Protein 2ZBT (pdb70)

Foldseek 3Di:
DDDDDDDADFQEDQCPQQFLFEEEEDQALVLLLLLVVLPGQEYEYDVDQLLVCVVVVHAFAWHDLVRQVRNVVNDDHAYEYEGEFPPVVSVVVCVVSPHQEYENDPSGPHPDPPHGDQQVPGPHAYEYEDQAQQRLQVVRRSPHQHYEHNEAAPPLARVSLLNSLLRRLVLLQVLLVDDPVCQVVVCVVSVHDRVQSVVSNVPSDHSHAYEYEYNQFQLLSQLVSVVSPHRGYYDYPQCVVFPDSSLRSSLNRQCSNPSVDPVSNVVSRPPSGDTD/DDDDDADFQEDQCPQQFLFEEEEDQALVVLLLLVVLPGQEYEYDVDQLLVQVVVVHAFAWDDLVRQVRNVVSDDHAYEYEGEFPPVVSVVVCVVSPHQEYENDPSGPHPDPPHGDQQVPGPHAYEY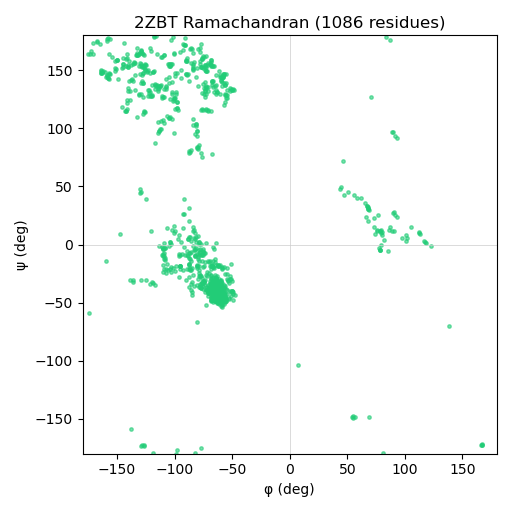EDQAQQRVQVVRRSPHQHYEHNEAADDLARVSLLNSLLRRLVLLQVLLVDDPVCQVVVCVVSVHDRVQSVVSNVVSDHSHAYEGEYNNWALLSQLVSVVSPHRGYYDYPQLVVWDDSSLRSSLNSQCSNPSPDPVSNVVSRPPSGDID/DADFQEDQCPQQFLFEEEEDQALVLLLLLVVLPGQEYEYDVDQLLVQVVVVHAFAWHDLVRQVRNVVNDDHAYEYEGEFPPVVSVVVCVVSPHQEYENDPSGPHPDPPHGDQQVPGPHAYEYEDQAQQRVQVVRRSPHQEYEHNAAADPLARVSLLNSLLRRLVLLQVLLVDDPVCQVVVCVVSVHDSVQSVVSNVVSDHSHAYEGEYNNWQLLSQLVSVVSPHRGYYDYPQLVVLPDNSLRSSLNRQSSNPSPDPVSNVVSRPPSHGTD/DDDDDADFQEDQCPQQFLFEEEEDQALVVLLLLVVLPGQEYEYDVDQLLVQVVVVHAFAWHDLVRQVRNVVNDDHAYEYEGEFPPVVSVVVCVVSPHQEYENDPSGPHPDPPHGDQQVPGPRAYEYEDQAQQRVQVVRSSPHQHYEHNEAAPPLARVSLLNSLLRRLVLLQVLLVDDPVCQVVVCVVSVHDSVQSVVSNVVSDHSHAYEGEYNNWALLSQLVSVVSPHRGYYDYPQLVVQPPSSLRSSLNRQCSNPSPDPVSNVVSRPPSGGID

Secondary structure (DSSP, 8-state):
-EEEEEEEEE--SSSGGGTTEEEEEESSHHHHHHHHHHT-SEEEE-SS-HHHHHHTT----PPPHHHHHHHHTT-SS-EEEEEETT-HHHHHHHHHTT-SEEEEETTS--S-SS----GGG-SS-EEEEESSHHHHHHHHHTT-SEEEE---SSS--THHHHHHHHHHHHHHHHHHHS-GGGHHHHHHHHT--HHHHHHHHHHSS-SS-EEB-SS--SHHHHHHHHHTT-SEEEE-GGGGGSS-HHHHHHHHHHHHHTTT-HHHHHHHHTT-----/-EEEEEEEEESSSGGGTTEEEEEESSHHHHHHHHHHT-SEEEE-SS-HHHHHHTT----PPPHHHHHHHHHH-SS-EEEEEETT-HHHHHHHHHTT-SEEEEETTSPPS-SS----GGG-SS-EEEEESSHHHHHHHHHTT-SEEEE---SSS--THHHHHHHHHHHHHHHHHHHS-GGGHHHHHHHHT--HHHHHHHHHHSS-SSEEEB-SS--SHHHHHHHHHTT-SEEEE-GGGGGSS-HHHHHHHHHHHHHTTT-HHHHHHHHTT-----/-EE---SSSGGGTTEEEEEESSHHHHHHHHHHT-SEEEE-SS-HHHHHHTT----PPPHHHHHHHHTT-SS-EEEEEETT-HHHHHHHHHTT-SEEEEETTSPPS-SS----GGG-SS-EEEEESSHHHHHHHHHTT-SEEEE---SSS--THHHHHHHHHHHHHHHHHHHS-GGGHHHHHHHTT--HHHHHHHHHHSS-SSEEEB-SS--SHHHHHHHHHTT-SEEEE-GGGGTSS-HHHHHHHHHHHHHTTT-HHHHHHHHTT-----/--EE------SSSGGGTT-EEEEESSHHHHHHHHHHT-SEEEE-SS-HHHHHHTT----PPPHHHHHHHHHH-SS-EEEEEETT-HHHHHHHHHTT-SEEEEETTS--S-SS----GGG-SS-EEEEESSHHHHHHHHHTT-SEEEE---SSS--THHHHHHHHHHHHHHHHHHHS-GGGHHHHHHHTT--HHHHHHHHHHSS-SSEEEB-SS--SHHHHHHHHHTT-S-EEE-GGGGTSSSHHHHHHHHHHHHHTTT-HHHHHHHHTT-----

Nearest PDB structures (foldseek):
  2zbt-assembly1_A  TM=1.003E+00  e=5.186E-58  Thermus thermophilus HB8
  7nhe-assembly1_A-3  TM=9.878E-01  e=3.859E-44  Arabidopsis thaliana
  4jdy-assembly1_A  TM=9.911E-01  e=5.963E-43  Mycobacterium tuberculosis
  5lnt-assembly1_A  TM=9.843E-01  e=2.874E-43  Arabidopsis thaliana
  2nv2-assembly1_M  TM=9.689E-01  e=1.328E-41  Bacillus subtilis

Sequence (1094 aa):
GGMEKGTFQIKTGFAEMFKGGVIMDVTTPEQAVIAEEAGAVAVMALERVPADIRAQGGVARMSDPKIIKEIMAAVSIPVMAKVRIGHFVEAMILEAIGVDFIDESEVLTPADEEHHIDKWKFKVPFVCGARNLGEALRRIAEGAAMIRTKGEAGTGNVVEAVRHARTMWKEIRYVQSLREDELMAYAKEIGAPFELVKWVHDHGRLPVVNFAAGGIATPADAALMMHLGMDGVFVGSGIFKSGDPRKRARAIVRAVAHYNDPEVLAEVSEDLGEPMMEKGTFQIKTGFAEMFKGGVIMDVTTPEQAVIAEEAGAVAVMALERVPADIRAQGGVARMSDPKIIKEIMAAVSIPVMAKVRIGHFVEAM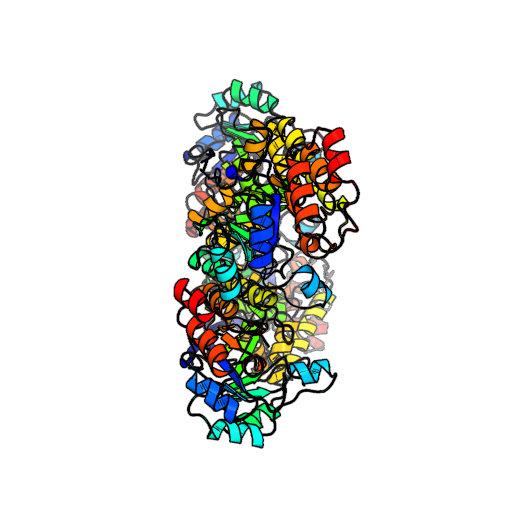ILEAIGVDFIDESEVLTPADEEHHIDKWKFKVPFVCGARNLGEALRRIAEGAAMIRTKGEAGTGNVVEAVRHARTMWKEIRYVQSLREDELMAYAKEIGAPFELVKWVHDHGRLPVVNFAAGGIATPADAALMMHLGMDGVFVGSGIFKSGDPRKRARAIVRAVAHYNDPEVLAEVSEDLGEPMTFQIKTGFAEMFKGGVIMDVTTPEQAVIAEEAGAVAVMALERVPADIRAQGGVARMSDPKIIKEIMAAVSIPVMAKVRIGHFVEAMILEAIGVDFIDESEVLTPADEEHHIDKWKFKVPFVCGARNLGEALRRIAEGAAMIRTKGEAGTGNVVEAVRHARTMWKEIRYVQSLREDELMAYAKEIGAPFELVKWVHDHGRLPVVNFAAGGIATPADAALMMHLGMDGVFVGSGIFKSGDPRKRARAIVRAVAHYNDPEVLAEVSEDLGEPMMEKGTFQIKTGFAEMFKGGVIMDVTTPEQAVIAEEAGAVAVMALERVPADIRAQGGVARMSDPKIIKEIMAAVSIPVMAKVRIGHFVEAMILEAIGVDFIDESEVLTPADEEHHIDKWKFKVPFVCGARNLGEALRRIAEGAAMIRTKGEAGTGNVVEAVRHARTMWKEIRYVQSLREDELMAYAKEIGAPFELVKWVHDHGRLPVVNFAAGGIATPADAALMMHLGMDGVFVGSGIFKSGDPRKRARAIVRAVAHYNDPEVLAEVSEDLGEPM

Organism: Thermus thermophilus (strain ATCC 27634 / DSM 579 / HB8) (NCBI:txid300852)

Structure (mmCIF, N/CA/C/O backbone):
data_2ZBT
#
_entry.id   2ZBT
#
_cell.length_a   180.970
_cell.length_b   180.970
_cell.length_c   100.750
_cell.angle_alpha   90.00
_cell.angle_beta   90.00
_cell.angle_gamma   120.00
#
_symmetry.space_group_name_H-M   'H 3'
#
loop_
_entity.id
_entity.type
_entity.pdbx_description
1 polymer 'Pyridoxal biosynthesis lyase pdxS'
2 non-polymer (4S)-2-METHYL-2,4-PENTANEDIOL
3 water water
#
loop_
_atom_site.group_PDB
_atom_site.id
_atom_site.type_symbol
_atom_site.label_atom_id
_atom_site.label_alt_id
_atom_site.label_comp_id
_atom_site.label_asym_id
_atom_site.label_entity_id
_atom_site.label_seq_id
_atom_site.pdbx_PDB_ins_code
_atom_site.Cartn_x
_atom_site.Cartn_y
_atom_site.Cartn_z
_atom_site.occupancy
_atom_site.B_iso_or_equiv
_atom_site.auth_seq_id
_atom_site.auth_comp_id
_atom_site.auth_asym_id
_atom_site.auth_atom_id
_atom_site.pdbx_PDB_model_num
ATOM 1 N N . GLY A 1 3 ? 54.001 -10.764 86.249 1.00 41.26 3 GLY A N 1
ATOM 2 C CA . GLY A 1 3 ? 53.135 -9.950 85.350 1.00 40.96 3 GLY A CA 1
ATOM 3 C C . GLY A 1 3 ? 53.946 -9.184 84.325 1.00 41.42 3 GLY A C 1
ATOM 4 O O . GLY A 1 3 ? 54.859 -8.437 84.679 1.00 41.21 3 GLY A O 1
ATOM 5 N N . GLY A 1 4 ? 53.611 -9.366 83.052 1.00 40.93 4 GLY A N 1
ATOM 6 C CA . GLY A 1 4 ? 54.335 -8.682 81.997 1.00 41.92 4 GLY A CA 1
ATOM 7 C C . GLY A 1 4 ? 53.450 -8.132 80.896 1.00 41.96 4 GLY A C 1
ATOM 8 O O . GLY A 1 4 ? 52.251 -7.924 81.086 1.00 41.29 4 GLY A O 1
ATOM 9 N N . MET A 1 5 ? 54.049 -7.901 79.732 1.00 42.23 5 MET A N 1
ATOM 10 C CA . MET A 1 5 ? 53.321 -7.361 78.592 1.00 42.30 5 MET A CA 1
ATOM 11 C C . MET A 1 5 ? 53.616 -8.156 77.326 1.00 42.31 5 MET A C 1
ATOM 12 O O . MET A 1 5 ? 54.727 -8.098 76.799 1.00 42.98 5 MET A O 1
ATOM 17 N N . GLU A 1 6 ? 52.629 -8.904 76.841 1.00 41.27 6 GLU A N 1
ATOM 18 C CA . GLU A 1 6 ? 52.816 -9.669 75.616 1.00 40.52 6 GLU A CA 1
ATOM 19 C C . GLU A 1 6 ? 52.797 -8.690 74.449 1.00 39.48 6 GLU A C 1
ATOM 20 O O . GLU A 1 6 ? 51.929 -7.820 74.375 1.00 39.26 6 GLU A O 1
ATOM 26 N N . LYS A 1 7 ? 53.760 -8.829 73.545 1.00 38.35 7 LYS A N 1
ATOM 27 C CA . LYS A 1 7 ? 53.859 -7.939 72.397 1.00 37.20 7 LYS A CA 1
ATOM 28 C C . LYS A 1 7 ? 52.969 -8.374 71.237 1.00 35.21 7 LYS A C 1
ATOM 29 O O . LYS A 1 7 ? 53.243 -9.367 70.564 1.00 35.26 7 LYS A O 1
ATOM 35 N N . GLY A 1 8 ? 51.896 -7.623 71.016 1.00 32.32 8 GLY A N 1
ATOM 36 C CA . GLY A 1 8 ? 50.988 -7.933 69.929 1.00 29.28 8 GLY A CA 1
ATOM 37 C C . GLY A 1 8 ? 51.375 -7.121 68.710 1.00 28.05 8 GLY A C 1
ATOM 38 O O . GLY A 1 8 ? 51.911 -6.021 68.840 1.00 26.37 8 GLY A O 1
ATOM 39 N N . THR A 1 9 ? 51.114 -7.654 67.523 1.00 27.11 9 THR A N 1
ATOM 40 C CA . THR A 1 9 ? 51.460 -6.942 66.302 1.00 27.19 9 THR A CA 1
ATOM 41 C C . THR A 1 9 ? 50.364 -7.035 65.252 1.00 25.71 9 THR A C 1
ATOM 42 O O . THR A 1 9 ? 49.566 -7.972 65.245 1.00 26.74 9 THR A O 1
ATOM 46 N N . PHE A 1 10 ? 50.329 -6.041 64.373 1.00 24.52 10 PHE A N 1
ATOM 47 C CA . PHE A 1 10 ? 49.368 -6.005 63.279 1.00 24.12 10 PHE A CA 1
ATOM 48 C C . PHE A 1 10 ? 49.984 -5.155 62.180 1.00 22.96 10 PHE A C 1
ATOM 49 O O . PHE A 1 10 ? 50.926 -4.402 62.426 1.00 23.88 10 PHE A O 1
ATOM 57 N N . GLN A 1 11 ? 49.470 -5.285 60.966 1.00 21.49 11 GLN A N 1
ATOM 58 C CA . GLN A 1 11 ? 50.013 -4.527 59.853 1.00 21.56 11 GLN A CA 1
ATOM 59 C C . GLN A 1 11 ? 48.976 -3.631 59.204 1.00 19.64 11 GLN A C 1
ATOM 60 O O . GLN A 1 11 ? 47.777 -3.758 59.452 1.00 19.02 11 GLN A O 1
ATOM 66 N N . ILE A 1 12 ? 49.471 -2.723 58.371 1.00 19.99 12 ILE A N 1
ATOM 67 C CA . ILE A 1 12 ? 48.646 -1.807 57.598 1.00 18.73 12 ILE A CA 1
ATOM 68 C C . ILE A 1 12 ? 49.322 -1.792 56.231 1.00 18.82 12 ILE A C 1
ATOM 69 O O . ILE A 1 12 ? 50.519 -1.520 56.140 1.00 18.92 12 ILE A O 1
ATOM 74 N N . LYS A 1 13 ? 48.574 -2.100 55.177 1.00 17.98 13 LYS A N 1
ATOM 75 C CA . LYS A 1 13 ? 49.151 -2.122 53.835 1.00 18.98 13 LYS A CA 1
ATOM 76 C C . LYS A 1 13 ? 49.347 -0.728 53.258 1.00 20.33 13 LYS A C 1
ATOM 77 O O . LYS A 1 13 ? 48.571 -0.267 52.421 1.00 21.96 13 LYS A O 1
ATOM 83 N N . THR A 1 14 ? 50.409 -0.072 53.705 1.00 20.99 14 THR A N 1
ATOM 84 C CA . THR A 1 14 ? 50.739 1.275 53.264 1.00 21.13 14 THR A CA 1
ATOM 85 C C . THR A 1 14 ? 51.747 1.273 52.114 1.00 22.53 14 THR A C 1
ATOM 86 O O . THR A 1 14 ? 52.376 0.253 51.825 1.00 23.58 14 THR A O 1
ATOM 90 N N . GLY A 1 15 ? 51.878 2.425 51.462 1.00 23.91 15 GLY A N 1
ATOM 91 C CA . GLY A 1 15 ? 52.830 2.582 50.377 1.00 25.00 15 GLY A CA 1
ATOM 92 C C . GLY A 1 15 ? 52.462 2.096 48.989 1.00 24.84 15 GLY A C 1
ATOM 93 O O . GLY A 1 15 ? 53.288 2.170 48.078 1.00 26.57 15 GLY A O 1
ATOM 94 N N . PHE A 1 16 ? 51.237 1.616 48.803 1.00 21.85 16 PHE A N 1
ATOM 95 C CA . PHE A 1 16 ? 50.828 1.112 47.498 1.00 20.25 16 PHE A CA 1
ATOM 96 C C . PHE A 1 16 ? 50.075 2.104 46.621 1.00 19.19 16 PHE A C 1
ATOM 97 O O . PHE A 1 16 ? 50.125 2.014 45.394 1.00 19.66 16 PHE A O 1
ATOM 105 N N . ALA A 1 17 ? 49.380 3.051 47.240 1.00 19.44 17 ALA A N 1
ATOM 106 C CA . ALA A 1 17 ? 48.583 4.003 46.475 1.00 18.58 17 ALA A CA 1
ATOM 107 C C . ALA A 1 17 ? 49.096 5.434 46.443 1.00 18.63 17 ALA A C 1
ATOM 108 O O . ALA A 1 17 ? 48.514 6.278 45.763 1.00 18.09 17 ALA A O 1
ATOM 110 N N . GLU A 1 18 ? 50.173 5.710 47.168 1.00 20.31 18 GLU A N 1
ATOM 111 C CA . GLU A 1 18 ? 50.731 7.057 47.204 1.00 21.87 18 GLU A CA 1
ATOM 112 C C . GLU A 1 18 ? 51.012 7.630 45.818 1.00 21.10 18 GLU A C 1
ATOM 113 O O . GLU A 1 18 ? 50.889 8.836 45.604 1.00 21.44 18 GLU A O 1
ATOM 119 N N . MET A 1 19 ? 51.381 6.769 44.876 1.00 20.98 19 MET A N 1
ATOM 120 C CA . MET A 1 19 ? 51.691 7.218 43.522 1.00 20.70 19 MET A CA 1
ATOM 121 C C . MET A 1 19 ? 50.486 7.804 42.796 1.00 20.09 19 MET A C 1
ATOM 122 O O . MET A 1 19 ? 50.629 8.436 41.749 1.00 20.66 19 MET A O 1
ATOM 127 N N . PHE A 1 20 ? 49.296 7.603 43.352 1.00 16.91 20 PHE A N 1
ATOM 128 C CA . PHE A 1 20 ? 48.085 8.109 42.729 1.00 16.40 20 PHE A CA 1
ATOM 129 C C . PHE A 1 20 ? 47.623 9.450 43.277 1.00 14.46 20 PHE A C 1
ATOM 130 O O . PHE A 1 20 ? 46.731 10.069 42.703 1.00 14.92 20 PHE A O 1
ATOM 138 N N . LYS A 1 21 ? 48.231 9.900 44.373 1.00 16.75 21 LYS A N 1
ATOM 139 C CA . LYS A 1 21 ? 47.839 11.169 44.988 1.00 17.40 21 LYS A CA 1
ATOM 140 C C . LYS A 1 21 ? 47.796 12.331 44.003 1.00 17.71 21 LYS A C 1
ATOM 141 O O . LYS A 1 21 ? 48.711 12.511 43.194 1.00 19.01 21 LYS A O 1
ATOM 147 N N . GLY A 1 22 ? 46.719 13.110 44.080 1.00 17.07 22 GLY A N 1
ATOM 148 C CA . GLY A 1 22 ? 46.545 14.253 43.200 1.00 16.21 22 GLY A CA 1
ATOM 149 C C . GLY A 1 22 ? 46.142 13.884 41.787 1.00 16.57 22 GLY A C 1
ATOM 150 O O . GL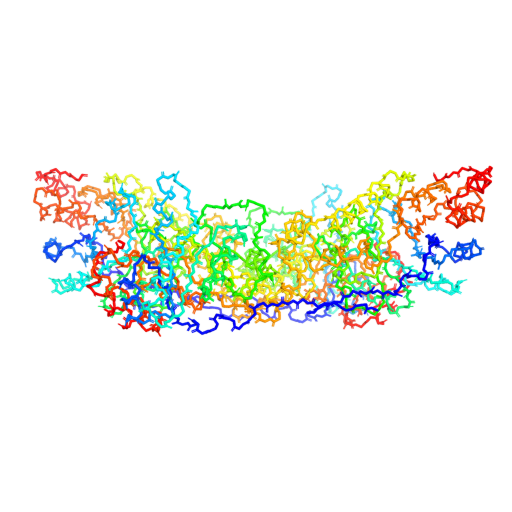Y A 1 22 ? 46.162 14.730 40.885 1.00 16.34 22 GLY A O 1
ATOM 151 N N . GLY A 1 23 ? 45.757 12.628 41.587 1.00 14.65 23 GLY A N 1
ATOM 152 C CA . GLY A 1 23 ? 45.377 12.186 40.260 1.00 15.04 23 GLY A CA 1
ATOM 153 C C . GLY A 1 23 ? 43.959 11.690 40.065 1.00 14.96 23 GLY A C 1
ATOM 154 O O . GLY A 1 23 ? 43.146 11.656 40.996 1.00 14.44 23 GLY A O 1
ATOM 155 N N . VAL A 1 24 ? 43.680 11.296 38.825 1.00 14.10 24 VAL A N 1
ATOM 156 C CA . VAL A 1 24 ? 42.380 10.788 38.415 1.00 13.63 24 VAL A CA 1
ATOM 157 C C . VAL A 1 24 ? 42.501 9.381 37.833 1.00 15.18 24 VAL A C 1
ATOM 158 O O . VAL A 1 24 ? 43.364 9.116 36.998 1.00 15.58 24 VAL A O 1
ATOM 162 N N . ILE A 1 25 ? 41.635 8.480 38.281 1.00 14.00 25 ILE A N 1
ATOM 163 C CA . ILE A 1 25 ? 41.625 7.119 37.768 1.00 14.57 25 ILE A CA 1
ATOM 164 C C . ILE A 1 25 ? 40.332 6.986 36.971 1.00 14.62 25 ILE A C 1
ATOM 165 O O . ILE A 1 25 ? 39.246 7.275 37.478 1.00 15.09 25 ILE A O 1
ATOM 170 N N . MET A 1 26 ? 40.448 6.560 35.717 1.00 15.14 26 MET A N 1
ATOM 171 C CA . MET A 1 26 ? 39.286 6.468 34.841 1.00 16.42 26 MET A CA 1
ATOM 172 C C . MET A 1 26 ? 38.830 5.078 34.415 1.00 16.15 26 MET A C 1
ATOM 173 O O . MET A 1 26 ? 39.639 4.232 34.049 1.00 17.02 26 MET A O 1
ATOM 178 N N . ASP A 1 27 ? 37.517 4.867 34.449 1.00 17.45 27 ASP A N 1
ATOM 179 C CA . ASP A 1 27 ? 36.917 3.607 34.016 1.00 17.19 27 ASP A CA 1
ATOM 180 C C . ASP A 1 27 ? 37.051 3.551 32.493 1.00 18.47 27 ASP A C 1
ATOM 181 O O . ASP A 1 27 ? 36.727 4.520 31.811 1.00 18.86 27 ASP A O 1
ATOM 186 N N . VAL A 1 28 ? 37.523 2.428 31.960 1.00 19.24 28 VAL A N 1
ATOM 187 C CA . VAL A 1 28 ? 37.655 2.280 30.512 1.00 19.84 28 VAL A CA 1
ATOM 188 C C . VAL A 1 28 ? 37.155 0.901 30.100 1.00 21.40 28 VAL A C 1
ATOM 189 O O . VAL A 1 28 ? 37.385 -0.084 30.803 1.00 21.05 28 VAL A O 1
ATOM 193 N N . THR A 1 29 ? 36.467 0.835 28.964 1.00 22.35 29 THR A N 1
ATOM 194 C CA . THR A 1 29 ? 35.923 -0.428 28.473 1.00 24.00 29 THR A CA 1
ATOM 195 C C . THR A 1 29 ? 36.637 -0.956 27.233 1.00 23.88 29 THR A C 1
ATOM 196 O O . THR A 1 29 ? 36.381 -2.076 26.795 1.00 25.32 29 THR A O 1
ATOM 200 N N . THR A 1 30 ? 37.533 -0.153 26.672 1.00 24.47 30 THR A N 1
ATOM 201 C CA . THR A 1 30 ? 38.267 -0.557 25.478 1.00 25.56 30 THR A CA 1
ATOM 202 C C . THR A 1 30 ? 39.684 -0.006 25.517 1.00 26.34 30 THR A C 1
ATOM 203 O O . THR A 1 30 ? 39.973 0.941 26.251 1.00 24.66 30 THR A O 1
ATOM 207 N N . PRO A 1 31 ? 40.592 -0.596 24.727 1.00 26.00 31 PRO A N 1
ATOM 208 C CA . PRO A 1 31 ? 41.979 -0.126 24.697 1.00 26.36 31 PRO A CA 1
ATOM 209 C C . PRO A 1 31 ? 42.037 1.326 24.228 1.00 26.42 31 PRO A C 1
ATOM 210 O O . PRO A 1 31 ? 42.858 2.110 24.703 1.00 26.96 31 PRO A O 1
ATOM 214 N N . GLU A 1 32 ? 41.154 1.672 23.295 1.00 26.77 32 GLU A N 1
ATOM 215 C CA . GLU A 1 32 ? 41.090 3.025 22.751 1.00 27.06 32 GLU A CA 1
ATOM 216 C C . GLU A 1 32 ? 40.793 4.047 23.846 1.00 26.28 32 GLU A C 1
ATOM 217 O O . GLU A 1 32 ? 41.393 5.121 23.881 1.00 25.96 32 GLU A O 1
ATOM 223 N N . GLN A 1 33 ? 39.866 3.713 24.740 1.00 25.02 33 GLN A N 1
ATOM 224 C CA . GLN A 1 33 ? 39.528 4.620 25.832 1.00 23.74 33 GLN A CA 1
ATOM 225 C C . GLN A 1 33 ? 40.703 4.683 26.801 1.00 22.59 33 GLN A C 1
ATOM 226 O O . GLN A 1 33 ? 41.010 5.740 27.353 1.00 21.47 33 GLN A O 1
ATOM 232 N N . ALA A 1 34 ? 41.360 3.545 27.006 1.00 20.95 34 ALA A N 1
ATOM 233 C CA . ALA A 1 34 ? 42.504 3.483 27.905 1.00 20.31 34 ALA A CA 1
ATOM 234 C C . ALA A 1 34 ? 43.584 4.441 27.418 1.00 20.12 34 ALA A C 1
ATOM 235 O O . ALA A 1 34 ? 44.188 5.164 28.207 1.00 19.30 34 ALA A O 1
ATOM 237 N N . VAL A 1 35 ? 43.818 4.444 26.109 1.00 21.03 35 VAL A N 1
ATOM 238 C CA . VAL A 1 35 ? 44.819 5.324 25.522 1.00 22.51 35 VAL A CA 1
ATOM 239 C C . VAL A 1 35 ? 44.425 6.783 25.733 1.00 21.92 35 VAL A C 1
ATOM 240 O O . VAL A 1 35 ? 45.266 7.607 26.084 1.00 23.14 35 VAL A O 1
ATOM 244 N N . ILE A 1 36 ? 43.149 7.093 25.521 1.00 22.18 36 ILE A N 1
ATOM 245 C CA . ILE A 1 36 ? 42.656 8.454 25.703 1.00 22.25 36 ILE A CA 1
ATOM 246 C C . ILE A 1 36 ? 42.850 8.890 27.151 1.00 22.01 36 ILE A C 1
ATOM 247 O O . ILE A 1 36 ? 43.289 10.008 27.421 1.00 20.85 36 ILE A O 1
ATOM 252 N N . ALA A 1 37 ? 42.526 7.999 28.082 1.00 20.83 37 ALA A N 1
ATOM 253 C CA . ALA A 1 37 ? 42.678 8.303 29.500 1.00 20.14 37 ALA A CA 1
ATOM 254 C C . ALA A 1 37 ? 44.135 8.605 29.838 1.00 19.18 37 ALA A C 1
ATOM 255 O O . ALA A 1 37 ? 44.430 9.568 30.537 1.00 18.78 37 ALA A O 1
ATOM 257 N N . GLU A 1 38 ? 45.048 7.779 29.335 1.00 19.67 38 GLU A N 1
ATOM 258 C CA . GLU A 1 38 ? 46.468 7.966 29.602 1.00 20.63 38 GLU A CA 1
ATOM 259 C C . GLU A 1 38 ? 47.006 9.266 29.002 1.00 21.25 38 GLU A C 1
ATOM 260 O O . GLU A 1 38 ? 47.806 9.965 29.628 1.00 21.48 38 GLU A O 1
ATOM 266 N N . GLU A 1 39 ? 46.562 9.589 27.792 1.00 22.62 39 GLU A N 1
ATOM 267 C CA . GLU A 1 39 ? 47.019 10.803 27.126 1.00 23.34 39 GLU A CA 1
ATOM 268 C C . GLU A 1 39 ? 46.454 12.047 27.803 1.00 22.29 39 GLU A C 1
ATOM 269 O O . GLU A 1 39 ? 47.043 13.126 27.726 1.00 23.71 39 GLU A O 1
ATOM 275 N N . ALA A 1 40 ? 45.318 11.885 28.476 1.00 22.12 40 ALA A N 1
ATOM 276 C CA . ALA A 1 40 ? 44.674 12.991 29.177 1.00 20.36 40 ALA A CA 1
ATOM 277 C C . ALA A 1 40 ? 45.362 13.277 30.509 1.00 21.22 40 ALA A C 1
ATOM 278 O O . ALA A 1 40 ? 45.191 14.350 31.085 1.00 20.66 40 ALA A O 1
ATOM 280 N N . GLY A 1 41 ? 46.133 12.314 31.005 1.00 19.35 41 GLY A N 1
ATOM 281 C CA . GLY A 1 41 ? 46.831 12.519 32.260 1.00 18.78 41 GLY A CA 1
ATOM 282 C C . GLY A 1 41 ? 46.351 11.663 33.418 1.00 17.73 41 GLY A C 1
ATOM 283 O O . GLY A 1 41 ? 46.755 11.890 34.558 1.00 18.14 41 GLY A O 1
ATOM 284 N N . ALA A 1 42 ? 45.493 10.685 33.138 1.00 17.94 42 ALA A N 1
ATOM 285 C CA . ALA A 1 42 ? 44.998 9.802 34.191 1.00 16.71 42 ALA A CA 1
ATOM 286 C C . ALA A 1 42 ? 46.195 9.089 34.821 1.00 17.37 42 ALA A C 1
ATOM 287 O O . ALA A 1 42 ? 47.162 8.766 34.128 1.00 18.20 42 ALA A O 1
ATOM 289 N N . VAL A 1 43 ? 46.142 8.851 36.129 1.00 15.69 43 VAL A N 1
ATOM 290 C CA . VAL A 1 43 ? 47.247 8.174 36.798 1.00 15.13 43 VAL A CA 1
ATOM 291 C C . VAL A 1 43 ? 47.096 6.658 36.781 1.00 15.19 43 VAL A C 1
ATOM 292 O O . VAL A 1 43 ? 48.024 5.929 37.134 1.00 15.10 43 VAL A O 1
ATOM 296 N N . ALA A 1 44 ? 45.921 6.197 36.368 1.00 15.01 44 ALA A N 1
ATOM 297 C CA . ALA A 1 44 ? 45.621 4.770 36.255 1.00 15.24 44 ALA A CA 1
ATOM 298 C C . ALA A 1 44 ? 44.266 4.621 35.582 1.00 15.42 44 ALA A C 1
ATOM 299 O O . ALA A 1 44 ? 43.526 5.594 35.442 1.00 15.99 44 ALA A O 1
ATOM 301 N N . VAL A 1 45 ? 43.954 3.408 35.138 1.00 15.44 45 VAL A N 1
ATOM 302 C CA . VAL A 1 45 ? 42.667 3.142 34.519 1.00 15.75 45 VAL A CA 1
ATOM 303 C C . VAL A 1 45 ? 42.032 1.940 35.200 1.00 15.78 45 VAL A C 1
ATOM 304 O O . VAL A 1 45 ? 42.732 1.087 35.759 1.00 16.63 45 VAL A O 1
ATOM 308 N N . MET A 1 46 ? 40.707 1.903 35.170 1.00 15.51 46 MET A N 1
ATOM 309 C CA . MET A 1 46 ? 39.930 0.817 35.753 1.00 16.94 46 MET A CA 1
ATOM 310 C C . MET A 1 46 ? 39.294 0.075 34.577 1.00 17.37 46 MET A C 1
ATOM 311 O O . MET A 1 46 ? 38.364 0.575 33.944 1.00 16.79 46 MET A O 1
ATOM 316 N N . ALA A 1 47 ? 39.814 -1.113 34.281 1.00 17.67 47 ALA A N 1
ATOM 317 C CA . ALA A 1 47 ? 39.323 -1.923 33.170 1.00 19.33 47 ALA A CA 1
ATOM 318 C C . ALA A 1 47 ? 37.968 -2.569 33.438 1.00 21.15 47 ALA A C 1
ATOM 319 O O . ALA A 1 47 ? 37.786 -3.257 34.442 1.00 21.03 47 ALA A O 1
ATOM 321 N N . LEU A 1 48 ? 37.030 -2.353 32.520 1.00 22.19 48 LEU A N 1
ATOM 322 C CA . LEU A 1 48 ? 35.680 -2.901 32.625 1.00 25.21 48 LEU A CA 1
ATOM 323 C C . LEU A 1 48 ? 35.238 -3.493 31.294 1.00 27.40 48 LEU A C 1
ATOM 324 O O . LEU A 1 48 ? 35.393 -2.866 30.248 1.00 27.36 48 LEU A O 1
ATOM 329 N N . GLU A 1 49 ? 34.679 -4.697 31.333 1.00 28.41 49 GLU A N 1
ATOM 330 C CA . GLU A 1 49 ? 34.199 -5.340 30.118 1.00 31.21 49 GLU A CA 1
ATOM 331 C C . GLU A 1 49 ? 32.862 -4.710 29.744 1.00 32.32 49 GLU A C 1
ATOM 332 O O . GLU A 1 49 ? 32.533 -4.563 28.567 1.00 32.23 49 GLU A O 1
ATOM 338 N N . ARG A 1 50 ? 32.104 -4.331 30.766 1.00 33.29 50 ARG A N 1
ATOM 339 C CA . ARG A 1 50 ? 30.799 -3.707 30.590 1.00 34.91 50 ARG A CA 1
ATOM 340 C C . ARG A 1 50 ? 30.571 -2.807 31.801 1.00 34.29 50 ARG A C 1
ATOM 341 O O . ARG A 1 50 ? 31.105 -3.071 32.877 1.00 33.02 50 ARG A O 1
ATOM 349 N N . VAL A 1 51 ? 29.788 -1.747 31.629 1.00 34.06 51 VAL A N 1
ATOM 350 C CA . VAL A 1 51 ? 29.517 -0.821 32.726 1.00 34.21 51 VAL A CA 1
ATOM 351 C C . VAL A 1 51 ? 28.604 -1.455 33.773 1.00 34.82 51 VAL A C 1
ATOM 352 O O . VAL A 1 51 ? 27.449 -1.775 33.490 1.00 33.49 51 VAL A O 1
ATOM 356 N N . PRO A 1 52 ? 29.113 -1.638 35.003 1.00 35.11 52 PRO A N 1
ATOM 357 C CA . PRO A 1 52 ? 28.353 -2.237 36.106 1.00 35.64 52 PRO A CA 1
ATOM 358 C C . PRO A 1 52 ? 27.004 -1.566 36.358 1.00 36.47 52 PRO A C 1
ATOM 359 O O . PRO A 1 52 ? 25.987 -2.240 36.520 1.00 36.16 52 PRO A O 1
ATOM 363 N N . ALA A 1 53 ? 27.005 -0.236 36.395 1.00 37.41 53 ALA A N 1
ATOM 364 C CA . ALA A 1 53 ? 25.783 0.526 36.631 1.00 38.76 53 ALA A CA 1
ATOM 365 C C . ALA A 1 53 ? 24.692 0.143 35.636 1.00 39.83 53 ALA A C 1
ATOM 366 O O . ALA A 1 53 ? 23.527 -0.006 36.006 1.00 40.12 53 ALA A O 1
ATOM 368 N N . ASP A 1 54 ? 25.074 -0.012 34.372 1.00 40.69 54 ASP A N 1
ATOM 369 C CA . ASP A 1 54 ? 24.125 -0.375 33.329 1.00 42.03 54 ASP A CA 1
ATOM 370 C C . ASP A 1 54 ? 23.584 -1.778 33.565 1.00 42.44 54 ASP A C 1
ATOM 371 O O . ASP A 1 54 ? 22.377 -2.011 33.483 1.00 42.76 54 ASP A O 1
ATOM 376 N N . ILE A 1 55 ? 24.483 -2.711 33.863 1.00 42.50 55 ILE A N 1
ATOM 377 C CA . ILE A 1 55 ? 24.094 -4.092 34.113 1.00 43.34 55 ILE A CA 1
ATOM 378 C C . ILE A 1 55 ? 23.113 -4.177 35.279 1.00 44.25 55 ILE A C 1
ATOM 379 O O . ILE A 1 55 ? 22.098 -4.868 35.195 1.00 43.91 55 ILE A O 1
ATOM 384 N N . ARG A 1 56 ? 23.421 -3.468 36.362 1.00 45.81 56 ARG A N 1
ATOM 385 C CA . ARG A 1 56 ? 22.570 -3.467 37.547 1.00 47.94 56 ARG A CA 1
ATOM 386 C C . ARG A 1 56 ? 21.198 -2.883 37.234 1.00 48.25 56 ARG A C 1
ATOM 387 O O . ARG A 1 56 ? 20.173 -3.421 37.656 1.00 48.65 56 ARG A O 1
ATOM 395 N N . ALA A 1 57 ? 21.184 -1.779 36.494 1.00 48.31 57 ALA A N 1
ATOM 396 C CA . ALA A 1 57 ? 19.936 -1.127 36.121 1.00 48.14 57 ALA A CA 1
ATOM 397 C C . ALA A 1 57 ? 19.091 -2.080 35.283 1.00 47.77 57 ALA A C 1
ATOM 398 O O . ALA A 1 57 ? 17.862 -2.069 35.362 1.00 48.22 57 ALA A O 1
ATOM 400 N N . GLN A 1 58 ? 19.762 -2.904 34.483 1.00 46.70 58 GLN A N 1
ATOM 401 C CA . GLN A 1 58 ? 19.082 -3.871 33.631 1.00 45.71 58 GLN A CA 1
ATOM 402 C C . GLN A 1 58 ? 18.696 -5.117 34.423 1.00 44.42 58 GLN A C 1
ATOM 403 O O . GLN A 1 58 ? 18.145 -6.069 33.871 1.00 45.27 58 GLN A O 1
ATOM 409 N N . GLY A 1 59 ? 18.993 -5.102 35.720 1.00 41.93 59 GLY A N 1
ATOM 410 C CA . GLY A 1 59 ? 18.657 -6.225 36.579 1.00 39.28 59 GLY A CA 1
ATOM 411 C C . GLY A 1 59 ? 19.507 -7.468 36.392 1.00 36.47 59 GLY A C 1
ATOM 412 O O . GLY A 1 59 ? 19.079 -8.572 36.734 1.00 37.01 59 GLY A O 1
ATOM 413 N N . GLY A 1 60 ? 20.709 -7.298 35.852 1.00 33.77 60 GLY A N 1
ATOM 414 C CA . GLY A 1 60 ? 21.583 -8.437 35.645 1.00 30.46 60 GLY A CA 1
ATOM 415 C C . GLY A 1 60 ? 22.622 -8.573 36.744 1.00 26.98 60 GLY A C 1
ATOM 416 O O . GLY A 1 60 ? 22.650 -7.774 37.683 1.00 28.32 60 GLY A O 1
ATOM 417 N N . VAL A 1 61 ? 23.468 -9.593 36.633 1.00 23.92 61 VAL A N 1
ATOM 418 C CA . VAL A 1 61 ? 24.526 -9.829 37.609 1.00 19.71 61 VAL A CA 1
ATOM 419 C C . VAL A 1 61 ? 25.836 -9.305 37.029 1.00 18.93 61 VAL A C 1
ATOM 420 O O . VAL A 1 61 ? 26.220 -9.671 35.915 1.00 17.65 61 VAL A O 1
ATOM 424 N N . ALA A 1 62 ? 26.507 -8.437 37.782 1.00 16.49 62 ALA A N 1
ATOM 425 C CA . ALA A 1 62 ? 27.775 -7.852 37.353 1.00 15.97 62 ALA A CA 1
ATOM 426 C C . ALA A 1 62 ? 28.910 -8.585 38.056 1.00 15.29 62 ALA A C 1
ATOM 427 O O . ALA A 1 62 ? 28.954 -8.644 39.284 1.00 15.78 62 ALA A O 1
ATOM 429 N N . ARG A 1 63 ? 29.831 -9.134 37.271 1.00 16.03 63 ARG A N 1
ATOM 430 C CA . ARG A 1 63 ? 30.942 -9.901 37.819 1.00 14.05 63 ARG A CA 1
ATOM 431 C C . ARG A 1 63 ? 32.285 -9.391 37.319 1.00 15.54 63 ARG A C 1
ATOM 432 O O . ARG A 1 63 ? 32.371 -8.362 36.648 1.00 15.80 63 ARG A O 1
ATOM 440 N N . MET A 1 64 ? 33.333 -10.129 37.664 1.00 14.33 64 MET A N 1
ATOM 441 C CA . MET A 1 64 ? 34.687 -9.824 37.221 1.00 14.08 64 MET A CA 1
ATOM 442 C C . MET A 1 64 ? 34.655 -9.826 35.694 1.00 15.08 64 MET A C 1
ATOM 443 O O . MET A 1 64 ? 33.944 -10.627 35.090 1.00 16.40 64 MET A O 1
ATOM 448 N N . SER A 1 65 ? 35.423 -8.937 35.073 1.00 15.37 65 SER A N 1
ATOM 449 C CA . SER A 1 65 ? 35.464 -8.870 33.616 1.00 18.26 65 SER A CA 1
ATOM 450 C C . SER A 1 65 ? 36.294 -10.008 33.036 1.00 17.96 65 SER A C 1
ATOM 451 O O . SER A 1 65 ? 37.126 -10.604 33.722 1.00 17.41 65 SER A O 1
ATOM 454 N N . ASP A 1 66 ? 36.064 -10.307 31.763 1.00 18.65 66 ASP A N 1
ATOM 455 C CA . ASP A 1 66 ? 36.805 -11.367 31.095 1.00 20.00 66 ASP A CA 1
ATOM 456 C C . ASP A 1 66 ? 38.280 -10.977 31.033 1.00 20.22 66 ASP A C 1
ATOM 457 O O . ASP A 1 66 ? 38.621 -9.866 30.618 1.00 19.76 66 ASP A O 1
ATOM 462 N N . PRO A 1 67 ? 39.177 -11.881 31.459 1.00 20.26 67 PRO A N 1
ATOM 463 C CA . PRO A 1 67 ? 40.616 -11.604 31.437 1.00 19.96 67 PRO A CA 1
ATOM 464 C C . PRO A 1 67 ? 41.108 -11.128 30.071 1.00 20.66 67 PRO A C 1
ATOM 465 O O . PRO A 1 67 ? 42.096 -10.403 29.979 1.00 20.93 67 PRO A O 1
ATOM 469 N N . LYS A 1 68 ? 40.414 -11.536 29.014 1.00 21.23 68 LYS A N 1
ATOM 470 C CA . LYS A 1 68 ? 40.796 -11.146 27.661 1.00 23.10 68 LYS A CA 1
ATOM 471 C C . LYS A 1 68 ? 40.771 -9.633 27.487 1.00 23.19 68 LYS A C 1
ATOM 472 O O . LYS A 1 68 ? 41.739 -9.040 27.007 1.00 23.13 68 LYS A O 1
ATOM 478 N N . ILE A 1 69 ? 39.666 -9.010 27.886 1.00 23.51 69 ILE A N 1
ATOM 479 C CA . ILE A 1 69 ? 39.530 -7.565 27.751 1.00 23.74 69 ILE A CA 1
ATOM 480 C C . ILE A 1 69 ? 40.468 -6.819 28.697 1.00 22.62 69 ILE A C 1
ATOM 481 O O . ILE A 1 69 ? 40.976 -5.749 28.363 1.00 21.38 69 ILE A O 1
ATOM 486 N N . ILE A 1 70 ? 40.703 -7.385 29.877 1.00 20.93 70 ILE A N 1
ATOM 487 C CA . ILE A 1 70 ? 41.599 -6.752 30.838 1.00 19.44 70 ILE A CA 1
ATOM 488 C C . ILE A 1 70 ? 43.027 -6.766 30.294 1.00 19.90 70 ILE A C 1
ATOM 489 O O . ILE A 1 70 ? 43.758 -5.781 30.418 1.00 20.53 70 ILE A O 1
ATOM 494 N N . LYS A 1 71 ? 43.423 -7.883 29.690 1.00 19.64 71 LYS A N 1
ATOM 495 C CA . LYS A 1 71 ? 44.765 -7.995 29.130 1.00 20.40 71 LYS A CA 1
ATOM 496 C C . LYS A 1 71 ? 44.942 -7.044 27.951 1.00 20.22 71 LYS A C 1
ATOM 497 O O . LYS A 1 71 ? 46.020 -6.484 27.754 1.00 20.19 71 LYS A O 1
ATOM 503 N N . GLU A 1 72 ? 43.879 -6.864 27.173 1.00 21.09 72 GLU A N 1
ATOM 504 C CA . GLU A 1 72 ? 43.924 -5.972 26.017 1.00 23.79 72 GLU A CA 1
ATOM 505 C C . GLU A 1 72 ? 44.169 -4.539 26.472 1.00 23.71 72 GLU A C 1
ATOM 506 O O . GLU A 1 72 ? 44.888 -3.779 25.821 1.00 23.91 72 GLU A O 1
ATOM 512 N N . ILE A 1 73 ? 43.566 -4.174 27.596 1.00 21.94 73 ILE A N 1
ATOM 513 C CA . ILE A 1 73 ? 43.736 -2.834 28.141 1.00 21.75 73 ILE A CA 1
ATOM 514 C C . ILE A 1 73 ? 45.134 -2.687 28.738 1.00 21.37 73 ILE A C 1
ATOM 515 O O . ILE A 1 73 ? 45.772 -1.647 28.595 1.00 21.63 73 ILE A O 1
ATOM 520 N N . MET A 1 74 ? 45.617 -3.738 29.393 1.00 21.19 74 MET A N 1
ATOM 521 C CA . MET A 1 74 ? 46.948 -3.713 29.990 1.00 21.20 74 MET A CA 1
ATOM 522 C C . MET A 1 74 ? 48.035 -3.504 28.934 1.00 22.85 74 MET A C 1
ATOM 523 O O . MET A 1 74 ? 49.040 -2.842 29.184 1.00 23.52 74 MET A O 1
ATOM 528 N N . ALA A 1 75 ? 47.823 -4.070 27.752 1.00 23.52 75 ALA A N 1
ATOM 529 C CA . ALA A 1 75 ? 48.798 -3.961 26.671 1.00 25.19 75 ALA A CA 1
ATOM 530 C C . ALA A 1 75 ? 48.735 -2.638 25.912 1.00 26.54 75 ALA A C 1
ATOM 531 O O . ALA A 1 75 ? 49.606 -2.351 25.089 1.00 27.67 75 ALA A O 1
ATOM 533 N N . ALA A 1 76 ? 47.717 -1.830 26.194 1.00 25.11 76 ALA A N 1
ATOM 534 C CA . ALA A 1 76 ? 47.546 -0.553 25.505 1.00 25.01 76 ALA A CA 1
ATOM 535 C C . ALA A 1 76 ? 48.120 0.664 26.229 1.00 25.11 76 ALA A C 1
ATOM 536 O O . ALA A 1 76 ? 48.377 1.693 25.599 1.00 24.59 76 ALA A O 1
ATOM 538 N N . VAL A 1 77 ? 48.326 0.555 27.539 1.00 23.75 77 VAL A N 1
ATOM 539 C CA . VAL A 1 77 ? 48.852 1.676 28.314 1.00 23.05 77 VAL A CA 1
ATOM 540 C C . VAL A 1 77 ? 50.050 1.328 29.189 1.00 23.35 77 VAL A C 1
ATOM 541 O O . VAL A 1 77 ? 50.355 0.156 29.413 1.00 23.61 77 VAL A O 1
ATOM 545 N N . SER A 1 78 ? 50.726 2.360 29.688 1.00 23.47 78 SER A N 1
ATOM 546 C CA . SER A 1 78 ? 51.890 2.176 30.545 1.00 24.69 78 SER A CA 1
ATOM 547 C C . SER A 1 78 ? 51.542 2.419 32.010 1.00 24.41 78 SER A C 1
ATOM 548 O O . SER A 1 78 ? 52.218 1.920 32.910 1.00 25.80 78 SER A O 1
ATOM 551 N N . ILE A 1 79 ? 50.483 3.184 32.246 1.00 22.17 79 ILE A N 1
ATOM 552 C CA . ILE A 1 79 ? 50.055 3.479 33.609 1.00 19.22 79 ILE A CA 1
ATOM 553 C C . ILE A 1 79 ? 49.413 2.242 34.234 1.00 18.40 79 ILE A C 1
ATOM 554 O O . ILE A 1 79 ? 49.029 1.308 33.527 1.00 17.59 79 ILE A O 1
ATOM 559 N N . PRO A 1 80 ? 49.300 2.216 35.572 1.00 17.16 80 PRO A N 1
ATOM 560 C CA . PRO A 1 80 ? 48.700 1.071 36.265 1.00 16.62 80 PRO A CA 1
ATOM 561 C C . PRO A 1 80 ? 47.282 0.751 35.819 1.00 16.62 80 PRO A C 1
ATOM 562 O O . PRO A 1 80 ? 46.510 1.641 35.466 1.00 16.11 80 PRO A O 1
ATOM 566 N N . VAL A 1 81 ? 46.948 -0.535 35.839 1.00 15.11 81 VAL A N 1
ATOM 567 C CA . VAL A 1 81 ? 45.624 -0.983 35.454 1.00 16.17 81 VAL A CA 1
ATOM 568 C C . VAL A 1 81 ? 44.952 -1.689 36.623 1.00 15.64 81 VAL A C 1
ATOM 569 O O . VAL A 1 81 ? 45.534 -2.581 37.246 1.00 16.62 81 VAL A O 1
ATOM 573 N N . MET A 1 82 ? 43.733 -1.261 36.928 1.00 15.14 82 MET A N 1
ATOM 574 C CA . MET A 1 82 ? 42.956 -1.855 38.005 1.00 15.39 82 MET A CA 1
ATOM 575 C C . MET A 1 82 ? 41.768 -2.592 37.402 1.00 13.80 82 MET A C 1
ATOM 576 O O . MET A 1 82 ? 41.383 -2.346 36.256 1.00 14.00 82 MET A O 1
ATOM 581 N N . ALA A 1 83 ? 41.188 -3.499 38.179 1.00 14.00 83 ALA A N 1
ATOM 582 C CA . ALA A 1 83 ? 40.020 -4.244 37.737 1.00 13.77 83 ALA A CA 1
ATOM 583 C C . ALA A 1 83 ? 39.196 -4.569 38.974 1.00 12.75 83 ALA A C 1
ATOM 584 O O . ALA A 1 83 ? 39.717 -4.579 40.093 1.00 14.03 83 ALA A O 1
ATOM 586 N N . LYS A 1 84 ? 37.915 -4.838 38.770 1.00 12.67 84 LYS A N 1
ATOM 587 C CA . LYS A 1 84 ? 37.015 -5.111 39.885 1.00 12.77 84 LYS A CA 1
ATOM 588 C C . LYS A 1 84 ? 36.621 -6.564 40.108 1.00 13.55 84 LYS A C 1
ATOM 589 O O . LYS A 1 84 ? 36.621 -7.379 39.189 1.00 14.24 84 LYS A O 1
ATOM 595 N N . VAL A 1 85 ? 36.288 -6.870 41.358 1.00 12.76 85 VAL A N 1
ATOM 596 C CA . VAL A 1 85 ? 35.802 -8.194 41.733 1.00 11.92 85 VAL A CA 1
ATOM 597 C C . VAL A 1 85 ? 34.597 -7.952 42.630 1.00 11.83 85 VAL A C 1
ATOM 598 O O . VAL A 1 85 ? 34.464 -6.890 43.236 1.00 11.51 85 VAL A O 1
ATOM 602 N N . ARG A 1 86 ? 33.714 -8.935 42.705 1.00 11.22 86 ARG A N 1
ATOM 603 C CA . ARG A 1 86 ? 32.532 -8.831 43.550 1.00 11.01 86 ARG A CA 1
ATOM 604 C C . ARG A 1 86 ? 32.952 -8.950 45.012 1.00 11.99 86 ARG A C 1
ATOM 605 O O . ARG A 1 86 ? 33.926 -9.630 45.326 1.00 11.77 86 ARG A O 1
ATOM 613 N N . ILE A 1 87 ? 32.220 -8.288 45.905 1.00 11.91 87 ILE A N 1
ATOM 614 C CA . ILE A 1 87 ? 32.536 -8.357 47.329 1.00 12.38 87 ILE A CA 1
ATOM 615 C C . ILE A 1 87 ? 32.589 -9.815 47.787 1.00 12.27 87 ILE A C 1
ATOM 616 O O . ILE A 1 87 ? 31.672 -10.592 47.523 1.00 11.23 87 ILE A O 1
ATOM 621 N N . GLY A 1 88 ? 33.679 -10.175 48.457 1.00 11.82 88 GLY A N 1
ATOM 622 C CA . GLY A 1 88 ? 33.847 -11.527 48.957 1.00 12.06 88 GLY A CA 1
ATOM 623 C C . GLY A 1 88 ? 34.273 -12.586 47.953 1.00 12.97 88 GLY A C 1
ATOM 624 O O . GLY A 1 88 ? 34.520 -13.731 48.335 1.00 13.24 88 GLY A O 1
ATOM 625 N N . HIS A 1 89 ? 34.377 -12.233 46.677 1.00 11.89 89 HIS A N 1
ATOM 626 C CA . HIS A 1 89 ? 34.763 -13.240 45.693 1.00 11.04 89 HIS A CA 1
ATOM 627 C C . HIS A 1 89 ? 36.282 -13.343 45.575 1.00 11.60 89 HIS A C 1
ATOM 628 O O . HIS A 1 89 ? 36.890 -12.825 44.631 1.00 12.31 89 HIS A O 1
ATOM 635 N N . PHE A 1 90 ? 36.895 -14.036 46.529 1.00 11.95 90 PHE A N 1
ATOM 636 C CA . PHE A 1 90 ? 38.341 -14.157 46.530 1.00 11.45 90 PHE A CA 1
ATOM 637 C C . PHE A 1 90 ? 38.925 -14.948 45.367 1.00 11.87 90 PHE A C 1
ATOM 638 O O . PHE A 1 90 ? 40.106 -14.804 45.058 1.00 11.84 90 PHE A O 1
ATOM 646 N N . VAL A 1 91 ? 38.116 -15.763 44.699 1.00 11.91 91 VAL A N 1
ATOM 647 C CA . VAL A 1 91 ? 38.646 -16.495 43.553 1.00 12.44 91 VAL A CA 1
ATOM 648 C C . VAL A 1 91 ? 38.751 -15.550 42.356 1.00 12.46 91 VAL A C 1
ATOM 649 O O . VAL A 1 91 ? 39.700 -15.643 41.573 1.00 12.98 91 VAL A O 1
ATOM 653 N N . GLU A 1 92 ? 37.789 -14.640 42.203 1.00 11.85 92 GLU A N 1
ATOM 654 C CA . GLU A 1 92 ? 37.891 -13.673 41.114 1.00 12.82 92 GLU A CA 1
ATOM 655 C C . GLU A 1 92 ? 39.177 -12.887 41.374 1.00 13.50 92 GLU A C 1
ATOM 656 O O . GLU A 1 92 ? 39.925 -12.575 40.446 1.00 12.87 92 GLU A O 1
ATOM 662 N N . ALA A 1 93 ? 39.444 -12.588 42.645 1.00 13.21 93 ALA A N 1
ATOM 663 C CA . ALA A 1 93 ? 40.649 -11.848 43.006 1.00 12.86 93 ALA A CA 1
ATOM 664 C C . ALA A 1 93 ? 41.906 -12.654 42.665 1.00 14.06 93 ALA A C 1
ATOM 665 O O . ALA A 1 93 ? 42.901 -12.094 42.203 1.00 15.52 93 ALA A O 1
ATOM 667 N N . MET A 1 94 ? 41.863 -13.966 42.897 1.00 13.19 94 MET A N 1
ATOM 668 C CA . MET A 1 94 ? 43.002 -14.828 42.585 1.00 13.39 94 MET A CA 1
ATOM 669 C C . MET A 1 94 ? 43.313 -14.742 41.092 1.00 13.76 94 MET A C 1
ATOM 670 O O . MET A 1 94 ? 44.476 -14.724 40.690 1.00 14.78 94 MET A O 1
ATOM 675 N N . ILE A 1 95 ? 42.263 -14.690 40.281 1.00 14.15 95 ILE A N 1
ATOM 676 C CA . ILE A 1 95 ? 42.410 -14.618 38.830 1.00 15.02 95 ILE A CA 1
ATOM 677 C C . ILE A 1 95 ? 43.003 -13.283 38.389 1.00 15.60 95 ILE A C 1
ATOM 678 O O . ILE A 1 95 ? 43.947 -13.247 37.594 1.00 15.20 95 ILE A O 1
ATOM 683 N N . LEU A 1 96 ? 42.460 -12.184 38.903 1.00 15.06 96 LEU A N 1
ATOM 684 C CA . LEU A 1 96 ? 42.980 -10.873 38.533 1.00 15.01 96 LEU A CA 1
ATOM 685 C C . LEU A 1 96 ? 44.441 -10.742 38.938 1.00 15.36 96 LEU A C 1
ATOM 686 O O . LEU A 1 96 ? 45.247 -10.155 38.213 1.00 14.38 96 LEU A O 1
ATOM 691 N N . GLU A 1 97 ? 44.789 -11.295 40.094 1.00 14.94 97 GLU A N 1
ATOM 692 C CA . GLU A 1 97 ? 46.163 -11.225 40.561 1.00 15.82 97 GLU A CA 1
ATOM 693 C C . GLU A 1 97 ? 47.065 -12.012 39.618 1.00 16.16 97 GLU A C 1
ATOM 694 O O . GLU A 1 97 ? 48.154 -11.559 39.260 1.00 16.55 97 GLU A O 1
ATOM 700 N N . ALA A 1 98 ? 46.591 -13.183 39.205 1.00 16.13 98 ALA A N 1
ATOM 701 C CA . ALA A 1 98 ? 47.349 -14.051 38.312 1.00 17.17 98 ALA A CA 1
ATOM 702 C C . ALA A 1 98 ? 47.653 -13.421 36.956 1.00 17.58 98 ALA A C 1
ATOM 703 O O . ALA A 1 98 ? 48.754 -13.597 36.421 1.00 18.82 98 ALA A O 1
ATOM 705 N N . ILE A 1 99 ? 46.691 -12.693 36.395 1.00 16.57 99 ILE A N 1
ATOM 706 C CA . ILE A 1 99 ? 46.896 -12.066 35.092 1.00 17.38 99 ILE A CA 1
ATOM 707 C C . ILE A 1 99 ? 47.717 -10.783 35.176 1.00 18.02 99 ILE A C 1
ATOM 708 O O . ILE A 1 99 ? 48.044 -10.179 34.152 1.00 18.39 99 ILE A O 1
ATOM 713 N N . GLY A 1 100 ? 48.036 -10.359 36.394 1.00 16.03 100 GLY A N 1
ATOM 714 C CA . GLY A 1 100 ? 48.871 -9.182 36.553 1.00 16.98 100 GLY A CA 1
ATOM 715 C C . GLY A 1 100 ? 48.274 -7.801 36.723 1.00 17.80 100 GLY A C 1
ATOM 716 O O . GLY A 1 100 ? 48.946 -6.816 36.415 1.00 18.18 100 GLY A O 1
ATOM 717 N N . VAL A 1 101 ? 47.038 -7.692 37.200 1.00 17.81 101 VAL A N 1
ATOM 718 C CA . VAL A 1 101 ? 46.480 -6.360 37.398 1.00 16.84 101 VAL A CA 1
ATOM 719 C C . VAL A 1 101 ? 47.291 -5.690 38.509 1.00 16.83 101 VAL A C 1
ATOM 720 O O . VAL A 1 101 ? 47.867 -6.361 39.367 1.00 17.33 101 VAL A O 1
ATOM 724 N N . ASP A 1 102 ? 47.339 -4.364 38.490 1.00 15.55 102 ASP A N 1
ATOM 725 C CA . ASP A 1 102 ? 48.114 -3.624 39.474 1.00 16.36 102 ASP A CA 1
ATOM 726 C C . ASP A 1 102 ? 47.374 -3.350 40.774 1.00 14.72 102 ASP A C 1
ATOM 727 O O . ASP A 1 102 ? 47.998 -3.128 41.812 1.00 15.04 102 ASP A O 1
ATOM 732 N N . PHE A 1 103 ? 46.049 -3.383 40.713 1.00 15.09 103 PHE A N 1
ATOM 733 C CA . PHE A 1 103 ? 45.218 -3.090 41.877 1.00 14.71 103 PHE A CA 1
ATOM 734 C C . PHE A 1 103 ? 43.855 -3.731 41.671 1.00 14.33 103 PHE A C 1
ATOM 735 O O . PHE A 1 103 ? 43.340 -3.757 40.553 1.00 14.41 103 PHE A O 1
ATOM 743 N N . ILE A 1 104 ? 43.265 -4.236 42.749 1.00 14.20 104 ILE A N 1
ATOM 744 C CA . ILE A 1 104 ? 41.946 -4.846 42.662 1.00 14.50 104 ILE A CA 1
ATOM 745 C C . ILE A 1 104 ? 40.963 -4.002 43.454 1.00 13.43 104 ILE A C 1
ATOM 746 O O . ILE A 1 104 ? 41.249 -3.610 44.586 1.00 14.42 104 ILE A O 1
ATOM 751 N N . ASP A 1 105 ? 39.819 -3.710 42.849 1.00 12.36 105 ASP A N 1
ATOM 752 C CA . ASP A 1 105 ? 38.780 -2.946 43.519 1.00 13.79 105 ASP A CA 1
ATOM 753 C C . ASP A 1 105 ? 37.683 -3.922 43.929 1.00 14.34 105 ASP A C 1
ATOM 754 O O . ASP A 1 105 ? 37.002 -4.482 43.071 1.00 13.05 105 ASP A O 1
ATOM 759 N N . GLU A 1 106 ? 37.556 -4.170 45.235 1.00 13.34 106 GLU A N 1
ATOM 760 C CA . GLU A 1 106 ? 36.500 -5.049 45.739 1.00 13.11 106 GLU A CA 1
ATOM 761 C C . GLU A 1 106 ? 35.339 -4.067 45.730 1.00 13.76 106 GLU A C 1
ATOM 762 O O . GLU A 1 106 ? 35.171 -3.258 46.647 1.00 15.10 106 GLU A O 1
ATOM 768 N N . SER A 1 107 ? 34.549 -4.147 44.666 1.00 13.92 107 SER A N 1
ATOM 769 C CA . SER A 1 107 ? 33.481 -3.196 44.414 1.00 14.08 107 SER A CA 1
ATOM 770 C C . SER A 1 107 ? 32.032 -3.536 44.692 1.00 14.41 107 SER A C 1
ATOM 771 O O . SER A 1 107 ? 31.514 -4.547 44.225 1.00 14.03 107 SER A O 1
ATOM 774 N N . GLU A 1 108 ? 31.371 -2.640 45.418 1.00 16.08 108 GLU A N 1
ATOM 775 C CA . GLU A 1 108 ? 29.966 -2.812 45.739 1.00 16.47 108 GLU A CA 1
ATOM 776 C C . GLU A 1 108 ? 29.110 -2.497 44.512 1.00 17.75 108 GLU A C 1
ATOM 777 O O . GLU A 1 108 ? 27.893 -2.677 44.539 1.00 18.81 108 GLU A O 1
ATOM 783 N N . VAL A 1 109 ? 29.753 -2.027 43.443 1.00 18.67 109 VAL A N 1
ATOM 784 C CA . VAL A 1 109 ? 29.056 -1.709 42.197 1.00 19.63 109 VAL A CA 1
ATOM 785 C C . VAL A 1 109 ? 28.770 -3.011 41.451 1.00 19.30 109 VAL A C 1
ATOM 786 O O . VAL A 1 109 ? 27.838 -3.090 40.646 1.00 19.69 109 VAL A O 1
ATOM 790 N N . LEU A 1 110 ? 29.590 -4.027 41.701 1.00 16.73 110 LEU A N 1
ATOM 791 C CA . LEU A 1 110 ? 29.364 -5.329 41.088 1.00 15.33 110 LEU A CA 1
ATOM 792 C C . LEU A 1 110 ? 28.392 -6.021 42.035 1.00 15.39 110 LEU A C 1
ATOM 793 O O . LEU A 1 110 ? 28.154 -5.536 43.140 1.00 14.38 110 LEU A O 1
ATOM 798 N N . THR A 1 111 ? 27.822 -7.142 41.614 1.00 14.11 111 THR A N 1
ATOM 799 C CA . THR A 1 111 ? 26.864 -7.855 42.451 1.00 14.43 111 THR A CA 1
ATOM 800 C C . THR A 1 111 ? 27.585 -8.605 43.568 1.00 14.05 111 THR A C 1
ATOM 801 O O . THR A 1 111 ? 28.355 -9.516 43.302 1.00 13.13 111 THR A O 1
ATOM 805 N N . PRO A 1 112 ? 27.342 -8.235 44.836 1.00 13.04 112 PRO A N 1
ATOM 806 C CA . PRO A 1 112 ? 28.025 -8.937 45.929 1.00 14.19 112 PRO A CA 1
ATOM 807 C C . PRO A 1 112 ? 27.934 -10.460 45.837 1.00 13.38 112 PRO A C 1
ATOM 808 O O . PRO A 1 112 ? 26.859 -11.010 45.600 1.00 14.55 112 PRO A O 1
ATOM 812 N N . ALA A 1 113 ? 29.067 -11.132 46.030 1.00 11.88 113 ALA A N 1
ATOM 813 C CA . ALA A 1 113 ? 29.110 -12.593 45.992 1.00 13.03 113 ALA A CA 1
ATOM 814 C C . ALA A 1 113 ? 28.995 -13.159 47.404 1.00 13.25 113 ALA A C 1
ATOM 815 O O . ALA A 1 113 ? 28.686 -14.334 47.592 1.00 13.23 113 ALA A O 1
ATOM 817 N N . ASP A 1 114 ? 29.254 -12.315 48.397 1.00 12.15 114 ASP A N 1
ATOM 818 C CA . ASP A 1 114 ? 29.171 -12.726 49.795 1.00 12.91 114 ASP A CA 1
ATOM 819 C C . ASP A 1 114 ? 28.601 -11.520 50.533 1.00 13.85 114 ASP A C 1
ATOM 820 O O . ASP A 1 114 ? 29.236 -10.468 50.586 1.00 16.03 114 ASP A O 1
ATOM 825 N N . GLU A 1 115 ? 27.403 -11.660 51.091 1.00 15.69 115 GLU A N 1
ATOM 826 C CA . GLU A 1 115 ? 26.787 -10.538 51.790 1.00 17.35 115 GLU A CA 1
ATOM 827 C C . GLU A 1 115 ? 27.159 -10.468 53.265 1.00 17.11 115 GLU A C 1
ATOM 828 O O . GLU A 1 115 ? 26.672 -9.604 53.999 1.00 17.97 115 GLU A O 1
ATOM 834 N N . GLU A 1 116 ? 28.046 -11.362 53.689 1.00 14.88 116 GLU A N 1
ATOM 835 C CA . GLU A 1 116 ? 28.484 -11.391 55.080 1.00 16.22 116 GLU A CA 1
ATOM 836 C C . GLU A 1 116 ? 29.976 -11.098 55.253 1.00 16.12 116 GLU A C 1
ATOM 837 O O . GLU A 1 116 ? 30.380 -10.464 56.231 1.00 18.25 116 GLU A O 1
ATOM 843 N N . HIS A 1 117 ? 30.794 -11.542 54.305 1.00 14.70 117 HIS A N 1
ATOM 844 C CA . HIS A 1 117 ? 32.233 -11.348 54.426 1.00 13.35 117 HIS A CA 1
ATOM 845 C C . HIS A 1 117 ? 32.921 -10.726 53.228 1.00 13.00 117 HIS A C 1
ATOM 846 O O . HIS A 1 117 ? 32.603 -11.036 52.088 1.00 14.92 117 HIS A O 1
ATOM 853 N N . HIS A 1 118 ? 33.878 -9.850 53.508 1.00 13.20 118 HIS A N 1
ATOM 854 C CA . HIS A 1 118 ? 34.672 -9.240 52.457 1.00 12.75 118 HIS A CA 1
ATOM 855 C C . HIS A 1 118 ? 35.890 -10.143 52.283 1.00 12.77 118 HIS A C 1
ATOM 856 O O . HIS A 1 118 ? 36.118 -11.057 53.081 1.00 14.08 118 HIS A O 1
ATOM 863 N N . ILE A 1 119 ? 36.678 -9.884 51.248 1.00 11.31 119 ILE A N 1
ATOM 864 C CA . ILE A 1 119 ? 37.857 -10.691 50.968 1.00 11.91 119 ILE A CA 1
ATOM 865 C C . ILE A 1 119 ? 38.956 -10.543 52.019 1.00 11.31 119 ILE A C 1
ATOM 866 O O . ILE A 1 119 ? 39.191 -9.452 52.543 1.00 12.10 119 ILE A O 1
ATOM 871 N N . ASP A 1 120 ? 39.605 -11.659 52.346 1.00 12.39 120 ASP A N 1
ATOM 872 C CA . ASP A 1 120 ? 40.715 -11.661 53.298 1.00 12.42 120 ASP A CA 1
ATOM 873 C C . ASP A 1 120 ? 41.894 -11.169 52.454 1.00 13.70 120 ASP A C 1
ATOM 874 O O . ASP A 1 120 ? 42.673 -11.956 51.922 1.00 14.44 120 ASP A O 1
ATOM 879 N N . LYS A 1 121 ? 42.008 -9.851 52.331 1.00 13.48 121 LYS A N 1
ATOM 880 C CA . LYS A 1 121 ? 43.028 -9.238 51.496 1.00 13.77 121 LYS A CA 1
ATOM 881 C C . LYS A 1 121 ? 44.488 -9.485 51.868 1.00 14.38 121 LYS A C 1
ATOM 882 O O . LYS A 1 121 ? 45.380 -9.314 51.034 1.00 14.02 121 LYS A O 1
ATOM 888 N N . TRP A 1 122 ? 44.734 -9.906 53.104 1.00 14.12 122 TRP A N 1
ATOM 889 C CA . TRP A 1 122 ? 46.095 -10.206 53.544 1.00 15.45 122 TRP A CA 1
ATOM 890 C C . TRP A 1 122 ? 46.658 -11.413 52.795 1.00 16.64 122 TRP A C 1
ATOM 891 O O . TRP A 1 122 ? 47.874 -11.598 52.737 1.00 18.37 122 TRP A O 1
ATOM 902 N N . LYS A 1 123 ? 45.775 -12.229 52.227 1.00 16.58 123 LYS A N 1
ATOM 903 C CA . LYS A 1 123 ? 46.193 -13.429 51.499 1.00 16.88 123 LYS A CA 1
ATOM 904 C C . LYS A 1 123 ? 46.648 -13.141 50.070 1.00 17.64 123 LYS A C 1
ATOM 905 O O . LYS A 1 123 ? 46.925 -14.065 49.303 1.00 19.14 123 LYS A O 1
ATOM 911 N N . PHE A 1 124 ? 46.730 -11.863 49.718 1.00 14.04 124 PHE A N 1
ATOM 912 C CA . PHE A 1 124 ? 47.129 -11.457 48.376 1.00 14.38 124 PHE A CA 1
ATOM 913 C C . PHE A 1 124 ? 48.329 -10.526 48.382 1.00 15.90 124 PHE A C 1
ATOM 914 O O . PHE A 1 124 ? 48.533 -9.756 49.327 1.00 17.82 124 PHE A O 1
ATOM 922 N N . LYS A 1 125 ? 49.123 -10.606 47.320 1.00 15.94 125 LYS A N 1
ATOM 923 C CA . LYS A 1 125 ? 50.280 -9.738 47.171 1.00 17.63 125 LYS A CA 1
ATOM 924 C C . LYS A 1 125 ? 49.765 -8.445 46.550 1.00 16.78 125 LYS A C 1
ATOM 925 O O . LYS A 1 125 ? 50.138 -7.350 46.971 1.00 16.85 125 LYS A O 1
ATOM 931 N N . VAL A 1 126 ? 48.897 -8.585 45.550 1.00 15.34 126 VAL A N 1
ATOM 932 C CA . VAL A 1 126 ? 48.324 -7.430 44.863 1.00 15.62 126 VAL A CA 1
ATOM 933 C C . VAL A 1 126 ? 47.478 -6.616 45.839 1.00 15.02 126 VAL A C 1
ATOM 934 O O . VAL A 1 126 ? 46.738 -7.179 46.651 1.00 15.35 126 VAL A O 1
ATOM 938 N N . PRO A 1 127 ? 47.594 -5.277 45.786 1.00 13.46 127 PRO A N 1
ATOM 939 C CA . PRO A 1 127 ? 46.833 -4.387 46.670 1.00 14.34 127 PRO A CA 1
ATOM 940 C C . PRO A 1 127 ? 45.377 -4.208 46.244 1.00 12.73 127 PRO A C 1
ATOM 941 O O . PRO A 1 127 ? 45.039 -4.322 45.061 1.00 13.17 127 PRO A O 1
ATOM 945 N N . PHE A 1 128 ? 44.526 -3.926 47.228 1.00 12.55 128 PHE A N 1
ATOM 946 C CA . PHE A 1 12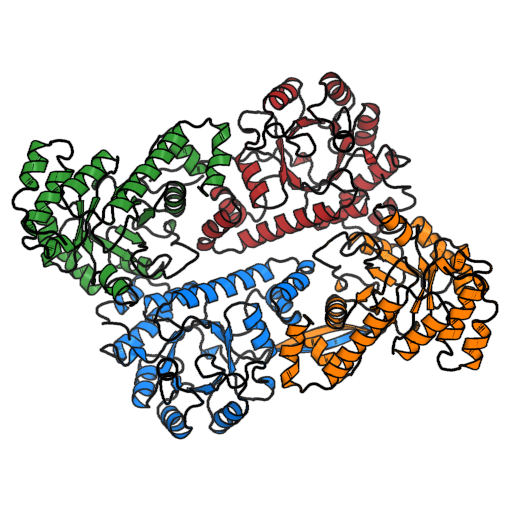8 ? 43.093 -3.731 47.020 1.00 10.93 128 PHE A CA 1
ATOM 947 C C . PHE A 1 128 ? 42.627 -2.338 47.418 1.00 11.22 128 PHE A C 1
ATOM 948 O O . PHE A 1 128 ? 43.181 -1.727 48.331 1.00 11.91 128 PHE A O 1
ATOM 956 N N . VAL A 1 129 ? 41.609 -1.845 46.720 1.00 11.63 129 VAL A N 1
ATOM 957 C CA . VAL A 1 129 ? 40.980 -0.589 47.094 1.00 12.21 129 VAL A CA 1
ATOM 958 C C . VAL A 1 129 ? 39.557 -1.028 47.459 1.00 12.26 129 VAL A C 1
ATOM 959 O O . VAL A 1 129 ? 38.961 -1.874 46.777 1.00 12.60 129 VAL A O 1
ATOM 963 N N . CYS A 1 130 ? 39.034 -0.496 48.559 1.00 12.87 130 CYS A N 1
ATOM 964 C CA . CYS A 1 130 ? 37.688 -0.832 49.022 1.00 14.57 130 CYS A CA 1
ATOM 965 C C . CYS A 1 130 ? 36.905 0.445 49.277 1.00 13.58 130 CYS A C 1
ATOM 966 O O . CYS A 1 130 ? 37.489 1.498 49.542 1.00 14.20 130 CYS A O 1
ATOM 969 N N . GLY A 1 131 ? 35.581 0.342 49.208 1.00 14.44 131 GLY A N 1
ATOM 970 C CA . GLY A 1 131 ? 34.734 1.498 49.437 1.00 13.62 131 GLY A CA 1
ATOM 971 C C . GLY A 1 131 ? 34.331 1.666 50.891 1.00 14.22 131 GLY A C 1
ATOM 972 O O . GLY A 1 131 ? 34.356 0.710 51.668 1.00 13.77 131 GLY A O 1
ATOM 973 N N . ALA A 1 132 ? 33.963 2.892 51.253 1.00 12.31 132 ALA A N 1
ATOM 974 C CA . ALA A 1 132 ? 33.541 3.216 52.616 1.00 14.47 132 ALA A CA 1
ATOM 975 C C . ALA A 1 132 ? 32.667 4.468 52.631 1.00 14.40 132 ALA A C 1
ATOM 976 O O . ALA A 1 132 ? 32.863 5.376 51.825 1.00 14.23 132 ALA A O 1
ATOM 978 N N . ARG A 1 133 ? 31.705 4.511 53.554 1.00 13.13 133 ARG A N 1
ATOM 979 C CA . ARG A 1 133 ? 30.812 5.659 53.683 1.00 14.45 133 ARG A CA 1
ATOM 980 C C . ARG A 1 133 ? 31.140 6.439 54.948 1.00 13.67 133 ARG A C 1
ATOM 981 O O . ARG A 1 133 ? 30.686 7.565 55.131 1.00 14.08 133 ARG A O 1
ATOM 989 N N . ASN A 1 134 ? 31.930 5.831 55.827 1.00 12.91 134 ASN A N 1
ATOM 990 C CA . ASN A 1 134 ? 32.307 6.480 57.071 1.00 12.70 134 ASN A CA 1
ATOM 991 C C . ASN A 1 134 ? 33.604 5.883 57.597 1.00 12.18 134 ASN A C 1
ATOM 992 O O . ASN A 1 134 ? 34.149 4.944 57.003 1.00 12.10 134 ASN A O 1
ATOM 997 N N . LEU A 1 135 ? 34.101 6.425 58.704 1.00 11.41 135 LEU A N 1
ATOM 998 C CA . LEU A 1 135 ? 35.356 5.947 59.269 1.00 11.05 135 LEU A CA 1
ATOM 999 C C . LEU A 1 135 ? 35.328 4.498 59.734 1.00 12.65 135 LEU A C 1
ATOM 1000 O O . LEU A 1 135 ? 36.285 3.763 59.512 1.00 11.08 135 LEU A O 1
ATOM 1005 N N . GLY A 1 136 ? 34.245 4.085 60.385 1.00 12.27 136 GLY A N 1
ATOM 1006 C CA . GLY A 1 136 ? 34.168 2.709 60.849 1.00 13.48 136 GLY A CA 1
ATOM 1007 C C . GLY A 1 136 ? 34.347 1.719 59.713 1.00 13.55 136 GLY A C 1
ATOM 1008 O O . GLY A 1 136 ? 35.127 0.764 59.821 1.00 13.05 136 GLY A O 1
ATOM 1009 N N . GLU A 1 137 ? 33.625 1.947 58.622 1.00 13.34 137 GLU A N 1
ATOM 1010 C CA . GLU A 1 137 ? 33.698 1.073 57.461 1.00 13.17 137 GLU A CA 1
ATOM 1011 C C . GLU A 1 137 ? 35.102 1.093 56.870 1.00 12.81 137 GLU A C 1
ATOM 1012 O O . GLU A 1 137 ? 35.646 0.048 56.510 1.00 11.91 137 GLU A O 1
ATOM 1018 N N . ALA A 1 138 ? 35.686 2.285 56.777 1.00 11.20 138 ALA A N 1
ATOM 1019 C CA . ALA A 1 138 ? 37.031 2.420 56.232 1.00 10.44 138 ALA A CA 1
ATOM 1020 C C . ALA A 1 138 ? 38.045 1.629 57.055 1.00 10.91 138 ALA A C 1
ATOM 1021 O O . ALA A 1 138 ? 38.886 0.921 56.498 1.00 10.73 138 ALA A O 1
ATOM 1023 N N . LEU A 1 139 ? 37.964 1.737 58.379 1.00 10.07 139 LEU A N 1
ATOM 1024 C CA . LEU A 1 139 ? 38.907 1.021 59.231 1.00 10.79 139 LEU A CA 1
ATOM 1025 C C . LEU A 1 139 ? 38.702 -0.488 59.202 1.00 11.23 139 LEU A C 1
ATOM 1026 O O . LEU A 1 139 ? 39.669 -1.239 59.314 1.00 12.11 139 LEU A O 1
ATOM 1031 N N . ARG A 1 140 ? 37.459 -0.944 59.057 1.00 10.56 140 ARG A N 1
ATOM 1032 C CA . ARG A 1 140 ? 37.235 -2.389 58.978 1.00 11.00 140 ARG A CA 1
ATOM 1033 C C . ARG A 1 140 ? 37.888 -2.916 57.698 1.00 11.19 140 ARG A C 1
ATOM 1034 O O . ARG A 1 140 ? 38.543 -3.958 57.714 1.00 10.73 140 ARG A O 1
ATOM 1042 N N . ARG A 1 141 ? 37.729 -2.189 56.594 1.00 11.52 141 ARG A N 1
ATOM 1043 C CA . ARG A 1 141 ? 38.331 -2.624 55.336 1.00 11.92 141 ARG A CA 1
ATOM 1044 C C . ARG A 1 141 ? 39.856 -2.620 55.436 1.00 11.56 141 ARG A C 1
ATOM 1045 O O . ARG A 1 141 ? 40.526 -3.511 54.910 1.00 11.93 141 ARG A O 1
ATOM 1053 N N . ILE A 1 142 ? 40.408 -1.620 56.119 1.00 11.14 142 ILE A N 1
ATOM 1054 C CA . ILE A 1 142 ? 41.855 -1.526 56.273 1.00 11.78 142 ILE A CA 1
ATOM 1055 C C . ILE A 1 142 ? 42.371 -2.659 57.158 1.00 11.93 142 ILE A C 1
ATOM 1056 O O . ILE A 1 142 ? 43.433 -3.225 56.896 1.00 13.13 142 ILE A O 1
ATOM 1061 N N . ALA A 1 143 ? 41.610 -2.998 58.194 1.00 12.49 143 ALA A N 1
ATOM 1062 C CA . ALA A 1 143 ? 41.998 -4.078 59.092 1.00 11.94 143 ALA A CA 1
ATOM 1063 C C . ALA A 1 143 ? 42.011 -5.403 58.334 1.00 12.93 143 ALA A C 1
ATOM 1064 O O . ALA A 1 143 ? 42.738 -6.324 58.707 1.00 12.76 143 ALA A O 1
ATOM 1066 N N . GLU A 1 144 ? 41.206 -5.493 57.276 1.00 11.32 144 GLU A N 1
ATOM 1067 C CA . GLU A 1 144 ? 41.138 -6.707 56.454 1.00 11.38 144 GLU A CA 1
ATOM 1068 C C . GLU A 1 144 ? 42.273 -6.742 55.445 1.00 13.01 144 GLU A C 1
ATOM 1069 O O . GLU A 1 144 ? 42.470 -7.751 54.763 1.00 15.40 144 GLU A O 1
ATOM 1075 N N . GLY A 1 145 ? 42.989 -5.629 55.325 1.00 12.83 145 GLY A N 1
ATOM 1076 C CA . GLY A 1 145 ? 44.114 -5.574 54.407 1.00 12.37 145 GLY A CA 1
ATOM 1077 C C . GLY A 1 145 ? 44.047 -4.588 53.257 1.00 13.54 145 GLY A C 1
ATOM 1078 O O . GLY A 1 145 ? 44.963 -4.547 52.437 1.00 13.40 145 GLY A O 1
ATOM 1079 N N . ALA A 1 146 ? 42.981 -3.797 53.177 1.00 12.41 146 ALA A N 1
ATOM 1080 C CA . ALA A 1 146 ? 42.853 -2.815 52.098 1.00 12.53 146 ALA A CA 1
ATOM 1081 C C . ALA A 1 146 ? 44.049 -1.861 52.054 1.00 12.00 146 ALA A C 1
ATOM 1082 O O . ALA A 1 146 ? 44.518 -1.375 53.092 1.00 12.22 146 ALA A O 1
ATOM 1084 N N . ALA A 1 147 ? 44.529 -1.587 50.843 1.00 12.18 147 ALA A N 1
ATOM 1085 C CA . ALA A 1 147 ? 45.672 -0.699 50.644 1.00 12.76 147 ALA A CA 1
ATOM 1086 C C . ALA A 1 147 ? 45.251 0.682 50.157 1.00 13.54 147 ALA A C 1
ATOM 1087 O O . ALA A 1 147 ? 46.092 1.562 49.948 1.00 13.62 147 ALA A O 1
ATOM 1089 N N . MET A 1 148 ? 43.948 0.874 49.994 1.00 11.48 148 MET A N 1
ATOM 1090 C CA . MET A 1 148 ? 43.415 2.141 49.513 1.00 12.50 148 MET A CA 1
ATOM 1091 C C . MET A 1 148 ? 41.924 2.166 49.818 1.00 13.23 148 MET A C 1
ATOM 1092 O O . MET A 1 148 ? 41.282 1.121 49.862 1.00 12.04 148 MET A O 1
ATOM 1097 N N . ILE A 1 149 ? 41.380 3.355 50.048 1.00 13.01 149 ILE A N 1
ATOM 1098 C CA . ILE A 1 149 ? 39.959 3.493 50.336 1.00 12.58 149 ILE A CA 1
ATOM 1099 C C . ILE A 1 149 ? 39.379 4.527 49.384 1.00 13.40 149 ILE A C 1
ATOM 1100 O O . ILE A 1 149 ? 40.091 5.395 48.884 1.00 14.02 149 ILE A O 1
ATOM 1105 N N . ARG A 1 150 ? 38.091 4.407 49.103 1.00 14.03 150 ARG A N 1
ATOM 1106 C CA . ARG A 1 150 ? 37.414 5.382 48.266 1.00 13.46 150 ARG A CA 1
ATOM 1107 C C . ARG A 1 150 ? 36.013 5.520 48.824 1.00 13.80 150 ARG A C 1
ATOM 1108 O O . ARG A 1 150 ? 35.494 4.590 49.445 1.00 14.46 150 ARG A O 1
ATOM 1116 N N . THR A 1 151 ? 35.405 6.681 48.624 1.00 13.91 151 THR A N 1
ATOM 1117 C CA . THR A 1 151 ? 34.039 6.869 49.085 1.00 14.30 151 THR A CA 1
ATOM 1118 C C . THR A 1 151 ? 33.191 5.963 48.209 1.00 16.22 151 THR A C 1
ATOM 1119 O O . THR A 1 151 ? 33.609 5.574 47.114 1.00 16.29 151 THR A O 1
ATOM 1123 N N . LYS A 1 152 ? 32.007 5.608 48.678 1.00 15.89 152 LYS A N 1
ATOM 1124 C CA . LYS A 1 152 ? 31.134 4.784 47.861 1.00 17.11 152 LYS A CA 1
ATOM 1125 C C . LYS A 1 152 ? 30.360 5.712 46.937 1.00 19.28 152 LYS A C 1
ATOM 1126 O O . LYS A 1 152 ? 30.053 5.358 45.795 1.00 20.22 152 LYS A O 1
ATOM 1132 N N . GLY A 1 153 ? 30.074 6.913 47.433 1.00 18.09 153 GLY A N 1
ATOM 1133 C CA . GLY A 1 153 ? 29.320 7.877 46.655 1.00 19.10 153 GLY A CA 1
ATOM 1134 C C . GLY A 1 153 ? 28.014 7.253 46.201 1.00 20.02 153 GLY A C 1
ATOM 1135 O O . GLY A 1 153 ? 27.447 6.402 46.895 1.00 19.18 153 GLY A O 1
ATOM 1136 N N . GLU A 1 154 ? 27.530 7.684 45.043 1.00 20.46 154 GLU A N 1
ATOM 1137 C CA . GLU A 1 154 ? 26.300 7.150 44.470 1.00 23.42 154 GLU A CA 1
ATOM 1138 C C . GLU A 1 154 ? 26.624 6.759 43.031 1.00 24.80 154 GLU A C 1
ATOM 1139 O O . GLU A 1 154 ? 27.188 7.553 42.281 1.00 25.32 154 GLU A O 1
ATOM 1145 N N . ALA A 1 155 ? 26.272 5.537 42.647 1.00 26.39 155 ALA A N 1
ATOM 1146 C CA . ALA A 1 155 ? 26.563 5.063 41.300 1.00 28.00 155 ALA A CA 1
ATOM 1147 C C . ALA A 1 155 ? 25.390 5.168 40.329 1.00 28.15 155 ALA A C 1
ATOM 1148 O O . ALA A 1 155 ? 24.227 5.059 40.721 1.00 29.71 155 ALA A O 1
ATOM 1150 N N . GLY A 1 156 ? 25.718 5.397 39.061 1.00 29.06 156 GLY A N 1
ATOM 1151 C CA . GLY A 1 156 ? 24.714 5.490 38.014 1.00 28.55 156 GLY A CA 1
ATOM 1152 C C . GLY A 1 156 ? 23.743 6.655 38.049 1.00 28.01 156 GLY A C 1
ATOM 1153 O O . GLY A 1 156 ? 22.652 6.564 37.482 1.00 29.51 156 GLY A O 1
ATOM 1154 N N . THR A 1 157 ? 24.119 7.754 38.694 1.00 24.71 157 THR A N 1
ATOM 1155 C CA . THR A 1 157 ? 23.225 8.904 38.761 1.00 24.07 157 THR A CA 1
ATOM 1156 C C . THR A 1 157 ? 23.900 10.203 38.344 1.00 21.64 157 THR A C 1
ATOM 1157 O O . THR A 1 157 ? 23.251 11.100 37.807 1.00 21.80 157 THR A O 1
ATOM 1161 N N . GLY A 1 158 ? 25.203 10.295 38.585 1.00 20.02 158 GLY A N 1
ATOM 1162 C CA . GLY A 1 158 ? 25.924 11.509 38.252 1.00 18.50 158 GLY A CA 1
ATOM 1163 C C . GLY A 1 158 ? 25.680 12.578 39.304 1.00 17.73 158 GLY A C 1
ATOM 1164 O O . GLY A 1 158 ? 25.996 13.751 39.099 1.00 15.81 158 GLY A O 1
ATOM 1165 N N . ASN A 1 159 ? 25.093 12.175 40.430 1.00 16.74 159 ASN A N 1
ATOM 1166 C CA . ASN A 1 159 ? 24.812 13.095 41.527 1.00 15.75 159 ASN A CA 1
ATOM 1167 C C . ASN A 1 159 ? 25.930 12.962 42.559 1.00 15.29 159 ASN A C 1
ATOM 1168 O O . ASN A 1 159 ? 26.112 11.901 43.152 1.00 15.56 159 ASN A O 1
ATOM 1173 N N . VAL A 1 160 ? 26.662 14.053 42.773 1.00 13.78 160 VAL A N 1
ATOM 1174 C CA . VAL A 1 160 ? 27.798 14.084 43.691 1.00 14.22 160 VAL A CA 1
ATOM 1175 C C . VAL A 1 160 ? 27.447 14.146 45.177 1.00 13.67 160 VAL A C 1
ATOM 1176 O O . VAL A 1 160 ? 28.320 13.980 46.026 1.00 13.22 160 VAL A O 1
ATOM 1180 N N . VAL A 1 161 ? 26.171 14.358 45.487 1.00 13.85 161 VAL A N 1
ATOM 1181 C CA . VAL A 1 161 ? 25.734 14.506 46.872 1.00 13.01 161 VAL A CA 1
ATOM 1182 C C . VAL A 1 161 ? 26.211 13.453 47.873 1.00 12.33 161 VAL A C 1
ATOM 1183 O O . VAL A 1 161 ? 26.600 13.801 48.991 1.00 11.72 161 VAL A O 1
ATOM 1187 N N . GLU A 1 162 ? 26.187 12.178 47.495 1.00 13.26 162 GLU A N 1
ATOM 1188 C CA . GLU A 1 162 ? 26.621 11.140 48.426 1.00 13.43 162 GLU A CA 1
ATOM 1189 C C . GLU A 1 162 ? 28.132 11.110 48.625 1.00 13.13 162 GLU A C 1
ATOM 1190 O O . GLU A 1 162 ? 28.606 10.844 49.729 1.00 14.74 162 GLU A O 1
ATOM 1196 N N . ALA A 1 163 ? 28.889 11.397 47.568 1.00 12.89 163 ALA A N 1
ATOM 1197 C CA . ALA A 1 163 ? 30.344 11.421 47.670 1.00 12.53 163 ALA A CA 1
ATOM 1198 C C . ALA A 1 163 ? 30.727 12.527 48.645 1.00 12.38 163 ALA A C 1
ATOM 1199 O O . ALA A 1 163 ? 31.645 12.376 49.450 1.00 12.39 163 ALA A O 1
ATOM 1201 N N . VAL A 1 164 ? 30.014 13.645 48.557 1.00 11.64 164 VAL A N 1
ATOM 1202 C CA . VAL A 1 164 ? 30.253 14.775 49.443 1.00 10.93 164 VAL A CA 1
ATOM 1203 C C . VAL A 1 164 ? 29.980 14.345 50.884 1.00 12.49 164 VAL A C 1
ATOM 1204 O O . VAL A 1 164 ? 30.778 14.610 51.780 1.00 12.81 164 VAL A O 1
ATOM 1208 N N . ARG A 1 165 ? 28.852 13.674 51.105 1.00 12.88 165 ARG A N 1
ATOM 1209 C CA . ARG A 1 165 ? 28.515 13.221 52.452 1.00 13.29 165 ARG A CA 1
ATOM 1210 C C . ARG A 1 165 ? 29.569 12.270 53.021 1.00 13.54 165 ARG A C 1
ATOM 1211 O O . ARG A 1 165 ? 29.986 12.411 54.172 1.00 14.11 165 ARG A O 1
ATOM 1219 N N . HIS A 1 166 ? 29.999 11.305 52.217 1.00 14.03 166 HIS A N 1
ATOM 1220 C CA . HIS A 1 166 ? 30.995 10.334 52.663 1.00 14.45 166 HIS A CA 1
ATOM 1221 C C . HIS A 1 166 ? 32.347 10.973 52.939 1.00 13.51 166 HIS A C 1
ATOM 1222 O O . HIS A 1 166 ? 33.011 10.643 53.924 1.00 13.10 166 HIS A O 1
ATOM 1229 N N . ALA A 1 167 ? 32.760 11.881 52.060 1.00 12.88 167 ALA A N 1
ATOM 1230 C CA . ALA A 1 167 ? 34.032 12.561 52.226 1.00 12.22 167 ALA A CA 1
ATOM 1231 C C . ALA A 1 167 ? 33.993 13.408 53.496 1.00 11.65 167 ALA A C 1
ATOM 1232 O O . ALA A 1 167 ? 34.904 13.350 54.318 1.00 12.34 167 ALA A O 1
ATOM 1234 N N . ARG A 1 168 ? 32.930 14.189 53.660 1.00 11.97 168 ARG A N 1
ATOM 1235 C CA . ARG A 1 168 ? 32.815 15.034 54.844 1.00 11.41 168 ARG A CA 1
ATOM 1236 C C . ARG A 1 168 ? 32.687 14.207 56.116 1.00 11.90 168 ARG A C 1
ATOM 1237 O O . ARG A 1 168 ? 33.248 14.562 57.154 1.00 13.37 168 ARG A O 1
ATOM 1245 N N . THR A 1 169 ? 31.946 13.109 56.037 1.00 12.54 169 THR A N 1
ATOM 1246 C CA . THR A 1 169 ? 31.747 12.265 57.209 1.00 13.14 169 THR A CA 1
ATOM 1247 C C . THR A 1 169 ? 33.037 11.586 57.639 1.00 13.33 169 THR A C 1
ATOM 1248 O O . THR A 1 169 ? 33.385 11.595 58.819 1.00 13.45 169 THR A O 1
ATOM 1252 N N . MET A 1 170 ? 33.755 10.994 56.694 1.00 13.24 170 MET A N 1
ATOM 1253 C CA . MET A 1 170 ? 35.003 10.345 57.065 1.00 13.52 170 MET A CA 1
ATOM 1254 C C . MET A 1 170 ? 35.941 11.349 57.723 1.00 12.94 170 MET A C 1
ATOM 1255 O O . MET A 1 170 ? 36.540 11.053 58.754 1.00 11.47 170 MET A O 1
ATOM 1260 N N . TRP A 1 171 ? 36.051 12.550 57.157 1.00 12.06 171 TRP A N 1
ATOM 1261 C CA . TRP A 1 171 ? 36.939 13.543 57.744 1.00 11.66 171 TRP A CA 1
ATOM 1262 C C . TRP A 1 171 ? 36.473 14.103 59.087 1.00 11.48 171 TRP A C 1
ATOM 1263 O O . TRP A 1 171 ? 37.297 14.368 59.965 1.00 11.88 171 TRP A O 1
ATOM 1274 N N . LYS A 1 172 ? 35.166 14.280 59.259 1.00 10.41 172 LYS A N 1
ATOM 1275 C CA . LYS A 1 172 ? 34.656 14.778 60.532 1.00 10.81 172 LYS A CA 1
ATOM 1276 C C . LYS A 1 172 ? 35.015 13.773 61.615 1.00 11.32 172 LYS A C 1
ATOM 1277 O O . LYS A 1 172 ? 35.432 14.145 62.713 1.00 10.87 172 LYS A O 1
ATOM 1283 N N . GLU A 1 173 ? 34.849 12.493 61.294 1.00 10.78 173 GLU A N 1
ATOM 1284 C CA . GLU A 1 173 ? 35.138 11.424 62.246 1.00 10.32 173 GLU A CA 1
ATOM 1285 C C . GLU A 1 173 ? 36.634 11.297 62.529 1.00 11.07 173 GLU A C 1
ATOM 1286 O O . GLU A 1 173 ? 37.037 11.094 63.674 1.00 11.85 173 GLU A O 1
ATOM 1292 N N . ILE A 1 174 ? 37.460 11.436 61.496 1.00 10.92 174 ILE A N 1
ATOM 1293 C CA . ILE A 1 174 ? 38.904 11.369 61.686 1.00 11.05 174 ILE A CA 1
ATOM 1294 C C . ILE A 1 174 ? 39.360 12.507 62.597 1.00 11.03 174 ILE A C 1
ATOM 1295 O O . ILE A 1 174 ? 40.096 12.288 63.558 1.00 12.41 174 ILE A O 1
ATOM 1300 N N . ARG A 1 175 ? 38.920 13.727 62.297 1.00 11.24 175 ARG A N 1
ATOM 1301 C CA . ARG A 1 175 ? 39.316 14.866 63.113 1.00 12.26 175 ARG A CA 1
ATOM 1302 C C . ARG A 1 175 ? 38.752 14.750 64.531 1.00 11.42 175 ARG A C 1
ATOM 1303 O O . ARG A 1 175 ? 39.394 15.179 65.494 1.00 12.97 175 ARG A O 1
ATOM 1311 N N . TYR A 1 176 ? 37.567 14.160 64.667 1.00 12.11 176 TYR A N 1
ATOM 1312 C CA . TYR A 1 176 ? 36.971 13.981 65.991 1.00 10.95 176 TYR A CA 1
ATOM 1313 C C . TYR A 1 176 ? 37.807 12.989 66.797 1.00 10.91 176 TYR A C 1
ATOM 1314 O O . TYR A 1 176 ? 38.109 13.229 67.964 1.00 12.59 176 TYR A O 1
ATOM 1323 N N . VAL A 1 177 ? 38.169 11.871 66.176 1.00 11.05 177 VAL A N 1
ATOM 1324 C CA . VAL A 1 177 ? 38.985 10.863 66.841 1.00 11.35 177 VAL A CA 1
ATOM 1325 C C . VAL A 1 177 ? 40.283 11.490 67.352 1.00 11.43 177 VAL A C 1
ATOM 1326 O O . VAL A 1 177 ? 40.707 11.238 68.479 1.00 12.72 177 VAL A O 1
ATOM 1330 N N . GLN A 1 178 ? 40.907 12.317 66.522 1.00 11.62 178 GLN A N 1
ATOM 1331 C CA . GLN A 1 178 ? 42.140 12.986 66.915 1.00 13.04 178 GLN A CA 1
ATOM 1332 C C . GLN A 1 178 ? 41.897 13.937 68.096 1.00 12.91 178 GLN A C 1
ATOM 1333 O O . GLN A 1 178 ? 42.779 14.134 68.934 1.00 13.96 178 GLN A O 1
ATOM 1339 N N . SER A 1 179 ? 40.695 14.506 68.169 1.00 13.30 179 SER A N 1
ATOM 1340 C CA . SER A 1 179 ? 40.354 15.447 69.236 1.00 13.00 179 SER A CA 1
ATOM 1341 C C . SER A 1 179 ? 39.976 14.788 70.559 1.00 13.58 179 SER A C 1
ATOM 1342 O O . SER A 1 179 ? 40.035 15.424 71.608 1.00 13.25 179 SER A O 1
ATOM 1345 N N . LEU A 1 180 ? 39.588 13.519 70.511 1.00 13.26 180 LEU A N 1
ATOM 1346 C CA . LEU A 1 180 ? 39.182 12.808 71.719 1.00 11.66 180 LEU A CA 1
ATOM 1347 C C . LEU A 1 180 ? 40.302 12.542 72.717 1.00 12.42 180 LEU A C 1
ATOM 1348 O O . LEU A 1 180 ? 41.475 12.474 72.355 1.00 13.44 180 LEU A O 1
ATOM 1353 N N . ARG A 1 181 ? 39.924 12.404 73.984 1.00 12.86 181 ARG A N 1
ATOM 1354 C CA . ARG A 1 181 ? 40.878 12.064 75.031 1.00 12.44 181 ARG A CA 1
ATOM 1355 C C . ARG A 1 181 ? 41.210 10.595 74.787 1.00 13.59 181 ARG A C 1
ATOM 1356 O O . ARG A 1 181 ? 40.388 9.852 74.242 1.00 12.88 181 ARG A O 1
ATOM 1364 N N . GLU A 1 182 ? 42.398 10.165 75.191 1.00 12.21 182 GLU A N 1
ATOM 1365 C CA . GLU A 1 182 ? 42.756 8.769 74.996 1.00 13.81 182 GLU A CA 1
ATOM 1366 C C . GLU A 1 182 ? 41.779 7.845 75.725 1.00 12.95 182 GLU A C 1
ATOM 1367 O O . GLU A 1 182 ? 41.516 6.734 75.258 1.00 14.16 182 GLU A O 1
ATOM 1373 N N . ASP A 1 183 ? 41.223 8.292 76.853 1.00 12.48 183 ASP A N 1
ATOM 1374 C CA . ASP A 1 183 ? 40.296 7.426 77.580 1.00 13.52 183 ASP A CA 1
ATOM 1375 C C . ASP A 1 183 ? 38.885 7.368 77.005 1.00 13.35 183 ASP A C 1
ATOM 1376 O O . ASP A 1 183 ? 38.033 6.649 77.521 1.00 14.07 183 ASP A O 1
ATOM 1381 N N . GLU A 1 184 ? 38.646 8.091 75.913 1.00 12.07 184 GLU A N 1
ATOM 1382 C CA . GLU A 1 184 ? 37.327 8.099 75.289 1.00 12.84 184 GLU A CA 1
ATOM 1383 C C . GLU A 1 184 ? 37.302 7.348 73.956 1.00 12.09 184 GLU A C 1
ATOM 1384 O O . GLU A 1 184 ? 36.243 7.198 73.340 1.00 13.70 184 GLU A O 1
ATOM 1390 N N . LEU A 1 185 ? 38.462 6.852 73.532 1.00 13.24 185 LEU A N 1
ATOM 1391 C CA . LEU A 1 185 ? 38.569 6.147 72.255 1.00 11.90 185 LEU A CA 1
ATOM 1392 C C . LEU A 1 185 ? 37.840 4.806 72.155 1.00 12.54 185 LEU A C 1
ATOM 1393 O O . LEU A 1 185 ? 37.229 4.515 71.127 1.00 13.95 185 LEU A O 1
ATOM 1398 N N . MET A 1 186 ? 37.895 3.982 73.199 1.00 12.63 186 MET A N 1
ATOM 1399 C CA . MET A 1 186 ? 37.212 2.689 73.136 1.00 13.20 186 MET A CA 1
ATOM 1400 C C . MET A 1 186 ? 35.704 2.828 72.948 1.00 13.83 186 MET A C 1
ATOM 1401 O O . MET A 1 186 ? 35.105 2.128 72.128 1.00 13.05 186 MET A O 1
ATOM 1406 N N . ALA A 1 187 ? 35.085 3.730 73.703 1.00 12.16 187 ALA A N 1
ATOM 1407 C CA . ALA A 1 187 ? 33.648 3.929 73.590 1.00 14.21 187 ALA A CA 1
ATOM 1408 C C . ALA A 1 187 ? 33.274 4.351 72.174 1.00 14.43 187 ALA A C 1
ATOM 1409 O O . ALA A 1 187 ? 32.265 3.902 71.630 1.00 14.05 187 ALA A O 1
ATOM 1411 N N . TYR A 1 188 ? 34.084 5.219 71.580 1.00 13.87 188 TYR A N 1
ATOM 1412 C CA . TYR A 1 188 ? 33.803 5.681 70.229 1.00 13.26 188 TYR A CA 1
ATOM 1413 C C . TYR A 1 188 ? 34.031 4.568 69.212 1.00 14.82 188 TYR A C 1
ATOM 1414 O O . TYR A 1 188 ? 33.239 4.397 68.284 1.00 13.87 188 TYR A O 1
ATOM 1423 N N . ALA A 1 189 ? 35.112 3.813 69.383 1.00 13.67 189 ALA A N 1
ATOM 1424 C CA . ALA A 1 189 ? 35.410 2.711 68.472 1.00 14.09 189 ALA A CA 1
ATOM 1425 C C . ALA A 1 189 ? 34.229 1.745 68.466 1.00 14.05 189 ALA A C 1
ATOM 1426 O O . ALA A 1 189 ? 33.810 1.259 67.415 1.00 13.44 189 ALA A O 1
ATOM 1428 N N . LYS A 1 190 ? 33.685 1.471 69.647 1.00 13.86 190 LYS A N 1
ATOM 1429 C CA . LYS A 1 190 ? 32.550 0.560 69.746 1.00 14.42 190 LYS A CA 1
ATOM 1430 C C . LYS A 1 190 ? 31.342 1.164 69.041 1.00 14.17 190 LYS A C 1
ATOM 1431 O O . LYS A 1 190 ? 30.623 0.482 68.309 1.00 14.67 190 LYS A O 1
ATOM 1437 N N . GLU A 1 191 ? 31.134 2.455 69.265 1.00 14.34 191 GLU A N 1
ATOM 1438 C CA . GLU A 1 191 ? 30.021 3.179 68.670 1.00 15.90 191 GLU A CA 1
ATOM 1439 C C . GLU A 1 191 ? 29.994 3.071 67.150 1.00 15.33 191 GLU A C 1
ATOM 1440 O O . GLU A 1 191 ? 28.943 2.812 66.559 1.00 17.32 191 GLU A O 1
ATOM 1446 N N . ILE A 1 192 ? 31.144 3.269 66.514 1.00 15.43 192 ILE A N 1
ATOM 1447 C CA . ILE A 1 192 ? 31.200 3.210 65.056 1.00 15.09 192 ILE A CA 1
ATOM 1448 C C . ILE A 1 192 ? 31.603 1.855 64.477 1.00 15.28 192 ILE A C 1
ATOM 1449 O O . ILE A 1 192 ? 31.724 1.709 63.257 1.00 16.63 192 ILE A O 1
ATOM 1454 N N . GLY A 1 193 ? 31.807 0.868 65.346 1.00 14.89 193 GLY A N 1
ATOM 1455 C CA . GLY A 1 193 ? 32.183 -0.459 64.892 1.00 14.92 193 GLY A CA 1
ATOM 1456 C C . GLY A 1 193 ? 33.546 -0.492 64.229 1.00 15.35 193 GLY A C 1
ATOM 1457 O O . GLY A 1 193 ? 33.771 -1.242 63.280 1.00 15.73 193 GLY A O 1
ATOM 1458 N N . ALA A 1 194 ? 34.468 0.313 64.742 1.00 14.01 194 ALA A N 1
ATOM 1459 C CA . ALA A 1 194 ? 35.809 0.383 64.180 1.00 14.89 194 ALA A CA 1
ATOM 1460 C C . ALA A 1 194 ? 36.850 -0.384 64.988 1.00 15.77 194 ALA A C 1
ATOM 1461 O O . ALA A 1 194 ? 36.827 -0.370 66.218 1.00 16.43 194 ALA A O 1
ATOM 1463 N N . PRO A 1 195 ? 37.775 -1.073 64.301 1.00 14.13 195 PRO A N 1
ATOM 1464 C CA . PRO A 1 195 ? 38.821 -1.825 65.001 1.00 13.81 195 PRO A CA 1
ATOM 1465 C C . PRO A 1 195 ? 39.541 -0.843 65.926 1.00 14.67 195 PRO A C 1
ATOM 1466 O O . PRO A 1 195 ? 40.011 0.208 65.488 1.00 16.09 195 PRO A O 1
ATOM 1470 N N . PHE A 1 196 ? 39.612 -1.190 67.208 1.00 13.67 196 PHE A N 1
ATOM 1471 C CA . PHE A 1 196 ? 40.219 -0.331 68.219 1.00 12.65 196 PHE A CA 1
ATOM 1472 C C . PHE A 1 196 ? 41.664 0.115 67.988 1.00 12.60 196 PHE A C 1
ATOM 1473 O O . PHE A 1 196 ? 41.982 1.300 68.149 1.00 12.85 196 PHE A O 1
ATOM 1481 N N . GLU A 1 197 ? 42.548 -0.807 67.622 1.00 12.82 197 GLU A N 1
ATOM 1482 C CA . GLU A 1 197 ? 43.939 -0.426 67.409 1.00 12.37 197 GLU A CA 1
ATOM 1483 C C . GLU A 1 197 ? 44.099 0.584 66.272 1.00 13.27 197 GLU A C 1
ATOM 1484 O O . GLU A 1 197 ? 44.974 1.452 66.329 1.00 13.72 197 GLU A O 1
ATOM 1490 N N . LEU A 1 198 ? 43.260 0.488 65.244 1.00 13.52 198 LEU A N 1
ATOM 1491 C CA . LEU A 1 198 ? 43.334 1.441 64.148 1.00 12.88 198 LEU A CA 1
ATOM 1492 C C . LEU A 1 198 ? 42.749 2.785 64.583 1.00 12.72 198 LEU A C 1
ATOM 1493 O O . LEU A 1 198 ? 43.189 3.830 64.119 1.00 12.83 198 LEU A O 1
ATOM 1498 N N . VAL A 1 199 ? 41.756 2.759 65.471 1.00 11.53 199 VAL A N 1
ATOM 1499 C CA . VAL A 1 199 ? 41.179 4.004 65.968 1.00 11.87 199 VAL A CA 1
ATOM 1500 C C . VAL A 1 199 ? 42.277 4.740 66.729 1.00 11.99 199 VAL A C 1
ATOM 1501 O O . VAL A 1 199 ? 42.418 5.952 66.606 1.00 13.38 199 VAL A O 1
ATOM 1505 N N . LYS A 1 200 ? 43.064 4.000 67.507 1.00 12.50 200 LYS A N 1
ATOM 1506 C CA . LYS A 1 200 ? 44.153 4.613 68.252 1.00 12.79 200 LYS A CA 1
ATOM 1507 C C . LYS A 1 200 ? 45.198 5.155 67.277 1.00 12.24 200 LYS A C 1
ATOM 1508 O O . LYS A 1 200 ? 45.796 6.201 67.523 1.00 13.80 200 LYS A O 1
ATOM 1514 N N . TRP A 1 201 ? 45.406 4.455 66.163 1.00 13.21 201 TRP A N 1
ATOM 1515 C CA . TRP A 1 201 ? 46.372 4.905 65.161 1.00 12.42 201 TRP A CA 1
ATOM 1516 C C . TRP A 1 201 ? 45.894 6.234 64.574 1.00 14.21 201 TRP A C 1
ATOM 1517 O O . TRP A 1 201 ? 46.669 7.179 64.424 1.00 13.83 201 TRP A O 1
ATOM 1528 N N . VAL A 1 202 ? 44.609 6.299 64.239 1.00 13.04 202 VAL A N 1
ATOM 1529 C CA . VAL A 1 202 ? 44.037 7.512 63.669 1.00 13.19 202 VAL A CA 1
ATOM 1530 C C . VAL A 1 202 ? 44.114 8.661 64.674 1.00 13.93 202 VAL A C 1
ATOM 1531 O O . VAL A 1 202 ? 44.354 9.807 64.299 1.00 14.99 202 VAL A O 1
ATOM 1535 N N . HIS A 1 203 ? 43.914 8.353 65.950 1.00 13.77 203 HIS A N 1
ATOM 1536 C CA . HIS A 1 203 ? 43.992 9.376 66.987 1.00 14.33 203 HIS A CA 1
ATOM 1537 C C . HIS A 1 203 ? 45.378 10.015 67.017 1.00 15.53 203 HIS A C 1
ATOM 1538 O O . HIS A 1 203 ? 45.508 11.232 67.177 1.00 15.17 203 HIS A O 1
ATOM 1545 N N . ASP A 1 204 ? 46.412 9.190 66.874 1.00 16.04 204 ASP A N 1
ATOM 1546 C CA . ASP A 1 204 ? 47.786 9.681 66.915 1.00 17.30 204 ASP A CA 1
ATOM 1547 C C . ASP A 1 204 ? 48.245 10.399 65.652 1.00 18.05 204 ASP A C 1
ATOM 1548 O O . ASP A 1 204 ? 49.104 11.282 65.718 1.00 19.20 204 ASP A O 1
ATOM 1553 N N . HIS A 1 205 ? 47.680 10.034 64.506 1.00 16.27 205 HIS A N 1
ATOM 1554 C CA . HIS A 1 205 ? 48.097 10.632 63.240 1.00 16.67 205 HIS A CA 1
ATOM 1555 C C . HIS A 1 205 ? 47.162 11.654 62.591 1.00 17.30 205 HIS A C 1
ATOM 1556 O O . HIS A 1 205 ? 47.602 12.459 61.766 1.00 18.34 205 HIS A O 1
ATOM 1563 N N . GLY A 1 206 ? 45.879 11.617 62.937 1.00 15.93 206 GLY A N 1
ATOM 1564 C CA . GLY A 1 206 ? 44.937 12.567 62.367 1.00 16.39 206 GLY A CA 1
ATOM 1565 C C . GLY A 1 206 ? 44.646 12.418 60.885 1.00 16.61 206 GLY A C 1
ATOM 1566 O O . GLY A 1 206 ? 44.359 13.401 60.195 1.00 17.06 206 GLY A O 1
ATOM 1567 N N . ARG A 1 207 ? 44.713 11.188 60.388 1.00 16.98 207 ARG A N 1
ATOM 1568 C CA . ARG A 1 207 ? 44.446 10.908 58.984 1.00 15.52 207 ARG A CA 1
ATOM 1569 C C . ARG A 1 207 ? 44.232 9.412 58.832 1.00 15.62 207 ARG A C 1
ATOM 1570 O O . ARG A 1 207 ? 44.422 8.652 59.775 1.00 16.10 207 ARG A O 1
ATOM 1578 N N . LEU A 1 208 ? 43.824 8.995 57.643 1.00 15.88 208 LEU A N 1
ATOM 1579 C CA . LEU A 1 208 ? 43.618 7.581 57.373 1.00 17.68 208 LEU A CA 1
ATOM 1580 C C . LEU A 1 208 ? 45.012 7.023 57.058 1.00 18.86 208 LEU A C 1
ATOM 1581 O O . LEU A 1 208 ? 45.836 7.713 56.458 1.00 18.58 208 LEU A O 1
ATOM 1586 N N . PRO A 1 209 ? 45.301 5.772 57.463 1.00 20.02 209 PRO A N 1
ATOM 1587 C CA . PRO A 1 209 ? 46.617 5.180 57.197 1.00 20.98 209 PRO A CA 1
ATOM 1588 C C . PRO A 1 209 ? 46.928 4.914 55.724 1.00 18.97 209 PRO A C 1
ATOM 1589 O O . PRO A 1 209 ? 48.082 4.667 55.364 1.00 21.21 209 PRO A O 1
ATOM 1593 N N . VAL A 1 210 ? 45.902 4.963 54.877 1.00 17.50 210 VAL A N 1
ATOM 1594 C CA . VAL A 1 210 ? 46.085 4.750 53.443 1.00 15.29 210 VAL A CA 1
ATOM 1595 C C . VAL A 1 210 ? 45.410 5.852 52.631 1.00 14.67 210 VAL A C 1
ATOM 1596 O O . VAL A 1 210 ? 44.572 6.603 53.143 1.00 15.51 210 VAL A O 1
ATOM 1600 N N . VAL A 1 211 ? 45.783 5.935 51.360 1.00 13.50 211 VAL A N 1
ATOM 1601 C CA . VAL A 1 211 ? 45.216 6.915 50.438 1.00 13.69 211 VAL A CA 1
ATOM 1602 C C . VAL A 1 211 ? 43.692 6.767 50.365 1.00 14.87 211 VAL A C 1
ATOM 1603 O O . VAL A 1 211 ? 43.162 5.654 50.328 1.00 14.59 211 VAL A O 1
ATOM 1607 N N . ASN A 1 212 ? 42.999 7.902 50.334 1.00 13.87 212 ASN A N 1
ATOM 1608 C CA . ASN A 1 212 ? 41.539 7.927 50.307 1.00 12.53 212 ASN A CA 1
ATOM 1609 C C . ASN A 1 212 ? 41.053 8.748 49.112 1.00 13.30 212 ASN A C 1
ATOM 1610 O O . ASN A 1 212 ? 41.259 9.962 49.059 1.00 14.27 212 ASN A O 1
ATOM 1615 N N . PHE A 1 213 ? 40.407 8.076 48.160 1.00 12.16 213 PHE A N 1
ATOM 1616 C CA . PHE A 1 213 ? 39.896 8.716 46.946 1.00 12.39 213 PHE A CA 1
ATOM 1617 C C . PHE A 1 213 ? 38.390 8.924 46.968 1.00 14.06 213 PHE A C 1
ATOM 1618 O O . PHE A 1 213 ? 37.657 8.206 47.647 1.00 14.59 213 PHE A O 1
ATOM 1626 N N . ALA A 1 214 ? 37.933 9.909 46.202 1.00 15.01 214 ALA A N 1
ATOM 1627 C CA . ALA A 1 214 ? 36.511 10.177 46.074 1.00 15.81 214 ALA A CA 1
ATOM 1628 C C . ALA A 1 214 ? 36.042 9.338 44.884 1.00 14.62 214 ALA A C 1
ATOM 1629 O O . ALA A 1 214 ? 36.799 9.116 43.935 1.00 15.43 214 ALA A O 1
ATOM 1631 N N . ALA A 1 215 ? 34.809 8.855 44.942 1.00 14.15 215 ALA A N 1
ATOM 1632 C CA . ALA A 1 215 ? 34.266 8.046 43.859 1.00 14.84 215 ALA A CA 1
ATOM 1633 C C . ALA A 1 215 ? 32.750 7.971 43.924 1.00 16.48 215 ALA A C 1
ATOM 1634 O O . ALA A 1 215 ? 32.161 8.035 45.004 1.00 17.50 215 ALA A O 1
ATOM 1636 N N . GLY A 1 216 ? 32.123 7.846 42.758 1.00 16.37 216 GLY A N 1
ATOM 1637 C CA . GLY A 1 216 ? 30.678 7.735 42.701 1.00 17.82 216 GLY A CA 1
ATOM 1638 C C . GLY A 1 216 ? 29.931 9.046 42.589 1.00 18.60 216 GLY A C 1
ATOM 1639 O O . GLY A 1 216 ? 29.691 9.715 43.590 1.00 21.43 216 GLY A O 1
ATOM 1640 N N . GLY A 1 217 ? 29.569 9.416 41.365 1.00 18.15 217 GLY A N 1
ATOM 1641 C CA . GLY A 1 217 ? 28.821 10.642 41.157 1.00 17.29 217 GLY A CA 1
ATOM 1642 C C . GLY A 1 217 ? 29.623 11.866 40.756 1.00 17.47 217 GLY A C 1
ATOM 1643 O O . GLY A 1 217 ? 29.069 12.960 40.672 1.00 17.98 217 GLY A O 1
ATOM 1644 N N . ILE A 1 218 ? 30.920 11.695 40.518 1.00 17.52 218 ILE A N 1
ATOM 1645 C CA . ILE A 1 218 ? 31.774 12.809 40.115 1.00 18.97 218 ILE A CA 1
ATOM 1646 C C . ILE A 1 218 ? 31.536 12.977 38.620 1.00 18.27 218 ILE A C 1
ATOM 1647 O O . ILE A 1 218 ? 32.066 12.219 37.808 1.00 20.31 218 ILE A O 1
ATOM 1652 N N . ALA A 1 219 ? 30.737 13.973 38.254 1.00 16.85 219 ALA A N 1
ATOM 1653 C CA . ALA A 1 219 ? 30.392 14.172 36.853 1.00 16.14 219 ALA A CA 1
ATOM 1654 C C . ALA A 1 219 ? 31.024 15.362 36.147 1.00 17.15 219 ALA A C 1
ATOM 1655 O O . ALA A 1 219 ? 31.158 15.358 34.920 1.00 19.95 219 ALA A O 1
ATOM 1657 N N . THR A 1 220 ? 31.408 16.382 36.901 1.00 15.42 220 THR A N 1
ATOM 1658 C CA . THR A 1 220 ? 31.982 17.570 36.284 1.00 15.63 220 THR A CA 1
ATOM 1659 C C . THR A 1 220 ? 33.313 17.979 36.881 1.00 15.88 220 THR A C 1
ATOM 1660 O O . THR A 1 220 ? 33.694 17.525 37.960 1.00 14.61 220 THR A O 1
ATOM 1664 N N . PRO A 1 221 ? 34.061 18.834 36.168 1.00 15.46 221 PRO A N 1
ATOM 1665 C CA . PRO A 1 221 ? 35.344 19.265 36.718 1.00 15.02 221 PRO A CA 1
ATOM 1666 C C . PRO A 1 221 ? 35.105 19.913 38.087 1.00 14.15 221 PRO A C 1
ATOM 1667 O O . PRO A 1 221 ? 35.896 19.741 39.009 1.00 14.14 221 PRO A O 1
ATOM 1671 N N . ALA A 1 222 ? 34.001 20.648 38.219 1.00 14.42 222 ALA A N 1
ATOM 1672 C CA . ALA A 1 222 ? 33.676 21.289 39.490 1.00 13.59 222 ALA A CA 1
ATOM 1673 C C . ALA A 1 222 ? 33.529 20.242 40.597 1.00 12.06 222 ALA A C 1
ATOM 1674 O O . ALA A 1 222 ? 33.979 20.462 41.725 1.00 12.60 222 ALA A O 1
ATOM 1676 N N . ASP A 1 223 ? 32.903 19.109 40.272 1.00 12.49 223 ASP A N 1
ATOM 1677 C CA . ASP A 1 223 ? 32.714 18.033 41.250 1.00 12.43 223 ASP A CA 1
ATOM 1678 C C . ASP A 1 223 ? 34.053 17.466 41.700 1.00 11.95 223 ASP A C 1
ATOM 1679 O O . ASP A 1 223 ? 34.275 17.221 42.886 1.00 12.30 223 ASP A O 1
ATOM 1684 N N . ALA A 1 224 ? 34.937 17.224 40.737 1.00 12.86 224 ALA A N 1
ATOM 1685 C CA . ALA A 1 224 ? 36.244 16.655 41.038 1.00 12.37 224 ALA A CA 1
ATOM 1686 C C . ALA A 1 224 ? 37.046 17.568 41.956 1.00 11.75 224 ALA A C 1
ATOM 1687 O O . ALA A 1 224 ? 37.637 17.120 42.944 1.00 11.64 224 ALA A O 1
ATOM 1689 N N . ALA A 1 225 ? 37.068 18.856 41.631 1.00 10.55 225 ALA A N 1
ATOM 1690 C CA . ALA A 1 225 ? 37.796 19.819 42.441 1.00 11.40 225 ALA A CA 1
ATOM 1691 C C . ALA A 1 225 ? 37.173 19.933 43.833 1.00 11.77 225 ALA A C 1
ATOM 1692 O O . ALA A 1 225 ? 37.878 20.121 44.824 1.00 13.03 225 ALA A O 1
ATOM 1694 N N . LEU A 1 226 ? 35.850 19.817 43.901 1.00 12.28 226 LEU A N 1
ATOM 1695 C CA . LEU A 1 226 ? 35.148 19.894 45.175 1.00 11.58 226 LEU A CA 1
ATOM 1696 C C . LEU A 1 226 ? 35.655 18.802 46.110 1.00 11.69 226 LEU A C 1
ATOM 1697 O O . LEU A 1 226 ? 35.928 19.055 47.282 1.00 11.77 226 LEU A O 1
ATOM 1702 N N . MET A 1 227 ? 35.795 17.588 45.587 1.00 11.55 227 MET A N 1
ATOM 1703 C CA . MET A 1 227 ? 36.263 16.477 46.410 1.00 12.46 227 MET A CA 1
ATOM 1704 C C . MET A 1 227 ? 37.675 16.732 46.944 1.00 12.85 227 MET A C 1
ATOM 1705 O O . MET A 1 227 ? 38.004 16.340 48.063 1.00 12.26 227 MET A O 1
ATOM 1710 N N . MET A 1 228 ? 38.515 17.399 46.154 1.00 10.62 228 MET A N 1
ATOM 1711 C CA . MET A 1 228 ? 39.863 17.694 46.617 1.00 11.88 228 MET A CA 1
ATOM 1712 C C . MET A 1 228 ? 39.812 18.720 47.752 1.00 11.18 228 MET A C 1
ATOM 1713 O O . MET A 1 228 ? 40.575 18.636 48.717 1.00 12.29 228 MET A O 1
ATOM 1718 N N . HIS A 1 229 ? 38.913 19.693 47.636 1.00 13.08 229 HIS A N 1
ATOM 1719 C CA . HIS A 1 229 ? 38.766 20.700 48.678 1.00 10.93 229 HIS A CA 1
ATOM 1720 C C . HIS A 1 229 ? 38.273 20.037 49.958 1.00 11.79 229 HIS A C 1
ATOM 1721 O O . HIS A 1 229 ? 38.573 20.500 51.054 1.00 13.59 229 HIS A O 1
ATOM 1728 N N . LEU A 1 230 ? 37.524 18.949 49.811 1.00 11.30 230 LEU A N 1
ATOM 1729 C CA . LEU A 1 230 ? 37.000 18.234 50.969 1.00 12.72 230 LEU A CA 1
ATOM 1730 C C . LEU A 1 230 ? 38.016 17.279 51.591 1.00 14.42 230 LEU A C 1
ATOM 1731 O O . LEU A 1 230 ? 37.666 16.472 52.447 1.00 16.02 230 LEU A O 1
ATOM 1736 N N . GLY A 1 231 ? 39.268 17.359 51.146 1.00 14.98 231 GLY A N 1
ATOM 1737 C CA . GLY A 1 231 ? 40.319 16.532 51.723 1.00 14.78 231 GLY A CA 1
ATOM 1738 C C . GLY A 1 231 ? 40.617 15.169 51.130 1.00 15.22 231 GLY A C 1
ATOM 1739 O O . GLY A 1 231 ? 41.347 14.378 51.736 1.00 16.35 231 GLY A O 1
ATOM 1740 N N . MET A 1 232 ? 40.065 14.874 49.961 1.00 13.07 232 MET A N 1
ATOM 1741 C CA . MET A 1 232 ? 40.319 13.583 49.339 1.00 13.37 232 MET A CA 1
ATOM 1742 C C . MET A 1 232 ? 41.647 13.633 48.587 1.00 13.51 232 MET A C 1
ATOM 1743 O O . MET A 1 232 ? 42.119 14.710 48.227 1.00 13.96 232 MET A O 1
ATOM 1748 N N . ASP A 1 233 ? 42.256 12.470 48.363 1.00 13.10 233 ASP A N 1
ATOM 1749 C CA . ASP A 1 233 ? 43.561 12.408 47.702 1.00 14.26 233 ASP A CA 1
ATOM 1750 C C . ASP A 1 233 ? 43.524 12.311 46.184 1.00 14.17 233 ASP A C 1
ATOM 1751 O O . ASP A 1 233 ? 44.567 12.353 45.530 1.00 15.93 233 ASP A O 1
ATOM 1756 N N . GLY A 1 234 ? 42.328 12.179 45.631 1.00 13.11 234 GLY A N 1
ATOM 1757 C CA . GLY A 1 234 ? 42.178 12.067 44.193 1.00 13.71 234 GLY A CA 1
ATOM 1758 C C . GLY A 1 234 ? 40.771 11.598 43.905 1.00 13.99 234 GLY A C 1
ATOM 1759 O O . GLY A 1 234 ? 39.947 11.510 44.818 1.00 14.49 234 GLY A O 1
ATOM 1760 N N . VAL A 1 235 ? 40.477 11.290 42.648 1.00 12.83 235 VAL A N 1
ATOM 1761 C CA . VAL A 1 235 ? 39.137 10.841 42.310 1.00 13.50 235 VAL A CA 1
ATOM 1762 C C . VAL A 1 235 ? 39.105 9.725 41.281 1.00 13.87 235 VAL A C 1
ATOM 1763 O O . VAL A 1 235 ? 40.034 9.564 40.485 1.00 15.51 235 VAL A O 1
ATOM 1767 N N . PHE A 1 236 ? 38.030 8.947 41.336 1.00 13.31 236 PHE A N 1
ATOM 1768 C CA . PHE A 1 236 ? 37.760 7.872 40.383 1.00 14.39 236 PHE A CA 1
ATOM 1769 C C . PHE A 1 236 ? 36.590 8.437 39.576 1.00 16.73 236 PHE A C 1
ATOM 1770 O O . PHE A 1 236 ? 35.642 8.966 40.166 1.00 17.45 236 PHE A O 1
ATOM 1778 N N . VAL A 1 237 ? 36.644 8.344 38.250 1.00 15.66 237 VAL A N 1
ATOM 1779 C CA . VAL A 1 237 ? 35.547 8.828 37.406 1.00 18.62 237 VAL A CA 1
ATOM 1780 C C . VAL A 1 237 ? 35.096 7.742 36.434 1.00 19.75 237 VAL A C 1
ATOM 1781 O O . VAL A 1 237 ? 35.902 6.932 35.981 1.00 19.96 237 VAL A O 1
ATOM 1785 N N . GLY A 1 238 ? 33.803 7.742 36.120 1.00 22.67 238 GLY A N 1
ATOM 1786 C CA . GLY A 1 238 ? 33.236 6.747 35.226 1.00 26.44 238 GLY A CA 1
ATOM 1787 C C . GLY A 1 238 ? 33.498 6.930 33.743 1.00 28.80 238 GLY A C 1
ATOM 1788 O O . GLY A 1 238 ? 34.040 7.945 33.304 1.00 28.00 238 GLY A O 1
ATOM 1789 N N . SER A 1 239 ? 33.095 5.930 32.966 1.00 31.78 239 SER A N 1
ATOM 1790 C CA . SER A 1 239 ? 33.286 5.939 31.520 1.00 34.43 239 SER A CA 1
ATOM 1791 C C . SER A 1 239 ? 32.367 6.919 30.795 1.00 35.95 239 SER A C 1
ATOM 1792 O O . SER A 1 239 ? 32.397 7.010 29.566 1.00 36.86 239 SER A O 1
ATOM 1795 N N . GLY A 1 240 ? 31.554 7.648 31.555 1.00 37.16 240 GLY A N 1
ATOM 1796 C CA . GLY A 1 240 ? 30.652 8.614 30.951 1.00 38.81 240 GLY A CA 1
ATOM 1797 C C . GLY A 1 240 ? 31.414 9.659 30.157 1.00 39.99 240 GLY A C 1
ATOM 1798 O O . GLY A 1 240 ? 30.856 10.330 29.287 1.00 40.14 240 GLY A O 1
ATOM 1799 N N . ILE A 1 241 ? 32.699 9.795 30.462 1.00 40.53 241 ILE A N 1
ATOM 1800 C CA . ILE A 1 241 ? 33.563 10.751 29.782 1.00 41.53 241 ILE A CA 1
ATOM 1801 C C . ILE A 1 241 ? 33.656 10.427 28.295 1.00 42.22 241 ILE A C 1
ATOM 1802 O O . ILE A 1 241 ? 33.837 11.318 27.463 1.00 42.54 241 ILE A O 1
ATOM 1807 N N . PHE A 1 242 ? 33.524 9.146 27.971 1.00 43.08 242 PHE A N 1
ATOM 1808 C CA . PHE A 1 242 ? 33.624 8.678 26.593 1.00 43.79 242 PHE A CA 1
ATOM 1809 C C . PHE A 1 242 ? 32.286 8.596 25.862 1.00 45.46 242 PHE A C 1
ATOM 1810 O O . PHE A 1 242 ? 32.135 7.815 24.920 1.00 45.43 242 PHE A O 1
ATOM 1818 N N . LYS A 1 243 ? 31.322 9.403 26.291 1.00 46.77 243 LYS A N 1
ATOM 1819 C CA . LYS A 1 243 ? 30.004 9.408 25.667 1.00 48.41 243 LYS A CA 1
ATOM 1820 C C . LYS A 1 243 ? 29.376 10.799 25.711 1.00 49.11 243 LYS A C 1
ATOM 1821 O O . LYS A 1 243 ? 28.203 10.972 25.379 1.00 49.84 243 LYS A O 1
ATOM 1827 N N . SER A 1 244 ? 30.169 11.786 26.116 1.00 49.43 244 SER A N 1
ATOM 1828 C CA . SER A 1 244 ? 29.697 13.163 26.213 1.00 49.46 244 SER A CA 1
ATOM 1829 C C . SER A 1 244 ? 29.699 13.838 24.846 1.00 49.28 244 SER A C 1
ATOM 1830 O O . SER A 1 244 ? 28.645 14.168 24.303 1.00 49.81 244 SER A O 1
ATOM 1833 N N . GLY A 1 245 ? 30.895 14.037 24.300 1.00 48.73 245 GLY A N 1
ATOM 1834 C CA . GLY A 1 245 ? 31.039 14.671 23.002 1.00 47.49 245 GLY A CA 1
ATOM 1835 C C . GLY A 1 245 ? 32.490 14.641 22.559 1.00 46.75 245 GLY A C 1
ATOM 1836 O O . GLY A 1 245 ? 32.819 14.089 21.508 1.00 47.20 245 GLY A O 1
ATOM 1837 N N . ASP A 1 246 ? 33.358 15.242 23.367 1.00 45.62 246 ASP A N 1
ATOM 1838 C CA . ASP A 1 246 ? 34.790 15.277 23.085 1.00 43.69 246 ASP A CA 1
ATOM 1839 C C . ASP A 1 246 ? 35.471 14.524 24.225 1.00 42.41 246 ASP A C 1
ATOM 1840 O O . ASP A 1 246 ? 35.886 15.122 25.218 1.00 41.78 246 ASP A O 1
ATOM 1845 N N . PRO A 1 247 ? 35.598 13.194 24.090 1.00 40.98 247 PRO A N 1
ATOM 1846 C CA . PRO A 1 247 ? 36.226 12.363 25.121 1.00 39.03 247 PRO A CA 1
ATOM 1847 C C . PRO A 1 247 ? 37.558 12.892 25.635 1.00 37.03 247 PRO A C 1
ATOM 1848 O O . PRO A 1 247 ? 37.812 12.889 26.841 1.00 36.98 247 PRO A O 1
ATOM 1852 N N . ARG A 1 248 ? 38.407 13.350 24.723 1.00 34.47 248 ARG A N 1
ATOM 1853 C CA . ARG A 1 248 ? 39.708 13.870 25.109 1.00 32.77 248 ARG A CA 1
ATOM 1854 C C . ARG A 1 248 ? 39.591 15.134 25.951 1.00 30.18 248 ARG A C 1
ATOM 1855 O O . ARG A 1 248 ? 40.258 15.265 26.975 1.00 28.99 248 ARG A O 1
ATOM 1863 N N . LYS A 1 249 ? 38.733 16.055 25.522 1.00 28.57 249 LYS A N 1
ATOM 1864 C CA . LYS A 1 249 ? 38.534 17.315 26.236 1.00 26.40 249 LYS A CA 1
ATOM 1865 C C . LYS A 1 249 ? 37.963 17.109 27.640 1.00 25.28 249 LYS A C 1
ATOM 1866 O O . LYS A 1 249 ? 38.440 17.706 28.606 1.00 22.31 249 LYS A O 1
ATOM 1872 N N . ARG A 1 250 ? 36.939 16.266 27.737 1.00 25.09 250 ARG A N 1
ATOM 1873 C CA . ARG A 1 250 ? 36.279 15.977 29.007 1.00 25.43 250 ARG A CA 1
ATOM 1874 C C . ARG A 1 250 ? 37.246 15.337 30.001 1.00 23.50 250 ARG A C 1
ATOM 1875 O O . ARG A 1 250 ? 37.325 15.743 31.163 1.00 21.83 250 ARG A O 1
ATOM 1883 N N . ALA A 1 251 ? 37.972 14.325 29.539 1.00 21.50 251 ALA A N 1
ATOM 1884 C CA . ALA A 1 251 ? 38.934 13.633 30.386 1.00 20.18 251 ALA A CA 1
ATOM 1885 C C . ALA A 1 251 ? 40.010 14.602 30.865 1.00 18.90 251 ALA A C 1
ATOM 1886 O O . ALA A 1 251 ? 40.362 14.630 32.046 1.00 16.71 251 ALA A O 1
ATOM 1888 N N . ARG A 1 252 ? 40.532 15.401 29.940 1.00 17.70 252 ARG A N 1
ATOM 1889 C CA . ARG A 1 252 ? 41.572 16.358 30.284 1.00 16.46 252 ARG A CA 1
ATOM 1890 C C . ARG A 1 252 ? 41.072 17.392 31.292 1.00 15.63 252 ARG A C 1
ATOM 1891 O O . ARG A 1 252 ? 41.817 17.821 32.172 1.00 15.86 252 ARG A O 1
ATOM 1899 N N . ALA A 1 253 ? 39.807 17.782 31.162 1.00 17.02 253 ALA A N 1
ATOM 1900 C CA . ALA A 1 253 ? 39.215 18.772 32.057 1.00 16.15 253 ALA A CA 1
ATOM 1901 C C . ALA A 1 253 ? 39.208 18.295 33.508 1.00 15.51 253 ALA A C 1
ATOM 1902 O O . ALA A 1 253 ? 39.501 19.063 34.424 1.00 15.11 253 ALA A O 1
ATOM 1904 N N . ILE A 1 254 ? 38.860 17.030 33.713 1.00 16.72 254 ILE A N 1
ATOM 1905 C CA . ILE A 1 254 ? 38.824 16.466 35.058 1.00 16.38 254 ILE A CA 1
ATOM 1906 C C . ILE A 1 254 ? 40.237 16.380 35.625 1.00 15.91 254 ILE A C 1
ATOM 1907 O O . ILE A 1 254 ? 40.479 16.728 36.780 1.00 14.95 254 ILE A O 1
ATOM 1912 N N . VAL A 1 255 ? 41.176 15.916 34.807 1.00 14.60 255 VAL A N 1
ATOM 1913 C CA . VAL A 1 255 ? 42.558 15.806 35.246 1.00 14.71 255 VAL A CA 1
ATOM 1914 C C . VAL A 1 255 ? 43.091 17.164 35.694 1.00 13.03 255 VAL A C 1
ATOM 1915 O O . VAL A 1 255 ? 43.693 17.281 36.760 1.00 14.75 255 VAL A O 1
ATOM 1919 N N . ARG A 1 256 ? 42.861 18.194 34.887 1.00 14.62 256 ARG A N 1
ATOM 1920 C CA . ARG A 1 256 ? 43.345 19.522 35.236 1.00 13.95 256 ARG A CA 1
ATOM 1921 C C . ARG A 1 256 ? 42.617 20.107 36.443 1.00 13.56 256 ARG A C 1
ATOM 1922 O O . ARG A 1 256 ? 43.219 20.814 37.248 1.00 15.73 256 ARG A O 1
ATOM 1930 N N . ALA A 1 257 ? 41.329 19.805 36.576 1.00 15.03 257 ALA A N 1
ATOM 1931 C CA . ALA A 1 257 ? 40.557 20.312 37.706 1.00 14.13 257 ALA A CA 1
ATOM 1932 C C . ALA A 1 257 ? 41.103 19.758 39.018 1.00 14.07 257 ALA A C 1
ATOM 1933 O O . ALA A 1 257 ? 41.152 20.458 40.030 1.00 13.87 257 ALA A O 1
ATOM 1935 N N . VAL A 1 258 ? 41.513 18.496 39.004 1.00 13.77 258 VAL A N 1
ATOM 1936 C CA . VAL A 1 258 ? 42.058 17.881 40.205 1.00 14.59 258 VAL A CA 1
ATOM 1937 C C . VAL A 1 258 ? 43.465 18.406 40.496 1.00 13.24 258 VAL A C 1
ATOM 1938 O O . VAL A 1 258 ? 43.812 18.675 41.642 1.00 13.98 258 VAL A O 1
ATOM 1942 N N . ALA A 1 259 ? 44.264 18.569 39.447 1.00 14.66 259 ALA A N 1
ATOM 1943 C CA . ALA A 1 259 ? 45.625 19.053 39.601 1.00 14.79 259 ALA A CA 1
ATOM 1944 C C . ALA A 1 259 ? 45.685 20.512 40.038 1.00 15.45 259 ALA A C 1
ATOM 1945 O O . ALA A 1 259 ? 46.656 20.938 40.666 1.00 17.34 259 ALA A O 1
ATOM 1947 N N . HIS A 1 260 ? 44.645 21.272 39.709 1.00 14.37 260 HIS A N 1
ATOM 1948 C CA . HIS A 1 260 ? 44.596 22.694 40.045 1.00 15.29 260 HIS A CA 1
ATOM 1949 C C . HIS A 1 260 ? 43.284 23.046 40.726 1.00 14.26 260 HIS A C 1
ATOM 1950 O O . HIS A 1 260 ? 42.684 24.075 40.428 1.00 14.83 260 HIS A O 1
ATOM 1957 N N . TYR A 1 261 ? 42.858 22.207 41.662 1.00 14.74 261 TYR A N 1
ATOM 1958 C CA . TYR A 1 261 ? 41.586 22.415 42.337 1.00 15.34 261 TYR A CA 1
ATOM 1959 C C . TYR A 1 261 ? 41.412 23.732 43.085 1.00 15.57 261 TYR A C 1
ATOM 1960 O O . TYR A 1 261 ? 40.279 24.153 43.333 1.00 15.55 261 TYR A O 1
ATOM 1969 N N . ASN A 1 262 ? 42.511 24.395 43.435 1.00 16.17 262 ASN A N 1
ATOM 1970 C CA . ASN A 1 262 ? 42.392 25.656 44.154 1.00 18.07 262 ASN A CA 1
ATOM 1971 C C . ASN A 1 262 ? 42.565 26.876 43.254 1.00 18.09 262 ASN A C 1
ATOM 1972 O O . ASN A 1 262 ? 42.774 27.984 43.745 1.00 19.38 262 ASN A O 1
ATOM 1977 N N . ASP A 1 263 ? 42.473 26.671 41.940 1.00 17.34 263 ASP A N 1
ATOM 1978 C CA . ASP A 1 263 ? 42.611 27.773 40.986 1.00 17.38 263 ASP A CA 1
ATOM 1979 C C . ASP A 1 263 ? 41.294 27.997 40.246 1.00 16.82 263 ASP A C 1
ATOM 1980 O O . ASP A 1 263 ? 41.003 27.325 39.253 1.00 15.76 263 ASP A O 1
ATOM 1985 N N . PRO A 1 264 ? 40.480 28.954 40.719 1.00 17.00 264 PRO A N 1
ATOM 1986 C CA . PRO A 1 264 ? 39.186 29.270 40.108 1.00 17.58 264 PRO A CA 1
ATOM 1987 C C . PRO A 1 264 ? 39.253 29.497 38.600 1.00 16.66 264 PRO A C 1
ATOM 1988 O O . PRO A 1 264 ? 38.371 29.059 37.859 1.00 14.70 264 PRO A O 1
ATOM 1992 N N . GLU A 1 265 ? 40.302 30.181 38.153 1.00 17.14 265 GLU A N 1
ATOM 1993 C CA . GLU A 1 265 ? 40.473 30.473 36.733 1.00 18.09 265 GLU A CA 1
ATOM 1994 C C . GLU A 1 265 ? 40.679 29.220 35.895 1.00 16.47 265 GLU A C 1
ATOM 1995 O O . GLU A 1 265 ? 40.120 29.102 34.809 1.00 16.74 265 GLU A O 1
ATOM 2001 N N . VAL A 1 266 ? 41.487 28.286 36.385 1.00 15.65 266 VAL A N 1
ATOM 2002 C CA . VAL A 1 266 ? 41.700 27.055 35.644 1.00 16.46 266 VAL A CA 1
ATOM 2003 C C . VAL A 1 266 ? 40.387 26.280 35.616 1.00 15.02 266 VAL A C 1
ATOM 2004 O O . VAL A 1 266 ? 39.989 25.751 34.586 1.00 14.23 266 VAL A O 1
ATOM 2008 N N . LEU A 1 267 ? 39.703 26.229 36.754 1.00 15.13 267 LEU A N 1
ATOM 2009 C CA . LEU A 1 267 ? 38.438 25.508 36.827 1.00 14.72 267 LEU A CA 1
ATOM 2010 C C . LEU A 1 267 ? 37.402 26.091 35.861 1.00 14.41 267 LEU A C 1
ATOM 2011 O O . LEU A 1 267 ? 36.674 25.356 35.197 1.00 14.46 267 LEU A O 1
ATOM 2016 N N . ALA A 1 268 ? 37.343 27.415 35.774 1.00 15.62 268 ALA A N 1
ATOM 2017 C CA . ALA A 1 268 ? 36.396 28.057 34.870 1.00 15.95 268 ALA A CA 1
ATOM 2018 C C . ALA A 1 268 ? 36.770 27.733 33.425 1.00 17.22 268 ALA A C 1
ATOM 2019 O O . ALA A 1 268 ? 35.909 27.426 32.600 1.00 17.34 268 ALA A O 1
ATOM 2021 N N . GLU A 1 269 ? 38.065 27.800 33.132 1.00 16.96 269 GLU A N 1
ATOM 2022 C CA . GLU A 1 269 ? 38.579 27.522 31.795 1.00 18.20 269 GLU A CA 1
ATOM 2023 C C . GLU A 1 269 ? 38.212 26.129 31.290 1.00 17.85 269 GLU A C 1
ATOM 2024 O O . GLU A 1 269 ? 37.676 25.978 30.189 1.00 18.18 269 GLU A O 1
ATOM 2030 N N . VAL A 1 270 ? 38.489 25.109 32.098 1.00 16.31 270 VAL A N 1
ATOM 2031 C CA . VAL A 1 270 ? 38.209 23.738 31.693 1.00 17.06 270 VAL A CA 1
ATOM 2032 C C . VAL A 1 270 ? 36.733 23.363 31.702 1.00 17.93 270 VAL A C 1
ATOM 2033 O O . VAL A 1 270 ? 36.345 22.356 31.117 1.00 19.22 270 VAL A O 1
ATOM 2037 N N . SER A 1 271 ? 35.907 24.178 32.352 1.00 18.69 271 SER A N 1
ATOM 2038 C CA . SER A 1 271 ? 34.474 23.912 32.413 1.00 19.31 271 SER A CA 1
ATOM 2039 C C . SER A 1 271 ? 33.725 24.506 31.222 1.00 20.83 271 SER A C 1
ATOM 2040 O O . SER A 1 271 ? 32.591 24.124 30.942 1.00 22.33 271 SER A O 1
ATOM 2043 N N . GLU A 1 272 ? 34.361 25.435 30.518 1.00 23.08 272 GLU A N 1
ATOM 2044 C CA . GLU A 1 272 ? 33.711 26.092 29.389 1.00 25.37 272 GLU A CA 1
ATOM 2045 C C . GLU A 1 272 ? 33.546 25.237 28.137 1.00 27.50 272 GLU A C 1
ATOM 2046 O O . GLU A 1 272 ? 34.464 24.524 27.726 1.00 26.70 272 GLU A O 1
ATOM 2052 N N . ASP A 1 273 ? 32.358 25.324 27.540 1.00 29.31 273 ASP A N 1
ATOM 2053 C CA . ASP A 1 273 ? 32.030 24.589 26.322 1.00 31.87 273 ASP A CA 1
ATOM 2054 C C . ASP A 1 273 ? 32.510 23.146 26.423 1.00 32.84 273 ASP A C 1
ATOM 2055 O O . ASP A 1 273 ? 33.161 22.622 25.518 1.00 32.75 273 ASP A O 1
ATOM 2060 N N . LEU A 1 274 ? 32.167 22.505 27.534 1.00 34.18 274 LEU A N 1
ATOM 2061 C CA . LEU A 1 274 ? 32.581 21.134 27.789 1.00 36.13 274 LEU A CA 1
ATOM 2062 C C . LEU A 1 274 ? 31.551 20.103 27.334 1.00 38.62 274 LEU A C 1
ATOM 2063 O O . LEU A 1 274 ? 31.821 18.902 27.342 1.00 39.31 274 LEU A O 1
ATOM 2068 N N . GLY A 1 275 ? 30.376 20.574 26.932 1.00 42.18 275 GLY A N 1
ATOM 2069 C CA . GLY A 1 275 ? 29.335 19.665 26.484 1.00 45.80 275 GLY A CA 1
ATOM 2070 C C . GLY A 1 275 ? 28.570 19.052 27.641 1.00 48.21 275 GLY A C 1
ATOM 2071 O O . GLY A 1 275 ? 28.851 19.344 28.803 1.00 48.57 275 GLY A O 1
ATOM 2072 N N . GLU A 1 276 ? 27.602 18.196 27.326 1.00 50.83 276 GLU A N 1
ATOM 2073 C CA . GLU A 1 276 ? 26.793 17.546 28.352 1.00 53.04 276 GLU A CA 1
ATOM 2074 C C . GLU A 1 276 ? 27.518 16.363 28.990 1.00 53.84 276 GLU A C 1
ATOM 2075 O O . GLU A 1 276 ? 28.147 15.561 28.299 1.00 53.79 276 GLU A O 1
ATOM 2081 N N . PRO A 1 277 ? 27.439 16.243 30.326 1.00 54.45 277 PRO A N 1
ATOM 2082 C CA . PRO A 1 277 ? 28.085 15.157 31.070 1.00 55.38 277 PRO A CA 1
ATOM 2083 C C . PRO A 1 277 ? 27.377 13.813 30.917 1.00 56.45 277 PRO A C 1
ATOM 2084 O O . PRO A 1 277 ? 26.152 13.732 31.006 1.00 57.10 277 PRO A O 1
ATOM 2088 N N . MET A 1 278 ? 28.162 12.764 30.690 1.00 57.80 278 MET A N 1
ATOM 2089 C CA . MET A 1 278 ? 27.639 11.411 30.521 1.00 58.96 278 MET A CA 1
ATOM 2090 C C . MET A 1 278 ? 26.691 11.301 29.331 1.00 59.66 278 MET A C 1
ATOM 2091 O O . MET A 1 278 ? 27.049 10.585 28.374 1.00 59.29 278 MET A O 1
ATOM 2096 N N . MET B 1 5 ? 55.024 -1.585 53.997 1.00 48.17 5 MET B N 1
ATOM 2097 C CA . MET B 1 5 ? 53.922 -1.773 54.983 1.00 47.78 5 MET B CA 1
ATOM 2098 C C . MET B 1 5 ? 54.342 -1.367 56.391 1.00 47.08 5 MET B C 1
ATOM 2099 O O . MET B 1 5 ? 55.468 -1.627 56.814 1.00 47.66 5 MET B O 1
ATOM 2104 N N . GLU B 1 6 ? 53.425 -0.731 57.113 1.00 45.81 6 GLU B N 1
ATOM 2105 C CA . GLU B 1 6 ? 53.693 -0.278 58.472 1.00 44.85 6 GLU B CA 1
ATOM 2106 C C . GLU B 1 6 ? 53.386 -1.355 59.508 1.00 43.84 6 GLU B C 1
ATOM 2107 O O . GLU B 1 6 ? 52.402 -2.087 59.389 1.00 43.12 6 GLU B O 1
ATOM 2113 N N . LYS B 1 7 ? 54.239 -1.444 60.525 1.00 42.50 7 LYS B N 1
ATOM 2114 C CA . LYS B 1 7 ? 54.073 -2.428 61.587 1.00 41.23 7 LYS B CA 1
ATOM 2115 C C . LYS B 1 7 ? 53.490 -1.819 62.855 1.00 39.20 7 LYS B C 1
ATOM 2116 O O . LYS B 1 7 ? 54.163 -1.072 63.566 1.00 39.76 7 LYS B O 1
ATOM 2122 N N . GLY B 1 8 ? 52.234 -2.147 63.133 1.00 36.07 8 GLY B N 1
ATOM 2123 C CA . GLY B 1 8 ? 51.583 -1.632 64.321 1.00 32.91 8 GLY B CA 1
ATOM 2124 C C . GLY B 1 8 ? 51.810 -2.556 65.499 1.00 30.69 8 GLY B C 1
ATOM 2125 O O . GLY B 1 8 ? 52.153 -3.727 65.324 1.00 29.71 8 GLY B O 1
ATOM 2126 N N . THR B 1 9 ? 51.629 -2.034 66.706 1.00 29.31 9 THR B N 1
ATOM 2127 C CA . THR B 1 9 ? 51.817 -2.837 67.904 1.00 27.92 9 THR B CA 1
ATOM 2128 C C . THR B 1 9 ? 50.753 -2.547 68.952 1.00 25.33 9 THR B C 1
ATOM 2129 O O . THR B 1 9 ? 50.121 -1.490 68.947 1.00 25.23 9 THR B O 1
ATOM 2133 N N . PHE B 1 10 ? 50.560 -3.507 69.844 1.00 23.99 10 PHE B N 1
ATOM 2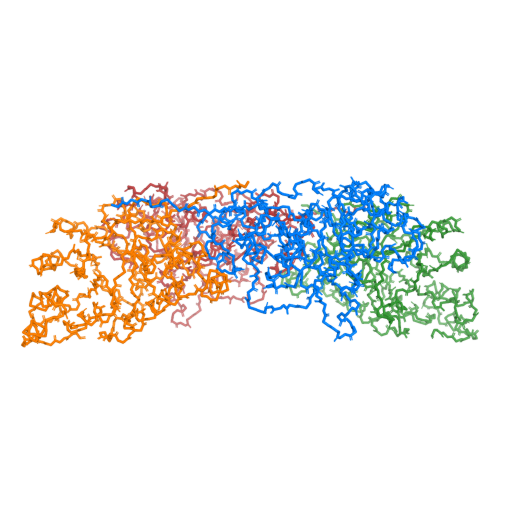134 C CA . PHE B 1 10 ? 49.609 -3.372 70.937 1.00 22.79 10 PHE B CA 1
ATOM 2135 C C . PHE B 1 10 ? 50.059 -4.339 72.015 1.00 21.98 10 PHE B C 1
ATOM 2136 O O . PHE B 1 10 ? 50.874 -5.224 71.759 1.00 22.97 10 PHE B O 1
ATOM 2144 N N . GLN B 1 11 ? 49.544 -4.163 73.223 1.00 19.90 11 GLN B N 1
ATOM 2145 C CA . GLN B 1 11 ? 49.921 -5.026 74.330 1.00 20.14 11 GLN B CA 1
ATOM 2146 C C . GLN B 1 11 ? 48.730 -5.742 74.944 1.00 18.84 11 GLN B C 1
ATOM 2147 O O . GLN B 1 11 ? 47.574 -5.436 74.647 1.00 17.84 11 GLN B O 1
ATOM 2153 N N . ILE B 1 12 ? 49.046 -6.707 75.803 1.00 17.51 12 ILE B N 1
ATOM 2154 C CA . ILE B 1 12 ? 48.063 -7.467 76.563 1.00 17.38 12 ILE B CA 1
ATOM 2155 C C . ILE B 1 12 ? 48.733 -7.634 77.927 1.00 18.47 12 ILE B C 1
ATOM 2156 O O . ILE B 1 12 ? 49.856 -8.134 78.004 1.00 18.76 12 ILE B O 1
ATOM 2161 N N . LYS B 1 13 ? 48.066 -7.209 78.996 1.00 18.25 13 LYS B N 1
ATOM 2162 C CA . LYS B 1 13 ? 48.652 -7.331 80.328 1.00 19.92 13 LYS B CA 1
ATOM 2163 C C . LYS B 1 13 ? 48.523 -8.752 80.853 1.00 20.68 13 LYS B C 1
ATOM 2164 O O . LYS B 1 13 ? 47.588 -9.077 81.580 1.00 22.03 13 LYS B O 1
ATOM 2170 N N . THR B 1 14 ? 49.488 -9.588 80.490 1.00 21.12 14 THR B N 1
ATOM 2171 C CA . THR B 1 14 ? 49.493 -10.989 80.885 1.00 20.84 14 THR B CA 1
ATOM 2172 C C . THR B 1 14 ? 50.420 -11.288 82.060 1.00 21.16 14 THR B C 1
ATOM 2173 O O . THR B 1 14 ? 51.282 -10.477 82.411 1.00 22.20 14 THR B O 1
ATOM 2177 N N . GLY B 1 15 ? 50.216 -12.457 82.665 1.00 23.00 15 GLY B N 1
ATOM 2178 C CA . GLY B 1 15 ? 51.043 -12.909 83.773 1.00 23.59 15 GLY B CA 1
ATOM 2179 C C . GLY B 1 15 ? 50.799 -12.368 85.170 1.00 23.77 15 GLY B C 1
ATOM 2180 O O . GLY B 1 15 ? 51.482 -12.773 86.109 1.00 26.26 15 GLY B O 1
ATOM 2181 N N . PHE B 1 16 ? 49.826 -11.478 85.326 1.00 21.59 16 PHE B N 1
ATOM 2182 C CA . PHE B 1 16 ? 49.543 -10.881 86.631 1.00 19.74 16 PHE B CA 1
ATOM 2183 C C . PHE B 1 16 ? 48.637 -11.686 87.560 1.00 18.63 16 PHE B C 1
ATOM 2184 O O . PHE B 1 16 ? 48.725 -11.552 88.783 1.00 18.66 16 PHE B O 1
ATOM 2192 N N . ALA B 1 17 ? 47.773 -12.520 86.991 1.00 18.30 17 ALA B N 1
ATOM 2193 C CA . ALA B 1 17 ? 46.835 -13.292 87.800 1.00 18.14 17 ALA B CA 1
ATOM 2194 C C . ALA B 1 17 ? 47.044 -14.802 87.808 1.00 17.22 17 ALA B C 1
ATOM 2195 O O . ALA B 1 17 ? 46.309 -15.522 88.482 1.00 17.04 17 ALA B O 1
ATOM 2197 N N . GLU B 1 18 ? 48.038 -15.285 87.073 1.00 18.37 18 GLU B N 1
ATOM 2198 C CA . GLU B 1 18 ? 48.294 -16.720 87.024 1.00 19.74 18 GLU B CA 1
ATOM 2199 C C . GLU B 1 18 ? 48.491 -17.334 88.409 1.00 19.32 18 GLU B C 1
ATOM 2200 O O . GLU B 1 18 ? 48.176 -18.505 88.625 1.00 19.15 18 GLU B O 1
ATOM 2206 N N . MET B 1 19 ? 49.004 -16.541 89.343 1.00 19.68 19 MET B N 1
ATOM 2207 C CA . MET B 1 19 ? 49.240 -17.016 90.702 1.00 19.92 19 MET B CA 1
ATOM 2208 C C . MET B 1 19 ? 47.952 -17.383 91.434 1.00 19.56 19 MET B C 1
ATOM 2209 O O . MET B 1 19 ? 47.988 -18.055 92.462 1.00 18.94 19 MET B O 1
ATOM 2214 N N . PHE B 1 20 ? 46.814 -16.944 90.903 1.00 15.68 20 PHE B N 1
ATOM 2215 C CA . PHE B 1 20 ? 45.529 -17.222 91.535 1.00 15.03 20 PHE B CA 1
ATOM 2216 C C . PHE B 1 20 ? 44.807 -18.437 90.965 1.00 14.19 20 PHE B C 1
ATOM 2217 O O . PHE B 1 20 ? 43.785 -18.856 91.507 1.00 15.11 20 PHE B O 1
ATOM 2225 N N . LYS B 1 21 ? 45.327 -18.996 89.879 1.00 14.25 21 LYS B N 1
ATOM 2226 C CA . LYS B 1 21 ? 44.690 -20.146 89.250 1.00 16.14 21 LYS B CA 1
ATOM 2227 C C . LYS B 1 21 ? 44.458 -21.292 90.221 1.00 15.63 21 LYS B C 1
ATOM 2228 O O . LYS B 1 21 ? 45.349 -21.662 90.989 1.00 16.04 21 LYS B O 1
ATOM 2234 N N . GLY B 1 22 ? 43.247 -21.843 90.184 1.00 14.44 22 GLY B N 1
ATOM 2235 C CA . GLY B 1 22 ? 42.891 -22.941 91.065 1.00 14.47 22 GLY B CA 1
ATOM 2236 C C . GLY B 1 22 ? 42.547 -22.473 92.467 1.00 15.29 22 GLY B C 1
ATOM 2237 O O . GLY B 1 22 ? 42.387 -23.286 93.380 1.00 15.42 22 GLY B O 1
ATOM 2238 N N . GLY B 1 23 ? 42.413 -21.162 92.637 1.00 15.08 23 GLY B N 1
ATOM 2239 C CA . GLY B 1 23 ? 42.115 -20.616 93.949 1.00 14.52 23 GLY B CA 1
ATOM 2240 C C . GLY B 1 23 ? 40.812 -19.859 94.120 1.00 15.40 23 GLY B C 1
ATOM 2241 O O . GLY B 1 23 ? 40.031 -19.685 93.178 1.00 14.21 23 GLY B O 1
ATOM 2242 N N . VAL B 1 24 ? 40.599 -19.396 95.349 1.00 12.79 24 VAL B N 1
ATOM 2243 C CA . VAL B 1 24 ? 39.404 -18.658 95.735 1.00 13.68 24 VAL B CA 1
ATOM 2244 C C . VAL B 1 24 ? 39.787 -17.301 96.311 1.00 13.47 24 VAL B C 1
ATOM 2245 O O . VAL B 1 24 ? 40.689 -17.206 97.136 1.00 14.31 24 VAL B O 1
ATOM 2249 N N . ILE B 1 25 ? 39.113 -16.249 95.859 1.00 13.39 25 ILE B N 1
ATOM 2250 C CA . ILE B 1 25 ? 39.367 -14.907 96.372 1.00 13.23 25 ILE B CA 1
ATOM 2251 C C . ILE B 1 25 ? 38.115 -14.546 97.160 1.00 14.32 25 ILE B C 1
ATOM 2252 O O . ILE B 1 25 ? 37.000 -14.651 96.653 1.00 16.64 25 ILE B O 1
ATOM 2257 N N . MET B 1 26 ? 38.305 -14.128 98.408 1.00 13.81 26 MET B N 1
ATOM 2258 C CA . MET B 1 26 ? 37.188 -13.826 99.295 1.00 13.95 26 MET B CA 1
ATOM 2259 C C . MET B 1 26 ? 37.001 -12.369 99.704 1.00 14.59 26 MET B C 1
ATOM 2260 O O . MET B 1 26 ? 37.961 -11.684 100.040 1.00 15.17 26 MET B O 1
ATOM 2265 N N . ASP B 1 27 ? 35.750 -11.912 99.680 1.00 16.48 27 ASP B N 1
ATOM 2266 C CA . ASP B 1 27 ? 35.415 -10.553 100.101 1.00 17.33 27 ASP B CA 1
ATOM 2267 C C . ASP B 1 27 ? 35.543 -10.518 101.622 1.00 17.07 27 ASP B C 1
ATOM 2268 O O . ASP B 1 27 ? 35.064 -11.425 102.304 1.00 18.68 27 ASP B O 1
ATOM 2273 N N . VAL B 1 28 ? 36.172 -9.473 102.152 1.00 17.03 28 VAL B N 1
ATOM 2274 C CA . VAL B 1 28 ? 36.328 -9.330 103.599 1.00 17.75 28 VAL B CA 1
ATOM 2275 C C . VAL B 1 28 ? 36.124 -7.871 104.003 1.00 18.97 28 VAL B C 1
ATOM 2276 O O . VAL B 1 28 ? 36.559 -6.958 103.299 1.00 19.30 28 VAL B O 1
ATOM 2280 N N . THR B 1 29 ? 35.462 -7.655 105.136 1.00 19.86 29 THR B N 1
ATOM 2281 C CA . THR B 1 29 ? 35.199 -6.298 105.608 1.00 20.49 29 THR B CA 1
ATOM 2282 C C . THR B 1 29 ? 35.997 -5.928 106.853 1.00 21.06 29 THR B C 1
ATOM 2283 O O . THR B 1 29 ? 35.990 -4.776 107.280 1.00 20.71 29 THR B O 1
ATOM 2287 N N . THR B 1 30 ? 36.681 -6.902 107.440 1.00 21.17 30 THR B N 1
ATOM 2288 C CA . THR B 1 30 ? 37.472 -6.635 108.633 1.00 22.02 30 THR B CA 1
ATOM 2289 C C . THR B 1 30 ? 38.768 -7.429 108.594 1.00 22.30 30 THR B C 1
ATOM 2290 O O . THR B 1 30 ? 38.881 -8.411 107.862 1.00 19.45 30 THR B O 1
ATOM 2294 N N . PRO B 1 31 ? 39.771 -7.002 109.372 1.00 22.82 31 PRO B N 1
ATOM 2295 C CA . PRO B 1 31 ? 41.045 -7.725 109.391 1.00 23.27 31 PRO B CA 1
ATOM 2296 C C . PRO B 1 31 ? 40.816 -9.143 109.912 1.00 22.75 31 PRO B C 1
ATOM 2297 O O . PRO B 1 31 ? 41.508 -10.077 109.515 1.00 22.81 31 PRO B O 1
ATOM 2301 N N . GLU B 1 32 ? 39.834 -9.292 110.800 1.00 23.35 32 GLU B N 1
ATOM 2302 C CA . GLU B 1 32 ? 39.509 -10.593 111.373 1.00 23.24 32 GLU B CA 1
ATOM 2303 C C . GLU B 1 32 ? 39.037 -11.563 110.296 1.00 22.55 32 GLU B C 1
ATOM 2304 O O . GLU B 1 32 ? 39.415 -12.735 110.298 1.00 22.67 32 GLU B O 1
ATOM 2310 N N . GLN B 1 33 ? 38.209 -11.077 109.378 1.00 21.92 33 GLN B N 1
ATOM 2311 C CA . GLN B 1 33 ? 37.714 -11.929 108.306 1.00 20.72 33 GLN B CA 1
ATOM 2312 C C . GLN B 1 33 ? 38.860 -12.240 107.354 1.00 20.43 33 GLN B C 1
ATOM 2313 O O . GLN B 1 33 ? 38.961 -13.352 106.835 1.00 19.98 33 GLN B O 1
ATOM 2319 N N . ALA B 1 34 ? 39.721 -11.252 107.127 1.00 18.83 34 ALA B N 1
ATOM 2320 C CA . ALA B 1 34 ? 40.865 -11.434 106.244 1.00 17.39 34 ALA B CA 1
ATOM 2321 C C . ALA B 1 34 ? 41.743 -12.568 106.775 1.00 18.15 34 ALA B C 1
ATOM 2322 O O . ALA B 1 34 ? 42.226 -13.402 106.010 1.00 16.19 34 ALA B O 1
ATOM 2324 N N . VAL B 1 35 ? 41.947 -12.593 108.089 1.00 18.91 35 VAL B N 1
ATOM 2325 C CA . VAL B 1 35 ? 42.758 -13.634 108.712 1.00 20.24 35 VAL B CA 1
ATOM 2326 C C . VAL B 1 35 ? 42.117 -15.006 108.509 1.00 20.91 35 VAL B C 1
ATOM 2327 O O . VAL B 1 35 ? 42.807 -15.983 108.210 1.00 21.93 35 VAL B O 1
ATOM 2331 N N . ILE B 1 36 ? 40.798 -15.072 108.666 1.00 21.47 36 ILE B N 1
ATOM 2332 C CA . ILE B 1 36 ? 40.069 -16.323 108.489 1.00 20.34 36 ILE B CA 1
ATOM 2333 C C . ILE B 1 36 ? 40.168 -16.809 107.042 1.00 19.68 36 ILE B C 1
ATOM 2334 O O . ILE B 1 36 ? 40.340 -18.003 106.787 1.00 18.84 36 ILE B O 1
ATOM 2339 N N . ALA B 1 37 ? 40.057 -15.878 106.097 1.00 17.95 37 ALA B N 1
ATOM 2340 C CA . ALA B 1 37 ? 40.142 -16.218 104.679 1.00 15.97 37 ALA B CA 1
ATOM 2341 C C . ALA B 1 37 ? 41.510 -16.804 104.351 1.00 15.52 37 ALA B C 1
ATOM 2342 O O . ALA B 1 37 ? 41.618 -17.814 103.662 1.00 14.71 37 ALA B O 1
ATOM 2344 N N . GLU B 1 38 ? 42.558 -16.161 104.847 1.00 16.53 38 GLU B N 1
ATOM 2345 C CA . GLU B 1 38 ? 43.913 -16.627 104.591 1.00 16.33 38 GLU B CA 1
ATOM 2346 C C . GLU B 1 38 ? 44.150 -18.002 105.216 1.00 17.41 38 GLU B C 1
ATOM 2347 O O . GLU B 1 38 ? 44.770 -18.867 104.603 1.00 17.05 38 GLU B O 1
ATOM 2353 N N . GLU B 1 39 ? 43.647 -18.204 106.431 1.00 18.65 39 GLU B N 1
ATOM 2354 C CA . GLU B 1 39 ? 43.827 -19.483 107.106 1.00 19.73 39 GLU B CA 1
ATOM 2355 C C . GLU B 1 39 ? 43.041 -20.581 106.397 1.00 19.03 39 GLU B C 1
ATOM 2356 O O . GLU B 1 39 ? 43.440 -21.746 106.410 1.00 19.51 39 GLU B O 1
ATOM 2362 N N . ALA B 1 40 ? 41.933 -20.199 105.767 1.00 17.94 40 ALA B N 1
ATOM 2363 C CA . ALA B 1 40 ? 41.095 -21.149 105.048 1.00 17.03 40 ALA B CA 1
ATOM 2364 C C . ALA B 1 40 ? 41.711 -21.532 103.704 1.00 17.12 40 ALA B C 1
ATOM 2365 O O . ALA B 1 40 ? 41.284 -22.497 103.072 1.00 17.24 40 ALA B O 1
ATOM 2367 N N . GLY B 1 41 ? 42.708 -20.770 103.266 1.00 15.21 41 GLY B N 1
ATOM 2368 C CA . GLY B 1 41 ? 43.365 -21.076 102.007 1.00 14.44 41 GLY B CA 1
ATOM 2369 C C . GLY B 1 41 ? 43.038 -20.177 100.827 1.00 14.60 41 GLY B C 1
ATOM 2370 O O . GLY B 1 41 ? 43.319 -20.535 99.684 1.00 14.77 41 GLY B O 1
ATOM 2371 N N . ALA B 1 42 ? 42.444 -19.020 101.085 1.00 14.08 42 ALA B N 1
ATOM 2372 C CA . ALA B 1 42 ? 42.131 -18.100 99.990 1.00 13.69 42 ALA B CA 1
ATOM 2373 C C . ALA B 1 42 ? 43.449 -17.646 99.365 1.00 14.01 42 ALA B C 1
ATOM 2374 O O . ALA B 1 42 ? 44.456 -17.500 100.067 1.00 14.95 42 ALA B O 1
ATOM 2376 N N . VAL B 1 43 ? 43.456 -17.426 98.052 1.00 13.69 43 VAL B N 1
ATOM 2377 C CA . VAL B 1 43 ? 44.676 -16.981 97.387 1.00 14.09 43 VAL B CA 1
ATOM 2378 C C . VAL B 1 43 ? 44.821 -15.462 97.419 1.00 14.19 43 VAL B C 1
ATOM 2379 O O . VAL B 1 43 ? 45.889 -14.924 97.120 1.00 14.50 43 VAL B O 1
ATOM 2383 N N . ALA B 1 44 ? 43.740 -14.784 97.787 1.00 11.85 44 ALA B N 1
ATOM 2384 C CA . ALA B 1 44 ? 43.729 -13.328 97.900 1.00 12.14 44 ALA B CA 1
ATOM 2385 C C . ALA B 1 44 ? 42.425 -12.912 98.556 1.00 12.64 44 ALA B C 1
ATOM 2386 O O . ALA B 1 44 ? 41.491 -13.707 98.653 1.00 13.91 44 ALA B O 1
ATOM 2388 N N . VAL B 1 45 ? 42.371 -11.676 99.034 1.00 13.10 45 VAL B N 1
ATOM 2389 C CA . VAL B 1 45 ? 41.150 -11.170 99.642 1.00 13.86 45 VAL B CA 1
ATOM 2390 C C . VAL B 1 45 ? 40.761 -9.868 98.957 1.00 13.83 45 VAL B C 1
ATOM 2391 O O . VAL B 1 45 ? 41.619 -9.147 98.448 1.00 15.92 45 VAL B O 1
ATOM 2395 N N . MET B 1 46 ? 39.462 -9.596 98.945 1.00 15.23 46 MET B N 1
ATOM 2396 C CA . MET B 1 46 ? 38.903 -8.386 98.350 1.00 16.66 46 MET B CA 1
ATOM 2397 C C . MET B 1 46 ? 38.425 -7.525 99.514 1.00 15.31 46 MET B C 1
ATOM 2398 O O . MET B 1 46 ? 37.399 -7.815 100.127 1.00 16.77 46 MET B O 1
ATOM 2403 N N . ALA B 1 47 ? 39.179 -6.476 99.823 1.00 16.52 47 ALA B N 1
ATOM 2404 C CA . ALA B 1 47 ? 38.850 -5.588 100.936 1.00 17.63 47 ALA B CA 1
ATOM 2405 C C . ALA B 1 47 ? 37.654 -4.686 100.644 1.00 20.03 47 ALA B C 1
ATOM 2406 O O . ALA B 1 47 ? 37.611 -4.017 99.610 1.00 21.54 47 ALA B O 1
ATOM 2408 N N . LEU B 1 48 ? 36.696 -4.674 101.570 1.00 20.85 48 LEU B N 1
ATOM 2409 C CA . LEU B 1 48 ? 35.477 -3.871 101.450 1.00 24.15 48 LEU B CA 1
ATOM 2410 C C . LEU B 1 48 ? 35.123 -3.223 102.786 1.00 25.57 48 LEU B C 1
ATOM 2411 O O . LEU B 1 48 ? 35.104 -3.890 103.818 1.00 25.83 48 LEU B O 1
ATOM 2416 N N . GLU B 1 49 ? 34.838 -1.925 102.769 1.00 26.59 49 GLU B N 1
ATOM 2417 C CA . GLU B 1 49 ? 34.468 -1.217 103.993 1.00 29.37 49 GLU B CA 1
ATOM 2418 C C . GLU B 1 49 ? 33.029 -1.586 104.336 1.00 30.13 49 GLU B C 1
ATOM 2419 O O . GLU B 1 49 ? 32.650 -1.670 105.506 1.00 28.95 49 GLU B O 1
ATOM 2425 N N . ARG B 1 50 ? 32.241 -1.818 103.293 1.00 31.19 50 ARG B N 1
ATOM 2426 C CA . ARG B 1 50 ? 30.840 -2.198 103.422 1.00 32.45 50 ARG B CA 1
ATOM 2427 C C . ARG B 1 50 ? 30.467 -3.055 102.220 1.00 32.06 50 ARG B C 1
ATOM 2428 O O . ARG B 1 50 ? 31.048 -2.907 101.145 1.00 30.71 50 ARG B O 1
ATOM 2436 N N . VAL B 1 51 ? 29.508 -3.955 102.401 1.00 31.76 51 VAL B N 1
ATOM 2437 C CA . VAL B 1 51 ? 29.082 -4.824 101.311 1.00 32.05 51 VAL B CA 1
ATOM 2438 C C . VAL B 1 51 ? 28.277 -4.029 100.286 1.00 32.60 51 VAL B C 1
ATOM 2439 O O . VAL B 1 51 ? 27.198 -3.520 100.590 1.00 31.48 51 VAL B O 1
ATOM 2443 N N . PRO B 1 52 ? 28.800 -3.911 99.054 1.00 33.00 52 PRO B N 1
ATOM 2444 C CA . PRO B 1 52 ? 28.127 -3.171 97.982 1.00 33.70 52 PRO B CA 1
ATOM 2445 C C . PRO B 1 52 ? 26.675 -3.597 97.781 1.00 34.56 52 PRO B C 1
ATOM 2446 O O . PRO B 1 52 ? 25.789 -2.758 97.625 1.00 34.98 52 PRO B O 1
ATOM 2450 N N . ALA B 1 53 ? 26.441 -4.905 97.784 1.00 36.01 53 ALA B N 1
ATOM 2451 C CA . ALA B 1 53 ? 25.099 -5.445 97.599 1.00 37.20 53 ALA B CA 1
ATOM 2452 C C . ALA B 1 53 ? 24.124 -4.858 98.616 1.00 37.72 53 ALA B C 1
ATOM 2453 O O . ALA B 1 53 ? 22.968 -4.589 98.292 1.00 38.27 53 ALA B O 1
ATOM 2455 N N . ASP B 1 54 ? 24.597 -4.661 99.844 1.00 38.19 54 ASP B N 1
ATOM 2456 C CA . ASP B 1 54 ? 23.766 -4.104 100.907 1.00 38.97 54 ASP B CA 1
ATOM 2457 C C . ASP B 1 54 ? 23.461 -2.630 100.656 1.00 39.42 54 ASP B C 1
ATOM 2458 O O . ASP B 1 54 ? 22.351 -2.161 100.912 1.00 38.84 54 ASP B O 1
ATOM 2463 N N . ILE B 1 55 ? 24.455 -1.905 100.153 1.00 39.49 55 ILE B N 1
ATOM 2464 C CA . ILE B 1 55 ? 24.302 -0.482 99.873 1.00 40.62 55 ILE B CA 1
ATOM 2465 C C . ILE B 1 55 ? 23.307 -0.212 98.748 1.00 42.21 55 ILE B C 1
ATOM 2466 O O . ILE B 1 55 ? 22.431 0.643 98.881 1.00 42.43 55 ILE B O 1
ATOM 2471 N N . ARG B 1 56 ? 23.438 -0.939 97.642 1.00 44.34 56 ARG B N 1
ATOM 2472 C CA . ARG B 1 56 ? 22.540 -0.741 96.510 1.00 46.75 56 ARG B CA 1
ATOM 2473 C C . ARG B 1 56 ? 21.126 -1.204 96.845 1.00 46.96 56 ARG B C 1
ATOM 2474 O O . ARG B 1 56 ? 20.151 -0.689 96.299 1.00 47.17 56 ARG B O 1
ATOM 2482 N N . ALA B 1 57 ? 21.022 -2.179 97.742 1.00 47.06 57 ALA B N 1
ATOM 2483 C CA . ALA B 1 57 ? 19.724 -2.695 98.156 1.00 46.95 57 ALA B CA 1
ATOM 2484 C C . ALA B 1 57 ? 19.005 -1.606 98.944 1.00 46.59 57 ALA B C 1
ATOM 2485 O O . ALA B 1 57 ? 17.775 -1.553 98.978 1.00 46.98 57 ALA B O 1
ATOM 2487 N N . GLN B 1 58 ? 19.791 -0.738 99.573 1.00 45.50 58 GLN B N 1
ATOM 2488 C CA . GLN B 1 58 ? 19.256 0.363 100.365 1.00 44.77 58 GLN B CA 1
ATOM 2489 C C . GLN B 1 58 ? 19.118 1.619 99.507 1.00 43.09 58 GLN B C 1
ATOM 2490 O O . GLN B 1 58 ? 18.653 2.657 99.979 1.00 43.46 58 GLN B O 1
ATOM 2496 N N . GLY B 1 59 ? 19.528 1.516 98.247 1.00 40.80 59 GLY B N 1
ATOM 2497 C CA . GLY B 1 59 ? 19.434 2.646 97.339 1.00 37.83 59 GLY B CA 1
ATOM 2498 C C . GLY B 1 59 ? 20.496 3.706 97.565 1.00 35.38 59 GLY B C 1
ATOM 2499 O O . GLY B 1 59 ? 20.296 4.875 97.228 1.00 35.55 59 GLY B O 1
ATOM 2500 N N . GLY B 1 60 ? 21.628 3.304 98.132 1.00 32.13 60 GLY B N 1
ATOM 2501 C CA . GLY B 1 60 ? 22.698 4.251 98.382 1.00 28.91 60 GLY B CA 1
ATOM 2502 C C . GLY B 1 60 ? 23.768 4.206 97.307 1.00 25.97 60 GLY B C 1
ATOM 2503 O O . GLY B 1 60 ? 23.639 3.479 96.321 1.00 26.57 60 GLY B O 1
ATOM 2504 N N . VAL B 1 61 ? 24.824 4.990 97.495 1.00 23.15 61 VAL B N 1
ATOM 2505 C CA . VAL B 1 61 ? 25.930 5.030 96.543 1.00 19.56 61 VAL B CA 1
ATOM 2506 C C . VAL B 1 61 ? 27.116 4.256 97.113 1.00 19.20 61 VAL B C 1
ATOM 2507 O O . VAL B 1 61 ? 27.571 4.535 98.225 1.00 19.96 61 VAL B O 1
ATOM 2511 N N . ALA B 1 62 ? 27.605 3.279 96.352 1.00 17.42 62 ALA B N 1
ATOM 2512 C CA . ALA B 1 62 ? 28.740 2.461 96.778 1.00 16.47 62 ALA B CA 1
ATOM 2513 C C . ALA B 1 62 ? 29.992 2.970 96.077 1.00 16.51 62 ALA B C 1
ATOM 2514 O O . ALA B 1 62 ? 30.036 3.046 94.849 1.00 16.84 62 ALA B O 1
ATOM 2516 N N . ARG B 1 63 ? 31.012 3.311 96.858 1.00 15.71 63 ARG B N 1
ATOM 2517 C CA . ARG B 1 63 ? 32.244 3.853 96.296 1.00 14.58 63 ARG B CA 1
ATOM 2518 C C . ARG B 1 63 ? 33.477 3.108 96.780 1.00 15.43 63 ARG B C 1
ATOM 2519 O O . ARG B 1 63 ? 33.382 2.080 97.451 1.00 15.23 63 ARG B O 1
ATOM 2527 N N . MET B 1 64 ? 34.638 3.647 96.426 1.00 14.74 64 MET B N 1
ATOM 2528 C CA . MET B 1 64 ? 35.912 3.091 96.863 1.00 14.08 64 MET B CA 1
ATOM 2529 C C . MET B 1 64 ? 35.885 3.106 98.391 1.00 14.73 64 MET B C 1
ATOM 2530 O O . MET B 1 64 ? 35.332 4.025 98.993 1.00 16.57 64 MET B O 1
ATOM 2535 N N . SER B 1 65 ? 36.473 2.091 99.017 1.00 14.22 65 SER B N 1
ATOM 2536 C CA . SER B 1 65 ? 36.499 2.028 100.477 1.00 16.87 65 SER B CA 1
ATOM 2537 C C . SER B 1 65 ? 37.557 2.960 101.048 1.00 16.84 65 SER B C 1
ATOM 2538 O O . SER B 1 65 ? 38.537 3.290 100.380 1.00 16.50 65 SER B O 1
ATOM 2541 N N . ASP B 1 66 ? 37.351 3.382 102.291 1.00 17.64 66 ASP B N 1
ATOM 2542 C CA . ASP B 1 66 ? 38.293 4.275 102.951 1.00 18.72 66 ASP B CA 1
ATOM 2543 C C . ASP B 1 66 ? 39.655 3.589 103.051 1.00 18.99 66 ASP B C 1
ATOM 2544 O O . ASP B 1 66 ? 39.752 2.443 103.492 1.00 18.14 66 ASP B O 1
ATOM 2549 N N . PRO B 1 67 ? 40.725 4.279 102.629 1.00 19.01 67 PRO B N 1
ATOM 2550 C CA . PRO B 1 67 ? 42.078 3.717 102.682 1.00 19.66 67 PRO B CA 1
ATOM 2551 C C . PRO B 1 67 ? 42.429 3.142 104.053 1.00 20.39 67 PRO B C 1
ATOM 2552 O O . PRO B 1 67 ? 43.196 2.185 104.155 1.00 20.50 67 PRO B O 1
ATOM 2556 N N . LYS B 1 68 ? 41.863 3.727 105.103 1.00 21.50 68 LYS B N 1
ATOM 2557 C CA . LYS B 1 68 ? 42.137 3.266 106.460 1.00 23.27 68 LYS B CA 1
ATOM 2558 C C . LYS B 1 68 ? 41.817 1.786 106.647 1.00 23.40 68 LYS B C 1
ATOM 2559 O O . LYS B 1 68 ? 42.645 1.028 107.160 1.00 23.52 68 LYS B O 1
ATOM 2565 N N . ILE B 1 69 ? 40.623 1.374 106.228 1.00 23.06 69 ILE B N 1
ATOM 2566 C CA . ILE B 1 69 ? 40.215 -0.019 106.374 1.00 23.43 69 ILE B CA 1
ATOM 2567 C C . ILE B 1 69 ? 40.973 -0.950 105.434 1.00 22.16 69 ILE B C 1
ATOM 2568 O O . ILE B 1 69 ? 41.272 -2.091 105.794 1.00 20.56 69 ILE B O 1
ATOM 2573 N N . ILE B 1 70 ? 41.289 -0.470 104.234 1.00 19.17 70 ILE B N 1
ATOM 2574 C CA . ILE B 1 70 ? 42.033 -1.285 103.281 1.00 19.35 70 ILE B CA 1
ATOM 2575 C C . ILE B 1 70 ? 43.420 -1.561 103.854 1.00 19.15 70 ILE B C 1
ATOM 2576 O O . ILE B 1 70 ? 43.894 -2.696 103.836 1.00 20.49 70 ILE B O 1
ATOM 2581 N N . LYS B 1 71 ? 44.065 -0.520 104.373 1.00 19.35 71 LYS B N 1
ATOM 2582 C CA . LYS B 1 71 ? 45.391 -0.669 104.959 1.00 20.33 71 LYS B CA 1
ATOM 2583 C C . LYS B 1 71 ? 45.385 -1.631 106.144 1.00 19.78 71 LYS B C 1
ATOM 2584 O O . LYS B 1 71 ? 46.324 -2.404 106.324 1.00 20.21 71 LYS B O 1
ATOM 2590 N N . GLU B 1 72 ? 44.329 -1.581 106.951 1.00 20.37 72 GLU B N 1
ATOM 2591 C CA . GLU B 1 72 ? 44.224 -2.462 108.110 1.00 21.30 72 GLU B CA 1
ATOM 2592 C C . GLU B 1 72 ? 44.175 -3.918 107.663 1.00 21.39 72 GLU B C 1
ATOM 2593 O O . GLU B 1 72 ? 44.747 -4.797 108.308 1.00 21.65 72 GLU B O 1
ATOM 2599 N N . ILE B 1 73 ? 43.488 -4.168 106.554 1.00 19.75 73 ILE B N 1
ATOM 2600 C CA . ILE B 1 73 ? 43.387 -5.517 106.012 1.00 20.74 73 ILE B CA 1
ATOM 2601 C C . ILE B 1 73 ? 44.728 -5.932 105.412 1.00 20.08 73 ILE B C 1
ATOM 2602 O O . ILE B 1 73 ? 45.152 -7.076 105.558 1.00 20.74 73 ILE B O 1
ATOM 2607 N N . MET B 1 74 ? 45.403 -5.000 104.747 1.00 19.61 74 MET B N 1
ATOM 2608 C CA . MET B 1 74 ? 46.704 -5.284 104.156 1.00 20.46 74 MET B CA 1
ATOM 2609 C C . MET B 1 74 ? 47.713 -5.673 105.233 1.00 21.70 74 MET B C 1
ATOM 2610 O O . MET B 1 74 ? 48.581 -6.514 105.012 1.00 21.12 74 MET B O 1
ATOM 2615 N N . ALA B 1 75 ? 47.591 -5.060 106.404 1.00 21.14 75 ALA B N 1
ATOM 2616 C CA . ALA B 1 75 ? 48.512 -5.344 107.499 1.00 22.00 75 ALA B CA 1
ATOM 2617 C C . ALA B 1 75 ? 48.186 -6.641 108.236 1.00 22.77 75 ALA B C 1
ATOM 2618 O O . ALA B 1 75 ? 49.019 -7.159 108.984 1.00 23.48 75 ALA B O 1
ATOM 2620 N N . ALA B 1 76 ? 46.991 -7.177 108.012 1.00 22.17 76 ALA B N 1
ATOM 2621 C CA . ALA B 1 76 ? 46.563 -8.396 108.693 1.00 22.28 76 ALA B CA 1
ATOM 2622 C C . ALA B 1 76 ? 46.907 -9.714 108.004 1.00 22.64 76 ALA B C 1
ATOM 2623 O O . ALA B 1 76 ? 46.937 -10.762 108.656 1.00 23.43 76 ALA B O 1
ATOM 2625 N N . VAL B 1 77 ? 47.168 -9.677 106.701 1.00 21.43 77 VAL B N 1
ATOM 2626 C CA . VAL B 1 77 ? 47.489 -10.903 105.976 1.00 19.98 77 VAL B CA 1
ATOM 2627 C C . VAL B 1 77 ? 48.717 -10.762 105.087 1.00 20.45 77 VAL B C 1
ATOM 2628 O O . VAL B 1 77 ? 49.215 -9.658 104.864 1.00 21.39 77 VAL B O 1
ATOM 2632 N N . SER B 1 78 ? 49.202 -11.892 104.582 1.00 19.84 78 SER B N 1
ATOM 2633 C CA . SER B 1 78 ? 50.369 -11.895 103.712 1.00 20.95 78 SER B CA 1
ATOM 2634 C C . SER B 1 78 ? 49.986 -12.153 102.258 1.00 21.80 78 SER B C 1
ATOM 2635 O O . SER B 1 78 ? 50.769 -11.884 101.345 1.00 24.38 78 SER B O 1
ATOM 2638 N N . ILE B 1 79 ? 48.781 -12.671 102.041 1.00 19.35 79 ILE B N 1
ATOM 2639 C CA . ILE B 1 79 ? 48.321 -12.937 100.684 1.00 17.23 79 ILE B CA 1
ATOM 2640 C C . ILE B 1 79 ? 47.934 -11.613 100.027 1.00 17.31 79 ILE B C 1
ATOM 2641 O O . ILE B 1 79 ? 47.736 -10.606 100.714 1.00 18.38 79 ILE B O 1
ATOM 2646 N N . PRO B 1 80 ? 47.841 -11.592 98.687 1.00 16.96 80 PRO B N 1
ATOM 2647 C CA . PRO B 1 80 ? 47.476 -10.369 97.964 1.00 16.17 80 PRO B CA 1
ATOM 2648 C C . PRO B 1 80 ? 46.139 -9.777 98.397 1.00 15.09 80 PRO B C 1
ATOM 2649 O O . PRO B 1 80 ? 45.206 -10.497 98.766 1.00 15.64 80 PRO B O 1
ATOM 2653 N N . VAL B 1 81 ? 46.057 -8.452 98.349 1.00 15.43 81 VAL B N 1
ATOM 2654 C CA . VAL B 1 81 ? 44.844 -7.748 98.726 1.00 15.99 81 VAL B CA 1
ATOM 2655 C C . VAL B 1 81 ? 44.333 -6.920 97.555 1.00 15.77 81 VAL B C 1
ATOM 2656 O O . VAL B 1 81 ? 45.076 -6.145 96.952 1.00 15.97 81 VAL B O 1
ATOM 2660 N N . MET B 1 82 ? 43.061 -7.109 97.231 1.00 15.27 82 MET B N 1
ATOM 2661 C CA . MET B 1 82 ? 42.432 -6.369 96.150 1.00 15.83 82 MET B CA 1
ATOM 2662 C C . MET B 1 82 ? 41.409 -5.417 96.755 1.00 14.16 82 MET B C 1
ATOM 2663 O O . MET B 1 82 ? 40.987 -5.589 97.897 1.00 14.74 82 MET B O 1
ATOM 2668 N N . ALA B 1 83 ? 41.013 -4.410 95.982 1.00 13.26 83 ALA B N 1
ATOM 2669 C CA . ALA B 1 83 ? 40.009 -3.448 96.419 1.00 13.82 83 ALA B CA 1
ATOM 2670 C C . ALA B 1 83 ? 39.284 -2.967 95.169 1.00 13.10 83 ALA B C 1
ATOM 2671 O O . ALA B 1 83 ? 39.816 -3.064 94.058 1.00 13.21 83 ALA B O 1
ATOM 2673 N N . LYS B 1 84 ? 38.082 -2.438 95.358 1.00 14.11 84 LYS B N 1
ATOM 2674 C CA . LYS B 1 84 ? 37.257 -1.986 94.245 1.00 14.19 84 LYS B CA 1
ATOM 2675 C C . LYS B 1 84 ? 37.187 -0.486 93.988 1.00 13.93 84 LYS B C 1
ATOM 2676 O O . LYS B 1 84 ? 37.388 0.336 94.885 1.00 13.93 84 LYS B O 1
ATOM 2682 N N . VAL B 1 85 ? 36.887 -0.146 92.738 1.00 13.17 85 VAL B N 1
ATOM 2683 C CA . VAL B 1 85 ? 36.693 1.242 92.339 1.00 12.53 85 VAL B CA 1
ATOM 2684 C C . VAL B 1 85 ? 35.455 1.249 91.456 1.00 12.43 85 VAL B C 1
ATOM 2685 O O . VAL B 1 85 ? 35.102 0.231 90.853 1.00 12.41 85 VAL B O 1
ATOM 2689 N N . ARG B 1 86 ? 34.792 2.393 91.386 1.00 12.45 86 ARG B N 1
ATOM 2690 C CA . ARG B 1 86 ? 33.604 2.522 90.557 1.00 11.40 86 ARG B CA 1
ATOM 2691 C C . ARG B 1 86 ? 34.026 2.544 89.094 1.00 12.54 86 ARG B C 1
ATOM 2692 O O . ARG B 1 86 ? 35.118 3.000 88.765 1.00 12.01 86 ARG B O 1
ATOM 2700 N N . ILE B 1 87 ? 33.167 2.037 88.215 1.00 12.25 87 ILE B N 1
ATOM 2701 C CA . ILE B 1 87 ? 33.493 2.030 86.796 1.00 12.34 87 ILE B CA 1
ATOM 2702 C C . ILE B 1 87 ? 33.823 3.442 86.337 1.00 12.24 87 ILE B C 1
ATOM 2703 O O . ILE B 1 87 ? 33.071 4.383 86.598 1.00 12.06 87 ILE B O 1
ATOM 2708 N N . GLY B 1 88 ? 34.967 3.575 85.674 1.00 11.50 88 GLY B N 1
ATOM 2709 C CA . GLY B 1 88 ? 35.408 4.857 85.159 1.00 12.41 88 GLY B CA 1
ATOM 2710 C C . GLY B 1 88 ? 36.031 5.815 86.156 1.00 11.72 88 GLY B C 1
ATOM 2711 O O . GLY B 1 88 ? 36.517 6.873 85.762 1.00 12.12 88 GLY B O 1
ATOM 2712 N N . HIS B 1 89 ? 36.044 5.469 87.439 1.00 12.45 89 HIS B N 1
ATOM 2713 C CA . HIS B 1 89 ? 36.621 6.393 88.410 1.00 10.86 89 HIS B CA 1
ATOM 2714 C C . HIS B 1 89 ? 38.123 6.185 88.516 1.00 11.51 89 HIS B C 1
ATOM 2715 O O . HIS B 1 89 ? 38.619 5.523 89.438 1.00 12.20 89 HIS B O 1
ATOM 2722 N N . PHE B 1 90 ? 38.856 6.768 87.573 1.00 11.14 90 PHE B N 1
ATOM 2723 C CA . PHE B 1 90 ? 40.293 6.592 87.552 1.00 11.80 90 PHE B CA 1
ATOM 2724 C C . PHE B 1 90 ? 41.041 7.244 88.708 1.00 12.07 90 PHE B C 1
ATOM 2725 O O . PHE B 1 90 ? 42.177 6.865 88.996 1.00 13.14 90 PHE B O 1
ATOM 2733 N N . VAL B 1 91 ? 40.412 8.201 89.386 1.00 12.77 91 VAL B N 1
ATOM 2734 C CA . VAL B 1 91 ? 41.074 8.829 90.527 1.00 13.31 91 VAL B CA 1
ATOM 2735 C C . VAL B 1 91 ? 40.995 7.882 91.726 1.00 13.65 91 VAL B C 1
ATOM 2736 O O . VAL B 1 91 ? 41.943 7.783 92.506 1.00 13.64 91 VAL B O 1
ATOM 2740 N N . GLU B 1 92 ? 39.872 7.180 91.881 1.00 12.70 92 GLU B N 1
ATOM 2741 C CA . GLU B 1 92 ? 39.771 6.210 92.972 1.00 13.00 92 GLU B CA 1
ATOM 2742 C C . GLU B 1 92 ? 40.875 5.179 92.738 1.00 14.04 92 GLU B C 1
ATOM 2743 O O . GLU B 1 92 ? 41.502 4.703 93.684 1.00 13.45 92 GLU B O 1
ATOM 2749 N N . ALA B 1 93 ? 41.119 4.842 91.471 1.00 12.68 93 ALA B N 1
ATOM 2750 C CA . ALA B 1 93 ? 42.163 3.874 91.138 1.00 13.72 93 ALA B CA 1
ATOM 2751 C C . ALA B 1 93 ? 43.547 4.437 91.462 1.00 14.71 93 ALA B C 1
ATOM 2752 O O . ALA B 1 93 ? 44.429 3.706 91.906 1.00 15.18 93 ALA B O 1
ATOM 2754 N N . MET B 1 94 ? 43.738 5.735 91.235 1.00 14.84 94 MET B N 1
ATOM 2755 C CA . MET B 1 94 ? 45.018 6.372 91.533 1.00 14.01 94 MET B CA 1
ATOM 2756 C C . MET B 1 94 ? 45.311 6.225 93.022 1.00 15.59 94 MET B C 1
ATOM 2757 O O . MET B 1 94 ? 46.448 5.968 93.424 1.00 16.18 94 MET B O 1
ATOM 2762 N N . ILE B 1 95 ? 44.270 6.387 93.831 1.00 15.23 95 ILE B N 1
ATOM 2763 C CA . ILE B 1 95 ? 44.401 6.283 95.277 1.00 14.58 95 ILE B CA 1
ATOM 2764 C C . ILE B 1 95 ? 44.722 4.855 95.711 1.00 15.81 95 ILE B C 1
ATOM 2765 O O . ILE B 1 95 ? 45.637 4.638 96.505 1.00 16.52 95 ILE B O 1
ATOM 2770 N N . LEU B 1 96 ? 43.988 3.877 95.188 1.00 14.71 96 LEU B N 1
ATOM 2771 C CA . LEU B 1 96 ? 44.249 2.490 95.561 1.00 13.93 96 LEU B CA 1
ATOM 2772 C C . LEU B 1 96 ? 45.662 2.081 95.169 1.00 14.37 96 LEU B C 1
ATOM 2773 O O . LEU B 1 96 ? 46.337 1.359 95.906 1.00 15.23 96 LEU B O 1
ATOM 2778 N N . GLU B 1 97 ? 46.111 2.543 94.007 1.00 15.08 97 GLU B N 1
ATOM 2779 C CA . GLU B 1 97 ? 47.450 2.212 93.542 1.00 14.40 97 GLU B CA 1
ATOM 2780 C C . GLU B 1 97 ? 48.480 2.829 94.480 1.00 15.87 97 GLU B C 1
ATOM 2781 O O . GLU B 1 97 ? 49.474 2.193 94.833 1.00 15.84 97 GLU B O 1
ATOM 2787 N N . ALA B 1 98 ? 48.222 4.064 94.892 1.00 16.17 98 ALA B N 1
ATOM 2788 C CA . ALA B 1 98 ? 49.129 4.779 95.779 1.00 17.47 98 ALA B CA 1
ATOM 2789 C C . ALA B 1 98 ? 49.317 4.104 97.132 1.00 19.30 98 ALA B C 1
ATOM 2790 O O . ALA B 1 98 ? 50.432 4.089 97.665 1.00 20.67 98 ALA B O 1
ATOM 2792 N N . ILE B 1 99 ? 48.243 3.553 97.696 1.00 18.21 99 ILE B N 1
ATOM 2793 C CA . ILE B 1 99 ? 48.344 2.899 98.998 1.00 19.11 99 ILE B CA 1
ATOM 2794 C C . ILE B 1 99 ? 48.887 1.472 98.920 1.00 19.13 99 ILE B C 1
ATOM 2795 O O . ILE B 1 99 ? 49.061 0.812 99.945 1.00 20.74 99 ILE B O 1
ATOM 2800 N N . GLY B 1 100 ? 49.138 0.993 97.705 1.00 18.94 100 GLY B N 1
ATOM 2801 C CA . GLY B 1 100 ? 49.717 -0.330 97.541 1.00 18.95 100 GLY B CA 1
ATOM 2802 C C . GLY B 1 100 ? 48.857 -1.572 97.408 1.00 18.85 100 GLY B C 1
ATOM 2803 O O . GLY B 1 100 ? 49.308 -2.658 97.774 1.00 18.76 100 GLY B O 1
ATOM 2804 N N . VAL B 1 101 ? 47.633 -1.455 96.908 1.00 17.65 101 VAL B N 1
ATOM 2805 C CA . VAL B 1 101 ? 46.834 -2.663 96.752 1.00 17.34 101 VAL B CA 1
ATOM 2806 C C . VAL B 1 101 ? 47.504 -3.482 95.650 1.00 17.11 101 VAL B C 1
ATOM 2807 O O . VAL B 1 101 ? 48.230 -2.939 94.813 1.00 18.07 101 VAL B O 1
ATOM 2811 N N . ASP B 1 102 ? 47.267 -4.789 95.651 1.00 15.73 102 ASP B N 1
ATOM 2812 C CA . ASP B 1 102 ? 47.882 -5.668 94.662 1.00 16.19 102 ASP B CA 1
ATOM 2813 C C . ASP B 1 102 ? 47.087 -5.802 93.364 1.00 15.75 102 ASP B C 1
ATOM 2814 O O . ASP B 1 102 ? 47.642 -6.163 92.325 1.00 16.57 102 ASP B O 1
ATOM 2819 N N . PHE B 1 103 ? 45.796 -5.496 93.426 1.00 15.01 103 PHE B N 1
ATOM 2820 C CA . PHE B 1 103 ? 44.927 -5.619 92.259 1.00 14.38 103 PHE B CA 1
ATOM 2821 C C . PHE B 1 103 ? 43.718 -4.717 92.462 1.00 13.16 103 PHE B C 1
ATOM 2822 O O . PHE B 1 103 ? 43.228 -4.580 93.580 1.00 14.33 103 PHE B O 1
ATOM 2830 N N . ILE B 1 104 ? 43.236 -4.104 91.388 1.00 14.44 104 ILE B N 1
ATOM 2831 C CA . ILE B 1 104 ? 42.058 -3.255 91.488 1.00 14.36 104 ILE B CA 1
ATOM 2832 C C . ILE B 1 104 ? 40.929 -3.892 90.697 1.00 13.59 104 ILE B C 1
ATOM 2833 O O . ILE B 1 104 ? 41.131 -4.349 89.574 1.00 14.11 104 ILE B O 1
ATOM 2838 N N . ASP B 1 105 ? 39.748 -3.943 91.297 1.00 13.41 105 ASP B N 1
ATOM 2839 C CA . ASP B 1 105 ? 38.587 -4.493 90.622 1.00 15.28 105 ASP B CA 1
ATOM 2840 C C . ASP B 1 105 ? 37.697 -3.323 90.205 1.00 15.49 105 ASP B C 1
ATOM 2841 O O . ASP B 1 105 ? 37.118 -2.653 91.057 1.00 14.67 105 ASP B O 1
ATOM 2846 N N . GLU B 1 106 ? 37.640 -3.048 88.900 1.00 13.83 106 GLU B N 1
ATOM 2847 C CA . GLU B 1 106 ? 36.777 -1.986 88.376 1.00 13.29 106 GLU B CA 1
ATOM 2848 C C . GLU B 1 106 ? 35.438 -2.710 88.356 1.00 14.33 106 GLU B C 1
ATOM 2849 O O . GLU B 1 106 ? 35.093 -3.407 87.398 1.00 14.49 106 GLU B O 1
ATOM 2855 N N . SER B 1 107 ? 34.698 -2.535 89.445 1.00 16.04 107 SER B N 1
ATOM 2856 C CA . SER B 1 107 ? 33.449 -3.250 89.683 1.00 15.88 107 SER B CA 1
ATOM 2857 C C . SER B 1 107 ? 32.095 -2.621 89.408 1.00 15.56 107 SER B C 1
ATOM 2858 O O . SER B 1 107 ? 31.805 -1.516 89.855 1.00 15.76 107 SER B O 1
ATOM 2861 N N . GLU B 1 108 ? 31.251 -3.376 88.708 1.00 16.63 108 GLU B N 1
ATOM 2862 C CA . GLU B 1 108 ? 29.906 -2.927 88.391 1.00 17.31 108 GLU B CA 1
ATOM 2863 C C . GLU B 1 108 ? 28.999 -3.074 89.613 1.00 17.95 108 GLU B C 1
ATOM 2864 O O . GLU B 1 108 ? 27.830 -2.690 89.571 1.00 19.54 108 GLU B O 1
ATOM 2870 N N . VAL B 1 109 ? 29.539 -3.636 90.695 1.00 19.56 109 VAL B N 1
ATOM 2871 C CA . VAL B 1 109 ? 28.782 -3.813 91.933 1.00 20.31 109 VAL B CA 1
ATOM 2872 C C . VAL B 1 109 ? 28.754 -2.472 92.670 1.00 18.97 109 VAL B C 1
ATOM 2873 O O . VAL B 1 109 ? 27.838 -2.190 93.446 1.00 18.72 109 VAL B O 1
ATOM 2877 N N . LEU B 1 110 ? 29.771 -1.649 92.433 1.00 16.12 110 LEU B N 1
ATOM 2878 C CA . LEU B 1 110 ? 29.807 -0.322 93.034 1.00 15.22 110 LEU B CA 1
ATOM 2879 C C . LEU B 1 110 ? 28.986 0.543 92.076 1.00 15.06 110 LEU B C 1
ATOM 2880 O O . LEU B 1 110 ? 28.670 0.112 90.968 1.00 14.78 110 LEU B O 1
ATOM 2885 N N . THR B 1 111 ? 28.639 1.753 92.491 1.00 14.21 111 THR B N 1
ATOM 2886 C CA . THR B 1 111 ? 27.839 2.640 91.649 1.00 14.94 111 THR B CA 1
ATOM 2887 C C . THR B 1 111 ? 28.700 3.244 90.541 1.00 13.50 111 THR B C 1
ATOM 2888 O O . THR B 1 111 ? 29.633 3.985 90.820 1.00 13.22 111 THR B O 1
ATOM 2892 N N . PRO B 1 112 ? 28.395 2.937 89.267 1.00 13.08 112 PRO B N 1
ATOM 2893 C CA . PRO B 1 112 ? 29.193 3.485 88.163 1.00 13.99 112 PRO B CA 1
ATOM 2894 C C . PRO B 1 112 ? 29.402 4.995 88.244 1.00 13.82 112 PRO B C 1
ATOM 2895 O O . PRO B 1 112 ? 28.457 5.750 88.465 1.00 15.39 112 PRO B O 1
ATOM 2899 N N . ALA B 1 113 ? 30.646 5.427 88.053 1.00 13.37 113 ALA B N 1
ATOM 2900 C CA . ALA B 1 113 ? 30.976 6.846 88.095 1.00 13.29 113 ALA B CA 1
ATOM 2901 C C . ALA B 1 113 ? 30.980 7.427 86.686 1.00 13.56 113 ALA B C 1
ATOM 2902 O O . ALA B 1 113 ? 30.912 8.641 86.500 1.00 12.82 113 ALA B O 1
ATOM 2904 N N . ASP B 1 114 ? 31.068 6.548 85.696 1.00 13.17 114 ASP B N 1
ATOM 2905 C CA . ASP B 1 114 ? 31.074 6.959 84.295 1.00 13.53 114 ASP B CA 1
ATOM 2906 C C . ASP B 1 114 ? 30.276 5.898 83.558 1.00 13.96 114 ASP B C 1
ATOM 2907 O O . ASP B 1 114 ? 30.684 4.740 83.508 1.00 16.79 114 ASP B O 1
ATOM 2912 N N . GLU B 1 115 ? 29.135 6.284 83.001 1.00 14.63 115 GLU B N 1
ATOM 2913 C CA . GLU B 1 115 ? 28.302 5.327 82.290 1.00 16.60 115 GLU B CA 1
ATOM 2914 C C . GLU B 1 115 ? 28.659 5.170 80.818 1.00 16.66 115 GLU B C 1
ATOM 2915 O O . GLU B 1 115 ? 27.982 4.451 80.084 1.00 17.97 115 GLU B O 1
ATOM 2921 N N . GLU B 1 116 ? 29.742 5.813 80.396 1.00 15.34 116 GLU B N 1
ATOM 2922 C CA . GLU B 1 116 ? 30.172 5.729 79.003 1.00 15.63 116 GLU B CA 1
ATOM 2923 C C . GLU B 1 116 ? 31.583 5.168 78.835 1.00 15.66 116 GLU B C 1
ATOM 2924 O O . GLU B 1 116 ? 31.867 4.466 77.863 1.00 17.68 116 GLU B O 1
ATOM 2930 N N . HIS B 1 117 ? 32.462 5.463 79.788 1.00 13.64 117 HIS B N 1
ATOM 2931 C CA . HIS B 1 117 ? 33.848 5.031 79.681 1.00 12.56 117 HIS B CA 1
ATOM 2932 C C . HIS B 1 117 ? 34.382 4.276 80.885 1.00 12.21 117 HIS B C 1
ATOM 2933 O O . HIS B 1 117 ? 34.112 4.647 82.025 1.00 14.74 117 HIS B O 1
ATOM 2940 N N . HIS B 1 118 ? 35.146 3.219 80.619 1.00 13.02 118 HIS B N 1
ATOM 2941 C CA . HIS B 1 118 ? 35.789 2.458 81.678 1.00 12.25 118 HIS B CA 1
ATOM 2942 C C . HIS B 1 118 ? 37.162 3.110 81.852 1.00 12.62 118 HIS B C 1
ATOM 2943 O O . HIS B 1 118 ? 37.560 3.961 81.052 1.00 13.12 118 HIS B O 1
ATOM 2950 N N . ILE B 1 119 ? 37.888 2.706 82.887 1.00 12.37 119 ILE B N 1
ATOM 2951 C CA . ILE B 1 119 ? 39.204 3.268 83.164 1.00 11.75 119 ILE B CA 1
ATOM 2952 C C . ILE B 1 119 ? 40.255 2.916 82.110 1.00 11.44 119 ILE B C 1
ATOM 2953 O O . ILE B 1 119 ? 40.277 1.800 81.578 1.00 11.69 119 ILE B O 1
ATOM 2958 N N . ASP B 1 120 ? 41.107 3.889 81.798 1.00 12.58 120 ASP B N 1
ATOM 2959 C CA . ASP B 1 120 ? 42.204 3.699 80.852 1.00 12.41 120 ASP B CA 1
ATOM 2960 C C . ASP B 1 120 ? 43.271 2.985 81.688 1.00 13.69 120 ASP B C 1
ATOM 2961 O O . ASP B 1 120 ? 44.197 3.603 82.213 1.00 13.95 120 ASP B O 1
ATOM 2966 N N . LYS B 1 121 ? 43.123 1.671 81.807 1.00 13.25 121 LYS B N 1
ATOM 2967 C CA . LYS B 1 121 ? 44.007 0.858 82.628 1.00 12.91 121 LYS B CA 1
ATOM 2968 C C . LYS B 1 121 ? 45.486 0.823 82.241 1.00 13.10 121 LYS B C 1
ATOM 2969 O O . LYS B 1 121 ? 46.334 0.453 83.060 1.00 14.48 121 LYS B O 1
ATOM 2975 N N . TRP B 1 122 ? 45.806 1.227 81.015 1.00 12.59 122 TRP B N 1
ATOM 2976 C CA . TRP B 1 122 ? 47.197 1.254 80.569 1.00 13.97 122 TRP B CA 1
ATOM 2977 C C . TRP B 1 122 ? 47.988 2.328 81.308 1.00 14.95 122 TRP B C 1
ATOM 2978 O O . TRP B 1 122 ? 49.218 2.293 81.326 1.00 16.53 122 TRP B O 1
ATOM 2989 N N . LYS B 1 123 ? 47.276 3.277 81.908 1.00 15.74 123 LYS B N 1
ATOM 2990 C CA . LYS B 1 123 ? 47.899 4.383 82.632 1.00 14.82 123 LYS B CA 1
ATOM 2991 C C . LYS B 1 123 ? 48.282 4.029 84.064 1.00 15.92 123 LYS B C 1
ATOM 2992 O O . LYS B 1 123 ? 48.730 4.893 84.822 1.00 17.00 123 LYS B O 1
ATOM 2998 N N . PHE B 1 124 ? 48.119 2.759 84.423 1.00 14.28 124 PHE B N 1
ATOM 2999 C CA . PHE B 1 124 ? 48.420 2.278 85.767 1.00 15.00 124 PHE B CA 1
ATOM 3000 C C . PHE B 1 124 ? 49.405 1.124 85.762 1.00 16.38 124 PHE B C 1
ATOM 3001 O O . PHE B 1 124 ? 49.437 0.323 84.826 1.00 17.37 124 PHE B O 1
ATOM 3009 N N . LYS B 1 125 ? 50.206 1.042 86.820 1.00 16.90 125 LYS B N 1
ATOM 3010 C CA . LYS B 1 125 ? 51.166 -0.041 86.968 1.00 18.20 125 LYS B CA 1
ATOM 3011 C C . LYS B 1 125 ? 50.424 -1.214 87.605 1.00 17.25 125 LYS B C 1
ATOM 3012 O O . LYS B 1 125 ? 50.618 -2.371 87.226 1.00 17.75 125 LYS B O 1
ATOM 3018 N N . VAL B 1 126 ? 49.567 -0.903 88.571 1.00 17.03 126 VAL B N 1
ATOM 3019 C CA . VAL B 1 126 ? 48.786 -1.919 89.268 1.00 15.73 126 VAL B CA 1
ATOM 3020 C C . VAL B 1 126 ? 47.809 -2.588 88.297 1.00 14.68 126 VAL B C 1
ATOM 3021 O O . VAL B 1 126 ? 47.175 -1.919 87.482 1.00 14.90 126 VAL B O 1
ATOM 3025 N N . PRO B 1 127 ? 47.688 -3.922 88.367 1.00 14.02 127 PRO B N 1
ATOM 3026 C CA . PRO B 1 127 ? 46.777 -4.655 87.480 1.00 13.37 127 PRO B CA 1
ATOM 3027 C C . PRO B 1 127 ? 45.311 -4.545 87.891 1.00 12.81 127 PRO B C 1
ATOM 3028 O O . PRO B 1 127 ? 44.992 -4.364 89.067 1.00 13.49 127 PRO B O 1
ATOM 3032 N N . PHE B 1 128 ? 44.428 -4.665 86.903 1.00 12.29 128 PHE B N 1
ATOM 3033 C CA . PHE B 1 128 ? 42.986 -4.579 87.114 1.00 11.95 128 PHE B CA 1
ATOM 3034 C C . PHE B 1 128 ? 42.257 -5.854 86.718 1.00 12.04 128 PHE B C 1
ATOM 3035 O O . PHE B 1 128 ? 42.668 -6.555 85.794 1.00 12.54 128 PHE B O 1
ATOM 3043 N N . VAL B 1 129 ? 41.167 -6.141 87.421 1.00 12.10 129 VAL B N 1
ATOM 3044 C CA . VAL B 1 129 ? 40.314 -7.260 87.057 1.00 13.67 129 VAL B CA 1
ATOM 3045 C C . VAL B 1 129 ? 39.010 -6.563 86.659 1.00 13.33 129 VAL B C 1
ATOM 3046 O O . VAL B 1 129 ? 38.589 -5.604 87.310 1.00 13.83 129 VAL B O 1
ATOM 3050 N N . CYS B 1 130 ? 38.398 -7.014 85.569 1.00 13.48 130 CYS B N 1
ATOM 3051 C CA . CYS B 1 130 ? 37.155 -6.424 85.079 1.00 14.65 130 CYS B CA 1
ATOM 3052 C C . CYS B 1 130 ? 36.115 -7.503 84.835 1.00 13.33 130 CYS B C 1
ATOM 3053 O O . CYS B 1 130 ? 36.457 -8.654 84.564 1.00 14.60 130 CYS B O 1
ATOM 3056 N N . GLY B 1 131 ? 34.845 -7.120 84.919 1.00 14.38 131 GLY B N 1
ATOM 3057 C CA . GLY B 1 131 ? 33.772 -8.070 84.699 1.00 14.03 131 GLY B CA 1
ATOM 3058 C C . GLY B 1 131 ? 33.349 -8.175 83.245 1.00 14.23 131 GLY B C 1
ATOM 3059 O O . GLY B 1 131 ? 33.573 -7.260 82.448 1.00 14.34 131 GLY B O 1
ATOM 3060 N N . ALA B 1 132 ? 32.735 -9.303 82.903 1.00 13.36 132 ALA B N 1
ATOM 3061 C CA . ALA B 1 132 ? 32.260 -9.545 81.543 1.00 13.92 132 ALA B CA 1
ATOM 3062 C C . ALA B 1 132 ? 31.173 -10.613 81.523 1.00 14.39 132 ALA B C 1
ATOM 3063 O O . ALA B 1 132 ? 31.201 -11.551 82.318 1.00 14.68 132 ALA B O 1
ATOM 3065 N N . ARG B 1 133 ? 30.212 -10.465 80.614 1.00 13.49 133 ARG B N 1
ATOM 3066 C CA . ARG B 1 133 ? 29.129 -11.436 80.484 1.00 15.50 133 ARG B CA 1
ATOM 3067 C C . ARG B 1 133 ? 29.288 -12.242 79.201 1.00 14.31 133 ARG B C 1
ATOM 3068 O O . ARG B 1 133 ? 28.585 -13.227 78.988 1.00 15.50 133 ARG B O 1
ATOM 3076 N N . ASN B 1 134 ? 30.207 -11.814 78.341 1.00 13.92 134 ASN B N 1
ATOM 3077 C CA . ASN B 1 134 ? 30.448 -12.498 77.072 1.00 12.91 134 ASN B CA 1
ATOM 3078 C C . ASN B 1 134 ? 31.835 -12.155 76.540 1.00 12.69 134 ASN B C 1
ATOM 3079 O O . ASN B 1 134 ? 32.544 -11.327 77.121 1.00 12.04 134 ASN B O 1
ATOM 3084 N N . LEU B 1 135 ? 32.225 -12.789 75.438 1.00 11.82 135 LEU B N 1
ATOM 3085 C CA . LEU B 1 135 ? 33.549 -12.553 74.872 1.00 11.20 135 LEU B CA 1
ATOM 3086 C C . LEU B 1 135 ? 33.780 -11.120 74.415 1.00 12.98 135 LEU B C 1
ATOM 3087 O O . LEU B 1 135 ? 34.860 -10.573 74.623 1.00 11.45 135 LEU B O 1
ATOM 3092 N N . GLY B 1 136 ? 32.779 -10.512 73.786 1.00 11.70 136 GLY B N 1
ATOM 3093 C CA . GLY B 1 136 ? 32.950 -9.144 73.324 1.00 13.06 136 GLY B CA 1
ATOM 3094 C C . GLY B 1 136 ? 33.329 -8.198 74.447 1.00 11.91 136 GLY B C 1
ATOM 3095 O O . GLY B 1 136 ? 34.254 -7.392 74.319 1.00 13.23 136 GLY B O 1
ATOM 3096 N N . GLU B 1 137 ? 32.601 -8.292 75.552 1.00 12.03 137 GLU B N 1
ATOM 3097 C CA . GLU B 1 137 ? 32.858 -7.452 76.706 1.00 12.02 137 GLU B CA 1
ATOM 3098 C C . GLU B 1 137 ? 34.241 -7.753 77.283 1.00 12.91 137 GLU B C 1
ATOM 3099 O O . GLU B 1 137 ? 34.996 -6.839 77.616 1.00 12.01 137 GLU B O 1
ATOM 3105 N N . ALA B 1 138 ? 34.580 -9.036 77.383 1.00 12.66 138 ALA B N 1
ATOM 3106 C CA . ALA B 1 138 ? 35.881 -9.422 77.921 1.00 10.74 138 ALA B CA 1
ATOM 3107 C C . ALA B 1 138 ? 37.019 -8.841 77.087 1.00 11.89 138 ALA B C 1
ATOM 3108 O O . ALA B 1 138 ? 37.982 -8.301 77.632 1.00 11.01 138 ALA B O 1
ATOM 3110 N N . LEU B 1 139 ? 36.913 -8.946 75.765 1.00 11.11 139 LEU B N 1
ATOM 3111 C CA . LEU B 1 139 ? 37.969 -8.429 74.906 1.00 11.64 139 LEU B CA 1
ATOM 3112 C C . LEU B 1 139 ? 38.057 -6.905 74.936 1.00 12.39 139 LEU B C 1
ATOM 3113 O O . LEU B 1 139 ? 39.148 -6.349 74.818 1.00 13.25 139 LEU B O 1
ATOM 3118 N N . ARG B 1 140 ? 36.926 -6.222 75.091 1.00 11.55 140 ARG B N 1
ATOM 3119 C CA . ARG B 1 140 ? 36.988 -4.764 75.171 1.00 11.08 140 ARG B CA 1
ATOM 3120 C C . ARG B 1 140 ? 37.727 -4.364 76.450 1.00 13.24 140 ARG B C 1
ATOM 3121 O O . ARG B 1 140 ? 38.554 -3.456 76.426 1.00 12.59 140 ARG B O 1
ATOM 3129 N N . ARG B 1 141 ? 37.448 -5.051 77.557 1.00 12.14 141 ARG B N 1
ATOM 3130 C CA . ARG B 1 141 ? 38.119 -4.733 78.819 1.00 11.65 141 ARG B CA 1
ATOM 3131 C C . ARG B 1 141 ? 39.621 -5.017 78.706 1.00 11.81 141 ARG B C 1
ATOM 3132 O O . ARG B 1 141 ? 40.450 -4.243 79.189 1.00 12.46 141 ARG B O 1
ATOM 3140 N N . ILE B 1 142 ? 39.971 -6.124 78.062 1.00 11.95 142 ILE B N 1
ATOM 3141 C CA . ILE B 1 142 ? 41.375 -6.488 77.891 1.00 12.04 142 ILE B CA 1
ATOM 3142 C C . ILE B 1 142 ? 42.088 -5.473 76.993 1.00 12.53 142 ILE B C 1
ATOM 3143 O O . ILE B 1 142 ? 43.237 -5.108 77.247 1.00 13.16 142 ILE B O 1
ATOM 3148 N N . ALA B 1 143 ? 41.405 -5.005 75.953 1.00 12.22 143 ALA B N 1
ATOM 3149 C CA . ALA B 1 143 ? 41.998 -4.020 75.055 1.00 12.33 143 ALA B CA 1
ATOM 3150 C C . ALA B 1 143 ? 42.285 -2.721 75.819 1.00 13.00 143 ALA B C 1
ATOM 3151 O O . ALA B 1 143 ? 43.181 -1.964 75.445 1.00 13.74 143 ALA B O 1
ATOM 3153 N N . GLU B 1 144 ? 41.522 -2.470 76.883 1.00 12.35 144 GLU B N 1
ATOM 3154 C CA . GLU B 1 144 ? 41.702 -1.263 77.694 1.00 13.23 144 GLU B CA 1
ATOM 3155 C C . GLU B 1 144 ? 42.827 -1.442 78.701 1.00 13.49 144 GLU B C 1
ATOM 3156 O O . GLU B 1 144 ? 43.225 -0.483 79.367 1.00 14.12 144 GLU B O 1
ATOM 3162 N N . GLY B 1 145 ? 43.315 -2.673 78.829 1.00 14.19 145 GLY B N 1
ATOM 3163 C CA . GLY B 1 145 ? 44.399 -2.946 79.758 1.00 13.53 145 GLY B CA 1
ATOM 3164 C C . GLY B 1 145 ? 44.108 -3.913 80.894 1.00 13.94 145 GLY B C 1
ATOM 3165 O O . GLY B 1 145 ? 44.986 -4.154 81.727 1.00 14.04 145 GLY B O 1
ATOM 3166 N N . ALA B 1 146 ? 42.900 -4.471 80.952 1.00 12.84 146 ALA B N 1
ATOM 3167 C CA . ALA B 1 146 ? 42.563 -5.410 82.023 1.00 12.37 146 ALA B CA 1
ATOM 3168 C C . ALA B 1 146 ? 43.560 -6.571 82.072 1.00 11.83 146 ALA B C 1
ATOM 3169 O O . ALA B 1 146 ? 43.959 -7.111 81.036 1.00 13.24 146 ALA B O 1
ATOM 3171 N N . ALA B 1 147 ? 43.942 -6.960 83.285 1.00 11.17 147 ALA B N 1
ATOM 3172 C CA . ALA B 1 147 ? 44.904 -8.044 83.490 1.00 11.98 147 ALA B CA 1
ATOM 3173 C C . ALA B 1 147 ? 44.237 -9.329 83.968 1.00 12.66 147 ALA B C 1
ATOM 3174 O O . ALA B 1 147 ? 44.898 -10.349 84.167 1.00 13.27 147 ALA B O 1
ATOM 3176 N N . MET B 1 148 ? 42.924 -9.274 84.149 1.00 11.45 148 MET B N 1
ATOM 3177 C CA . MET B 1 148 ? 42.165 -10.422 84.622 1.00 13.39 148 MET B CA 1
ATOM 3178 C C . MET B 1 148 ? 40.699 -10.145 84.321 1.00 12.64 148 MET B C 1
ATOM 3179 O O . MET B 1 148 ? 40.279 -8.993 84.291 1.00 11.90 148 MET B O 1
ATOM 3184 N N . ILE B 1 149 ? 39.929 -11.199 84.080 1.00 12.40 149 ILE B N 1
ATOM 3185 C CA . ILE B 1 149 ? 38.507 -11.054 83.796 1.00 13.32 149 ILE B CA 1
ATOM 3186 C C . ILE B 1 149 ? 37.743 -11.942 84.767 1.00 13.53 149 ILE B C 1
ATOM 3187 O O . ILE B 1 149 ? 38.287 -12.911 85.298 1.00 13.86 149 ILE B O 1
ATOM 3192 N N . ARG B 1 150 ? 36.493 -11.585 85.026 1.00 14.86 150 ARG B N 1
ATOM 3193 C CA . ARG B 1 150 ? 35.636 -12.390 85.882 1.00 15.41 150 ARG B CA 1
ATOM 3194 C C . ARG B 1 150 ? 34.232 -12.263 85.328 1.00 14.44 150 ARG B C 1
ATOM 3195 O O . ARG B 1 150 ? 33.902 -11.254 84.701 1.00 14.95 150 ARG B O 1
ATOM 3203 N N . THR B 1 151 ? 33.412 -13.287 85.532 1.00 15.76 151 THR B N 1
ATOM 3204 C CA . THR B 1 151 ? 32.033 -13.211 85.066 1.00 16.94 151 THR B CA 1
ATOM 3205 C C . THR B 1 151 ? 31.367 -12.163 85.940 1.00 18.77 151 THR B C 1
ATOM 3206 O O . THR B 1 151 ? 31.850 -11.863 87.034 1.00 20.12 151 THR B O 1
ATOM 3210 N N . LYS B 1 152 ? 30.266 -11.597 85.469 1.00 18.29 152 LYS B N 1
ATOM 3211 C CA . LYS B 1 152 ? 29.558 -10.617 86.277 1.00 18.18 152 LYS B CA 1
ATOM 3212 C C . LYS B 1 152 ? 28.613 -11.378 87.189 1.00 19.73 152 LYS B C 1
ATOM 3213 O O . LYS B 1 152 ? 28.380 -10.981 88.333 1.00 20.19 152 LYS B O 1
ATOM 3219 N N . GLY B 1 153 ? 28.092 -12.489 86.676 1.00 19.01 153 GLY B N 1
ATOM 3220 C CA . GLY B 1 153 ? 27.163 -13.298 87.442 1.00 20.24 153 GLY B CA 1
ATOM 3221 C C . GLY B 1 153 ? 26.009 -12.442 87.924 1.00 21.30 153 GLY B C 1
ATOM 3222 O O . GLY B 1 153 ? 25.615 -11.483 87.256 1.00 21.69 153 GLY B O 1
ATOM 3223 N N . GLU B 1 154 ? 25.460 -12.790 89.080 1.00 21.58 154 GLU B N 1
ATOM 3224 C CA . GLU B 1 154 ? 24.359 -12.039 89.664 1.00 23.51 154 GLU B CA 1
ATOM 3225 C C . GLU B 1 154 ? 24.747 -11.698 91.099 1.00 25.52 154 GLU B C 1
ATOM 3226 O O . GLU B 1 154 ? 25.111 -12.579 91.877 1.00 25.28 154 GLU B O 1
ATOM 3232 N N . ALA B 1 155 ? 24.673 -10.418 91.448 1.00 27.60 155 ALA B N 1
ATOM 3233 C CA . ALA B 1 155 ? 25.043 -9.976 92.787 1.00 29.66 155 ALA B CA 1
ATOM 3234 C C . ALA B 1 155 ? 23.874 -9.882 93.763 1.00 30.13 155 ALA B C 1
ATOM 3235 O O . ALA B 1 155 ? 22.761 -9.515 93.387 1.00 32.67 155 ALA B O 1
ATOM 3237 N N . GLY B 1 156 ? 24.145 -10.228 95.019 1.00 30.74 156 GLY B N 1
ATOM 3238 C CA . GLY B 1 156 ? 23.139 -10.155 96.065 1.00 30.56 156 GLY B CA 1
ATOM 3239 C C . GLY B 1 156 ? 21.953 -11.099 95.994 1.00 30.04 156 GLY B C 1
ATOM 3240 O O . GLY B 1 156 ? 20.852 -10.734 96.410 1.00 32.12 156 GLY B O 1
ATOM 3241 N N . THR B 1 157 ? 22.157 -12.308 95.482 1.00 27.34 157 THR B N 1
ATOM 3242 C CA . THR B 1 157 ? 21.062 -13.267 95.391 1.00 24.62 157 THR B CA 1
ATOM 3243 C C . THR B 1 157 ? 21.469 -14.671 95.820 1.00 22.04 157 THR B C 1
ATOM 3244 O O . THR B 1 157 ? 20.655 -15.420 96.356 1.00 21.71 157 THR B O 1
ATOM 3248 N N . GLY B 1 158 ? 22.728 -15.023 95.581 1.00 19.87 158 GLY B N 1
ATOM 3249 C CA . GLY B 1 158 ? 23.197 -16.351 95.927 1.00 18.32 158 GLY B CA 1
ATOM 3250 C C . GLY B 1 158 ? 22.762 -17.353 94.870 1.00 17.08 158 GLY B C 1
ATOM 3251 O O . GLY B 1 158 ? 22.845 -18.563 95.074 1.00 14.95 158 GLY B O 1
ATOM 3252 N N . ASN B 1 159 ? 22.289 -16.840 93.737 1.00 17.38 159 ASN B N 1
ATOM 3253 C CA . ASN B 1 159 ? 21.841 -17.683 92.634 1.00 15.71 159 ASN B CA 1
ATOM 3254 C C . ASN B 1 159 ? 22.956 -17.756 91.591 1.00 16.16 159 ASN B C 1
ATOM 3255 O O . ASN B 1 159 ? 23.321 -16.751 90.983 1.00 15.69 159 ASN B O 1
ATOM 3260 N N . VAL B 1 160 ? 23.479 -18.957 91.384 1.00 14.89 160 VAL B N 1
ATOM 3261 C CA . VAL B 1 160 ? 24.587 -19.184 90.458 1.00 14.41 160 VAL B CA 1
ATOM 3262 C C . VAL B 1 160 ? 24.225 -19.181 88.972 1.00 13.84 160 VAL B C 1
ATOM 3263 O O . VAL B 1 160 ? 25.109 -19.172 88.115 1.00 12.89 160 VAL B O 1
ATOM 3267 N N . VAL B 1 161 ? 22.932 -19.165 88.667 1.00 14.34 161 VAL B N 1
ATOM 3268 C CA . VAL B 1 161 ? 22.474 -19.230 87.284 1.00 13.52 161 VAL B CA 1
ATOM 3269 C C . VAL B 1 161 ? 23.116 -18.273 86.275 1.00 13.92 161 VAL B C 1
ATOM 3270 O O . VAL B 1 161 ? 23.398 -18.674 85.142 1.00 12.87 161 VAL B O 1
ATOM 3274 N N . GLU B 1 162 ? 23.355 -17.023 86.660 1.00 13.24 162 GLU B N 1
ATOM 3275 C CA . GLU B 1 162 ? 23.955 -16.083 85.716 1.00 13.27 162 GLU B CA 1
ATOM 3276 C C . GLU B 1 162 ? 25.446 -16.319 85.526 1.00 13.90 162 GLU B C 1
ATOM 3277 O O . GLU B 1 162 ? 25.965 -16.123 84.429 1.00 14.39 162 GLU B O 1
ATOM 3283 N N . ALA B 1 163 ? 26.131 -16.747 86.586 1.00 12.96 163 ALA B N 1
ATOM 3284 C CA . ALA B 1 163 ? 27.560 -17.031 86.494 1.00 14.38 163 ALA B CA 1
ATOM 3285 C C . ALA B 1 163 ? 27.744 -18.181 85.508 1.00 12.25 163 ALA B C 1
ATOM 3286 O O . ALA B 1 163 ? 28.680 -18.186 84.708 1.00 13.25 163 ALA B O 1
ATOM 3288 N N . VAL B 1 164 ? 26.840 -19.153 85.578 1.00 12.02 164 VAL B N 1
ATOM 3289 C CA . VAL B 1 164 ? 26.868 -20.303 84.682 1.00 11.32 164 VAL B CA 1
ATOM 3290 C C . VAL B 1 164 ? 26.659 -19.831 83.240 1.00 11.57 164 VAL B C 1
ATOM 3291 O O . VAL B 1 164 ? 27.379 -20.249 82.331 1.00 12.98 164 VAL B O 1
ATOM 3295 N N . ARG B 1 165 ? 25.687 -18.946 83.038 1.00 12.37 165 ARG B N 1
ATOM 3296 C CA . ARG B 1 165 ? 25.414 -18.428 81.700 1.00 13.82 165 ARG B CA 1
ATOM 3297 C C . ARG B 1 165 ? 26.629 -17.703 81.128 1.00 14.77 165 ARG B C 1
ATOM 3298 O O . ARG B 1 165 ? 27.027 -17.943 79.985 1.00 15.56 165 ARG B O 1
ATOM 3306 N N . HIS B 1 166 ? 27.219 -16.816 81.924 1.00 14.23 166 HIS B N 1
ATOM 3307 C CA . HIS B 1 166 ? 28.381 -16.054 81.479 1.00 14.07 166 HIS B CA 1
ATOM 3308 C C . HIS B 1 166 ? 29.577 -16.952 81.199 1.00 13.88 166 HIS B C 1
ATOM 3309 O O . HIS B 1 166 ? 30.277 -16.777 80.198 1.00 13.42 166 HIS B O 1
ATOM 3316 N N . ALA B 1 167 ? 29.813 -17.916 82.083 1.00 12.53 167 ALA B N 1
ATOM 3317 C CA . ALA B 1 167 ? 30.931 -18.826 81.902 1.00 12.32 167 ALA B CA 1
ATOM 3318 C C . ALA B 1 167 ? 30.750 -19.631 80.616 1.00 11.08 167 ALA B C 1
ATOM 3319 O O . ALA B 1 167 ? 31.655 -19.691 79.780 1.00 12.67 167 ALA B O 1
ATOM 3321 N N . ARG B 1 168 ? 29.577 -20.238 80.452 1.00 11.72 168 ARG B N 1
ATOM 3322 C CA . ARG B 1 168 ? 29.309 -21.036 79.259 1.00 11.94 168 ARG B CA 1
ATOM 3323 C C . ARG B 1 168 ? 29.334 -20.199 77.984 1.00 12.40 168 ARG B C 1
ATOM 3324 O O . ARG B 1 168 ? 29.850 -20.639 76.952 1.00 12.18 168 ARG B O 1
ATOM 3332 N N . THR B 1 169 ? 28.780 -18.993 78.059 1.00 13.96 169 THR B N 1
ATOM 3333 C CA . THR B 1 169 ? 28.732 -18.110 76.897 1.00 13.26 169 THR B CA 1
ATOM 3334 C C . THR B 1 169 ? 30.129 -17.685 76.468 1.00 13.92 169 THR B C 1
ATOM 3335 O O . THR B 1 169 ? 30.477 -17.769 75.288 1.00 13.42 169 THR B O 1
ATOM 3339 N N . MET B 1 170 ? 30.939 -17.228 77.417 1.00 13.49 170 MET B N 1
ATOM 3340 C CA . MET B 1 170 ? 32.292 -16.820 77.061 1.00 14.00 170 MET B CA 1
ATOM 3341 C C . MET B 1 170 ? 33.041 -17.974 76.406 1.00 13.12 170 MET B C 1
ATOM 3342 O O . MET B 1 170 ? 33.698 -17.789 75.384 1.00 12.51 170 MET B O 1
ATOM 3347 N N . TRP B 1 171 ? 32.935 -19.173 76.972 1.00 12.24 171 TRP B N 1
ATOM 3348 C CA . TRP B 1 171 ? 33.639 -20.301 76.381 1.00 12.12 171 TRP B CA 1
ATOM 3349 C C . TRP B 1 171 ? 33.070 -20.761 75.038 1.00 11.09 171 TRP B C 1
ATOM 3350 O O . TRP B 1 171 ? 33.828 -21.141 74.151 1.00 10.71 171 TRP B O 1
ATOM 3361 N N . LYS B 1 172 ? 31.749 -20.724 74.878 1.00 11.17 172 LYS B N 1
ATOM 3362 C CA . LYS B 1 172 ? 31.143 -21.110 73.605 1.00 11.29 172 LYS B CA 1
ATOM 3363 C C . LYS B 1 172 ? 31.671 -20.186 72.512 1.00 11.57 172 LYS B C 1
ATOM 3364 O O . LYS B 1 172 ? 31.996 -20.632 71.408 1.00 11.74 172 LYS B O 1
ATOM 3370 N N . GLU B 1 173 ? 31.763 -18.897 72.829 1.00 11.46 173 GLU B N 1
ATOM 3371 C CA . GLU B 1 173 ? 32.239 -17.913 71.866 1.00 11.06 173 GLU B CA 1
ATOM 3372 C C . GLU B 1 173 ? 33.732 -18.060 71.593 1.00 10.82 173 GLU B C 1
ATOM 3373 O O . GLU B 1 173 ? 34.170 -17.924 70.454 1.00 11.99 173 GLU B O 1
ATOM 3379 N N . ILE B 1 174 ? 34.513 -18.346 72.632 1.00 10.85 174 ILE B N 1
ATOM 3380 C CA . ILE B 1 174 ? 35.949 -18.552 72.455 1.00 10.95 174 ILE B CA 1
ATOM 3381 C C . ILE B 1 174 ? 36.190 -19.744 71.527 1.00 11.46 174 ILE B C 1
ATOM 3382 O O . ILE B 1 174 ? 36.964 -19.657 70.572 1.00 10.85 174 ILE B O 1
ATOM 3387 N N . ARG B 1 175 ? 35.528 -20.865 71.812 1.00 12.10 175 ARG B N 1
ATOM 3388 C CA . ARG B 1 175 ? 35.703 -22.055 70.989 1.00 12.71 175 ARG B CA 1
ATOM 3389 C C . ARG B 1 175 ? 35.157 -21.822 69.577 1.00 12.21 175 ARG B C 1
ATOM 3390 O O . ARG B 1 175 ? 35.696 -22.349 68.598 1.00 11.84 175 ARG B O 1
ATOM 3398 N N . TYR B 1 176 ? 34.104 -21.018 69.464 1.00 12.38 176 TYR B N 1
ATOM 3399 C CA . TYR B 1 176 ? 33.547 -20.718 68.147 1.00 10.99 176 TYR B CA 1
ATOM 3400 C C . TYR B 1 176 ? 34.570 -19.911 67.342 1.00 11.16 176 TYR B C 1
ATOM 3401 O O . TYR B 1 176 ? 34.846 -20.219 66.178 1.00 10.99 176 TYR B O 1
ATOM 3410 N N . VAL B 1 177 ? 35.140 -18.881 67.966 1.00 12.00 177 VAL B N 1
ATOM 3411 C CA . VAL B 1 177 ? 36.133 -18.048 67.289 1.00 11.82 177 VAL B CA 1
ATOM 3412 C C . VAL B 1 177 ? 37.304 -18.895 66.795 1.00 11.08 177 VAL B C 1
ATOM 3413 O O . VAL B 1 177 ? 37.800 -18.710 65.682 1.00 12.07 177 VAL B O 1
ATOM 3417 N N . GLN B 1 178 ? 37.743 -19.836 67.622 1.00 11.03 178 GLN B N 1
ATOM 3418 C CA . GLN B 1 178 ? 38.835 -20.724 67.246 1.00 12.51 178 GLN B CA 1
ATOM 3419 C C . GLN B 1 178 ? 38.421 -21.591 66.045 1.00 12.75 178 GLN B C 1
ATOM 3420 O O . GLN B 1 178 ? 39.244 -21.914 65.188 1.00 13.44 178 GLN B O 1
ATOM 3426 N N . SER B 1 179 ? 37.138 -21.944 65.975 1.00 12.81 179 SER B N 1
ATOM 3427 C CA . SER B 1 179 ? 36.637 -22.788 64.889 1.00 12.03 179 SER B CA 1
ATOM 3428 C C . SER B 1 179 ? 36.360 -22.054 63.575 1.00 12.72 179 SER B C 1
ATOM 3429 O O . SER B 1 179 ? 36.259 -22.681 62.524 1.00 12.65 179 SER B O 1
ATOM 3432 N N . LEU B 1 180 ? 36.225 -20.734 63.627 1.00 12.31 180 LEU B N 1
ATOM 3433 C CA . LEU B 1 180 ? 35.932 -19.971 62.416 1.00 11.59 180 LEU B CA 1
ATOM 3434 C C . LEU B 1 180 ? 37.080 -19.924 61.416 1.00 12.39 180 LEU B C 1
ATOM 3435 O O . LEU B 1 180 ? 38.240 -20.089 61.780 1.00 13.92 180 LEU B O 1
ATOM 3440 N N . ARG B 1 181 ? 36.744 -19.705 60.146 1.00 12.73 181 ARG B N 1
ATOM 3441 C CA . ARG B 1 181 ? 37.767 -19.565 59.114 1.00 12.36 181 ARG B CA 1
ATOM 3442 C C . ARG B 1 181 ? 38.360 -18.186 59.362 1.00 13.12 181 ARG B C 1
ATOM 3443 O O . ARG B 1 181 ? 37.683 -17.308 59.905 1.00 13.65 181 ARG B O 1
ATOM 3451 N N . GLU B 1 182 ? 39.609 -17.985 58.959 1.00 12.78 182 GLU B N 1
ATOM 3452 C CA . GLU B 1 182 ? 40.234 -16.683 59.147 1.00 13.65 182 GLU B CA 1
ATOM 3453 C C . GLU B 1 182 ? 39.451 -15.594 58.425 1.00 13.21 182 GLU B C 1
ATOM 3454 O O . GLU B 1 182 ? 39.375 -14.464 58.907 1.00 13.94 182 GLU B O 1
ATOM 3460 N N . ASP B 1 183 ? 38.858 -15.922 57.280 1.00 12.22 183 ASP B N 1
ATOM 3461 C CA . ASP B 1 183 ? 38.111 -14.906 56.547 1.00 12.38 183 ASP B CA 1
ATOM 3462 C C . ASP B 1 183 ? 36.729 -14.593 57.122 1.00 12.09 183 ASP B C 1
ATOM 3463 O O . ASP B 1 183 ? 36.014 -13.739 56.598 1.00 12.50 183 ASP B O 1
ATOM 3468 N N . GLU B 1 184 ? 36.369 -15.256 58.218 1.00 11.54 184 GLU B N 1
ATOM 3469 C CA . GLU B 1 184 ? 35.070 -15.025 58.846 1.00 11.49 184 GLU B CA 1
ATOM 3470 C C . GLU B 1 184 ? 35.187 -14.277 60.173 1.00 11.59 184 GLU B C 1
ATOM 3471 O O . GLU B 1 184 ? 34.176 -13.926 60.785 1.00 12.40 184 GLU B O 1
ATOM 3477 N N . LEU B 1 185 ? 36.418 -14.008 60.594 1.00 12.14 185 LEU B N 1
ATOM 3478 C CA . LEU B 1 185 ? 36.663 -13.334 61.868 1.00 11.81 185 LEU B CA 1
ATOM 3479 C C . LEU B 1 185 ? 36.205 -11.879 61.967 1.00 12.19 185 LEU B C 1
ATOM 3480 O O . LEU B 1 185 ? 35.647 -11.481 62.991 1.00 11.61 185 LEU B O 1
ATOM 3485 N N . MET B 1 186 ? 36.422 -11.086 60.920 1.00 12.77 186 MET B N 1
ATOM 3486 C CA . MET B 1 186 ? 36.008 -9.684 60.973 1.00 13.93 186 MET B CA 1
ATOM 3487 C C . MET B 1 186 ? 34.504 -9.531 61.157 1.00 14.25 186 MET B C 1
ATOM 3488 O O . MET B 1 186 ? 34.052 -8.721 61.969 1.00 13.53 186 MET B O 1
ATOM 3493 N N . ALA B 1 187 ? 33.722 -10.304 60.407 1.00 13.58 187 ALA B N 1
ATOM 3494 C CA . ALA B 1 187 ? 32.275 -10.219 60.524 1.00 14.80 187 ALA B CA 1
ATOM 3495 C C . ALA B 1 187 ? 31.835 -10.565 61.941 1.00 14.29 187 ALA B C 1
ATOM 3496 O O . ALA B 1 187 ? 30.943 -9.924 62.492 1.00 14.96 187 ALA B O 1
ATOM 3498 N N . TYR B 1 188 ? 32.466 -11.575 62.537 1.00 13.71 188 TYR B N 1
ATOM 3499 C CA . TYR B 1 188 ? 32.094 -11.965 63.893 1.00 12.91 188 TYR B CA 1
ATOM 3500 C C . TYR B 1 188 ? 32.534 -10.913 64.904 1.00 13.76 188 TYR B C 1
ATOM 3501 O O . TYR B 1 188 ? 31.798 -10.594 65.837 1.00 13.28 188 TYR B O 1
ATOM 3510 N N . ALA B 1 189 ? 33.735 -10.378 64.721 1.00 13.28 189 ALA B N 1
ATOM 3511 C CA . ALA B 1 189 ? 34.239 -9.352 65.628 1.00 13.16 189 ALA B CA 1
ATOM 3512 C C . ALA B 1 189 ? 33.249 -8.192 65.652 1.00 13.48 189 ALA B C 1
ATOM 3513 O O . ALA B 1 189 ? 32.902 -7.678 66.716 1.00 13.04 189 ALA B O 1
ATOM 3515 N N . LYS B 1 190 ? 32.782 -7.789 64.474 1.00 11.98 190 LYS B N 1
ATOM 3516 C CA . LYS B 1 190 ? 31.830 -6.685 64.388 1.00 12.38 190 LYS B CA 1
ATOM 3517 C C . LYS B 1 190 ? 30.521 -7.046 65.085 1.00 13.62 190 LYS B C 1
ATOM 3518 O O . LYS B 1 190 ? 29.934 -6.232 65.800 1.00 13.52 190 LYS B O 1
ATOM 3524 N N . GLU B 1 191 ? 30.078 -8.282 64.880 1.00 13.66 191 GLU B N 1
ATOM 3525 C CA . GLU B 1 191 ? 28.841 -8.774 65.472 1.00 15.65 191 GLU B CA 1
ATOM 3526 C C . GLU B 1 191 ? 28.819 -8.661 66.998 1.00 15.52 191 GLU B C 1
ATOM 3527 O O . GLU B 1 191 ? 27.826 -8.215 67.580 1.00 16.40 191 GLU B O 1
ATOM 3533 N N . ILE B 1 192 ? 29.908 -9.061 67.646 1.00 15.68 192 ILE B N 1
ATOM 3534 C CA . ILE B 1 192 ? 29.960 -9.012 69.102 1.00 14.68 192 ILE B CA 1
ATOM 3535 C C . ILE B 1 192 ? 30.648 -7.772 69.667 1.00 15.03 192 ILE B C 1
ATOM 3536 O O .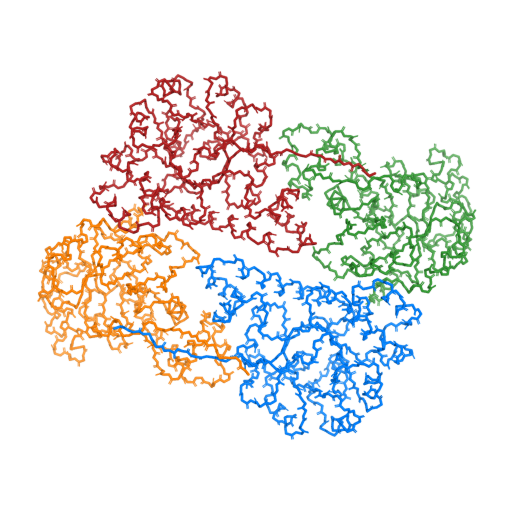 ILE B 1 192 ? 30.824 -7.653 70.881 1.00 16.51 192 ILE B O 1
ATOM 3541 N N . GLY B 1 193 ? 31.026 -6.849 68.786 1.00 13.83 193 GLY B N 1
ATOM 3542 C CA . GLY B 1 193 ? 31.678 -5.627 69.226 1.00 15.26 193 GLY B CA 1
ATOM 3543 C C . GLY B 1 193 ? 33.003 -5.879 69.917 1.00 15.95 193 GLY B C 1
ATOM 3544 O O . GLY B 1 193 ? 33.337 -5.222 70.901 1.00 16.70 193 GLY B O 1
ATOM 3545 N N . ALA B 1 194 ? 33.769 -6.826 69.390 1.00 15.10 194 ALA B N 1
ATOM 3546 C CA . ALA B 1 194 ? 35.058 -7.165 69.975 1.00 16.34 194 ALA B CA 1
ATOM 3547 C C . ALA B 1 194 ? 36.238 -6.632 69.175 1.00 16.00 194 ALA B C 1
ATOM 3548 O O . ALA B 1 194 ? 36.229 -6.657 67.945 1.00 16.72 194 ALA B O 1
ATOM 3550 N N . PRO B 1 195 ? 37.269 -6.127 69.867 1.00 13.85 195 PRO B N 1
ATOM 3551 C CA . PRO B 1 195 ? 38.450 -5.608 69.175 1.00 13.88 195 PRO B CA 1
ATOM 3552 C C . PRO B 1 195 ? 38.984 -6.712 68.256 1.00 15.19 195 PRO B C 1
ATOM 3553 O O . PRO B 1 195 ? 39.234 -7.838 68.694 1.00 13.99 195 PRO B O 1
ATOM 3557 N N . PHE B 1 196 ? 39.145 -6.377 66.981 1.00 14.94 196 PHE B N 1
ATOM 3558 C CA . PHE B 1 196 ? 39.597 -7.323 65.967 1.00 13.24 196 PHE B CA 1
ATOM 3559 C C . PHE B 1 196 ? 40.919 -8.049 66.219 1.00 13.21 196 PHE B C 1
ATOM 3560 O O . PHE B 1 196 ? 40.994 -9.273 66.073 1.00 14.06 196 PHE B O 1
ATOM 3568 N N . GLU B 1 197 ? 41.965 -7.319 66.587 1.00 14.01 197 GLU B N 1
ATOM 3569 C CA . GLU B 1 197 ? 43.251 -7.966 66.819 1.00 13.47 197 GLU B CA 1
ATOM 3570 C C . GLU B 1 197 ? 43.179 -9.000 67.940 1.00 14.18 197 GLU B C 1
ATOM 3571 O O . GLU B 1 197 ? 43.861 -10.026 67.884 1.00 13.91 197 GLU B O 1
ATOM 3577 N N . LEU B 1 198 ? 42.352 -8.740 68.950 1.00 12.59 198 LEU B N 1
ATOM 3578 C CA . LEU B 1 198 ? 42.201 -9.684 70.046 1.00 12.35 198 LEU B CA 1
ATOM 3579 C C . LEU B 1 198 ? 41.361 -10.883 69.600 1.00 13.26 198 LEU B C 1
ATOM 3580 O O . LEU B 1 198 ? 41.567 -11.999 70.076 1.00 13.36 198 LEU B O 1
ATOM 3585 N N . VAL B 1 199 ? 40.419 -10.661 68.683 1.00 12.65 199 VAL B N 1
ATOM 3586 C CA . VAL B 1 199 ? 39.610 -11.766 68.172 1.00 13.02 199 VAL B CA 1
ATOM 3587 C C . VAL B 1 199 ? 40.561 -12.705 67.433 1.00 12.64 199 VAL B C 1
ATOM 3588 O O . VAL B 1 199 ? 40.471 -13.928 67.556 1.00 12.38 199 VAL B O 1
ATOM 3592 N N . LYS B 1 200 ? 41.485 -12.128 66.671 1.00 13.01 200 LYS B N 1
ATOM 3593 C CA . LYS B 1 200 ? 42.457 -12.938 65.951 1.00 13.81 200 LYS B CA 1
ATOM 3594 C C . LYS B 1 200 ? 43.324 -13.709 66.941 1.00 14.00 200 LYS B C 1
ATOM 3595 O O . LYS B 1 200 ? 43.652 -14.873 66.708 1.00 13.76 200 LYS B O 1
ATOM 3601 N N . TRP B 1 201 ? 43.696 -13.062 68.045 1.00 12.88 201 TRP B N 1
ATOM 3602 C CA . TRP B 1 201 ? 44.517 -13.722 69.059 1.00 12.27 201 TRP B CA 1
ATOM 3603 C C . TRP B 1 201 ? 43.763 -14.931 69.616 1.00 13.84 201 TRP B C 1
ATOM 3604 O O . TRP B 1 201 ? 44.315 -16.024 69.722 1.00 13.17 201 TRP B O 1
ATOM 3615 N N . VAL B 1 202 ? 42.497 -14.732 69.972 1.00 12.56 202 VAL B N 1
ATOM 3616 C CA . VAL B 1 202 ? 41.689 -15.819 70.519 1.00 13.73 202 VAL B CA 1
ATOM 3617 C C . VAL B 1 202 ? 41.523 -16.946 69.494 1.00 12.98 202 VAL B C 1
ATOM 3618 O O . VAL B 1 202 ? 41.540 -18.123 69.852 1.00 13.65 202 VAL B O 1
ATOM 3622 N N . HIS B 1 203 ? 41.369 -16.589 68.222 1.00 12.82 203 HIS B N 1
ATOM 3623 C CA . HIS B 1 203 ? 41.224 -17.599 67.175 1.00 13.05 203 HIS B CA 1
ATOM 3624 C C . HIS B 1 203 ? 42.456 -18.494 67.137 1.00 13.78 203 HIS B C 1
ATOM 3625 O O . HIS B 1 203 ? 42.355 -19.708 66.970 1.00 13.91 203 HIS B O 1
ATOM 3632 N N . ASP B 1 204 ? 43.624 -17.878 67.278 1.00 15.37 204 ASP B N 1
ATOM 3633 C CA . ASP B 1 204 ? 44.887 -18.603 67.234 1.00 17.71 204 ASP B CA 1
ATOM 3634 C C . ASP B 1 204 ? 45.194 -19.419 68.486 1.00 17.93 204 ASP B C 1
ATOM 3635 O O . ASP B 1 204 ? 45.814 -20.475 68.396 1.00 21.63 204 ASP B O 1
ATOM 3640 N N . HIS B 1 205 ? 44.752 -18.946 69.647 1.00 15.99 205 HIS B N 1
ATOM 3641 C CA . HIS B 1 205 ? 45.054 -19.635 70.900 1.00 15.39 205 HIS B CA 1
ATOM 3642 C C . HIS B 1 205 ? 43.944 -20.456 71.550 1.00 16.06 205 HIS B C 1
ATOM 3643 O O . HIS B 1 205 ? 44.226 -21.330 72.377 1.00 16.90 205 HIS B O 1
ATOM 3650 N N . GLY B 1 206 ? 42.695 -20.171 71.205 1.00 14.67 206 GLY B N 1
ATOM 3651 C CA . GLY B 1 206 ? 41.584 -20.920 71.772 1.00 14.23 206 GLY B CA 1
ATOM 3652 C C . GLY B 1 206 ? 41.342 -20.706 73.254 1.00 15.57 206 GLY B C 1
ATOM 3653 O O . GLY B 1 206 ? 40.888 -21.616 73.952 1.00 15.62 206 GLY B O 1
ATOM 3654 N N . ARG B 1 207 ? 41.648 -19.505 73.735 1.00 14.47 207 ARG B N 1
ATOM 3655 C CA . ARG B 1 207 ? 41.453 -19.150 75.143 1.00 15.02 207 ARG B CA 1
ATOM 3656 C C . ARG B 1 207 ? 41.592 -17.637 75.283 1.00 15.84 207 ARG B C 1
ATOM 3657 O O . ARG B 1 207 ? 41.911 -16.957 74.313 1.00 14.87 207 ARG B O 1
ATOM 3665 N N . LEU B 1 208 ? 41.328 -17.113 76.480 1.00 16.21 208 LEU B N 1
ATOM 3666 C CA . LEU B 1 208 ? 41.498 -15.683 76.733 1.00 17.22 208 LEU B CA 1
ATOM 3667 C C . LEU B 1 208 ? 42.970 -15.496 77.074 1.00 17.30 208 LEU B C 1
ATOM 3668 O O . LEU B 1 208 ? 43.601 -16.407 77.613 1.00 17.53 208 LEU B O 1
ATOM 3673 N N . PRO B 1 209 ? 43.540 -14.317 76.771 1.00 17.54 209 PRO B N 1
ATOM 3674 C CA . PRO B 1 209 ? 44.953 -14.064 77.072 1.00 18.48 209 PRO B CA 1
ATOM 3675 C C . PRO B 1 209 ? 45.235 -13.810 78.552 1.00 17.51 209 PRO B C 1
ATOM 3676 O O . PRO B 1 209 ? 46.394 -13.700 78.958 1.00 19.10 209 PRO B O 1
ATOM 3680 N N . VAL B 1 210 ? 44.177 -13.718 79.355 1.00 17.51 210 VAL B N 1
ATOM 3681 C CA . VAL B 1 210 ? 44.329 -13.494 80.789 1.00 15.14 210 VAL B CA 1
ATOM 3682 C C . VAL B 1 210 ? 43.448 -14.446 81.592 1.00 14.86 210 VAL B C 1
ATOM 3683 O O . VAL B 1 210 ? 42.525 -15.063 81.056 1.00 14.89 210 VAL B O 1
ATOM 3687 N N . VAL B 1 211 ? 43.756 -14.568 82.878 1.00 14.88 211 VAL B N 1
ATOM 3688 C CA . VAL B 1 211 ? 43.003 -15.425 83.785 1.00 14.10 211 VAL B CA 1
ATOM 3689 C C . VAL B 1 211 ? 41.541 -14.987 83.833 1.00 14.59 211 VAL B C 1
ATOM 3690 O O . VAL B 1 211 ? 41.236 -13.793 83.827 1.00 13.07 211 VAL B O 1
ATOM 3694 N N . ASN B 1 212 ? 40.643 -15.968 83.872 1.00 13.82 212 ASN B N 1
ATOM 3695 C CA . ASN B 1 212 ? 39.204 -15.714 83.882 1.00 13.56 212 ASN B CA 1
ATOM 3696 C C . ASN B 1 212 ? 38.562 -16.437 85.067 1.00 13.84 212 ASN B C 1
ATOM 3697 O O . ASN B 1 212 ? 38.547 -17.669 85.112 1.00 14.68 212 ASN B O 1
ATOM 3702 N N . PHE B 1 213 ? 38.040 -15.662 86.015 1.00 12.56 213 PHE B N 1
ATOM 3703 C CA . PHE B 1 213 ? 37.396 -16.193 87.223 1.00 12.42 213 PHE B CA 1
ATOM 3704 C C . PHE B 1 213 ? 35.880 -16.092 87.194 1.00 13.47 213 PHE B C 1
ATOM 3705 O O . PHE B 1 213 ? 35.317 -15.207 86.555 1.00 14.99 213 PHE B O 1
ATOM 3713 N N . ALA B 1 214 ? 35.224 -16.990 87.918 1.00 14.87 214 ALA B N 1
ATOM 3714 C CA . ALA B 1 214 ? 33.773 -16.961 88.024 1.00 15.44 214 ALA B CA 1
ATOM 3715 C C . ALA B 1 214 ? 33.473 -16.051 89.212 1.00 15.99 214 ALA B C 1
ATOM 3716 O O . ALA B 1 214 ? 34.246 -16.001 90.175 1.00 16.87 214 ALA B O 1
ATOM 3718 N N . ALA B 1 215 ? 32.364 -15.327 89.147 1.00 14.37 215 ALA B N 1
ATOM 3719 C CA . ALA B 1 215 ? 31.988 -14.437 90.237 1.00 15.42 215 ALA B CA 1
ATOM 3720 C C . ALA B 1 215 ? 30.507 -14.089 90.199 1.00 16.98 215 ALA B C 1
ATOM 3721 O O . ALA B 1 215 ? 29.907 -14.024 89.128 1.00 18.16 215 ALA B O 1
ATOM 3723 N N . GLY B 1 216 ? 29.930 -13.868 91.378 1.00 16.23 216 GLY B N 1
ATOM 3724 C CA . GLY B 1 216 ? 28.529 -13.504 91.474 1.00 17.17 216 GLY B CA 1
ATOM 3725 C C . GLY B 1 216 ? 27.547 -14.653 91.575 1.00 17.66 216 GLY B C 1
ATOM 3726 O O . GLY B 1 216 ? 27.162 -15.233 90.563 1.00 19.78 216 GLY B O 1
ATOM 3727 N N . GLY B 1 217 ? 27.138 -14.988 92.795 1.00 17.09 217 GLY B N 1
ATOM 3728 C CA . GLY B 1 217 ? 26.174 -16.058 92.976 1.00 17.83 217 GLY B CA 1
ATOM 3729 C C . GLY B 1 217 ? 26.740 -17.399 93.405 1.00 17.95 217 GLY B C 1
ATOM 3730 O O . GLY B 1 217 ? 26.000 -18.375 93.512 1.00 19.36 217 GLY B O 1
ATOM 3731 N N . ILE B 1 218 ? 28.046 -17.456 93.642 1.00 16.41 218 ILE B N 1
ATOM 3732 C CA . ILE B 1 218 ? 28.681 -18.698 94.074 1.00 18.43 218 ILE B CA 1
ATOM 3733 C C . ILE B 1 218 ? 28.428 -18.799 95.574 1.00 17.45 218 ILE B C 1
ATOM 3734 O O . ILE B 1 218 ? 29.075 -18.118 96.366 1.00 21.17 218 ILE B O 1
ATOM 3739 N N . ALA B 1 219 ? 27.486 -19.652 95.962 1.00 16.32 219 ALA B N 1
ATOM 3740 C CA . ALA B 1 219 ? 27.112 -19.784 97.365 1.00 16.60 219 ALA B CA 1
ATOM 3741 C C . ALA B 1 219 ? 27.510 -21.076 98.063 1.00 17.33 219 ALA B C 1
ATOM 3742 O O . ALA B 1 219 ? 27.623 -21.106 99.290 1.00 18.62 219 ALA B O 1
ATOM 3744 N N . THR B 1 220 ? 27.707 -22.142 97.302 1.00 16.22 220 THR B N 1
ATOM 3745 C CA . THR B 1 220 ? 28.061 -23.422 97.901 1.00 15.45 220 THR B CA 1
ATOM 3746 C C . THR B 1 220 ? 29.300 -24.047 97.281 1.00 14.77 220 THR B C 1
ATOM 3747 O O . THR B 1 220 ? 29.755 -23.637 96.214 1.00 13.47 220 THR B O 1
ATOM 3751 N N . PRO B 1 221 ? 29.879 -25.051 97.957 1.00 15.16 221 PRO B N 1
ATOM 3752 C CA . PRO B 1 221 ? 31.065 -25.700 97.399 1.00 15.08 221 PRO B CA 1
ATOM 3753 C C . PRO B 1 221 ? 30.715 -26.292 96.031 1.00 14.83 221 PRO B C 1
ATOM 3754 O O . PRO B 1 221 ? 31.523 -26.267 95.108 1.00 13.36 221 PRO B O 1
ATOM 3758 N N . ALA B 1 222 ? 29.498 -26.816 95.904 1.00 14.36 222 ALA B N 1
ATOM 3759 C CA . ALA B 1 222 ? 29.062 -27.391 94.636 1.00 13.13 222 ALA B CA 1
ATOM 3760 C C . ALA B 1 222 ? 29.093 -26.328 93.533 1.00 13.22 222 ALA B C 1
ATOM 3761 O O . ALA B 1 222 ? 29.524 -26.613 92.411 1.00 12.52 222 ALA B O 1
ATOM 3763 N N . ASP B 1 223 ? 28.643 -25.113 93.855 1.00 12.65 223 ASP B N 1
ATOM 3764 C CA . ASP B 1 223 ? 28.637 -24.016 92.883 1.00 13.11 223 ASP B CA 1
ATOM 3765 C C . ASP B 1 223 ? 30.050 -23.699 92.417 1.00 12.39 223 ASP B C 1
ATOM 3766 O O . ASP B 1 223 ? 30.299 -23.498 91.225 1.00 12.97 223 ASP B O 1
ATOM 3771 N N . ALA B 1 224 ? 30.974 -23.624 93.371 1.00 12.89 224 ALA B N 1
ATOM 3772 C CA . ALA B 1 224 ? 32.364 -23.308 93.053 1.00 12.52 224 ALA B CA 1
ATOM 3773 C C . ALA B 1 224 ? 32.993 -24.356 92.141 1.00 12.95 224 ALA B C 1
ATOM 3774 O O . ALA B 1 224 ? 33.662 -24.020 91.161 1.00 11.34 224 ALA B O 1
ATOM 3776 N N . ALA B 1 225 ? 32.782 -25.629 92.459 1.00 12.40 225 ALA B N 1
ATOM 3777 C CA . ALA B 1 225 ? 33.326 -26.704 91.645 1.00 12.71 225 ALA B CA 1
ATOM 3778 C C . ALA B 1 225 ? 32.673 -26.687 90.264 1.00 12.63 225 ALA B C 1
ATOM 3779 O O . ALA B 1 225 ? 33.327 -26.947 89.257 1.00 13.28 225 ALA B O 1
ATOM 3781 N N . LEU B 1 226 ? 31.381 -26.365 90.222 1.00 13.17 226 LEU B N 1
ATOM 3782 C CA . LEU B 1 226 ? 30.669 -26.303 88.953 1.00 12.14 226 LEU B CA 1
ATOM 3783 C C . LEU B 1 226 ? 31.360 -25.307 88.030 1.00 12.62 226 LEU B C 1
ATOM 3784 O O . LEU B 1 226 ? 31.543 -25.576 86.844 1.00 13.41 226 LEU B O 1
ATOM 3789 N N . MET B 1 227 ? 31.762 -24.160 88.576 1.00 11.47 227 MET B N 1
ATOM 3790 C CA . MET B 1 227 ? 32.418 -23.149 87.755 1.00 12.44 227 MET B CA 1
ATOM 3791 C C . MET B 1 227 ? 33.752 -23.639 87.207 1.00 13.08 227 MET B C 1
ATOM 3792 O O . MET B 1 227 ? 34.138 -23.282 86.098 1.00 13.23 227 MET B O 1
ATOM 3797 N N . MET B 1 228 ? 34.452 -24.473 87.971 1.00 12.65 228 MET B N 1
ATOM 3798 C CA . MET B 1 228 ? 35.727 -25.003 87.504 1.00 13.68 228 MET B CA 1
ATOM 3799 C C . MET B 1 228 ? 35.490 -25.991 86.359 1.00 12.83 228 MET B C 1
ATOM 3800 O O . MET B 1 228 ? 36.256 -26.042 85.396 1.00 12.86 228 MET B O 1
ATOM 3805 N N . HIS B 1 229 ? 34.428 -26.783 86.467 1.00 12.76 229 HIS B N 1
ATOM 3806 C CA . HIS B 1 229 ? 34.096 -27.729 85.411 1.00 12.59 229 HIS B CA 1
ATOM 3807 C C . HIS B 1 229 ? 33.744 -26.971 84.140 1.00 13.37 229 HIS B C 1
ATOM 3808 O O . HIS B 1 229 ? 33.945 -27.475 83.035 1.00 14.81 229 HIS B O 1
ATOM 3815 N N . LEU B 1 230 ? 33.222 -25.759 84.300 1.00 12.99 230 LEU B N 1
ATOM 3816 C CA . LEU B 1 230 ? 32.846 -24.943 83.149 1.00 13.52 230 LEU B CA 1
ATOM 3817 C C . LEU B 1 230 ? 34.013 -24.165 82.540 1.00 15.65 230 LEU B C 1
ATOM 3818 O O . LEU B 1 230 ? 33.810 -23.259 81.731 1.00 16.87 230 LEU B O 1
ATOM 3823 N N . GLY B 1 231 ? 35.232 -24.507 82.947 1.00 15.26 231 GLY B N 1
ATOM 3824 C CA . GLY B 1 231 ? 36.408 -23.867 82.382 1.00 15.55 231 GLY B CA 1
ATOM 3825 C C . GLY B 1 231 ? 36.938 -22.592 83.006 1.00 14.43 231 GLY B C 1
ATOM 3826 O O . GLY B 1 231 ? 37.792 -21.931 82.417 1.00 16.36 231 GLY B O 1
ATOM 3827 N N . MET B 1 232 ? 36.453 -22.232 84.184 1.00 13.32 232 MET B N 1
ATOM 3828 C CA . MET B 1 232 ? 36.939 -21.020 84.829 1.00 13.63 232 MET B CA 1
ATOM 3829 C C . MET B 1 232 ? 38.226 -21.331 85.589 1.00 14.68 232 MET B C 1
ATOM 3830 O O . MET B 1 232 ? 38.469 -22.480 85.966 1.00 15.15 232 MET B O 1
ATOM 3835 N N . ASP B 1 233 ? 39.060 -20.314 85.793 1.00 13.00 233 ASP B N 1
ATOM 3836 C CA . ASP B 1 233 ? 40.345 -20.501 86.466 1.00 14.11 233 ASP B CA 1
ATOM 3837 C C . ASP B 1 233 ? 40.308 -20.411 87.985 1.00 14.69 233 ASP B C 1
ATOM 3838 O O . ASP B 1 233 ? 41.307 -20.681 88.650 1.00 16.10 233 ASP B O 1
ATOM 3843 N N . GLY B 1 234 ? 39.159 -20.036 88.528 1.00 13.72 234 GLY B N 1
ATOM 3844 C CA . GLY B 1 234 ? 39.020 -19.900 89.965 1.00 13.89 234 GLY B CA 1
ATOM 3845 C C . GLY B 1 234 ? 37.733 -19.159 90.246 1.00 14.55 234 GLY B C 1
ATOM 3846 O O . GLY B 1 234 ? 36.949 -18.919 89.327 1.00 14.75 234 GLY B O 1
ATOM 3847 N N . VAL B 1 235 ? 37.500 -18.785 91.498 1.00 14.25 235 VAL B N 1
ATOM 3848 C CA . VAL B 1 235 ? 36.268 -18.081 91.828 1.00 14.04 235 VAL B CA 1
ATOM 3849 C C . VAL B 1 235 ? 36.425 -16.977 92.868 1.00 15.48 235 VAL B C 1
ATOM 3850 O O . VAL B 1 235 ? 37.336 -17.004 93.695 1.00 15.03 235 VAL B O 1
ATOM 3854 N N . PHE B 1 236 ? 35.524 -16.002 92.795 1.00 14.26 236 PHE B N 1
ATOM 3855 C CA . PHE B 1 236 ? 35.457 -14.913 93.759 1.00 13.68 236 PHE B CA 1
ATOM 3856 C C . PHE B 1 236 ? 34.204 -15.254 94.567 1.00 16.16 236 PHE B C 1
ATOM 3857 O O . PHE B 1 236 ? 33.179 -15.626 93.984 1.00 16.85 236 PHE B O 1
ATOM 3865 N N . VAL B 1 237 ? 34.273 -15.148 95.890 1.00 15.38 237 VAL B N 1
ATOM 3866 C CA . VAL B 1 237 ? 33.105 -15.420 96.727 1.00 17.49 237 VAL B CA 1
ATOM 3867 C C . VAL B 1 237 ? 32.852 -14.246 97.668 1.00 19.51 237 VAL B C 1
ATOM 3868 O O . VAL B 1 237 ? 33.790 -13.571 98.095 1.00 19.19 237 VAL B O 1
ATOM 3872 N N . GLY B 1 238 ? 31.579 -14.016 97.981 1.00 22.33 238 GLY B N 1
ATOM 3873 C CA . GLY B 1 238 ? 31.188 -12.910 98.843 1.00 26.32 238 GLY B CA 1
ATOM 3874 C C . GLY B 1 238 ? 31.346 -13.109 100.338 1.00 28.54 238 GLY B C 1
ATOM 3875 O O . GLY B 1 238 ? 31.576 -14.217 100.817 1.00 27.53 238 GLY B O 1
ATOM 3876 N N . SER B 1 239 ? 31.207 -12.014 101.080 1.00 31.72 239 SER B N 1
ATOM 3877 C CA . SER B 1 239 ? 31.350 -12.037 102.532 1.00 34.58 239 SER B CA 1
ATOM 3878 C C . SER B 1 239 ? 30.255 -12.825 103.244 1.00 35.91 239 SER B C 1
ATOM 3879 O O . SER B 1 239 ? 30.276 -12.953 104.470 1.00 37.08 239 SER B O 1
ATOM 3882 N N . GLY B 1 240 ? 29.302 -13.351 102.480 1.00 36.80 240 GLY B N 1
ATOM 3883 C CA . GLY B 1 240 ? 28.229 -14.125 103.078 1.00 37.87 240 GLY B CA 1
ATOM 3884 C C . GLY B 1 240 ? 28.802 -15.254 103.913 1.00 38.88 240 GLY B C 1
ATOM 3885 O O . GLY B 1 240 ? 28.166 -15.742 104.850 1.00 39.08 240 GLY B O 1
ATOM 3886 N N . ILE B 1 241 ? 30.018 -15.665 103.567 1.00 39.43 241 ILE B N 1
ATOM 3887 C CA . ILE B 1 241 ? 30.704 -16.737 104.274 1.00 40.32 241 ILE B CA 1
ATOM 3888 C C . ILE B 1 241 ? 30.819 -16.430 105.764 1.00 41.24 241 ILE B C 1
ATOM 3889 O O . ILE B 1 241 ? 30.620 -17.308 106.603 1.00 41.18 241 ILE B O 1
ATOM 3894 N N . PHE B 1 242 ? 31.138 -15.180 106.088 1.00 42.16 242 PHE B N 1
ATOM 3895 C CA . PHE B 1 242 ? 31.296 -14.772 107.480 1.00 43.57 242 PHE B CA 1
ATOM 3896 C C . PHE B 1 242 ? 29.978 -14.325 108.103 1.00 45.09 242 PHE B C 1
ATOM 3897 O O . PHE B 1 242 ? 29.970 -13.620 109.112 1.00 45.66 242 PHE B O 1
ATOM 3905 N N . LYS B 1 243 ? 28.868 -14.742 107.505 1.00 46.60 243 LYS B N 1
ATOM 3906 C CA . LYS B 1 243 ? 27.551 -14.372 108.006 1.00 47.90 243 LYS B CA 1
ATOM 3907 C C . LYS B 1 243 ? 26.736 -15.606 108.371 1.00 49.02 243 LYS B C 1
ATOM 3908 O O . LYS B 1 243 ? 25.532 -15.519 108.614 1.00 49.80 243 LYS B O 1
ATOM 3910 N N . SER B 1 244 ? 27.401 -16.757 108.410 1.00 49.75 244 SER B N 1
ATOM 3911 C CA . SER B 1 244 ? 26.739 -18.013 108.737 1.00 50.25 244 SER B CA 1
ATOM 3912 C C . SER B 1 244 ? 27.539 -18.843 109.735 1.00 50.10 244 SER B C 1
ATOM 3913 O O . SER B 1 244 ? 28.771 -18.839 109.712 1.00 50.24 244 SER B O 1
ATOM 3916 N N . GLY B 1 245 ? 26.817 -19.553 110.600 1.00 49.81 245 GLY B N 1
ATOM 3917 C CA . GLY B 1 245 ? 27.424 -20.399 111.616 1.00 49.69 245 GLY B CA 1
ATOM 3918 C C . GLY B 1 245 ? 28.931 -20.306 111.750 1.00 49.19 245 GLY B C 1
ATOM 3919 O O . GLY B 1 245 ? 29.457 -19.351 112.325 1.00 49.80 245 GLY B O 1
ATOM 3920 N N . ASP B 1 246 ? 29.627 -21.308 111.221 1.00 48.13 246 ASP B N 1
ATOM 3921 C CA . ASP B 1 246 ? 31.083 -21.350 111.269 1.00 46.80 246 ASP B CA 1
ATOM 3922 C C . ASP B 1 246 ? 31.631 -20.903 109.917 1.00 45.56 246 ASP B C 1
ATOM 3923 O O . ASP B 1 246 ? 31.741 -21.702 108.986 1.00 46.01 246 ASP B O 1
ATOM 3928 N N . PRO B 1 247 ? 31.982 -19.613 109.795 1.00 44.21 247 PRO B N 1
ATOM 3929 C CA . PRO B 1 247 ? 32.517 -19.067 108.544 1.00 41.91 247 PRO B CA 1
ATOM 3930 C C . PRO B 1 247 ? 33.795 -19.775 108.102 1.00 38.86 247 PRO B C 1
ATOM 3931 O O . PRO B 1 247 ? 34.051 -19.933 106.908 1.00 38.65 247 PRO B O 1
ATOM 3935 N N . ARG B 1 248 ? 34.589 -20.204 109.076 1.00 35.78 248 ARG B N 1
ATOM 3936 C CA . ARG B 1 248 ? 35.836 -20.898 108.794 1.00 33.22 248 ARG B CA 1
ATOM 3937 C C . ARG B 1 248 ? 35.587 -22.185 108.016 1.00 30.15 248 ARG B C 1
ATOM 3938 O O . ARG B 1 248 ? 36.342 -22.524 107.106 1.00 27.60 248 ARG B O 1
ATOM 3946 N N . LYS B 1 249 ? 34.521 -22.896 108.372 1.00 27.16 249 LYS B N 1
ATOM 3947 C CA . LYS B 1 249 ? 34.197 -24.157 107.715 1.00 24.04 249 LYS B CA 1
ATOM 3948 C C . LYS B 1 249 ? 33.753 -24.013 106.259 1.00 21.54 249 LYS B C 1
ATOM 3949 O O . LYS B 1 249 ? 34.246 -24.734 105.391 1.00 18.53 249 LYS B O 1
ATOM 3955 N N . ARG B 1 250 ? 32.830 -23.096 105.982 1.00 22.03 250 ARG B N 1
ATOM 3956 C CA . ARG B 1 250 ? 32.365 -22.925 104.608 1.00 21.73 250 ARG B CA 1
ATOM 3957 C C . ARG B 1 250 ? 33.463 -22.348 103.723 1.00 20.60 250 ARG B C 1
ATOM 3958 O O . ARG B 1 250 ? 33.552 -22.685 102.545 1.00 21.78 250 ARG B O 1
ATOM 3966 N N . ALA B 1 251 ? 34.292 -21.477 104.292 1.00 20.71 251 ALA B N 1
ATOM 3967 C CA . ALA B 1 251 ? 35.388 -20.873 103.538 1.00 19.07 251 ALA B CA 1
ATOM 3968 C C . ALA B 1 251 ? 36.356 -21.965 103.094 1.00 18.41 251 ALA B C 1
ATOM 3969 O O . ALA B 1 251 ? 36.749 -22.036 101.925 1.00 16.64 251 ALA B O 1
ATOM 3971 N N . ARG B 1 252 ? 36.739 -22.821 104.035 1.00 17.84 252 ARG B N 1
ATOM 3972 C CA . ARG B 1 252 ? 37.652 -23.913 103.734 1.00 17.53 252 ARG B CA 1
ATOM 3973 C C . ARG B 1 252 ? 36.997 -24.878 102.750 1.00 16.42 252 ARG B C 1
ATOM 3974 O O . ARG B 1 252 ? 37.654 -25.412 101.861 1.00 16.68 252 ARG B O 1
ATOM 3982 N N . ALA B 1 253 ? 35.696 -25.089 102.917 1.00 16.62 253 ALA B N 1
ATOM 3983 C CA . ALA B 1 253 ? 34.949 -25.993 102.049 1.00 15.60 253 ALA B CA 1
ATOM 3984 C C . ALA B 1 253 ? 35.007 -25.559 100.587 1.00 15.67 253 ALA B C 1
ATOM 3985 O O . ALA B 1 253 ? 35.183 -26.386 99.692 1.00 16.17 253 ALA B O 1
ATOM 3987 N N . ILE B 1 254 ? 34.854 -24.263 100.341 1.00 16.42 254 ILE B N 1
ATOM 3988 C CA . ILE B 1 254 ? 34.897 -23.760 98.973 1.00 16.17 254 ILE B CA 1
ATOM 3989 C C . ILE B 1 254 ? 36.309 -23.860 98.398 1.00 16.37 254 ILE B C 1
ATOM 3990 O O . ILE B 1 254 ? 36.489 -24.207 97.230 1.00 14.43 254 ILE B O 1
ATOM 3995 N N . VAL B 1 255 ? 37.314 -23.570 99.221 1.00 15.34 255 VAL B N 1
ATOM 3996 C CA . VAL B 1 255 ? 38.699 -23.661 98.771 1.00 14.96 255 VAL B CA 1
ATOM 3997 C C . VAL B 1 255 ? 39.009 -25.100 98.359 1.00 15.23 255 VAL B C 1
ATOM 3998 O O . VAL B 1 255 ? 39.618 -25.350 97.312 1.00 14.94 255 VAL B O 1
ATOM 4002 N N . ARG B 1 256 ? 38.572 -26.048 99.183 1.00 14.85 256 ARG B N 1
ATOM 4003 C CA . ARG B 1 256 ? 38.809 -27.459 98.920 1.00 15.84 256 ARG B CA 1
ATOM 4004 C C . ARG B 1 256 ? 38.028 -27.944 97.695 1.00 15.27 256 ARG B C 1
ATOM 4005 O O . ARG B 1 256 ? 38.534 -28.746 96.909 1.00 15.56 256 ARG B O 1
ATOM 4013 N N . ALA B 1 257 ? 36.807 -27.444 97.523 1.00 14.29 257 ALA B N 1
ATOM 4014 C CA . ALA B 1 257 ? 35.988 -27.836 96.378 1.00 13.25 257 ALA B CA 1
ATOM 4015 C C . ALA B 1 257 ? 36.614 -27.370 95.067 1.00 14.09 257 ALA B C 1
ATOM 4016 O O . ALA B 1 257 ? 36.560 -28.073 94.063 1.00 14.42 257 ALA B O 1
ATOM 4018 N N . VAL B 1 258 ? 37.208 -26.181 95.076 1.00 13.34 258 VAL B N 1
ATOM 4019 C CA . VAL B 1 258 ? 37.840 -25.649 93.878 1.00 14.53 258 VAL B CA 1
ATOM 4020 C C . VAL B 1 258 ? 39.127 -26.407 93.570 1.00 14.05 258 VAL B C 1
ATOM 4021 O O . VAL B 1 258 ? 39.445 -26.665 92.408 1.00 14.21 258 VAL B O 1
ATOM 4025 N N . ALA B 1 259 ? 39.852 -26.786 94.617 1.00 14.66 259 ALA B N 1
ATOM 4026 C CA . ALA B 1 259 ? 41.102 -27.514 94.445 1.00 15.57 259 ALA B CA 1
ATOM 4027 C C . ALA B 1 259 ? 40.882 -28.962 94.013 1.00 16.10 259 ALA B C 1
ATOM 4028 O O . ALA B 1 259 ? 41.749 -29.559 93.375 1.00 18.20 259 ALA B O 1
ATOM 4030 N N . HIS B 1 260 ? 39.726 -29.523 94.358 1.00 16.02 260 HIS B N 1
ATOM 4031 C CA . HIS B 1 260 ? 39.408 -30.908 94.005 1.00 16.50 260 HIS B CA 1
ATOM 4032 C C . HIS B 1 260 ? 38.035 -30.981 93.355 1.00 16.12 260 HIS B C 1
ATOM 4033 O O . HIS B 1 260 ? 37.219 -31.836 93.696 1.00 16.27 260 HIS B O 1
ATOM 4040 N N . TYR B 1 261 ? 37.795 -30.095 92.396 1.00 15.33 261 TYR B N 1
ATOM 4041 C CA . TYR B 1 261 ? 36.501 -30.030 91.738 1.00 16.75 261 TYR B CA 1
ATOM 4042 C C . TYR B 1 261 ? 36.073 -31.274 90.978 1.00 17.22 261 TYR B C 1
ATOM 4043 O O . TYR B 1 261 ? 34.885 -31.445 90.694 1.00 18.21 261 TYR B O 1
ATOM 4052 N N . ASN B 1 262 ? 37.021 -32.152 90.661 1.00 17.46 262 ASN B N 1
ATOM 4053 C CA . ASN B 1 262 ? 36.685 -33.365 89.924 1.00 18.72 262 ASN B CA 1
ATOM 4054 C C . ASN B 1 262 ? 36.624 -34.611 90.810 1.00 19.04 262 ASN B C 1
ATOM 4055 O O . ASN B 1 262 ? 36.568 -35.732 90.304 1.00 20.99 262 ASN B O 1
ATOM 4060 N N . ASP B 1 263 ? 36.616 -34.413 92.126 1.00 17.04 263 ASP B N 1
ATOM 4061 C CA . ASP B 1 263 ? 36.566 -35.529 93.072 1.00 17.69 263 ASP B CA 1
ATOM 4062 C C . ASP B 1 263 ? 35.228 -35.533 93.814 1.00 16.26 263 ASP B C 1
ATOM 4063 O O . ASP B 1 263 ? 35.046 -34.797 94.784 1.00 16.63 263 ASP B O 1
ATOM 4068 N N . PRO B 1 264 ? 34.277 -36.376 93.374 1.00 16.57 264 PRO B N 1
ATOM 4069 C CA . PRO B 1 264 ? 32.953 -36.466 93.998 1.00 17.48 264 PRO B CA 1
ATOM 4070 C C . PRO B 1 264 ? 32.984 -36.728 95.501 1.00 16.91 264 PRO B C 1
ATOM 4071 O O . PRO B 1 264 ? 32.179 -36.181 96.248 1.00 16.97 264 PRO B O 1
ATOM 4075 N N . GLU B 1 265 ? 33.910 -37.577 95.940 1.00 18.31 265 GLU B N 1
ATOM 4076 C CA . GLU B 1 265 ? 34.028 -37.902 97.357 1.00 20.55 265 GLU B CA 1
ATOM 4077 C C . GLU B 1 265 ? 34.399 -36.677 98.186 1.00 18.94 265 GLU B C 1
ATOM 4078 O O . GLU B 1 265 ? 33.827 -36.443 99.249 1.00 19.52 265 GLU B O 1
ATOM 4084 N N . VAL B 1 266 ? 35.354 -35.893 97.699 1.00 18.63 266 VAL B N 1
ATOM 4085 C CA . VAL B 1 266 ? 35.761 -34.689 98.408 1.00 18.89 266 VAL B CA 1
ATOM 4086 C C . VAL B 1 266 ? 34.617 -33.678 98.408 1.00 17.09 266 VAL B C 1
ATOM 4087 O O . VAL B 1 266 ? 34.314 -33.072 99.432 1.00 17.01 266 VAL B O 1
ATOM 4091 N N . LEU B 1 267 ? 33.975 -33.504 97.255 1.00 16.69 267 LEU B N 1
ATOM 4092 C CA . LEU B 1 267 ? 32.867 -32.561 97.152 1.00 15.85 267 LEU B CA 1
ATOM 4093 C C . LEU B 1 267 ? 31.742 -32.911 98.125 1.00 16.00 267 LEU B C 1
ATOM 4094 O O . LEU B 1 267 ? 31.157 -32.031 98.749 1.00 15.34 267 LEU B O 1
ATOM 4099 N N . ALA B 1 268 ? 31.441 -34.197 98.262 1.00 16.95 268 ALA B N 1
ATOM 4100 C CA . ALA B 1 268 ? 30.385 -34.614 99.178 1.00 17.59 268 ALA B CA 1
ATOM 4101 C C . ALA B 1 268 ? 30.799 -34.361 100.627 1.00 18.05 268 ALA B C 1
ATOM 4102 O O . ALA B 1 268 ? 29.995 -33.907 101.445 1.00 17.62 268 ALA B O 1
ATOM 4104 N N . GLU B 1 269 ? 32.057 -34.659 100.937 1.00 19.05 269 GLU B N 1
ATOM 4105 C CA . GLU B 1 269 ? 32.584 -34.472 102.283 1.00 21.77 269 GLU B CA 1
ATOM 4106 C C . GLU B 1 269 ? 32.487 -33.027 102.759 1.00 21.57 269 GLU B C 1
ATOM 4107 O O . GLU B 1 269 ? 31.932 -32.754 103.825 1.00 21.58 269 GLU B O 1
ATOM 4113 N N . VAL B 1 270 ? 33.022 -32.102 101.969 1.00 20.40 270 VAL B N 1
ATOM 4114 C CA . VAL B 1 270 ? 33.011 -30.695 102.350 1.00 20.67 270 VAL B CA 1
ATOM 4115 C C . VAL B 1 270 ? 31.626 -30.058 102.321 1.00 21.44 270 VAL B C 1
ATOM 4116 O O . VAL B 1 270 ? 31.427 -28.979 102.876 1.00 22.23 270 VAL B O 1
ATOM 4120 N N . SER B 1 271 ? 30.670 -30.722 101.678 1.00 20.56 271 SER B N 1
ATOM 4121 C CA . SER B 1 271 ? 29.310 -30.198 101.606 1.00 21.95 271 SER B CA 1
ATOM 4122 C C . SER B 1 271 ? 28.470 -30.638 102.801 1.00 22.46 271 SER B C 1
ATOM 4123 O O . SER B 1 271 ? 27.421 -30.058 103.073 1.00 22.16 271 SER B O 1
ATOM 4126 N N . GLU B 1 272 ? 28.936 -31.660 103.512 1.00 24.56 272 GLU B N 1
ATOM 4127 C CA . GLU B 1 272 ? 28.196 -32.191 104.654 1.00 27.05 272 GLU B CA 1
ATOM 4128 C C . GLU B 1 272 ? 28.253 -31.332 105.916 1.00 28.36 272 GLU B C 1
ATOM 4129 O O . GLU B 1 272 ? 29.306 -30.809 106.281 1.00 28.42 272 GLU B O 1
ATOM 4135 N N . ASP B 1 273 ? 27.102 -31.199 106.573 1.00 29.75 273 ASP B N 1
ATOM 4136 C CA . ASP B 1 273 ? 26.973 -30.421 107.803 1.00 32.05 273 ASP B CA 1
ATOM 4137 C C . ASP B 1 273 ? 27.645 -29.060 107.650 1.00 33.10 273 ASP B C 1
ATOM 4138 O O . ASP B 1 273 ? 28.330 -28.583 108.557 1.00 32.40 273 ASP B O 1
ATOM 4143 N N . LEU B 1 274 ? 27.433 -28.433 106.500 1.00 33.92 274 LEU B N 1
ATOM 4144 C CA . LEU B 1 274 ? 28.041 -27.141 106.216 1.00 35.94 274 LEU B CA 1
ATOM 4145 C C . LEU B 1 274 ? 27.272 -25.965 106.809 1.00 37.54 274 LEU B C 1
ATOM 4146 O O . LEU B 1 274 ? 27.752 -24.832 106.801 1.00 38.91 274 LEU B O 1
ATOM 4151 N N . GLY B 1 275 ? 26.077 -26.234 107.324 1.00 39.67 275 GLY B N 1
ATOM 4152 C CA . GLY B 1 275 ? 25.285 -25.172 107.915 1.00 41.47 275 GLY B CA 1
ATOM 4153 C C . GLY B 1 275 ? 24.477 -24.383 106.904 1.00 43.51 275 GLY B C 1
ATOM 4154 O O . GLY B 1 275 ? 24.544 -24.636 105.700 1.00 44.51 275 GLY B O 1
ATOM 4155 N N . GLU B 1 276 ? 23.715 -23.415 107.402 1.00 44.19 276 GLU B N 1
ATOM 4156 C CA . GLU B 1 276 ? 22.867 -22.572 106.566 1.00 45.05 276 GLU B CA 1
ATOM 4157 C C . GLU B 1 276 ? 23.649 -21.728 105.564 1.00 44.90 276 GLU B C 1
ATOM 4158 O O . GLU B 1 276 ? 24.627 -21.072 105.918 1.00 44.76 276 GLU B O 1
ATOM 4164 N N . PRO B 1 277 ? 23.229 -21.742 104.291 1.00 44.57 277 PRO B N 1
ATOM 4165 C CA . PRO B 1 277 ? 23.917 -20.952 103.267 1.00 44.69 277 PRO B CA 1
ATOM 4166 C C . PRO B 1 277 ? 23.412 -19.513 103.334 1.00 45.30 277 PRO B C 1
ATOM 4167 O O . PRO B 1 277 ? 22.568 -19.190 104.171 1.00 44.96 277 PRO B O 1
ATOM 4171 N N . MET B 1 278 ? 23.922 -18.652 102.460 1.00 46.08 278 MET B N 1
ATOM 4172 C CA . MET B 1 278 ? 23.492 -17.258 102.444 1.00 47.28 278 MET B CA 1
ATOM 4173 C C . MET B 1 278 ? 22.063 -17.143 101.912 1.00 48.48 278 MET B C 1
ATOM 4174 O O . MET B 1 278 ? 21.862 -16.468 100.878 1.00 49.72 278 MET B O 1
ATOM 4179 N N . THR C 1 9 ? 31.822 40.034 67.655 1.00 45.52 9 THR C N 1
ATOM 4180 C CA . THR C 1 9 ? 31.394 40.851 66.483 1.00 45.36 9 THR C CA 1
ATOM 4181 C C . THR C 1 9 ? 31.019 39.972 65.293 1.00 44.31 9 THR C C 1
ATOM 4182 O O . THR C 1 9 ? 31.553 38.875 65.124 1.00 43.98 9 THR C O 1
ATOM 4186 N N . PHE C 1 10 ? 30.093 40.460 64.475 1.00 43.00 10 PHE C N 1
ATOM 4187 C CA . PHE C 1 10 ? 29.658 39.733 63.288 1.00 41.93 10 PHE C CA 1
ATOM 4188 C C . PHE C 1 10 ? 29.367 40.724 62.168 1.00 39.89 10 PHE C C 1
ATOM 4189 O O . PHE C 1 10 ? 29.399 41.937 62.378 1.00 39.98 10 PHE C O 1
ATOM 4197 N N . GLN C 1 11 ? 29.085 40.205 60.980 1.00 37.43 11 GLN C N 1
ATOM 4198 C CA . GLN C 1 11 ? 28.797 41.057 59.837 1.00 35.41 11 GLN C CA 1
ATOM 4199 C C . GLN C 1 11 ? 27.505 40.658 59.143 1.00 32.67 11 GLN C C 1
ATOM 4200 O O . GLN C 1 11 ? 26.946 39.590 59.395 1.00 32.04 11 GLN C O 1
ATOM 4206 N N . ILE C 1 12 ? 27.042 41.543 58.268 1.00 30.03 12 ILE C N 1
ATOM 4207 C CA . ILE C 1 12 ? 25.846 41.323 57.470 1.00 27.93 12 ILE C CA 1
ATOM 4208 C C . ILE C 1 12 ? 26.185 41.915 56.108 1.00 27.48 12 ILE C C 1
ATOM 4209 O O . ILE C 1 12 ? 26.513 43.095 56.004 1.00 27.34 12 ILE C O 1
ATOM 4214 N N . LYS C 1 13 ? 26.120 41.092 55.068 1.00 27.88 13 LYS C N 1
ATOM 4215 C CA . LYS C 1 13 ? 26.451 41.544 53.724 1.00 28.03 13 LYS C CA 1
ATOM 4216 C C . LYS C 1 13 ? 25.331 42.383 53.113 1.00 27.95 13 LYS C C 1
ATOM 4217 O O . LYS C 1 13 ? 24.592 41.926 52.241 1.00 28.34 13 LYS C O 1
ATOM 4223 N N . THR C 1 14 ? 25.226 43.622 53.581 1.00 28.03 14 THR C N 1
ATOM 4224 C CA . THR C 1 14 ? 24.206 44.558 53.119 1.00 28.45 14 THR C CA 1
ATOM 4225 C C . THR C 1 14 ? 24.692 45.444 51.974 1.00 27.65 14 THR C C 1
ATOM 4226 O O . THR C 1 14 ? 25.887 45.496 51.681 1.00 28.79 14 THR C O 1
ATOM 4230 N N . GLY C 1 15 ? 23.746 46.128 51.331 1.00 28.61 15 GLY C N 1
ATOM 4231 C CA . GLY C 1 15 ? 24.066 47.045 50.247 1.00 28.39 15 GLY C CA 1
ATOM 4232 C C . GLY C 1 15 ? 24.223 46.513 48.833 1.00 28.82 15 GLY C C 1
ATOM 4233 O O . GLY C 1 15 ? 24.365 47.296 47.891 1.00 29.48 15 GLY C O 1
ATOM 4234 N N . PHE C 1 16 ? 24.174 45.196 48.665 1.00 26.47 16 PHE C N 1
ATOM 4235 C CA . PHE C 1 16 ? 24.361 44.592 47.348 1.00 25.95 16 PHE C CA 1
ATOM 4236 C C . PHE C 1 16 ? 23.124 44.429 46.466 1.00 24.63 16 PHE C C 1
ATOM 4237 O O . PHE C 1 16 ? 23.233 44.433 45.242 1.00 25.67 16 PHE C O 1
ATOM 4245 N N . ALA C 1 17 ? 21.953 44.292 47.073 1.00 24.08 17 ALA C N 1
ATOM 4246 C CA . ALA C 1 17 ? 20.741 44.080 46.293 1.00 22.44 17 ALA C CA 1
ATOM 4247 C C . ALA C 1 17 ? 19.750 45.237 46.262 1.00 21.34 17 ALA C C 1
ATOM 4248 O O . ALA C 1 17 ? 18.745 45.159 45.559 1.00 20.82 17 ALA C O 1
ATOM 4250 N N . GLU C 1 18 ? 20.025 46.302 47.011 1.00 20.43 18 GLU C N 1
ATOM 4251 C CA . GLU C 1 18 ? 19.128 47.453 47.050 1.00 22.18 18 GLU C CA 1
ATOM 4252 C C . GLU C 1 18 ? 18.808 48.018 45.673 1.00 21.53 18 GLU C C 1
ATOM 4253 O O . GLU C 1 18 ? 17.722 48.554 45.454 1.00 20.75 18 GLU C O 1
ATOM 4259 N N . MET C 1 19 ? 19.753 47.902 44.746 1.00 21.42 19 MET C N 1
ATOM 4260 C CA . MET C 1 19 ? 19.556 48.424 43.399 1.00 21.61 19 MET C CA 1
ATOM 4261 C C . MET C 1 19 ? 18.426 47.710 42.659 1.00 20.89 19 MET C C 1
ATOM 4262 O O . MET C 1 19 ? 17.897 48.228 41.677 1.00 20.80 19 MET C O 1
ATOM 4267 N N . PHE C 1 20 ? 18.046 46.531 43.143 1.00 19.02 20 PHE C N 1
ATOM 4268 C CA . PHE C 1 20 ? 16.988 45.754 42.503 1.00 18.14 20 PHE C CA 1
ATOM 4269 C C . PHE C 1 20 ? 15.587 46.027 43.049 1.00 17.51 20 PHE C C 1
ATOM 4270 O O . PHE C 1 20 ? 14.600 45.552 42.488 1.00 17.81 20 PHE C O 1
ATOM 4278 N N . LYS C 1 21 ? 15.498 46.785 44.137 1.00 18.53 21 LYS C N 1
ATOM 4279 C CA . LYS C 1 21 ? 14.203 47.086 44.745 1.00 19.47 21 LYS C CA 1
ATOM 4280 C C . LYS C 1 21 ? 13.187 47.645 43.753 1.00 19.63 21 LYS C C 1
ATOM 4281 O O . LYS C 1 21 ? 13.501 48.523 42.946 1.00 20.41 21 LYS C O 1
ATOM 4287 N N . GLY C 1 22 ? 11.965 47.120 43.825 1.00 19.18 22 GLY C N 1
ATOM 4288 C CA . GLY C 1 22 ? 10.897 47.557 42.944 1.00 19.28 22 GLY C CA 1
ATOM 4289 C C . GLY C 1 22 ? 11.023 47.007 41.537 1.00 18.50 22 GLY C C 1
ATOM 4290 O O . GLY C 1 22 ? 10.306 47.431 40.627 1.00 19.11 22 GLY C O 1
ATOM 4291 N N . GLY C 1 23 ? 11.921 46.045 41.356 1.00 17.52 23 GLY C N 1
ATOM 4292 C CA . GLY C 1 23 ? 12.129 45.484 40.035 1.00 16.75 23 GLY C CA 1
ATOM 4293 C C . GLY C 1 23 ? 11.837 44.009 39.842 1.00 16.38 23 GLY C C 1
ATOM 4294 O O . GLY C 1 23 ? 11.460 43.291 40.773 1.00 16.08 23 GLY C O 1
ATOM 4295 N N . VAL C 1 24 ? 12.025 43.567 38.604 1.00 15.39 24 VAL C N 1
ATOM 4296 C CA . VAL C 1 24 ? 11.794 42.187 38.211 1.00 15.62 24 VAL C CA 1
ATOM 4297 C C . VAL C 1 24 ? 13.063 41.568 37.634 1.00 15.04 24 VAL C C 1
ATOM 4298 O O . VAL C 1 24 ? 13.724 42.160 36.782 1.00 16.07 24 VAL C O 1
ATOM 4302 N N . ILE C 1 25 ? 13.405 40.376 38.111 1.00 14.97 25 ILE C N 1
ATOM 4303 C CA . ILE C 1 25 ? 14.573 39.657 37.619 1.00 15.09 25 ILE C CA 1
ATOM 4304 C C . ILE C 1 25 ? 14.010 38.475 36.836 1.00 15.78 25 ILE C C 1
ATOM 4305 O O . ILE C 1 25 ? 13.186 37.720 37.347 1.00 16.38 25 ILE C O 1
ATOM 4310 N N . MET C 1 26 ? 14.450 38.318 35.592 1.00 14.93 26 MET C N 1
ATOM 4311 C CA . MET C 1 26 ? 13.922 37.268 34.729 1.00 16.13 26 MET C CA 1
ATOM 4312 C C . MET C 1 26 ? 14.892 36.165 34.327 1.00 16.90 26 MET C C 1
ATOM 4313 O O . MET C 1 26 ? 16.038 36.434 33.971 1.00 16.28 26 MET C O 1
ATOM 4318 N N . ASP C 1 27 ? 14.413 34.925 34.377 1.00 18.02 27 ASP C N 1
ATOM 4319 C CA . ASP C 1 27 ? 15.209 33.773 33.967 1.00 18.17 27 ASP C CA 1
ATOM 4320 C C . ASP C 1 27 ? 15.329 33.850 32.445 1.00 19.51 27 ASP C C 1
ATOM 4321 O O . ASP C 1 27 ? 14.341 34.110 31.758 1.00 19.15 27 ASP C O 1
ATOM 4326 N N . VAL C 1 28 ? 16.530 33.628 31.922 1.00 19.29 28 VAL C N 1
ATOM 4327 C CA . VAL C 1 28 ? 16.740 33.646 30.479 1.00 20.23 28 VAL C CA 1
ATOM 4328 C C . VAL C 1 28 ? 17.648 32.482 30.101 1.00 21.26 28 VAL C C 1
ATOM 4329 O O . VAL C 1 28 ? 18.585 32.154 30.830 1.00 18.79 28 VAL C O 1
ATOM 4333 N N . THR C 1 29 ? 17.366 31.852 28.966 1.00 21.85 29 THR C N 1
ATOM 4334 C CA . THR C 1 29 ? 18.165 30.718 28.523 1.00 22.97 29 THR C CA 1
ATOM 4335 C C . THR C 1 29 ? 19.002 31.044 27.292 1.00 23.32 29 THR C C 1
ATOM 4336 O O . THR C 1 29 ? 19.864 30.260 26.897 1.00 24.12 29 THR C O 1
ATOM 4340 N N . THR C 1 30 ? 18.749 32.201 26.691 1.00 23.19 30 THR C N 1
ATOM 4341 C CA . THR C 1 30 ? 19.487 32.610 25.501 1.00 24.79 30 THR C CA 1
ATOM 4342 C C . THR C 1 30 ? 19.775 34.106 25.525 1.00 24.61 30 THR C C 1
ATOM 4343 O O . THR C 1 30 ? 19.177 34.853 26.299 1.00 23.52 30 THR C O 1
ATOM 4347 N N . PRO C 1 31 ? 20.711 34.561 24.680 1.00 25.51 31 PRO C N 1
ATOM 4348 C CA . PRO C 1 31 ? 21.043 35.986 24.630 1.00 25.80 31 PRO C CA 1
ATOM 4349 C C . PRO C 1 31 ? 19.846 36.786 24.119 1.00 25.67 31 PRO C C 1
ATOM 4350 O O . PRO C 1 31 ? 19.650 37.940 24.502 1.00 26.00 31 PRO C O 1
ATOM 4354 N N . GLU C 1 32 ? 19.047 36.161 23.256 1.00 26.23 32 GLU C N 1
ATOM 4355 C CA . GLU C 1 32 ? 17.866 36.813 22.695 1.00 26.29 32 GLU C CA 1
ATOM 4356 C C . GLU C 1 32 ? 16.839 37.097 23.782 1.00 25.52 32 GLU C C 1
ATOM 4357 O O . GLU C 1 32 ? 16.221 38.161 23.800 1.00 24.70 32 GLU C O 1
ATOM 4363 N N . GLN C 1 33 ? 16.650 36.140 24.683 1.00 23.92 33 GLN C N 1
ATOM 4364 C CA . GLN C 1 33 ? 15.691 36.324 25.765 1.00 22.98 33 GLN C CA 1
ATOM 4365 C C . GLN C 1 33 ? 16.205 37.395 26.716 1.00 22.56 33 GLN C C 1
ATOM 4366 O O . GLN C 1 33 ? 15.429 38.185 27.256 1.00 24.43 33 GLN C O 1
ATOM 4372 N N . ALA C 1 34 ? 17.519 37.417 26.919 1.00 22.35 34 ALA C N 1
ATOM 4373 C CA . ALA C 1 34 ? 18.134 38.397 27.802 1.00 21.63 34 ALA C CA 1
ATOM 4374 C C . ALA C 1 34 ? 17.860 39.802 27.280 1.00 22.23 34 ALA C C 1
ATOM 4375 O O . ALA C 1 34 ? 17.537 40.704 28.048 1.00 21.76 34 ALA C O 1
ATOM 4377 N N . VAL C 1 35 ? 17.991 39.983 25.970 1.00 22.23 35 VAL C N 1
ATOM 4378 C CA . VAL C 1 35 ? 17.744 41.284 25.361 1.00 23.32 35 VAL C CA 1
ATOM 4379 C C . VAL C 1 35 ? 16.282 41.678 25.552 1.00 22.99 35 VAL C C 1
ATOM 4380 O O . VAL C 1 35 ? 15.980 42.822 25.891 1.00 23.69 35 VAL C O 1
ATOM 4384 N N . ILE C 1 36 ? 15.380 40.727 25.339 1.00 23.44 36 ILE C N 1
ATOM 4385 C CA . ILE C 1 36 ? 13.955 40.987 25.503 1.00 23.08 36 ILE C CA 1
ATOM 4386 C C . ILE C 1 36 ? 13.665 41.405 26.942 1.00 22.72 36 ILE C C 1
ATOM 4387 O O . ILE C 1 36 ? 12.904 42.341 27.184 1.00 23.12 36 ILE C O 1
ATOM 4392 N N . ALA C 1 37 ? 14.279 40.709 27.894 1.00 21.37 37 ALA C N 1
ATOM 4393 C CA . ALA C 1 37 ? 14.082 41.017 29.305 1.00 20.84 37 ALA C CA 1
ATOM 4394 C C . ALA C 1 37 ? 14.583 42.419 29.636 1.00 20.84 37 ALA C C 1
ATOM 4395 O O . ALA C 1 37 ? 13.918 43.176 30.339 1.00 20.48 37 ALA C O 1
ATOM 4397 N N . GLU C 1 38 ? 15.761 42.766 29.127 1.00 21.57 38 GLU C N 1
ATOM 4398 C CA . GLU C 1 38 ? 16.323 44.082 29.388 1.00 22.20 38 GLU C CA 1
ATOM 4399 C C . GLU C 1 38 ? 15.450 45.174 28.774 1.00 23.50 38 GLU C C 1
ATOM 4400 O O . GLU C 1 38 ? 15.161 46.182 29.417 1.00 23.92 38 GLU C O 1
ATOM 4406 N N . GLU C 1 39 ? 15.027 44.966 27.530 1.00 24.58 39 GLU C N 1
ATOM 4407 C CA . GLU C 1 39 ? 14.195 45.949 26.844 1.00 25.60 39 GLU C CA 1
ATOM 4408 C C . GLU C 1 39 ? 12.852 46.114 27.552 1.00 24.90 39 GLU C C 1
ATOM 4409 O O . GLU C 1 39 ? 12.252 47.188 27.510 1.00 25.57 39 GLU C O 1
ATOM 4415 N N . ALA C 1 40 ? 12.398 45.051 28.213 1.00 23.69 40 ALA C N 1
ATOM 4416 C CA . ALA C 1 40 ? 11.125 45.065 28.932 1.00 22.50 40 ALA C CA 1
ATOM 4417 C C . ALA C 1 40 ? 11.201 45.827 30.250 1.00 22.07 40 ALA C C 1
ATOM 4418 O O . ALA C 1 40 ? 10.173 46.224 30.807 1.00 21.68 40 ALA C O 1
ATOM 4420 N N . GLY C 1 41 ? 12.414 46.022 30.759 1.00 20.63 41 GLY C N 1
ATOM 4421 C CA . GLY C 1 41 ? 12.572 46.748 32.005 1.00 18.99 41 GLY C CA 1
ATOM 4422 C C . GLY C 1 41 ? 13.088 45.931 33.179 1.00 18.21 41 GLY C C 1
ATOM 4423 O O . GLY C 1 41 ? 13.091 46.414 34.311 1.00 18.24 41 GLY C O 1
ATOM 4424 N N . ALA C 1 42 ? 13.522 44.702 32.922 1.00 18.18 42 ALA C N 1
ATOM 4425 C CA . ALA C 1 42 ? 14.051 43.854 33.992 1.00 18.48 42 ALA C CA 1
ATOM 4426 C C . ALA C 1 42 ? 15.265 44.528 34.623 1.00 18.52 42 ALA C C 1
ATOM 4427 O O . ALA C 1 42 ? 16.051 45.180 33.926 1.00 19.25 42 ALA C O 1
ATOM 4429 N N . VAL C 1 43 ? 15.425 44.375 35.935 1.00 17.24 43 VAL C N 1
ATOM 4430 C CA . VAL C 1 43 ? 16.561 44.980 36.622 1.00 16.77 43 VAL C CA 1
ATOM 4431 C C . VAL C 1 43 ? 17.786 44.067 36.610 1.00 17.19 43 VAL C C 1
ATOM 4432 O O . VAL C 1 43 ? 18.887 44.489 36.954 1.00 17.62 43 VAL C O 1
ATOM 4436 N N . ALA C 1 44 ? 17.580 42.817 36.212 1.00 16.70 44 ALA C N 1
ATOM 4437 C CA . ALA C 1 44 ? 18.657 41.836 36.128 1.00 15.91 44 ALA C CA 1
ATOM 4438 C C . ALA C 1 44 ? 18.103 40.579 35.481 1.00 14.68 44 ALA C C 1
ATOM 4439 O O . ALA C 1 44 ? 16.888 40.419 35.374 1.00 15.92 44 ALA C O 1
ATOM 4441 N N . VAL C 1 45 ? 18.991 39.704 35.023 1.00 14.42 45 VAL C N 1
ATOM 4442 C CA . VAL C 1 45 ? 18.569 38.447 34.422 1.00 14.10 45 VAL C CA 1
ATOM 4443 C C . VAL C 1 45 ? 19.279 37.295 35.122 1.00 14.68 45 VAL C C 1
ATOM 4444 O O . VAL C 1 45 ? 20.379 37.459 35.657 1.00 17.08 45 VAL C O 1
ATOM 4448 N N . MET C 1 46 ? 18.624 36.141 35.132 1.00 15.69 46 MET C N 1
ATOM 4449 C CA . MET C 1 46 ? 19.164 34.928 35.736 1.00 15.20 46 MET C CA 1
ATOM 4450 C C . MET C 1 46 ? 19.476 33.999 34.569 1.00 16.21 46 MET C C 1
ATOM 4451 O O . MET C 1 46 ? 18.571 33.457 33.940 1.00 16.65 46 MET C O 1
ATOM 4456 N N . ALA C 1 47 ? 20.759 33.829 34.273 1.00 17.41 47 ALA C N 1
ATOM 4457 C CA . ALA C 1 47 ? 21.182 32.986 33.159 1.00 19.26 47 ALA C CA 1
ATOM 4458 C C . ALA C 1 47 ? 21.086 31.496 33.468 1.00 20.27 47 ALA C C 1
ATOM 4459 O O . ALA C 1 47 ? 21.579 31.033 34.497 1.00 20.47 47 ALA C O 1
ATOM 4461 N N . LEU C 1 48 ? 20.452 30.753 32.563 1.00 23.17 48 LEU C N 1
ATOM 4462 C CA . LEU C 1 48 ? 20.276 29.309 32.711 1.00 25.65 48 LEU C CA 1
ATOM 4463 C C . LEU C 1 48 ? 20.467 28.627 31.361 1.00 27.74 48 LEU C C 1
ATOM 4464 O O . LEU C 1 48 ? 19.931 29.081 30.351 1.00 27.44 48 LEU C O 1
ATOM 4469 N N . GLU C 1 49 ? 21.226 27.536 31.338 1.00 28.40 49 GLU C N 1
ATOM 4470 C CA . GLU C 1 49 ? 21.449 26.825 30.086 1.00 30.31 49 GLU C CA 1
ATOM 4471 C C . GLU C 1 49 ? 20.227 25.964 29.797 1.00 31.54 49 GLU C C 1
ATOM 4472 O O . GLU C 1 49 ? 19.893 25.699 28.640 1.00 31.60 49 GLU C O 1
ATOM 4478 N N . ARG C 1 50 ? 19.564 25.538 30.867 1.00 32.48 50 ARG C N 1
ATOM 4479 C CA . ARG C 1 50 ? 18.365 24.714 30.782 1.00 34.16 50 ARG C CA 1
ATOM 4480 C C . ARG C 1 50 ? 17.507 24.994 32.011 1.00 33.75 50 ARG C C 1
ATOM 4481 O O . ARG C 1 50 ? 18.034 25.307 33.078 1.00 32.65 50 ARG C O 1
ATOM 4489 N N . VAL C 1 51 ? 16.190 24.887 31.862 1.00 33.61 51 VAL C N 1
ATOM 4490 C CA . VAL C 1 51 ? 15.286 25.132 32.980 1.00 33.81 51 VAL C CA 1
ATOM 4491 C C . VAL C 1 51 ? 15.395 23.996 33.992 1.00 33.64 51 VAL C C 1
ATOM 4492 O O . VAL C 1 51 ? 15.047 22.852 33.693 1.00 32.80 51 VAL C O 1
ATOM 4496 N N . PRO C 1 52 ? 15.880 24.301 35.207 1.00 33.67 52 PRO C N 1
ATOM 4497 C CA . PRO C 1 52 ? 16.039 23.304 36.270 1.00 34.59 52 PRO C CA 1
ATOM 4498 C C . PRO C 1 52 ? 14.783 22.472 36.505 1.00 35.07 52 PRO C C 1
ATOM 4499 O O . PRO C 1 52 ? 14.861 21.265 36.731 1.00 34.87 52 PRO C O 1
ATOM 4503 N N . ALA C 1 53 ? 13.627 23.128 36.454 1.00 36.29 53 ALA C N 1
ATOM 4504 C CA . ALA C 1 53 ? 12.350 22.453 36.661 1.00 37.68 53 ALA C CA 1
ATOM 4505 C C . ALA C 1 53 ? 12.138 21.358 35.621 1.00 38.58 53 ALA C C 1
ATOM 4506 O O . ALA C 1 53 ? 11.619 20.285 35.932 1.00 39.33 53 ALA C O 1
ATOM 4508 N N . ASP C 1 54 ? 12.541 21.635 34.384 1.00 39.32 54 ASP C N 1
ATOM 4509 C CA . ASP C 1 54 ? 12.397 20.674 33.297 1.00 40.28 54 ASP C CA 1
ATOM 4510 C C . ASP C 1 54 ? 13.313 19.480 33.534 1.00 40.62 54 ASP C C 1
ATOM 4511 O O . ASP C 1 54 ? 12.898 18.327 33.409 1.00 40.18 54 ASP C O 1
ATOM 4516 N N . ILE C 1 55 ? 14.563 19.768 33.880 1.00 40.74 55 ILE C N 1
ATOM 4517 C CA . ILE C 1 55 ? 15.551 18.730 34.144 1.00 41.62 55 ILE C CA 1
ATOM 4518 C C . ILE C 1 55 ? 15.100 17.865 35.316 1.00 42.84 55 ILE C C 1
ATOM 4519 O O . ILE C 1 55 ? 15.070 16.637 35.222 1.00 42.75 55 ILE C O 1
ATOM 4524 N N . ARG C 1 56 ? 14.746 18.520 36.417 1.00 44.68 56 ARG C N 1
ATOM 4525 C CA . ARG C 1 56 ? 14.302 17.827 37.620 1.00 46.34 56 ARG C CA 1
ATOM 4526 C C . ARG C 1 56 ? 13.082 16.962 37.317 1.00 47.13 56 ARG C C 1
ATOM 4527 O O . ARG C 1 56 ? 13.011 15.804 37.729 1.00 47.55 56 ARG C O 1
ATOM 4535 N N . ALA C 1 57 ? 12.126 17.531 36.590 1.00 47.66 57 ALA C N 1
ATOM 4536 C CA . ALA C 1 57 ? 10.911 16.812 36.226 1.00 47.71 57 ALA C CA 1
ATOM 4537 C C . ALA C 1 57 ? 11.253 15.572 35.405 1.00 47.74 57 ALA C C 1
ATOM 4538 O O . ALA C 1 57 ? 10.543 14.566 35.457 1.00 48.17 57 ALA C O 1
ATOM 4540 N N . GLN C 1 58 ? 12.344 15.651 34.650 1.00 46.98 58 GLN C N 1
ATOM 4541 C CA . GLN C 1 58 ? 12.779 14.537 33.819 1.00 46.19 58 GLN C CA 1
ATOM 4542 C C . GLN C 1 58 ? 13.658 13.581 34.624 1.00 44.56 58 GLN C C 1
ATOM 4543 O O . GLN C 1 58 ? 14.225 12.632 34.081 1.00 45.26 58 GLN C O 1
ATOM 4549 N N . GLY C 1 59 ? 13.763 13.842 35.924 1.00 42.16 59 GLY C N 1
ATOM 4550 C CA . GLY C 1 59 ? 14.555 12.996 36.801 1.00 39.18 59 GLY C CA 1
ATOM 4551 C C . GLY C 1 59 ? 16.059 13.125 36.647 1.00 36.32 59 GLY C C 1
ATOM 4552 O O . GLY C 1 59 ? 16.808 12.279 37.136 1.00 37.25 59 GLY C O 1
ATOM 4553 N N . GLY C 1 60 ? 16.509 14.181 35.977 1.00 33.11 60 GLY C N 1
ATOM 4554 C CA . GLY C 1 60 ? 17.935 14.371 35.787 1.00 28.68 60 GLY C CA 1
ATOM 4555 C C . GLY C 1 60 ? 18.582 15.205 36.877 1.00 25.82 60 GLY C C 1
ATOM 4556 O O . GLY C 1 60 ? 17.911 15.676 37.796 1.00 26.22 60 GLY C O 1
ATOM 4557 N N . VAL C 1 61 ? 19.897 15.374 36.779 1.00 22.51 61 VAL C N 1
ATOM 4558 C CA . VAL C 1 61 ? 20.651 16.168 37.745 1.00 19.48 61 VAL C CA 1
ATOM 4559 C C . VAL C 1 61 ? 20.854 17.568 37.169 1.00 18.77 61 VAL C C 1
ATOM 4560 O O . VAL C 1 61 ? 21.409 17.719 36.082 1.00 19.30 61 VAL C O 1
ATOM 4564 N N . ALA C 1 62 ? 20.390 18.583 37.893 1.00 16.74 62 ALA C N 1
ATOM 4565 C CA . ALA C 1 62 ? 20.521 19.973 37.461 1.00 16.20 62 ALA C CA 1
ATOM 4566 C C . ALA C 1 62 ? 21.730 20.596 38.154 1.00 16.24 62 ALA C C 1
ATOM 4567 O O . ALA C 1 62 ? 21.808 20.616 39.383 1.00 15.99 62 ALA C O 1
ATOM 4569 N N . ARG C 1 63 ? 22.668 21.108 37.362 1.00 15.47 63 ARG C N 1
ATOM 4570 C CA . ARG C 1 63 ? 23.884 21.700 37.911 1.00 14.57 63 ARG C CA 1
ATOM 4571 C C . ARG C 1 63 ? 24.121 23.113 37.397 1.00 14.57 63 ARG C C 1
ATOM 4572 O O . ARG C 1 63 ? 23.276 23.691 36.717 1.00 15.15 63 ARG C O 1
ATOM 4580 N N . MET C 1 64 ? 25.287 23.654 37.739 1.00 14.61 64 MET C N 1
ATOM 4581 C CA . MET C 1 64 ? 25.707 24.975 37.281 1.00 14.07 64 MET C CA 1
ATOM 4582 C C . MET C 1 64 ? 25.687 24.919 35.752 1.00 14.46 64 MET C C 1
ATOM 4583 O O . MET C 1 64 ? 25.990 23.877 35.164 1.00 15.47 64 MET C O 1
ATOM 4588 N N . SER C 1 65 ? 25.325 26.026 35.110 1.00 14.29 65 SER C N 1
ATOM 4589 C CA . SER C 1 65 ? 25.284 26.067 33.651 1.00 16.20 65 SER C CA 1
ATOM 4590 C C . SER C 1 65 ? 26.689 26.219 33.086 1.00 15.99 65 SER C C 1
ATOM 4591 O O . SER C 1 65 ? 27.596 26.678 33.775 1.00 16.96 65 SER C O 1
ATOM 4594 N N . ASP C 1 66 ? 26.861 25.831 31.825 1.00 15.94 66 ASP C N 1
ATOM 4595 C CA . ASP C 1 66 ? 28.156 25.937 31.162 1.00 17.80 66 ASP C CA 1
ATOM 4596 C C . ASP C 1 66 ? 28.551 27.412 31.067 1.00 17.93 66 ASP C C 1
ATOM 4597 O O . ASP C 1 66 ? 27.747 28.255 30.659 1.00 17.82 66 ASP C O 1
ATOM 4602 N N . PRO C 1 67 ? 29.789 27.747 31.462 1.00 18.55 67 PRO C N 1
ATOM 4603 C CA . PRO C 1 67 ? 30.277 29.130 31.414 1.00 18.76 67 PRO C CA 1
ATOM 4604 C C . PRO C 1 67 ? 30.097 29.786 30.045 1.00 18.70 67 PRO C C 1
ATOM 4605 O O . PRO C 1 67 ? 29.930 31.000 29.948 1.00 20.40 67 PRO C O 1
ATOM 4609 N N . LYS C 1 68 ? 30.139 28.979 28.990 1.00 20.87 68 LYS C N 1
ATOM 4610 C CA . LYS C 1 68 ? 29.981 29.500 27.634 1.00 21.65 68 LYS C CA 1
ATOM 4611 C C . LYS C 1 68 ? 28.644 30.212 27.460 1.00 22.27 68 LYS C C 1
ATOM 4612 O O . LYS C 1 68 ? 28.587 31.319 26.928 1.00 22.29 68 LYS C O 1
ATOM 4618 N N . ILE C 1 69 ? 27.571 29.572 27.914 1.00 22.68 69 ILE C N 1
ATOM 4619 C CA . ILE C 1 69 ? 26.237 30.143 27.792 1.00 22.91 69 ILE C CA 1
ATOM 4620 C C . ILE C 1 69 ? 26.065 31.365 28.685 1.00 22.52 69 ILE C C 1
ATOM 4621 O O . ILE C 1 69 ? 25.446 32.352 28.285 1.00 21.33 69 ILE C O 1
ATOM 4626 N N . ILE C 1 70 ? 26.611 31.304 29.894 1.00 20.22 70 ILE C N 1
ATOM 4627 C CA . ILE C 1 70 ? 26.502 32.431 30.811 1.00 19.55 70 ILE C CA 1
ATOM 4628 C C . ILE C 1 70 ? 27.224 33.643 30.226 1.00 20.77 70 ILE C C 1
ATOM 4629 O O . ILE C 1 70 ? 26.717 34.763 30.275 1.00 21.49 70 ILE C O 1
ATOM 4634 N N . LYS C 1 71 ? 28.404 33.410 29.661 1.00 20.93 71 LYS C N 1
ATOM 4635 C CA . LYS C 1 71 ? 29.185 34.488 29.064 1.00 22.40 71 LYS C CA 1
ATOM 4636 C C . LYS C 1 71 ? 28.464 35.134 27.888 1.00 21.55 71 LYS C C 1
ATOM 4637 O O . LYS C 1 71 ? 28.520 36.352 27.710 1.00 22.77 71 LYS C O 1
ATOM 4643 N N . GLU C 1 72 ? 27.787 34.317 27.088 1.00 22.65 72 GLU C N 1
ATOM 4644 C CA . GLU C 1 72 ? 27.056 34.827 25.934 1.00 23.09 72 GLU C CA 1
ATOM 4645 C C . GLU C 1 72 ? 25.926 35.744 26.384 1.00 23.42 72 GLU C C 1
ATOM 4646 O O . GLU C 1 72 ? 25.595 36.718 25.706 1.00 23.50 72 GLU C O 1
ATOM 4652 N N . ILE C 1 73 ? 25.331 35.433 27.530 1.00 22.67 73 ILE C N 1
ATOM 4653 C CA . ILE C 1 73 ? 24.250 36.258 28.055 1.00 22.04 73 ILE C CA 1
ATOM 4654 C C . ILE C 1 73 ? 24.826 37.540 28.653 1.00 22.05 73 ILE C C 1
ATOM 4655 O O . ILE C 1 73 ? 24.253 38.617 28.499 1.00 20.96 73 ILE C O 1
ATOM 4660 N N . MET C 1 74 ? 25.971 37.428 29.318 1.00 21.03 74 MET C N 1
ATOM 4661 C CA . MET C 1 74 ? 26.614 38.593 29.920 1.00 21.38 74 MET C CA 1
ATOM 4662 C C . MET C 1 74 ? 26.999 39.619 28.855 1.00 22.47 74 MET C C 1
ATOM 4663 O O . MET C 1 74 ? 26.939 40.823 29.089 1.00 21.48 74 MET C O 1
ATOM 4668 N N . ALA C 1 75 ? 27.390 39.135 27.684 1.00 23.86 75 ALA C N 1
ATOM 4669 C CA . ALA C 1 75 ? 27.797 40.023 26.602 1.00 24.33 75 ALA C CA 1
ATOM 4670 C C . ALA C 1 75 ? 26.626 40.597 25.806 1.00 25.69 75 ALA C C 1
ATOM 4671 O O . ALA C 1 75 ? 26.825 41.437 24.929 1.00 27.30 75 ALA C O 1
ATOM 4673 N N . ALA C 1 76 ? 25.408 40.164 26.115 1.00 25.16 76 ALA C N 1
ATOM 4674 C CA . ALA C 1 76 ? 24.238 40.645 25.386 1.00 25.13 76 ALA C CA 1
ATOM 4675 C C . ALA C 1 76 ? 23.459 41.762 26.078 1.00 25.23 76 ALA C C 1
ATOM 4676 O O . ALA C 1 76 ? 22.686 42.472 25.429 1.00 25.62 76 ALA C O 1
ATOM 4678 N N . VAL C 1 77 ? 23.660 41.926 27.383 1.00 23.70 77 VAL C N 1
ATOM 4679 C CA . VAL C 1 77 ? 22.947 42.960 28.127 1.00 22.74 77 VAL C CA 1
ATOM 4680 C C . VAL C 1 77 ? 23.853 43.792 29.026 1.00 22.88 77 VAL C C 1
ATOM 4681 O O . VAL C 1 77 ? 24.990 43.412 29.311 1.00 23.87 77 VAL C O 1
ATOM 4685 N N . SER C 1 78 ? 23.335 44.931 29.477 1.00 21.31 78 SER C N 1
ATOM 4686 C CA . SER C 1 78 ? 24.088 45.825 30.344 1.00 23.27 78 SER C CA 1
ATOM 4687 C C . SER C 1 78 ? 23.669 45.674 31.802 1.00 23.24 78 SER C C 1
ATOM 4688 O O . SER C 1 78 ? 24.408 46.050 32.712 1.00 26.32 78 SER C O 1
ATOM 4691 N N . ILE C 1 79 ? 22.481 45.124 32.027 1.00 21.43 79 ILE C N 1
ATOM 4692 C CA . ILE C 1 79 ? 22.004 44.935 33.390 1.00 19.23 79 ILE C CA 1
ATOM 4693 C C . ILE C 1 79 ? 22.725 43.748 34.017 1.00 18.87 79 ILE C C 1
ATOM 4694 O O . ILE C 1 79 ? 23.294 42.915 33.308 1.00 19.95 79 ILE C O 1
ATOM 4699 N N . PRO C 1 80 ? 22.724 43.665 35.357 1.00 18.30 80 PRO C N 1
ATOM 4700 C CA . PRO C 1 80 ? 23.388 42.570 36.069 1.00 17.84 80 PRO C CA 1
ATOM 4701 C C . PRO C 1 80 ? 22.923 41.191 35.636 1.00 16.24 80 PRO C C 1
ATOM 4702 O O . PRO C 1 80 ? 21.760 40.994 35.276 1.00 15.08 80 PRO C O 1
ATOM 4706 N N . VAL C 1 81 ? 23.846 40.237 35.677 1.00 15.12 81 VAL C N 1
ATOM 4707 C CA . VAL C 1 81 ? 23.536 38.867 35.311 1.00 15.30 81 VAL C CA 1
ATOM 4708 C C . VAL C 1 81 ? 23.837 37.951 36.488 1.00 14.74 81 VAL C C 1
ATOM 4709 O O . VAL C 1 81 ? 24.929 37.993 37.062 1.00 14.85 81 VAL C O 1
ATOM 4713 N N . MET C 1 82 ? 22.853 37.139 36.853 1.00 14.95 82 MET C N 1
ATOM 4714 C CA . MET C 1 82 ? 23.009 36.189 37.946 1.00 15.08 82 MET C CA 1
ATOM 4715 C C . MET C 1 82 ? 23.053 34.786 37.348 1.00 14.37 82 MET C C 1
ATOM 4716 O O . MET C 1 82 ? 22.670 34.581 36.198 1.00 14.97 82 MET C O 1
ATOM 4721 N N . ALA C 1 83 ? 23.526 33.823 38.131 1.00 13.10 83 ALA C N 1
ATOM 4722 C CA . ALA C 1 83 ? 23.591 32.434 37.697 1.00 13.06 83 ALA C CA 1
ATOM 4723 C C . ALA C 1 83 ? 23.448 31.574 38.945 1.00 12.42 83 ALA C C 1
ATOM 4724 O O . ALA C 1 83 ? 23.696 32.046 40.054 1.00 13.28 83 ALA C O 1
ATOM 4726 N N . LYS C 1 84 ? 23.052 30.319 38.764 1.00 12.61 84 LYS C N 1
ATOM 4727 C CA . LYS C 1 84 ? 22.831 29.422 39.897 1.00 12.90 84 LYS C CA 1
ATOM 4728 C C . LYS C 1 84 ? 23.892 28.360 40.146 1.00 12.88 84 LYS C C 1
ATOM 4729 O O . LYS C 1 84 ? 24.616 27.952 39.238 1.00 13.49 84 LYS C O 1
ATOM 4735 N N . VAL C 1 85 ? 23.971 27.921 41.400 1.00 12.04 85 VAL C N 1
ATOM 4736 C CA . VAL C 1 85 ? 24.870 26.837 41.787 1.00 10.45 85 VAL C CA 1
ATOM 4737 C C . VAL C 1 85 ? 24.055 25.917 42.682 1.00 11.90 85 VAL C C 1
ATOM 4738 O O . VAL C 1 85 ? 23.050 26.333 43.267 1.00 11.65 85 VAL C O 1
ATOM 4742 N N . ARG C 1 86 ? 24.480 24.667 42.777 1.00 11.32 86 ARG C N 1
ATOM 4743 C CA . ARG C 1 86 ? 23.793 23.704 43.623 1.00 12.27 86 ARG C CA 1
ATOM 4744 C C . ARG C 1 86 ? 24.097 24.023 45.079 1.00 12.45 86 ARG C C 1
ATOM 4745 O O . ARG C 1 86 ? 25.161 24.552 45.398 1.00 13.12 86 ARG C O 1
ATOM 4753 N N . ILE C 1 87 ? 23.162 23.707 45.969 1.00 11.79 87 ILE C N 1
ATOM 4754 C CA . ILE C 1 87 ? 23.380 23.966 47.385 1.00 11.22 87 ILE C CA 1
ATOM 4755 C C . ILE C 1 87 ? 24.658 23.278 47.854 1.00 11.34 87 ILE C C 1
ATOM 4756 O O . ILE C 1 87 ? 24.862 22.085 47.609 1.00 11.87 87 ILE C O 1
ATOM 4761 N N . GLY C 1 88 ? 25.516 24.053 48.510 1.00 10.91 88 GLY C N 1
ATOM 4762 C CA . GLY C 1 88 ? 26.769 23.532 49.028 1.00 11.03 88 GLY C CA 1
ATOM 4763 C C . GLY C 1 88 ? 27.888 23.337 48.022 1.00 12.13 88 GLY C C 1
ATOM 4764 O O . GLY C 1 88 ? 28.995 22.957 48.406 1.00 12.97 88 GLY C O 1
ATOM 4765 N N . HIS C 1 89 ? 27.636 23.597 46.744 1.00 12.96 89 HIS C N 1
ATOM 4766 C CA . HIS C 1 89 ? 28.699 23.393 45.768 1.00 11.28 89 HIS C CA 1
ATOM 4767 C C . HIS C 1 89 ? 29.541 24.653 45.648 1.00 12.48 89 HIS C C 1
ATOM 4768 O O . HIS C 1 89 ? 29.375 25.439 44.711 1.00 12.23 89 HIS C O 1
ATOM 4775 N N . PHE C 1 90 ? 30.454 24.838 46.596 1.00 11.59 90 PHE C N 1
ATOM 4776 C CA . PHE C 1 90 ? 31.268 26.038 46.596 1.00 11.82 90 PHE C CA 1
ATOM 4777 C C . PHE C 1 90 ? 32.251 26.138 45.442 1.00 11.24 90 PHE C C 1
ATOM 4778 O O . PHE C 1 90 ? 32.739 27.226 45.148 1.00 11.83 90 PHE C O 1
ATOM 4786 N N . VAL C 1 91 ? 32.535 25.026 44.771 1.00 11.96 91 VAL C N 1
ATOM 4787 C CA . VAL C 1 91 ? 33.455 25.100 43.640 1.00 12.15 91 VAL C CA 1
ATOM 4788 C C . VAL C 1 91 ? 32.695 25.656 42.439 1.00 13.22 91 VAL C C 1
ATOM 4789 O O . VAL C 1 91 ? 33.249 26.419 41.650 1.00 12.82 91 VAL C O 1
ATOM 4793 N N . GLU C 1 92 ? 31.421 25.290 42.294 1.00 11.85 92 GLU C N 1
ATOM 4794 C CA . GLU C 1 92 ? 30.641 25.855 41.196 1.00 11.76 92 GLU C CA 1
ATOM 4795 C C . GLU C 1 92 ? 30.625 27.366 41.423 1.00 12.39 92 GLU C C 1
ATOM 4796 O O . GLU C 1 92 ? 30.724 28.145 40.473 1.00 11.94 92 GLU C O 1
ATOM 4802 N N . ALA C 1 93 ? 30.510 27.776 42.687 1.00 11.80 93 ALA C N 1
ATOM 4803 C CA . ALA C 1 93 ? 30.493 29.200 43.022 1.00 12.63 93 ALA C CA 1
ATOM 4804 C C . ALA C 1 93 ? 31.828 29.865 42.675 1.00 13.32 93 ALA C C 1
ATOM 4805 O O . ALA C 1 93 ? 31.856 30.997 42.189 1.00 13.91 93 ALA C O 1
ATOM 4807 N N . MET C 1 94 ? 32.933 29.164 42.923 1.00 12.54 94 MET C N 1
ATOM 4808 C CA . MET C 1 94 ? 34.252 29.706 42.603 1.00 12.34 94 MET C CA 1
ATOM 4809 C C . MET C 1 94 ? 34.327 29.989 41.106 1.00 13.89 94 MET C C 1
ATOM 4810 O O . MET C 1 94 ? 34.892 31.001 40.679 1.00 14.71 94 MET C O 1
ATOM 4815 N N . ILE C 1 95 ? 33.751 29.090 40.315 1.00 13.49 95 ILE C N 1
ATOM 4816 C CA . ILE C 1 95 ? 33.755 29.227 38.865 1.00 13.53 95 ILE C CA 1
ATOM 4817 C C . ILE C 1 95 ? 32.897 30.405 38.409 1.00 14.61 95 ILE C C 1
ATOM 4818 O O . ILE C 1 95 ? 33.332 31.212 37.592 1.00 14.96 95 ILE C O 1
ATOM 4823 N N . LEU C 1 96 ? 31.681 30.513 38.933 1.00 13.79 96 LEU C N 1
ATOM 4824 C CA . LEU C 1 96 ? 30.817 31.620 38.539 1.00 13.11 96 LEU C CA 1
ATOM 4825 C C . LEU C 1 96 ? 31.442 32.959 38.909 1.00 13.35 96 LEU C C 1
ATOM 4826 O O . LEU C 1 96 ? 31.323 33.936 38.165 1.00 15.06 96 LEU C O 1
ATOM 4831 N N . GLU C 1 97 ? 32.110 33.003 40.057 1.00 13.41 97 GLU C N 1
ATOM 4832 C CA . GLU C 1 97 ? 32.754 34.228 40.506 1.00 13.79 97 GLU C CA 1
ATOM 4833 C C . GLU C 1 97 ? 33.896 34.586 39.561 1.00 14.34 97 GLU C C 1
ATOM 4834 O O . GLU C 1 97 ? 34.068 35.748 39.188 1.00 16.78 97 GLU C O 1
ATOM 4840 N N . ALA C 1 98 ? 34.663 33.576 39.171 1.00 14.31 98 ALA C N 1
ATOM 4841 C CA . ALA C 1 98 ? 35.797 33.772 38.273 1.00 16.03 98 ALA C CA 1
ATOM 4842 C C . ALA C 1 98 ? 35.398 34.313 36.904 1.00 17.72 98 ALA C C 1
ATOM 4843 O O . ALA C 1 98 ? 36.141 35.101 36.309 1.00 19.13 98 ALA C O 1
ATOM 4845 N N . ILE C 1 99 ? 34.241 33.900 36.396 1.00 17.00 99 ILE C N 1
ATOM 4846 C CA . ILE C 1 99 ? 33.809 34.376 35.085 1.00 17.65 99 ILE C CA 1
ATOM 4847 C C . ILE C 1 99 ? 33.126 35.736 35.142 1.00 19.22 99 ILE C C 1
ATOM 4848 O O . ILE C 1 99 ? 32.789 36.313 34.109 1.00 20.75 99 ILE C O 1
ATOM 4853 N N . GLY C 1 100 ? 32.922 36.250 36.348 1.00 18.40 100 GLY C N 1
ATOM 4854 C CA . GLY C 1 100 ? 32.329 37.569 36.481 1.00 18.80 100 GLY C CA 1
ATOM 4855 C C . GLY C 1 100 ? 30.828 37.745 36.598 1.00 19.18 100 GLY C C 1
ATOM 4856 O O . GLY C 1 100 ? 30.312 38.788 36.194 1.00 20.28 100 GLY C O 1
ATOM 4857 N N . VAL C 1 101 ? 30.111 36.758 37.125 1.00 18.13 101 VAL C N 1
ATOM 4858 C CA . VAL C 1 101 ? 28.671 36.933 37.289 1.00 17.52 101 VAL C CA 1
ATOM 4859 C C . VAL C 1 101 ? 28.500 37.989 38.380 1.00 17.53 101 VAL C C 1
ATOM 4860 O O . VAL C 1 101 ? 29.373 38.156 39.233 1.00 17.76 101 VAL C O 1
ATOM 4864 N N . ASP C 1 102 ? 27.380 38.701 38.355 1.00 16.52 102 ASP C N 1
ATOM 4865 C CA . ASP C 1 102 ? 27.142 39.757 39.328 1.00 17.01 102 ASP C CA 1
ATOM 4866 C C . ASP C 1 102 ? 26.509 39.279 40.626 1.00 14.78 102 ASP C C 1
ATOM 4867 O O . ASP C 1 102 ? 26.602 39.956 41.648 1.00 15.92 102 ASP C O 1
ATOM 4872 N N . PHE C 1 103 ? 25.879 38.111 40.584 1.00 14.39 103 PHE C N 1
ATOM 4873 C CA . PHE C 1 103 ? 25.206 37.564 41.762 1.00 14.27 103 PHE C CA 1
ATOM 4874 C C . PHE C 1 103 ? 25.070 36.059 41.573 1.00 13.86 103 PHE C C 1
ATOM 4875 O O . PHE C 1 103 ? 24.876 35.589 40.451 1.00 14.72 103 PHE C O 1
ATOM 4883 N N . ILE C 1 104 ? 25.178 35.303 42.662 1.00 12.09 104 ILE C N 1
ATOM 4884 C CA . ILE C 1 104 ? 25.023 33.855 42.584 1.00 13.39 104 ILE C CA 1
ATOM 4885 C C . ILE C 1 104 ? 23.820 33.428 43.402 1.00 12.77 104 ILE C C 1
ATOM 4886 O O . ILE C 1 104 ? 23.646 33.870 44.533 1.00 13.37 104 ILE C O 1
ATOM 4891 N N . ASP C 1 105 ? 22.998 32.564 42.821 1.00 12.17 105 ASP C N 1
ATOM 4892 C CA . ASP C 1 105 ? 21.823 32.045 43.501 1.00 14.70 105 ASP C CA 1
ATOM 4893 C C . ASP C 1 105 ? 22.134 30.615 43.922 1.00 13.49 105 ASP C C 1
ATOM 4894 O O . ASP C 1 105 ? 22.267 29.734 43.076 1.00 14.57 105 ASP C O 1
ATOM 4899 N N . GLU C 1 106 ? 22.310 30.398 45.224 1.00 13.79 106 GLU C N 1
ATOM 4900 C CA . GLU C 1 106 ? 22.557 29.052 45.740 1.00 13.58 106 GLU C CA 1
ATOM 4901 C C . GLU C 1 106 ? 21.123 28.533 45.758 1.00 14.14 106 GLU C C 1
ATOM 4902 O O . GLU C 1 106 ? 20.356 28.791 46.692 1.00 14.09 106 GLU C O 1
ATOM 4908 N N . SER C 1 107 ? 20.778 27.801 44.704 1.00 13.14 107 SER C N 1
ATOM 4909 C CA . SER C 1 107 ? 19.411 27.350 44.477 1.00 14.79 107 SER C CA 1
ATOM 4910 C C . SER C 1 107 ? 18.966 25.930 44.776 1.00 14.17 107 SER C C 1
ATOM 4911 O O . SER C 1 107 ? 19.589 24.963 44.346 1.00 15.10 107 SER C O 1
ATOM 4914 N N . GLU C 1 108 ? 17.841 25.824 45.480 1.00 15.65 108 GLU C N 1
ATOM 4915 C CA . GLU C 1 108 ? 17.271 24.532 45.821 1.00 17.49 108 GLU C CA 1
ATOM 4916 C C . GLU C 1 108 ? 16.596 23.909 44.599 1.00 18.18 108 GLU C C 1
ATOM 4917 O O . GLU C 1 108 ? 16.186 22.749 44.641 1.00 19.32 108 GLU C O 1
ATOM 4923 N N . VAL C 1 109 ? 16.469 24.683 43.520 1.00 18.22 109 VAL C N 1
ATOM 4924 C CA . VAL C 1 109 ? 15.858 24.177 42.292 1.00 19.88 109 VAL C CA 1
ATOM 4925 C C . VAL C 1 109 ? 16.869 23.295 41.566 1.00 19.44 109 VAL C C 1
ATOM 4926 O O . VAL C 1 109 ? 16.495 22.404 40.799 1.00 20.27 109 VAL C O 1
ATOM 4930 N N . LEU C 1 110 ? 18.154 23.557 41.787 1.00 16.70 110 LEU C N 1
ATOM 4931 C CA . LEU C 1 110 ? 19.180 22.718 41.189 1.00 15.60 110 LEU C CA 1
ATOM 4932 C C . LEU C 1 110 ? 19.297 21.554 42.168 1.00 16.07 110 LEU C C 1
ATOM 4933 O O . LEU C 1 110 ? 18.797 21.637 43.292 1.00 15.52 110 LEU C O 1
ATOM 4938 N N . THR C 1 111 ? 19.936 20.472 41.743 1.00 14.97 111 THR C N 1
ATOM 4939 C CA . THR C 1 111 ? 20.086 19.290 42.589 1.00 14.49 111 THR C CA 1
ATOM 4940 C C . THR C 1 111 ? 21.105 19.541 43.701 1.00 14.37 111 THR C C 1
ATOM 4941 O O . THR C 1 111 ? 22.276 19.755 43.429 1.00 13.36 111 THR C O 1
ATOM 4945 N N . PRO C 1 112 ? 20.672 19.509 44.973 1.00 12.44 112 PRO C N 1
ATOM 4946 C CA . PRO C 1 112 ? 21.615 19.751 46.071 1.00 13.32 112 PRO C CA 1
ATOM 4947 C C . PRO C 1 112 ? 22.892 18.912 45.989 1.00 12.33 112 PRO C C 1
ATOM 4948 O O . PRO C 1 112 ? 22.841 17.703 45.761 1.00 15.12 112 PRO C O 1
ATOM 4952 N N . ALA C 1 113 ? 24.038 19.562 46.180 1.00 13.13 113 ALA C N 1
ATOM 4953 C CA . ALA C 1 113 ? 25.324 18.869 46.139 1.00 12.67 113 ALA C CA 1
ATOM 4954 C C . ALA C 1 113 ? 25.757 18.476 47.547 1.00 13.59 113 ALA C C 1
ATOM 4955 O O . ALA C 1 113 ? 26.608 17.610 47.730 1.00 12.87 113 ALA C O 1
ATOM 4957 N N . ASP C 1 114 ? 25.162 19.123 48.540 1.00 13.37 114 ASP C N 1
ATOM 4958 C CA . ASP C 1 114 ? 25.477 18.854 49.940 1.00 14.72 114 ASP C CA 1
ATOM 4959 C C . ASP C 1 114 ? 24.154 18.935 50.699 1.00 15.75 114 ASP C C 1
ATOM 4960 O O . ASP C 1 114 ? 23.521 19.988 50.731 1.00 17.67 114 ASP C O 1
ATOM 4965 N N . GLU C 1 115 ? 23.734 17.823 51.294 1.00 17.07 115 GLU C N 1
ATOM 4966 C CA . GLU C 1 115 ? 22.473 17.786 52.034 1.00 18.55 115 GLU C CA 1
ATOM 4967 C C . GLU C 1 115 ? 22.606 18.276 53.465 1.00 18.91 115 GLU C C 1
ATOM 4968 O O . GLU C 1 115 ? 21.615 18.331 54.197 1.00 20.53 115 GLU C O 1
ATOM 4974 N N . GLU C 1 116 ? 23.817 18.637 53.867 1.00 16.99 116 GLU C N 1
ATOM 4975 C CA . GLU C 1 116 ? 24.040 19.072 55.237 1.00 18.00 116 GLU C CA 1
ATOM 4976 C C . GLU C 1 116 ? 24.551 20.497 55.388 1.00 16.78 116 GLU C C 1
ATOM 4977 O O . GLU C 1 116 ? 24.218 21.176 56.358 1.00 18.72 116 GLU C O 1
ATOM 4983 N N . HIS C 1 117 ? 25.348 20.956 54.428 1.00 15.48 117 HIS C N 1
ATOM 4984 C CA . HIS C 1 117 ? 25.936 22.288 54.520 1.00 14.42 117 HIS C CA 1
ATOM 4985 C C . HIS C 1 117 ? 25.711 23.178 53.312 1.00 15.59 117 HIS C C 1
ATOM 4986 O O . HIS C 1 117 ? 25.789 22.720 52.175 1.00 16.71 117 HIS C O 1
ATOM 4993 N N . HIS C 1 118 ? 25.430 24.452 53.571 1.00 14.91 118 HIS C N 1
ATOM 4994 C CA . HIS C 1 118 ? 25.271 25.420 52.496 1.00 14.22 118 HIS C CA 1
ATOM 4995 C C . HIS C 1 118 ? 26.658 26.022 52.307 1.00 13.28 118 HIS C C 1
ATOM 4996 O O . HIS C 1 118 ? 27.571 25.774 53.100 1.00 13.99 118 HIS C O 1
ATOM 5003 N N . ILE C 1 119 ? 26.817 26.815 51.259 1.00 11.86 119 ILE C N 1
ATOM 5004 C CA . ILE C 1 119 ? 28.098 27.439 50.962 1.00 12.74 119 ILE C CA 1
ATOM 5005 C C . ILE C 1 119 ? 28.530 28.479 51.998 1.00 12.26 119 ILE C C 1
ATOM 5006 O O . ILE C 1 119 ? 27.711 29.238 52.514 1.00 12.55 119 ILE C O 1
ATOM 5011 N N . ASP C 1 120 ? 29.824 28.487 52.311 1.00 12.91 120 ASP C N 1
ATOM 5012 C CA . ASP C 1 120 ? 30.391 29.458 53.249 1.00 13.58 120 ASP C CA 1
ATOM 5013 C C . ASP C 1 120 ? 30.566 30.707 52.383 1.00 14.83 120 ASP C C 1
ATOM 5014 O O . ASP C 1 120 ? 31.646 30.988 51.857 1.00 14.35 120 ASP C O 1
ATOM 5019 N N . LYS C 1 121 ? 29.475 31.450 52.236 1.00 15.05 121 LYS C N 1
ATOM 5020 C CA . LYS C 1 121 ? 29.440 32.625 51.385 1.00 12.97 121 LYS C CA 1
ATOM 5021 C C . LYS C 1 121 ? 30.369 33.782 51.753 1.00 14.92 121 LYS C C 1
ATOM 5022 O O . LYS C 1 121 ? 30.662 34.633 50.909 1.00 14.76 121 LYS C O 1
ATOM 5028 N N . TRP C 1 122 ? 30.851 33.801 52.994 1.00 14.67 122 TRP C N 1
ATOM 5029 C CA . TRP C 1 122 ? 31.774 34.844 53.439 1.00 15.61 122 TRP C CA 1
ATOM 5030 C C . TRP C 1 122 ? 33.112 34.728 52.712 1.00 16.45 122 TRP C C 1
ATOM 5031 O O . TRP C 1 122 ? 33.885 35.683 52.678 1.00 17.91 122 TRP C O 1
ATOM 5042 N N . LYS C 1 123 ? 33.375 33.556 52.143 1.00 16.65 123 LYS C N 1
ATOM 5043 C CA . LYS C 1 123 ? 34.628 33.290 51.429 1.00 16.60 123 LYS C CA 1
ATOM 5044 C C . LYS C 1 123 ? 34.630 33.804 49.994 1.00 17.67 123 LYS C C 1
ATOM 5045 O O . LYS C 1 123 ? 35.585 33.572 49.250 1.00 19.96 123 LYS C O 1
ATOM 5051 N N . PHE C 1 124 ? 33.569 34.505 49.610 1.00 15.99 124 PHE C N 1
ATOM 5052 C CA . PHE C 1 124 ? 33.441 35.029 48.256 1.00 15.00 124 PHE C CA 1
ATOM 5053 C C . PHE C 1 124 ? 33.240 36.533 48.232 1.00 17.04 124 PHE C C 1
ATOM 5054 O O . PHE C 1 124 ? 32.677 37.109 49.166 1.00 17.93 124 PHE C O 1
ATOM 5062 N N . LYS C 1 125 ? 33.705 37.163 47.158 1.00 17.40 125 LYS C N 1
ATOM 5063 C CA . LYS C 1 125 ? 33.525 38.598 46.993 1.00 18.64 125 LYS C CA 1
ATOM 5064 C C . LYS C 1 125 ? 32.151 38.810 46.357 1.00 18.52 125 LYS C C 1
ATOM 5065 O O . LYS C 1 125 ? 31.425 39.737 46.720 1.00 18.72 125 LYS C O 1
ATOM 5071 N N . VAL C 1 126 ? 31.799 37.937 45.416 1.00 17.34 126 VAL C N 1
ATOM 5072 C CA . VAL C 1 126 ? 30.513 38.030 44.727 1.00 16.08 126 VAL C CA 1
ATOM 5073 C C . VAL C 1 126 ? 29.358 37.757 45.693 1.00 15.28 126 VAL C C 1
ATOM 5074 O O . VAL C 1 126 ? 29.414 36.829 46.495 1.00 15.52 126 VAL C O 1
ATOM 5078 N N . PRO C 1 127 ? 28.300 38.578 45.633 1.00 14.89 127 PRO C N 1
ATOM 5079 C CA . PRO C 1 127 ? 27.148 38.388 46.523 1.00 13.83 127 PRO C CA 1
ATOM 5080 C C . PRO C 1 127 ? 26.283 37.191 46.134 1.00 12.71 127 PRO C C 1
ATOM 5081 O O . PRO C 1 127 ? 26.245 36.788 44.967 1.00 13.10 127 PRO C O 1
ATOM 5085 N N . PHE C 1 128 ? 25.585 36.641 47.126 1.00 12.72 128 PHE C N 1
ATOM 5086 C CA . PHE C 1 128 ? 24.707 35.483 46.946 1.00 11.41 128 PHE C CA 1
ATOM 5087 C C . PHE C 1 128 ? 23.262 35.768 47.339 1.00 11.81 128 PHE C C 1
ATOM 5088 O O . PHE C 1 128 ? 23.001 36.541 48.256 1.00 11.23 128 PHE C O 1
ATOM 5096 N N . VAL C 1 129 ? 22.335 35.115 46.647 1.00 11.59 129 VAL C N 1
ATOM 5097 C CA . VAL C 1 129 ? 20.926 35.193 47.006 1.00 13.38 129 VAL C CA 1
ATOM 5098 C C . VAL C 1 129 ? 20.574 33.751 47.382 1.00 13.90 129 VAL C C 1
ATOM 5099 O O . VAL C 1 129 ? 21.011 32.806 46.718 1.00 12.97 129 VAL C O 1
ATOM 5103 N N . CYS C 1 130 ? 19.819 33.582 48.466 1.00 12.92 130 CYS C N 1
ATOM 5104 C CA . CYS C 1 130 ? 19.420 32.255 48.935 1.00 13.57 130 CYS C CA 1
ATOM 5105 C C . CYS C 1 130 ? 17.923 32.237 49.196 1.00 13.27 130 CYS C C 1
ATOM 5106 O O . CYS C 1 130 ? 17.333 33.271 49.493 1.00 13.93 130 CYS C O 1
ATOM 5109 N N . GLY C 1 131 ? 17.322 31.058 49.094 1.00 13.69 131 GLY C N 1
ATOM 5110 C CA . GLY C 1 131 ? 15.894 30.933 49.325 1.00 12.51 131 GLY C CA 1
ATOM 5111 C C . GLY C 1 131 ? 15.549 30.649 50.773 1.00 14.38 131 GLY C C 1
ATOM 5112 O O . GLY C 1 131 ? 16.380 30.149 51.537 1.00 14.40 131 GLY C O 1
ATOM 5113 N N . ALA C 1 132 ? 14.312 30.963 51.149 1.00 13.71 132 ALA C N 1
ATOM 5114 C CA . ALA C 1 132 ? 13.849 30.743 52.515 1.00 14.82 132 ALA C CA 1
ATOM 5115 C C . ALA C 1 132 ? 12.331 30.604 52.560 1.00 15.18 132 ALA C C 1
ATOM 5116 O O . ALA C 1 132 ? 11.616 31.236 51.780 1.00 15.63 132 ALA C O 1
ATOM 5118 N N . ARG C 1 133 ? 11.842 29.779 53.482 1.00 15.18 133 ARG C N 1
ATOM 5119 C CA . ARG C 1 133 ? 10.405 29.570 53.630 1.00 15.58 133 ARG C CA 1
ATOM 5120 C C . ARG C 1 133 ? 9.894 30.220 54.910 1.00 15.48 133 ARG C C 1
ATOM 5121 O O . ARG C 1 133 ? 8.687 30.334 55.117 1.00 14.94 133 ARG C O 1
ATOM 5129 N N . ASN C 1 134 ? 10.820 30.640 55.765 1.00 14.49 134 ASN C N 1
ATOM 5130 C CA . ASN C 1 134 ? 10.463 31.280 57.028 1.00 14.26 134 ASN C CA 1
ATOM 5131 C C . ASN C 1 134 ? 11.628 32.110 57.552 1.00 13.96 134 ASN C C 1
ATOM 5132 O O . ASN C 1 134 ? 12.706 32.125 56.955 1.00 14.29 134 ASN C O 1
ATOM 5137 N N . LEU C 1 135 ? 11.419 32.797 58.670 1.00 13.08 135 LEU C N 1
ATOM 5138 C CA . LEU C 1 135 ? 12.464 33.650 59.225 1.00 13.09 135 LEU C CA 1
ATOM 5139 C C . LEU C 1 135 ? 13.717 32.906 59.671 1.00 13.95 135 LEU C C 1
ATOM 5140 O O . LEU C 1 135 ? 14.828 33.371 59.430 1.00 14.72 135 LEU C O 1
ATOM 5145 N N . GLY C 1 136 ? 13.541 31.763 60.328 1.00 14.75 136 GLY C N 1
ATOM 5146 C CA . GLY C 1 136 ? 14.692 31.003 60.783 1.00 15.24 136 GLY C CA 1
ATOM 5147 C C . GLY C 1 136 ? 15.636 30.675 59.643 1.00 15.69 136 GLY C C 1
ATOM 5148 O O . GLY C 1 136 ? 16.846 30.885 59.744 1.00 14.52 136 GLY C O 1
ATOM 5149 N N . GLU C 1 137 ? 15.077 30.163 58.552 1.00 14.83 137 GLU C N 1
ATOM 5150 C CA . GLU C 1 137 ? 15.864 29.802 57.379 1.00 14.32 137 GLU C CA 1
ATOM 5151 C C . GLU C 1 137 ? 16.542 31.028 56.768 1.00 15.14 137 GLU C C 1
ATOM 5152 O O . GLU C 1 137 ? 17.716 30.978 56.394 1.00 14.32 137 GLU C O 1
ATOM 5158 N N . ALA C 1 138 ? 15.807 32.132 56.674 1.00 14.12 138 ALA C N 1
ATOM 5159 C CA . ALA C 1 138 ? 16.365 33.355 56.114 1.00 12.93 138 ALA C CA 1
ATOM 5160 C C . ALA C 1 138 ? 17.548 33.842 56.940 1.00 15.03 138 ALA C C 1
ATOM 5161 O O . ALA C 1 138 ? 18.583 34.213 56.391 1.00 13.54 138 ALA C O 1
ATOM 5163 N N . LEU C 1 139 ? 17.402 33.830 58.262 1.00 13.28 139 LEU C N 1
ATOM 5164 C CA . LEU C 1 139 ? 18.482 34.295 59.118 1.00 13.86 139 LEU C CA 1
ATOM 5165 C C . LEU C 1 139 ? 19.700 33.367 59.087 1.00 12.72 139 LEU C C 1
ATOM 5166 O O . LEU C 1 139 ? 20.831 33.838 59.174 1.00 14.81 139 LEU C O 1
ATOM 5171 N N . ARG C 1 140 ? 19.483 32.061 58.957 1.00 12.96 140 ARG C N 1
ATOM 5172 C CA . ARG C 1 140 ? 20.618 31.142 58.882 1.00 11.98 140 ARG C CA 1
ATOM 5173 C C . ARG C 1 140 ? 21.400 31.422 57.599 1.00 13.49 140 ARG C C 1
ATOM 5174 O O . ARG C 1 140 ? 22.630 31.445 57.614 1.00 13.06 140 ARG C O 1
ATOM 5182 N N . ARG C 1 141 ? 20.689 31.643 56.493 1.00 12.64 141 ARG C N 1
ATOM 5183 C CA . ARG C 1 141 ? 21.355 31.926 55.218 1.00 14.02 141 ARG C CA 1
ATOM 5184 C C . ARG C 1 141 ? 22.125 33.245 55.294 1.00 13.82 141 ARG C C 1
ATOM 5185 O O . ARG C 1 141 ? 23.234 33.367 54.757 1.00 12.98 141 ARG C O 1
ATOM 5193 N N . ILE C 1 142 ? 21.528 34.236 55.950 1.00 13.55 142 ILE C N 1
ATOM 5194 C CA . ILE C 1 142 ? 22.161 35.540 56.109 1.00 14.22 142 ILE C CA 1
ATOM 5195 C C . ILE C 1 142 ? 23.398 35.422 57.004 1.00 15.12 142 ILE C C 1
ATOM 5196 O O . ILE C 1 142 ? 24.422 36.066 56.754 1.00 15.24 142 ILE C O 1
ATOM 5201 N N . ALA C 1 143 ? 23.307 34.587 58.036 1.00 13.86 143 ALA C N 1
ATOM 5202 C CA . ALA C 1 143 ? 24.430 34.380 58.946 1.00 14.62 143 ALA C CA 1
ATOM 5203 C C . ALA C 1 143 ? 25.598 33.743 58.196 1.00 15.77 143 ALA C C 1
ATOM 5204 O O . ALA C 1 143 ? 26.759 33.954 58.551 1.00 15.31 143 ALA C O 1
ATOM 5206 N N . GLU C 1 144 ? 25.283 32.967 57.160 1.00 13.51 144 GLU C N 1
ATOM 5207 C CA . GLU C 1 144 ? 26.307 32.304 56.347 1.00 14.00 144 GLU C CA 1
ATOM 5208 C C . GLU C 1 144 ? 26.926 33.266 55.343 1.00 13.89 144 GLU C C 1
ATOM 5209 O O . GLU C 1 144 ? 27.938 32.948 54.710 1.00 15.15 144 GLU C O 1
ATOM 5215 N N . GLY C 1 145 ? 26.303 34.428 55.173 1.00 13.95 145 GLY C N 1
ATOM 5216 C CA . GLY C 1 145 ? 26.834 35.415 54.251 1.00 14.54 145 GLY C CA 1
ATOM 5217 C C . GLY C 1 145 ? 25.926 35.878 53.126 1.00 14.29 145 GLY C C 1
ATOM 5218 O O . GLY C 1 145 ? 26.327 36.730 52.340 1.00 15.25 145 GLY C O 1
ATOM 5219 N N . ALA C 1 146 ? 24.715 35.336 53.034 1.00 13.48 146 ALA C N 1
ATOM 5220 C CA . ALA C 1 146 ? 23.795 35.738 51.967 1.00 13.58 146 ALA C CA 1
ATOM 5221 C C . ALA C 1 146 ? 23.555 37.250 51.966 1.00 13.96 146 ALA C C 1
ATOM 5222 O O . ALA C 1 146 ? 23.363 37.859 53.024 1.00 14.10 146 ALA C O 1
ATOM 5224 N N . ALA C 1 147 ? 23.558 37.847 50.774 1.00 13.20 147 ALA C N 1
ATOM 5225 C CA . ALA C 1 147 ? 23.351 39.287 50.624 1.00 13.82 147 ALA C CA 1
ATOM 5226 C C . ALA C 1 147 ? 21.952 39.604 50.110 1.00 14.07 147 ALA C C 1
ATOM 5227 O O . ALA C 1 147 ? 21.608 40.768 49.884 1.00 14.51 147 ALA C O 1
ATOM 5229 N N . MET C 1 148 ? 21.145 38.563 49.934 1.00 13.00 148 MET C N 1
ATOM 5230 C CA . MET C 1 148 ? 19.788 38.727 49.435 1.00 13.84 148 MET C CA 1
ATOM 5231 C C . MET C 1 148 ? 19.022 37.446 49.722 1.00 13.80 148 MET C C 1
ATOM 5232 O O . MET C 1 148 ? 19.596 36.361 49.726 1.00 13.86 148 MET C O 1
ATOM 5237 N N . ILE C 1 149 ? 17.729 37.583 49.982 1.00 13.96 149 ILE C N 1
ATOM 5238 C CA . ILE C 1 149 ? 16.878 36.437 50.254 1.00 14.21 149 ILE C CA 1
ATOM 5239 C C . ILE C 1 149 ? 15.703 36.463 49.288 1.00 14.24 149 ILE C C 1
ATOM 5240 O O . ILE C 1 149 ? 15.324 37.518 48.773 1.00 14.21 149 ILE C O 1
ATOM 5245 N N . ARG C 1 150 ? 15.147 35.291 49.023 1.00 14.67 150 ARG C N 1
ATOM 5246 C CA . ARG C 1 150 ? 13.977 35.184 48.170 1.00 15.63 150 ARG C CA 1
ATOM 5247 C C . ARG C 1 150 ? 13.151 34.048 48.741 1.00 14.98 150 ARG C C 1
ATOM 5248 O O . ARG C 1 150 ? 13.687 33.167 49.425 1.00 13.77 150 ARG C O 1
ATOM 5256 N N . THR C 1 151 ? 11.848 34.070 48.490 1.00 14.87 151 THR C N 1
ATOM 5257 C CA . THR C 1 151 ? 11.001 32.987 48.962 1.00 14.92 151 THR C CA 1
ATOM 5258 C C . THR C 1 151 ? 11.351 31.793 48.087 1.00 16.74 151 THR C C 1
ATOM 5259 O O . THR C 1 151 ? 11.829 31.956 46.962 1.00 15.83 151 THR C O 1
ATOM 5263 N N . LYS C 1 152 ? 11.148 30.589 48.599 1.00 15.65 152 LYS C N 1
ATOM 5264 C CA . LYS C 1 152 ? 11.414 29.416 47.786 1.00 15.67 152 LYS C CA 1
ATOM 5265 C C . LYS C 1 152 ? 10.215 29.221 46.872 1.00 17.33 152 LYS C C 1
ATOM 5266 O O . LYS C 1 152 ? 10.355 28.804 45.720 1.00 17.92 152 LYS C O 1
ATOM 5272 N N . GLY C 1 153 ? 9.038 29.553 47.393 1.00 17.95 153 GLY C N 1
ATOM 5273 C CA . GLY C 1 153 ? 7.819 29.394 46.626 1.00 18.47 153 GLY C CA 1
ATOM 5274 C C . GLY C 1 153 ? 7.708 27.960 46.145 1.00 19.46 153 GLY C C 1
ATOM 5275 O O . GLY C 1 153 ? 8.151 27.032 46.823 1.00 19.10 153 GLY C O 1
ATOM 5276 N N . GLU C 1 154 ? 7.114 27.779 44.974 1.00 19.14 154 GLU C N 1
ATOM 5277 C CA . GLU C 1 154 ? 6.956 26.457 44.379 1.00 21.96 154 GLU C CA 1
ATOM 5278 C C . GLU C 1 154 ? 7.452 26.592 42.945 1.00 22.98 154 GLU C C 1
ATOM 5279 O O . GLU C 1 154 ? 7.036 27.500 42.230 1.00 23.75 154 GLU C O 1
ATOM 5285 N N . ALA C 1 155 ? 8.346 25.704 42.529 1.00 25.20 155 ALA C N 1
ATOM 5286 C CA . ALA C 1 155 ? 8.898 25.766 41.180 1.00 27.37 155 ALA C CA 1
ATOM 5287 C C . ALA C 1 155 ? 8.245 24.799 40.197 1.00 27.39 155 ALA C C 1
ATOM 5288 O O . ALA C 1 155 ? 7.848 23.697 40.564 1.00 29.77 155 ALA C O 1
ATOM 5290 N N . GLY C 1 156 ? 8.131 25.237 38.945 1.00 28.57 156 GLY C N 1
ATOM 5291 C CA . GLY C 1 156 ? 7.559 24.409 37.897 1.00 28.34 156 GLY C CA 1
ATOM 5292 C C . GLY C 1 156 ? 6.078 24.087 37.968 1.00 27.57 156 GLY C C 1
ATOM 5293 O O . GLY C 1 156 ? 5.659 23.011 37.536 1.00 29.64 156 GLY C O 1
ATOM 5294 N N . THR C 1 157 ? 5.276 25.003 38.500 1.00 25.18 157 THR C N 1
ATOM 5295 C CA . THR C 1 157 ? 3.841 24.767 38.594 1.00 23.02 157 THR C CA 1
ATOM 5296 C C . THR C 1 157 ? 3.032 25.985 38.177 1.00 20.94 157 THR C C 1
ATOM 5297 O O . THR C 1 157 ? 1.929 25.852 37.655 1.00 20.45 157 THR C O 1
ATOM 5301 N N . GLY C 1 158 ? 3.590 27.170 38.405 1.00 18.10 158 GLY C N 1
ATOM 5302 C CA . GLY C 1 158 ? 2.883 28.391 38.070 1.00 16.96 158 GLY C CA 1
ATOM 5303 C C . GLY C 1 158 ? 1.867 28.710 39.155 1.00 15.23 158 GLY C C 1
ATOM 5304 O O . GLY C 1 158 ? 1.014 29.582 38.984 1.00 14.92 158 GLY C O 1
ATOM 5305 N N . ASN C 1 159 ? 1.955 27.992 40.272 1.00 16.12 159 ASN C N 1
ATOM 5306 C CA . ASN C 1 159 ? 1.047 28.198 41.401 1.00 15.17 159 ASN C CA 1
ATOM 5307 C C . ASN C 1 159 ? 1.737 29.099 42.421 1.00 15.31 159 ASN C C 1
ATOM 5308 O O . ASN C 1 159 ? 2.747 28.723 43.013 1.00 15.92 159 ASN C O 1
ATOM 5313 N N . VAL C 1 160 ? 1.171 30.281 42.633 1.00 14.31 160 VAL C N 1
ATOM 5314 C CA . VAL C 1 160 ? 1.736 31.270 43.548 1.00 14.43 160 VAL C CA 1
ATOM 5315 C C . VAL C 1 160 ? 1.494 31.002 45.038 1.00 14.62 160 VAL C C 1
ATOM 5316 O O . VAL C 1 160 ? 2.051 31.691 45.893 1.00 13.26 160 VAL C O 1
ATOM 5320 N N . VAL C 1 161 ? 0.689 29.991 45.347 1.00 14.58 161 VAL C N 1
ATOM 5321 C CA . VAL C 1 161 ? 0.333 29.697 46.733 1.00 14.29 161 VAL C CA 1
ATOM 5322 C C . VAL C 1 161 ? 1.465 29.555 47.751 1.00 14.89 161 VAL C C 1
ATOM 5323 O O . VAL C 1 161 ? 1.333 30.023 48.885 1.00 14.54 161 VAL C O 1
ATOM 5327 N N . GLU C 1 162 ? 2.571 28.924 47.366 1.00 13.61 162 GLU C N 1
ATOM 5328 C CA . GLU C 1 162 ? 3.673 28.758 48.307 1.00 14.84 162 GLU C CA 1
ATOM 5329 C C . GLU C 1 162 ? 4.463 30.045 48.495 1.00 13.30 162 GLU C C 1
ATOM 5330 O O . GLU C 1 162 ? 4.970 30.303 49.584 1.00 14.62 162 GLU C O 1
ATOM 5336 N N . ALA C 1 163 ? 4.564 30.857 47.443 1.00 12.17 163 ALA C N 1
ATOM 5337 C CA . ALA C 1 163 ? 5.282 32.127 47.548 1.00 13.49 163 ALA C CA 1
ATOM 5338 C C . ALA C 1 163 ? 4.521 33.011 48.531 1.00 13.63 163 ALA C C 1
ATOM 5339 O O . ALA C 1 163 ? 5.116 33.736 49.330 1.00 13.59 163 ALA C O 1
ATOM 5341 N N . VAL C 1 164 ? 3.196 32.940 48.467 1.00 12.59 164 VAL C N 1
ATOM 5342 C CA . VAL C 1 164 ? 2.342 33.707 49.367 1.00 12.23 164 VAL C CA 1
ATOM 5343 C C . VAL C 1 164 ? 2.575 33.237 50.803 1.00 12.73 164 VAL C C 1
ATOM 5344 O O . VAL C 1 164 ? 2.746 34.052 51.715 1.00 12.85 164 VAL C O 1
ATOM 5348 N N . ARG C 1 165 ? 2.589 31.922 51.001 1.00 12.63 165 ARG C N 1
ATOM 5349 C CA . ARG C 1 165 ? 2.813 31.369 52.334 1.00 13.90 165 ARG C CA 1
ATOM 5350 C C . ARG C 1 165 ? 4.155 31.826 52.898 1.00 13.89 165 ARG C C 1
ATOM 5351 O O . ARG C 1 165 ? 4.232 32.300 54.030 1.00 13.53 165 ARG C O 1
ATOM 5359 N N . HIS C 1 166 ? 5.213 31.691 52.103 1.00 14.60 166 HIS C N 1
ATOM 5360 C CA . HIS C 1 166 ? 6.549 32.069 52.548 1.00 13.35 166 HIS C CA 1
ATOM 5361 C C . HIS C 1 166 ? 6.673 33.555 52.836 1.00 11.99 166 HIS C C 1
ATOM 5362 O O . HIS C 1 166 ? 7.273 33.951 53.837 1.00 12.44 166 HIS C O 1
ATOM 5369 N N . ALA C 1 167 ? 6.107 34.379 51.960 1.00 11.36 167 ALA C N 1
ATOM 5370 C CA . ALA C 1 167 ? 6.158 35.821 52.148 1.00 11.74 167 ALA C CA 1
ATOM 5371 C C . ALA C 1 167 ? 5.426 36.214 53.430 1.00 11.52 167 ALA C C 1
ATOM 5372 O O . ALA C 1 167 ? 5.958 36.966 54.254 1.00 13.52 167 ALA C O 1
ATOM 5374 N N . ARG C 1 168 ? 4.206 35.709 53.600 1.00 12.15 168 ARG C N 1
ATOM 5375 C CA . ARG C 1 168 ? 3.425 36.035 54.785 1.00 11.86 168 ARG C CA 1
ATOM 5376 C C . ARG C 1 168 ? 4.074 35.494 56.050 1.00 12.60 168 ARG C C 1
ATOM 5377 O O . ARG C 1 168 ? 4.071 36.154 57.088 1.00 13.11 168 ARG C O 1
ATOM 5385 N N . THR C 1 169 ? 4.637 34.296 55.964 1.00 12.55 169 THR C N 1
ATOM 5386 C CA . THR C 1 169 ? 5.258 33.688 57.135 1.00 13.57 169 THR C CA 1
ATOM 5387 C C . THR C 1 169 ? 6.490 34.458 57.585 1.00 13.06 169 THR C C 1
ATOM 5388 O O . THR C 1 169 ? 6.641 34.766 58.770 1.00 13.91 169 THR C O 1
ATOM 5392 N N . MET C 1 170 ? 7.375 34.780 56.650 1.00 13.04 170 MET C N 1
ATOM 5393 C CA . MET C 1 170 ? 8.563 35.531 57.024 1.00 13.78 170 MET C CA 1
ATOM 5394 C C . MET C 1 170 ? 8.157 36.845 57.677 1.00 13.08 170 MET C C 1
ATOM 5395 O O . MET C 1 170 ? 8.707 37.224 58.706 1.00 12.69 170 MET C O 1
ATOM 5400 N N . TRP C 1 171 ? 7.174 37.534 57.104 1.00 12.96 171 TRP C N 1
ATOM 5401 C CA . TRP C 1 171 ? 6.758 38.798 57.688 1.00 13.37 171 TRP C CA 1
ATOM 5402 C C . TRP C 1 171 ? 6.029 38.669 59.025 1.00 12.72 171 TRP C C 1
ATOM 5403 O O . TRP C 1 171 ? 6.223 39.502 59.908 1.00 12.54 171 TRP C O 1
ATOM 5414 N N . LYS C 1 172 ? 5.197 37.642 59.184 1.00 11.57 172 LYS C N 1
ATOM 5415 C CA . LYS C 1 172 ? 4.498 37.452 60.458 1.00 11.39 172 LYS C CA 1
ATOM 5416 C C . LYS C 1 172 ? 5.538 37.275 61.559 1.00 12.22 172 LYS C C 1
ATOM 5417 O O . LYS C 1 172 ? 5.403 37.817 62.656 1.00 12.88 172 LYS C O 1
ATOM 5423 N N . GLU C 1 173 ? 6.574 36.501 61.251 1.00 12.95 173 GLU C N 1
ATOM 5424 C CA . GLU C 1 173 ? 7.643 36.227 62.206 1.00 12.43 173 GLU C CA 1
ATOM 5425 C C . GLU C 1 173 ? 8.499 37.463 62.469 1.00 13.24 173 GLU C C 1
ATOM 5426 O O . GLU C 1 173 ? 8.883 37.722 63.609 1.00 13.52 173 GLU C O 1
ATOM 5432 N N . ILE C 1 174 ? 8.791 38.232 61.425 1.00 12.28 174 ILE C N 1
ATOM 5433 C CA . ILE C 1 174 ? 9.568 39.456 61.602 1.00 12.53 174 ILE C CA 1
ATOM 5434 C C . ILE C 1 174 ? 8.816 40.416 62.527 1.00 14.56 174 ILE C C 1
ATOM 5435 O O . ILE C 1 174 ? 9.387 40.949 63.482 1.00 13.83 174 ILE C O 1
ATOM 5440 N N . ARG C 1 175 ? 7.532 40.637 62.252 1.00 13.17 175 ARG C N 1
ATOM 5441 C CA . ARG C 1 175 ? 6.752 41.549 63.079 1.00 13.69 175 ARG C CA 1
ATOM 5442 C C . ARG C 1 175 ? 6.560 40.972 64.487 1.00 12.83 175 ARG C C 1
ATOM 5443 O O . ARG C 1 175 ? 6.525 41.718 65.468 1.00 14.04 175 ARG C O 1
ATOM 5451 N N . TYR C 1 176 ? 6.467 39.649 64.594 1.00 13.58 176 TYR C N 1
ATOM 5452 C CA . TYR C 1 176 ? 6.317 39.022 65.906 1.00 12.59 176 TYR C CA 1
ATOM 5453 C C . TYR C 1 176 ? 7.592 39.261 66.713 1.00 13.89 176 TYR C C 1
ATOM 5454 O O . TYR C 1 176 ? 7.532 39.642 67.881 1.00 13.47 176 TYR C O 1
ATOM 5463 N N . VAL C 1 177 ? 8.745 39.045 66.084 1.00 13.37 177 VAL C N 1
ATOM 5464 C CA . VAL C 1 177 ? 10.021 39.244 66.768 1.00 13.78 177 VAL C CA 1
ATOM 5465 C C . VAL C 1 177 ? 10.132 40.678 67.276 1.00 13.79 177 VAL C C 1
ATOM 5466 O O . VAL C 1 177 ? 10.579 40.919 68.401 1.00 14.25 177 VAL C O 1
ATOM 5470 N N . GLN C 1 178 ? 9.708 41.628 66.453 1.00 13.04 178 GLN C N 1
ATOM 5471 C CA . GLN C 1 178 ? 9.742 43.029 66.841 1.00 14.66 178 GLN C CA 1
ATOM 5472 C C . GLN C 1 178 ? 8.816 43.269 68.043 1.00 14.60 178 GLN C C 1
ATOM 5473 O O . GLN C 1 178 ? 9.093 44.124 68.886 1.00 16.06 178 GLN C O 1
ATOM 5479 N N . SER C 1 179 ? 7.730 42.500 68.128 1.00 15.54 179 SER C N 1
ATOM 5480 C CA . SER C 1 179 ? 6.767 42.659 69.221 1.00 15.12 179 SER C CA 1
ATOM 5481 C C . SER C 1 179 ? 7.172 41.982 70.528 1.00 15.28 179 SER C C 1
ATOM 5482 O O . SER C 1 179 ? 6.648 42.322 71.591 1.00 15.68 179 SER C O 1
ATOM 5485 N N . LEU C 1 180 ? 8.099 41.033 70.453 1.00 15.44 180 LEU C N 1
ATOM 5486 C CA . LEU C 1 180 ? 8.534 40.304 71.639 1.00 14.38 180 LEU C CA 1
ATOM 5487 C C . LEU C 1 180 ? 9.306 41.136 72.657 1.00 14.10 180 LEU C C 1
ATOM 5488 O O . LEU C 1 180 ? 9.937 42.136 72.320 1.00 16.64 180 LEU C O 1
ATOM 5493 N N . ARG C 1 181 ? 9.238 40.716 73.915 1.00 14.58 181 ARG C N 1
ATOM 5494 C CA . ARG C 1 181 ? 9.986 41.382 74.970 1.00 15.50 181 ARG C CA 1
ATOM 5495 C C . ARG C 1 181 ? 11.430 40.956 74.739 1.00 15.58 181 ARG C C 1
ATOM 5496 O O . ARG C 1 181 ? 11.682 39.875 74.199 1.00 15.19 181 ARG C O 1
ATOM 5504 N N . GLU C 1 182 ? 12.377 41.786 75.153 1.00 15.91 182 GLU C N 1
ATOM 5505 C CA . GLU C 1 182 ? 13.775 41.432 74.974 1.00 16.29 182 GLU C CA 1
ATOM 5506 C C . GLU C 1 182 ? 14.108 40.129 75.695 1.00 16.25 182 GLU C C 1
ATOM 5507 O O . GLU C 1 182 ? 14.945 39.357 75.223 1.00 16.19 182 GLU C O 1
ATOM 5513 N N . ASP C 1 183 ? 13.450 39.865 76.822 1.00 15.54 183 ASP C N 1
ATOM 5514 C CA . ASP C 1 183 ? 13.744 38.637 77.553 1.00 14.63 183 ASP C CA 1
ATOM 5515 C C . ASP C 1 183 ? 13.101 37.380 76.974 1.00 14.77 183 ASP C C 1
ATOM 5516 O O . ASP C 1 183 ? 13.274 36.288 77.511 1.00 14.94 183 ASP C O 1
ATOM 5521 N N . GLU C 1 184 ? 12.392 37.526 75.856 1.00 14.96 184 GLU C N 1
ATOM 5522 C CA . GLU C 1 184 ? 11.735 36.384 75.223 1.00 15.09 184 GLU C CA 1
ATOM 5523 C C . GLU C 1 184 ? 12.382 36.006 73.888 1.00 15.88 184 GLU C C 1
ATOM 5524 O O . GLU C 1 184 ? 11.991 35.021 73.256 1.00 16.71 184 GLU C O 1
ATOM 5530 N N . LEU C 1 185 ? 13.389 36.770 73.482 1.00 15.85 185 LEU C N 1
ATOM 5531 C CA . LEU C 1 185 ? 14.067 36.535 72.207 1.00 17.40 185 LEU C CA 1
ATOM 5532 C C . LEU C 1 185 ? 14.884 35.244 72.082 1.00 19.23 185 LEU C C 1
ATOM 5533 O O . LEU C 1 185 ? 14.870 34.612 71.027 1.00 18.27 185 LEU C O 1
ATOM 5538 N N . MET C 1 186 ? 15.586 34.848 73.141 1.00 19.14 186 MET C N 1
ATOM 5539 C CA . MET C 1 186 ? 16.390 33.626 73.089 1.00 19.17 186 MET C CA 1
ATOM 5540 C C . MET C 1 186 ? 15.540 32.379 72.901 1.00 20.15 186 MET C C 1
ATOM 5541 O O . MET C 1 186 ? 15.883 31.494 72.118 1.00 20.39 186 MET C O 1
ATOM 5546 N N . ALA C 1 187 ? 14.429 32.305 73.626 1.00 17.68 187 ALA C N 1
ATOM 5547 C CA . ALA C 1 187 ? 13.546 31.155 73.525 1.00 18.90 187 ALA C CA 1
ATOM 5548 C C . ALA C 1 187 ? 12.970 31.036 72.117 1.00 18.52 187 ALA C C 1
ATOM 5549 O O . ALA C 1 187 ? 12.818 29.933 71.591 1.00 19.90 187 ALA C O 1
ATOM 5551 N N . TYR C 1 188 ? 12.640 32.173 71.513 1.00 18.94 188 TYR C N 1
ATOM 5552 C CA . TYR C 1 188 ? 12.078 32.159 70.170 1.00 17.89 188 TYR C CA 1
ATOM 5553 C C . TYR C 1 188 ? 13.138 31.773 69.150 1.00 18.95 188 TYR C C 1
ATOM 5554 O O . TYR C 1 188 ? 12.879 30.975 68.250 1.00 18.74 188 TYR C O 1
ATOM 5563 N N . ALA C 1 189 ? 14.328 32.348 69.293 1.00 17.53 189 ALA C N 1
ATOM 5564 C CA . ALA C 1 189 ? 15.431 32.052 68.385 1.00 19.13 189 ALA C CA 1
ATOM 5565 C C . ALA C 1 189 ? 15.678 30.549 68.378 1.00 19.62 189 ALA C C 1
ATOM 5566 O O . ALA C 1 189 ? 15.844 29.937 67.321 1.00 19.92 189 ALA C O 1
ATOM 5568 N N . LYS C 1 190 ? 15.695 29.952 69.565 1.00 19.39 190 LYS C N 1
ATOM 5569 C CA . LYS C 1 190 ? 15.912 28.516 69.679 1.00 20.55 190 LYS C CA 1
ATOM 5570 C C . LYS C 1 190 ? 14.774 27.761 68.997 1.00 20.90 190 LYS C C 1
ATOM 5571 O O . LYS C 1 190 ? 14.997 26.771 68.302 1.00 20.96 190 LYS C O 1
ATOM 5577 N N . GLU C 1 191 ? 13.553 28.246 69.195 1.00 20.61 191 GLU C N 1
ATOM 5578 C CA . GLU C 1 191 ? 12.366 27.625 68.624 1.00 21.50 191 GLU C CA 1
ATOM 5579 C C . GLU C 1 191 ? 12.398 27.515 67.100 1.00 21.30 191 GLU C C 1
ATOM 5580 O O . GLU C 1 191 ? 12.035 26.477 66.543 1.00 22.40 191 GLU C O 1
ATOM 5586 N N . ILE C 1 192 ? 12.825 28.578 66.427 1.00 21.47 192 ILE C N 1
ATOM 5587 C CA . ILE C 1 192 ? 12.873 28.557 64.968 1.00 21.11 192 ILE C CA 1
ATOM 5588 C C . ILE C 1 192 ? 14.272 28.289 64.422 1.00 20.83 192 ILE C C 1
ATOM 5589 O O . ILE C 1 192 ? 14.516 28.449 63.224 1.00 20.60 192 ILE C O 1
ATOM 5594 N N . GLY C 1 193 ? 15.183 27.880 65.302 1.00 21.54 193 GLY C N 1
ATOM 5595 C CA . GLY C 1 193 ? 16.546 27.587 64.891 1.00 22.67 193 GLY C CA 1
ATOM 5596 C C . GLY C 1 193 ? 17.214 28.749 64.185 1.00 21.95 193 GLY C C 1
ATOM 5597 O O . GLY C 1 193 ? 17.907 28.565 63.184 1.00 23.32 193 GLY C O 1
ATOM 5598 N N . ALA C 1 194 ? 17.021 29.952 64.714 1.00 21.16 194 ALA C N 1
ATOM 5599 C CA . ALA C 1 194 ? 17.595 31.143 64.106 1.00 20.70 194 ALA C CA 1
ATOM 5600 C C . ALA C 1 194 ? 18.755 31.715 64.908 1.00 20.28 194 ALA C C 1
ATOM 5601 O O . ALA C 1 194 ? 18.743 31.691 66.138 1.00 21.28 194 ALA C O 1
ATOM 5603 N N . PRO C 1 195 ? 19.785 32.224 64.215 1.00 19.76 195 PRO C N 1
ATOM 5604 C CA . PRO C 1 195 ? 20.949 32.808 64.889 1.00 19.56 195 PRO C CA 1
ATOM 5605 C C . PRO C 1 195 ? 20.475 33.915 65.827 1.00 21.37 195 PRO C C 1
ATOM 5606 O O . PRO C 1 195 ? 19.820 34.869 65.400 1.00 21.27 195 PRO C O 1
ATOM 5610 N N . PHE C 1 196 ? 20.810 33.775 67.106 1.00 20.48 196 PHE C N 1
ATOM 5611 C CA . PHE C 1 196 ? 20.395 34.722 68.136 1.00 20.20 196 PHE C CA 1
ATOM 5612 C C . PHE C 1 196 ? 20.709 36.193 67.872 1.00 19.11 196 PHE C C 1
ATOM 5613 O O . PHE C 1 196 ? 19.846 37.056 68.047 1.00 18.83 196 PHE C O 1
ATOM 5621 N N . GLU C 1 197 ? 21.934 36.494 67.455 1.00 19.65 197 GLU C N 1
ATOM 5622 C CA . GLU C 1 197 ? 22.302 37.881 67.190 1.00 18.89 197 GLU C CA 1
ATOM 5623 C C . GLU C 1 197 ? 21.462 38.528 66.090 1.00 19.35 197 GLU C C 1
ATOM 5624 O O . GLU C 1 197 ? 21.145 39.717 66.160 1.00 18.43 197 GLU C O 1
ATOM 5630 N N . LEU C 1 198 ? 21.107 37.753 65.069 1.00 18.83 198 LEU C N 1
ATOM 5631 C CA . LEU C 1 198 ? 20.296 38.289 63.984 1.00 17.25 198 LEU C CA 1
ATOM 5632 C C . LEU C 1 198 ? 18.848 38.483 64.428 1.00 16.11 198 LEU C C 1
ATOM 5633 O O . LEU C 1 198 ? 18.163 39.380 63.940 1.00 16.92 198 LEU C O 1
ATOM 5638 N N . VAL C 1 199 ? 18.390 37.641 65.350 1.00 16.24 199 VAL C N 1
ATOM 5639 C CA . VAL C 1 199 ? 17.029 37.756 65.875 1.00 16.31 199 VAL C CA 1
ATOM 5640 C C . VAL C 1 199 ? 16.932 39.090 66.608 1.00 16.46 199 VAL C C 1
ATOM 5641 O O . VAL C 1 199 ? 15.956 39.830 66.462 1.00 17.10 199 VAL C O 1
ATOM 5645 N N . LYS C 1 200 ? 17.958 39.405 67.393 1.00 17.74 200 LYS C N 1
ATOM 5646 C CA . LYS C 1 200 ? 17.965 40.665 68.116 1.00 18.90 200 LYS C CA 1
ATOM 5647 C C . LYS C 1 200 ? 17.996 41.823 67.122 1.00 17.99 200 LYS C C 1
ATOM 5648 O O . LYS C 1 200 ? 17.381 42.863 67.351 1.00 18.24 200 LYS C O 1
ATOM 5654 N N . TRP C 1 201 ? 18.693 41.637 66.003 1.00 18.50 201 TRP C N 1
ATOM 5655 C CA . TRP C 1 201 ? 18.760 42.685 64.988 1.00 17.47 201 TRP C CA 1
ATOM 5656 C C . TRP C 1 201 ? 17.364 42.942 64.416 1.00 18.67 201 TRP C C 1
ATOM 5657 O O . TRP C 1 201 ? 16.929 44.088 64.295 1.00 17.43 201 TRP C O 1
ATOM 5668 N N . VAL C 1 202 ? 16.669 41.866 64.058 1.00 17.07 202 VAL C N 1
ATOM 5669 C CA . VAL C 1 202 ? 15.327 41.976 63.501 1.00 16.72 202 VAL C CA 1
ATOM 5670 C C . VAL C 1 202 ? 14.383 42.601 64.525 1.00 16.55 202 VAL C C 1
ATOM 5671 O O . VAL C 1 202 ? 13.496 43.375 64.167 1.00 16.20 202 VAL C O 1
ATOM 5675 N N . HIS C 1 203 ? 14.581 42.272 65.797 1.00 16.08 203 HIS C N 1
ATOM 5676 C CA . HIS C 1 203 ? 13.748 42.838 66.857 1.00 17.21 203 HIS C CA 1
ATOM 5677 C C . HIS C 1 203 ? 13.871 44.361 66.878 1.00 18.13 203 HIS C C 1
ATOM 5678 O O . HIS C 1 203 ? 12.882 45.069 67.063 1.00 18.70 203 HIS C O 1
ATOM 5685 N N . ASP C 1 204 ? 15.093 44.859 66.701 1.00 19.18 204 ASP C N 1
ATOM 5686 C CA . ASP C 1 204 ? 15.339 46.299 66.724 1.00 21.02 204 ASP C CA 1
ATOM 5687 C C . ASP C 1 204 ? 14.950 47.040 65.449 1.00 21.39 204 ASP C C 1
ATOM 5688 O O . ASP C 1 204 ? 14.625 48.225 65.497 1.00 23.74 204 ASP C O 1
ATOM 5693 N N . HIS C 1 205 ? 14.973 46.354 64.309 1.00 20.17 205 HIS C N 1
ATOM 5694 C CA . HIS C 1 205 ? 14.661 47.016 63.046 1.00 19.93 205 HIS C CA 1
ATOM 5695 C C . HIS C 1 205 ? 13.321 46.694 62.394 1.00 19.74 205 HIS C C 1
ATOM 5696 O O . HIS C 1 205 ? 12.840 47.464 61.564 1.00 20.08 205 HIS C O 1
ATOM 5703 N N . GLY C 1 206 ? 12.730 45.559 62.748 1.00 20.23 206 GLY C N 1
ATOM 5704 C CA . GLY C 1 206 ? 11.443 45.188 62.182 1.00 19.81 206 GLY C CA 1
ATOM 5705 C C . GLY C 1 206 ? 11.450 44.849 60.702 1.00 20.33 206 GLY C C 1
ATOM 5706 O O . GLY C 1 206 ? 10.463 45.074 60.003 1.00 21.00 206 GLY C O 1
ATOM 5707 N N . ARG C 1 207 ? 12.563 44.309 60.219 1.00 18.89 207 ARG C N 1
ATOM 5708 C CA . ARG C 1 207 ? 12.690 43.925 58.814 1.00 18.46 207 ARG C CA 1
ATOM 5709 C C . ARG C 1 207 ? 13.934 43.065 58.685 1.00 17.52 207 ARG C C 1
ATOM 5710 O O . ARG C 1 207 ? 14.655 42.880 59.659 1.00 17.78 207 ARG C O 1
ATOM 5718 N N . LEU C 1 208 ? 14.172 42.522 57.495 1.00 18.55 208 LEU C N 1
ATOM 5719 C CA . LEU C 1 208 ? 15.376 41.730 57.263 1.00 19.94 208 LEU C CA 1
ATOM 5720 C C . LEU C 1 208 ? 16.502 42.706 56.941 1.00 20.05 208 LEU C C 1
ATOM 5721 O O . LEU C 1 208 ? 16.262 43.775 56.384 1.00 18.50 208 LEU C O 1
ATOM 5726 N N . PRO C 1 209 ? 17.750 42.348 57.281 1.00 20.90 209 PRO C N 1
ATOM 5727 C CA . PRO C 1 209 ? 18.884 43.233 57.000 1.00 21.86 209 PRO C CA 1
ATOM 5728 C C . PRO C 1 209 ? 19.266 43.290 55.521 1.00 21.58 209 PRO C C 1
ATOM 5729 O O . PRO C 1 209 ? 20.105 44.099 55.122 1.00 23.83 209 PRO C O 1
ATOM 5733 N N . VAL C 1 210 ? 18.644 42.434 54.714 1.00 20.51 210 VAL C N 1
ATOM 5734 C CA . VAL C 1 210 ? 18.909 42.406 53.280 1.00 18.05 210 VAL C CA 1
ATOM 5735 C C . VAL C 1 210 ? 17.612 42.381 52.478 1.00 16.48 210 VAL C C 1
ATOM 5736 O O . VAL C 1 210 ? 16.539 42.086 53.012 1.00 16.61 210 VAL C O 1
ATOM 5740 N N . VAL C 1 211 ? 17.723 42.700 51.193 1.00 14.98 211 VAL C N 1
ATOM 5741 C CA . VAL C 1 211 ? 16.581 42.704 50.283 1.00 15.28 211 VAL C CA 1
ATOM 5742 C C . VAL C 1 211 ? 15.934 41.316 50.242 1.00 15.76 211 VAL C C 1
ATOM 5743 O O . VAL C 1 211 ? 16.624 40.295 50.244 1.00 15.34 211 VAL C O 1
ATOM 5747 N N . ASN C 1 212 ? 14.603 41.289 50.209 1.00 14.63 212 ASN C N 1
ATOM 5748 C CA . ASN C 1 212 ? 13.849 40.034 50.195 1.00 14.40 212 ASN C CA 1
ATOM 5749 C C . ASN C 1 212 ? 12.892 40.047 49.003 1.00 14.30 212 ASN C C 1
ATOM 5750 O O . ASN C 1 212 ? 11.972 40.860 48.954 1.00 13.60 212 ASN C O 1
ATOM 5755 N N . PHE C 1 213 ? 13.119 39.140 48.057 1.00 13.71 213 PHE C N 1
ATOM 5756 C CA . PHE C 1 213 ? 12.312 39.032 46.839 1.00 13.31 213 PHE C CA 1
ATOM 5757 C C . PHE C 1 213 ? 11.368 37.841 46.845 1.00 14.35 213 PHE C C 1
ATOM 5758 O O . PHE C 1 213 ? 11.600 36.842 47.524 1.00 13.79 213 PHE C O 1
ATOM 5766 N N . ALA C 1 214 ? 10.301 37.957 46.064 1.00 15.11 214 ALA C N 1
ATOM 5767 C CA . ALA C 1 214 ? 9.349 36.869 45.930 1.00 14.76 214 ALA C CA 1
ATOM 5768 C C . ALA C 1 214 ? 9.852 36.034 44.758 1.00 15.55 214 ALA C C 1
ATOM 5769 O O . ALA C 1 214 ? 10.442 36.568 43.812 1.00 15.17 214 ALA C O 1
ATOM 5771 N N . ALA C 1 215 ? 9.632 34.727 44.819 1.00 13.74 215 ALA C N 1
ATOM 5772 C CA . ALA C 1 215 ? 10.068 33.852 43.739 1.00 14.97 215 ALA C CA 1
ATOM 5773 C C . ALA C 1 215 ? 9.384 32.501 43.828 1.00 15.09 215 ALA C C 1
ATOM 5774 O O . ALA C 1 215 ? 9.074 32.026 44.920 1.00 16.41 215 ALA C O 1
ATOM 5776 N N . GLY C 1 216 ? 9.143 31.896 42.669 1.00 16.36 216 GLY C N 1
ATOM 5777 C CA . GLY C 1 216 ? 8.525 30.586 42.625 1.00 17.09 216 GLY C CA 1
ATOM 5778 C C . GLY C 1 216 ? 7.022 30.587 42.476 1.00 18.21 216 GLY C C 1
ATOM 5779 O O . GLY C 1 216 ? 6.301 30.639 43.468 1.00 20.42 216 GLY C O 1
ATOM 5780 N N . GLY C 1 217 ? 6.546 30.536 41.236 1.00 17.84 217 GLY C N 1
ATOM 5781 C CA . GLY C 1 217 ? 5.114 30.503 41.006 1.00 17.12 217 GLY C CA 1
ATOM 5782 C C . GLY C 1 217 ? 4.456 31.802 40.586 1.00 17.44 217 GLY C C 1
ATOM 5783 O O . GLY C 1 217 ? 3.232 31.861 40.492 1.00 18.37 217 GLY C O 1
ATOM 5784 N N . ILE C 1 218 ? 5.245 32.845 40.349 1.00 16.53 218 ILE C N 1
ATOM 5785 C CA . ILE C 1 218 ? 4.686 34.124 39.917 1.00 18.64 218 ILE C CA 1
ATOM 5786 C C . ILE C 1 218 ? 4.453 33.993 38.417 1.00 18.98 218 ILE C C 1
ATOM 5787 O O . ILE C 1 218 ? 5.394 34.061 37.625 1.00 19.93 218 ILE C O 1
ATOM 5792 N N . ALA C 1 219 ? 3.196 33.804 38.027 1.00 18.13 219 ALA C N 1
ATOM 5793 C CA . ALA C 1 219 ? 2.868 33.604 36.621 1.00 17.80 219 ALA C CA 1
ATOM 5794 C C . ALA C 1 219 ? 2.129 34.741 35.933 1.00 17.14 219 ALA C C 1
ATOM 5795 O O . ALA C 1 219 ? 2.145 34.835 34.706 1.00 19.46 219 ALA C O 1
ATOM 5797 N N . THR C 1 220 ? 1.479 35.601 36.707 1.00 16.31 220 THR C N 1
ATOM 5798 C CA . THR C 1 220 ? 0.714 36.693 36.113 1.00 13.62 220 THR C CA 1
ATOM 5799 C C . THR C 1 220 ? 1.040 38.046 36.722 1.00 14.25 220 THR C C 1
ATOM 5800 O O . THR C 1 220 ? 1.653 38.130 37.784 1.00 14.04 220 THR C O 1
ATOM 5804 N N . PRO C 1 221 ? 0.640 39.131 36.043 1.00 14.20 221 PRO C N 1
ATOM 5805 C CA . PRO C 1 221 ? 0.903 40.469 36.573 1.00 14.46 221 PRO C CA 1
ATOM 5806 C C . PRO C 1 221 ? 0.253 40.602 37.951 1.00 14.14 221 PRO C C 1
ATOM 5807 O O . PRO C 1 221 ? 0.812 41.217 38.862 1.00 13.99 221 PRO C O 1
ATOM 5811 N N . ALA C 1 222 ? -0.930 40.014 38.104 1.00 13.75 222 ALA C N 1
ATOM 5812 C CA . ALA C 1 222 ? -1.629 40.075 39.382 1.00 13.71 222 ALA C CA 1
ATOM 5813 C C . ALA C 1 222 ? -0.812 39.394 40.480 1.00 12.70 222 ALA C C 1
ATOM 5814 O O . ALA C 1 222 ? -0.775 39.881 41.612 1.00 13.55 222 ALA C O 1
ATOM 5816 N N . ASP C 1 223 ? -0.160 38.277 40.147 1.00 12.37 223 ASP C N 1
ATOM 5817 C CA . ASP C 1 223 ? 0.663 37.551 41.115 1.00 12.63 223 ASP C CA 1
ATOM 5818 C C . ASP C 1 223 ? 1.822 38.427 41.571 1.00 12.53 223 ASP C C 1
ATOM 5819 O O . ASP C 1 223 ? 2.133 38.501 42.759 1.00 12.85 223 ASP C O 1
ATOM 5824 N N . ALA C 1 224 ? 2.483 39.060 40.605 1.00 13.70 224 ALA C N 1
ATOM 5825 C CA . ALA C 1 224 ? 3.627 39.913 40.903 1.00 12.66 224 ALA C CA 1
ATOM 5826 C C . ALA C 1 224 ? 3.241 41.068 41.822 1.00 13.17 224 ALA C C 1
ATOM 5827 O O . ALA C 1 224 ? 3.937 41.352 42.800 1.00 12.73 224 ALA C O 1
ATOM 5829 N N . ALA C 1 225 ? 2.127 41.731 41.516 1.00 12.36 225 ALA C N 1
ATOM 5830 C CA . ALA C 1 225 ? 1.668 42.840 42.342 1.00 12.42 225 ALA C CA 1
ATOM 5831 C C . ALA C 1 225 ? 1.269 42.345 43.728 1.00 12.62 225 ALA C C 1
ATOM 5832 O O . ALA C 1 225 ? 1.504 43.023 44.729 1.00 12.54 225 ALA C O 1
ATOM 5834 N N . LEU C 1 226 ? 0.664 41.161 43.782 1.00 12.41 226 LEU C N 1
ATOM 5835 C CA . LEU C 1 226 ? 0.250 40.586 45.056 1.00 12.71 226 LEU C CA 1
ATOM 5836 C C . LEU C 1 226 ? 1.456 40.480 45.986 1.00 13.46 226 LEU C C 1
ATOM 5837 O O . LEU C 1 226 ? 1.381 40.863 47.155 1.00 13.36 226 LEU C O 1
ATOM 5842 N N . MET C 1 227 ? 2.576 39.989 45.460 1.00 13.43 227 MET C N 1
ATOM 5843 C CA . MET C 1 227 ? 3.778 39.832 46.270 1.00 12.88 227 MET C CA 1
ATOM 5844 C C . MET C 1 227 ? 4.291 41.163 46.815 1.00 13.68 227 MET C C 1
ATOM 5845 O O . MET C 1 227 ? 4.828 41.215 47.920 1.00 14.45 227 MET C O 1
ATOM 5850 N N . MET C 1 228 ? 4.114 42.241 46.056 1.00 11.74 228 MET C N 1
ATOM 5851 C CA . MET C 1 228 ? 4.559 43.547 46.522 1.00 12.67 228 MET C CA 1
ATOM 5852 C C . MET C 1 228 ? 3.665 43.998 47.678 1.00 12.85 228 MET C C 1
ATOM 5853 O O . MET C 1 228 ? 4.141 44.588 48.646 1.00 13.66 228 MET C O 1
ATOM 5858 N N . HIS C 1 229 ? 2.370 43.713 47.583 1.00 13.28 229 HIS C N 1
ATOM 5859 C CA . HIS C 1 229 ? 1.445 44.076 48.653 1.00 13.42 229 HIS C CA 1
ATOM 5860 C C . HIS C 1 229 ? 1.775 43.298 49.926 1.00 14.24 229 HIS C C 1
ATOM 5861 O O . HIS C 1 229 ? 1.507 43.768 51.033 1.00 14.94 229 HIS C O 1
ATOM 5868 N N . LEU C 1 230 ? 2.356 42.111 49.760 1.00 14.30 230 LEU C N 1
ATOM 5869 C CA . LEU C 1 230 ? 2.720 41.270 50.899 1.00 13.89 230 LEU C CA 1
ATOM 5870 C C . LEU C 1 230 ? 4.073 41.647 51.500 1.00 15.67 230 LEU C C 1
ATOM 5871 O O . LEU C 1 230 ? 4.635 40.900 52.303 1.00 15.98 230 LEU C O 1
ATOM 5876 N N . GLY C 1 231 ? 4.598 42.799 51.090 1.00 15.17 231 GLY C N 1
ATOM 5877 C CA . GLY C 1 231 ? 5.853 43.286 51.639 1.00 15.81 231 GLY C CA 1
ATOM 5878 C C . GLY C 1 231 ? 7.168 42.847 51.026 1.00 15.03 231 GLY C C 1
ATOM 5879 O O . GLY C 1 231 ? 8.220 43.028 51.639 1.00 17.32 231 GLY C O 1
ATOM 5880 N N . MET C 1 232 ? 7.132 42.273 49.832 1.00 14.89 232 MET C N 1
ATOM 5881 C CA . MET C 1 232 ? 8.368 41.841 49.198 1.00 13.75 232 MET C CA 1
ATOM 5882 C C . MET C 1 232 ? 8.989 43.014 48.439 1.00 14.86 232 MET C C 1
ATOM 5883 O O . MET C 1 232 ? 8.293 43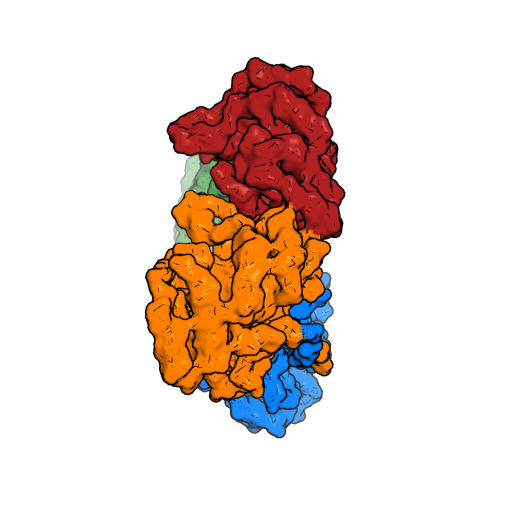.961 48.071 1.00 14.24 232 MET C O 1
ATOM 5888 N N . ASP C 1 233 ? 10.300 42.958 48.221 1.00 14.65 233 ASP C N 1
ATOM 5889 C CA . ASP C 1 233 ? 11.011 44.049 47.554 1.00 14.75 233 ASP C CA 1
ATOM 5890 C C . ASP C 1 233 ? 11.053 43.986 46.038 1.00 15.26 233 ASP C C 1
ATOM 5891 O O . ASP C 1 233 ? 11.513 44.926 45.390 1.00 16.86 233 ASP C O 1
ATOM 5896 N N . GLY C 1 234 ? 10.579 42.884 45.478 1.00 13.24 234 GLY C N 1
ATOM 5897 C CA . GLY C 1 234 ? 10.591 42.722 44.038 1.00 14.87 234 GLY C CA 1
ATOM 5898 C C . GLY C 1 234 ? 10.289 41.271 43.742 1.00 14.63 234 GLY C C 1
ATOM 5899 O O . GLY C 1 234 ? 9.960 40.516 44.656 1.00 15.29 234 GLY C O 1
ATOM 5900 N N . VAL C 1 235 ? 10.405 40.862 42.484 1.00 14.27 235 VAL C N 1
ATOM 5901 C CA . VAL C 1 235 ? 10.115 39.474 42.149 1.00 14.77 235 VAL C CA 1
ATOM 5902 C C . VAL C 1 235 ? 11.055 38.856 41.124 1.00 15.74 235 VAL C C 1
ATOM 5903 O O . VAL C 1 235 ? 11.647 39.553 40.296 1.00 16.66 235 VAL C O 1
ATOM 5907 N N . PHE C 1 236 ? 11.192 37.536 41.211 1.00 14.78 236 PHE C N 1
ATOM 5908 C CA . PHE C 1 236 ? 11.976 36.752 40.267 1.00 14.88 236 PHE C CA 1
ATOM 5909 C C . PHE C 1 236 ? 10.891 36.035 39.462 1.00 16.70 236 PHE C C 1
ATOM 5910 O O . PHE C 1 236 ? 9.916 35.551 40.042 1.00 17.66 236 PHE C O 1
ATOM 5918 N N . VAL C 1 237 ? 11.039 35.978 38.142 1.00 16.25 237 VAL C N 1
ATOM 5919 C CA . VAL C 1 237 ? 10.062 35.283 37.303 1.00 18.06 237 VAL C CA 1
ATOM 5920 C C . VAL C 1 237 ? 10.774 34.328 36.350 1.00 19.36 237 VAL C C 1
ATOM 5921 O O . VAL C 1 237 ? 11.883 34.607 35.894 1.00 19.00 237 VAL C O 1
ATOM 5925 N N . GLY C 1 238 ? 10.123 33.205 36.056 1.00 21.87 238 GLY C N 1
ATOM 5926 C CA . GLY C 1 238 ? 10.698 32.192 35.183 1.00 26.76 238 GLY C CA 1
ATOM 5927 C C . GLY C 1 238 ? 10.653 32.462 33.690 1.00 29.14 238 GLY C C 1
ATOM 5928 O O . GLY C 1 238 ? 9.926 33.334 33.217 1.00 29.18 238 GLY C O 1
ATOM 5929 N N . SER C 1 239 ? 11.433 31.688 32.942 1.00 32.45 239 SER C N 1
ATOM 5930 C CA . SER C 1 239 ? 11.516 31.836 31.493 1.00 34.69 239 SER C CA 1
ATOM 5931 C C . SER C 1 239 ? 10.204 31.546 30.764 1.00 36.90 239 SER C C 1
ATOM 5932 O O . SER C 1 239 ? 10.142 31.617 29.535 1.00 37.34 239 SER C O 1
ATOM 5935 N N . GLY C 1 240 ? 9.158 31.227 31.522 1.00 38.27 240 GLY C N 1
ATOM 5936 C CA . GLY C 1 240 ? 7.868 30.945 30.917 1.00 40.28 240 GLY C CA 1
ATOM 5937 C C . GLY C 1 240 ? 7.336 32.142 30.149 1.00 41.35 240 GLY C C 1
ATOM 5938 O O . GLY C 1 240 ? 6.439 32.016 29.315 1.00 41.19 240 GLY C O 1
ATOM 5939 N N . ILE C 1 241 ? 7.896 33.312 30.436 1.00 42.33 241 ILE C N 1
ATOM 5940 C CA . ILE C 1 241 ? 7.491 34.545 29.775 1.00 43.41 241 ILE C CA 1
ATOM 5941 C C . ILE C 1 241 ? 7.756 34.485 28.273 1.00 44.25 241 ILE C C 1
ATOM 5942 O O . ILE C 1 241 ? 7.009 35.059 27.479 1.00 44.61 241 ILE C O 1
ATOM 5947 N N . PHE C 1 242 ? 8.818 33.785 27.887 1.00 45.07 242 PHE C N 1
ATOM 5948 C CA . PHE C 1 242 ? 9.196 33.683 26.480 1.00 46.07 242 PHE C CA 1
ATOM 5949 C C . PHE C 1 242 ? 8.599 32.481 25.751 1.00 47.86 242 PHE C C 1
ATOM 5950 O O . PHE C 1 242 ? 9.163 32.005 24.764 1.00 47.78 242 PHE C O 1
ATOM 5958 N N . LYS C 1 243 ? 7.460 31.993 26.230 1.00 49.50 243 LYS C N 1
ATOM 5959 C CA . LYS C 1 243 ? 6.810 30.849 25.604 1.00 51.65 243 LYS C CA 1
ATOM 5960 C C . LYS C 1 243 ? 5.299 31.043 25.539 1.00 52.62 243 LYS C C 1
ATOM 5961 O O . LYS C 1 243 ? 4.639 30.556 24.621 1.00 53.63 243 LYS C O 1
ATOM 5967 N N . SER C 1 244 ? 4.762 31.766 26.516 1.00 53.85 244 SER C N 1
ATOM 5968 C CA . SER C 1 244 ? 3.330 32.029 26.600 1.00 54.76 244 SER C CA 1
ATOM 5969 C C . SER C 1 244 ? 2.720 32.571 25.307 1.00 55.14 244 SER C C 1
ATOM 5970 O O . SER C 1 244 ? 1.503 32.540 25.133 1.00 55.50 244 SER C O 1
ATOM 5973 N N . GLY C 1 245 ? 3.563 33.061 24.403 1.00 55.19 245 GLY C N 1
ATOM 5974 C CA . GLY C 1 245 ? 3.065 33.595 23.147 1.00 54.98 245 GLY C CA 1
ATOM 5975 C C . GLY C 1 245 ? 3.785 34.867 22.749 1.00 55.18 245 GLY C C 1
ATOM 5976 O O . GLY C 1 245 ? 4.554 34.883 21.786 1.00 55.83 245 GLY C O 1
ATOM 5977 N N . ASP C 1 246 ? 3.527 35.942 23.487 1.00 54.57 246 ASP C N 1
ATOM 5978 C CA . ASP C 1 246 ? 4.169 37.224 23.226 1.00 53.62 246 ASP C CA 1
ATOM 5979 C C . ASP C 1 246 ? 5.072 37.533 24.416 1.00 52.25 246 ASP C C 1
ATOM 5980 O O . ASP C 1 246 ? 4.613 38.026 25.447 1.00 52.50 246 ASP C O 1
ATOM 5985 N N . PRO C 1 247 ? 6.375 37.239 24.285 1.00 50.61 247 PRO C N 1
ATOM 5986 C CA . PRO C 1 247 ? 7.357 37.475 25.346 1.00 48.24 247 PRO C CA 1
ATOM 5987 C C . PRO C 1 247 ? 7.450 38.930 25.785 1.00 45.87 247 PRO C C 1
ATOM 5988 O O . PRO C 1 247 ? 7.369 39.233 26.975 1.00 45.93 247 PRO C O 1
ATOM 5992 N N . ARG C 1 248 ? 7.619 39.824 24.819 1.00 43.12 248 ARG C N 1
ATOM 5993 C CA . ARG C 1 248 ? 7.733 41.246 25.105 1.00 40.43 248 ARG C CA 1
ATOM 5994 C C . ARG C 1 248 ? 6.535 41.803 25.866 1.00 37.61 248 ARG C C 1
ATOM 5995 O O . ARG C 1 248 ? 6.694 42.661 26.734 1.00 36.78 248 ARG C O 1
ATOM 6003 N N . LYS C 1 249 ? 5.339 41.313 25.551 1.00 34.69 249 LYS C N 1
ATOM 6004 C CA . LYS C 1 249 ? 4.136 41.806 26.213 1.00 31.24 249 LYS C CA 1
ATOM 6005 C C . LYS C 1 249 ? 3.992 41.351 27.661 1.00 28.36 249 LYS C C 1
ATOM 6006 O O . LYS C 1 249 ? 3.782 42.176 28.549 1.00 26.76 249 LYS C O 1
ATOM 6012 N N . ARG C 1 250 ? 4.098 40.048 27.907 1.00 26.90 250 ARG C N 1
ATOM 6013 C CA . ARG C 1 250 ? 3.960 39.544 29.269 1.00 25.75 250 ARG C CA 1
ATOM 6014 C C . ARG C 1 250 ? 5.108 40.018 30.152 1.00 23.52 250 ARG C C 1
ATOM 6015 O O . ARG C 1 250 ? 4.910 40.288 31.334 1.00 23.07 250 ARG C O 1
ATOM 6023 N N . ALA C 1 251 ? 6.306 40.118 29.580 1.00 23.01 251 ALA C N 1
ATOM 6024 C CA . ALA C 1 251 ? 7.471 40.576 30.335 1.00 20.95 251 ALA C CA 1
ATOM 6025 C C . ALA C 1 251 ? 7.260 42.029 30.748 1.00 20.44 251 ALA C C 1
ATOM 6026 O O . ALA C 1 251 ? 7.470 42.401 31.905 1.00 19.27 251 ALA C O 1
ATOM 6028 N N . ARG C 1 252 ? 6.838 42.853 29.795 1.00 18.90 252 ARG C N 1
ATOM 6029 C CA . ARG C 1 252 ? 6.598 44.260 30.078 1.00 19.18 252 ARG C CA 1
ATOM 6030 C C . ARG C 1 252 ? 5.442 44.399 31.062 1.00 17.13 252 ARG C C 1
ATOM 6031 O O . ARG C 1 252 ? 5.441 45.290 31.910 1.00 18.19 252 ARG C O 1
ATOM 6039 N N . ALA C 1 253 ? 4.468 43.503 30.952 1.00 17.00 253 ALA C N 1
ATOM 6040 C CA . ALA C 1 253 ? 3.298 43.533 31.826 1.00 16.66 253 ALA C CA 1
ATOM 6041 C C . ALA C 1 253 ? 3.668 43.285 33.286 1.00 17.47 253 ALA C C 1
ATOM 6042 O O . ALA C 1 253 ? 3.170 43.964 34.190 1.00 16.93 253 ALA C O 1
ATOM 6044 N N . ILE C 1 254 ? 4.540 42.311 33.517 1.00 17.14 254 ILE C N 1
ATOM 6045 C CA . ILE C 1 254 ? 4.958 41.993 34.874 1.00 17.82 254 ILE C CA 1
ATOM 6046 C C . ILE C 1 254 ? 5.804 43.129 35.438 1.00 16.85 254 ILE C C 1
ATOM 6047 O O . ILE C 1 254 ? 5.660 43.497 36.598 1.00 16.63 254 ILE C O 1
ATOM 6052 N N . VAL C 1 255 ? 6.679 43.694 34.612 1.00 16.80 255 VAL C N 1
ATOM 6053 C CA . VAL C 1 255 ? 7.510 44.806 35.058 1.00 16.79 255 VAL C CA 1
ATOM 6054 C C . VAL C 1 255 ? 6.633 45.991 35.458 1.00 16.08 255 VAL C C 1
ATOM 6055 O O . VAL C 1 255 ? 6.837 46.603 36.507 1.00 16.82 255 VAL C O 1
ATOM 6059 N N . ARG C 1 256 ? 5.654 46.307 34.616 1.00 16.06 256 ARG C N 1
ATOM 6060 C CA . ARG C 1 256 ? 4.757 47.423 34.879 1.00 16.70 256 ARG C CA 1
ATOM 6061 C C . ARG C 1 256 ? 3.845 47.145 36.077 1.00 15.56 256 ARG C C 1
ATOM 6062 O O . ARG C 1 256 ? 3.508 48.057 36.830 1.00 15.76 256 ARG C O 1
ATOM 6070 N N . ALA C 1 257 ? 3.451 45.887 36.259 1.00 14.83 257 ALA C N 1
ATOM 6071 C CA . ALA C 1 257 ? 2.589 45.527 37.383 1.00 15.10 257 ALA C CA 1
ATOM 6072 C C . ALA C 1 257 ? 3.317 45.749 38.708 1.00 15.83 257 ALA C C 1
ATOM 6073 O O . ALA C 1 257 ? 2.734 46.229 39.678 1.00 15.46 257 ALA C O 1
ATOM 6075 N N . VAL C 1 258 ? 4.596 45.397 38.753 1.00 14.99 258 VAL C N 1
ATOM 6076 C CA . VAL C 1 258 ? 5.370 45.582 39.973 1.00 15.02 258 VAL C CA 1
ATOM 6077 C C . VAL C 1 258 ? 5.580 47.066 40.268 1.00 15.36 258 VAL C C 1
ATOM 6078 O O . VAL C 1 258 ? 5.513 47.494 41.417 1.00 15.68 258 VAL C O 1
ATOM 6082 N N . ALA C 1 259 ? 5.812 47.850 39.222 1.00 16.06 259 ALA C N 1
ATOM 6083 C CA . ALA C 1 259 ? 6.035 49.282 39.376 1.00 16.89 259 ALA C CA 1
ATOM 6084 C C . ALA C 1 259 ? 4.761 50.039 39.751 1.00 16.56 259 ALA C C 1
ATOM 6085 O O . ALA C 1 259 ? 4.823 51.120 40.335 1.00 16.37 259 ALA C O 1
ATOM 6087 N N . HIS C 1 260 ? 3.609 49.466 39.417 1.00 15.94 260 HIS C N 1
ATOM 6088 C CA . HIS C 1 260 ? 2.321 50.092 39.705 1.00 16.01 260 HIS C CA 1
ATOM 6089 C C . HIS C 1 260 ? 1.450 49.131 40.508 1.00 15.99 260 HIS C C 1
ATOM 6090 O O . HIS C 1 260 ? 0.239 49.068 40.298 1.00 15.69 260 HIS C O 1
ATOM 6097 N N . TYR C 1 261 ? 2.055 48.402 41.441 1.00 15.96 261 TYR C N 1
ATOM 6098 C CA . TYR C 1 261 ? 1.312 47.409 42.206 1.00 16.45 261 TYR C CA 1
ATOM 6099 C C . TYR C 1 261 ? 0.094 47.898 42.982 1.00 17.03 261 TYR C C 1
ATOM 6100 O O . TYR C 1 261 ? -0.775 47.098 43.325 1.00 17.32 261 TYR C O 1
ATOM 6109 N N . ASN C 1 262 ? 0.001 49.199 43.236 1.00 17.30 262 ASN C N 1
ATOM 6110 C CA . ASN C 1 262 ? -1.141 49.713 43.981 1.00 18.92 262 ASN C CA 1
ATOM 6111 C C . ASN C 1 262 ? -2.146 50.468 43.106 1.00 19.27 262 ASN C C 1
ATOM 6112 O O . ASN C 1 262 ? -3.023 51.161 43.624 1.00 19.82 262 ASN C O 1
ATOM 6117 N N . ASP C 1 263 ? -2.025 50.323 41.789 1.00 19.71 263 ASP C N 1
ATOM 6118 C CA . ASP C 1 263 ? -2.930 51.001 40.855 1.00 18.13 263 ASP C CA 1
ATOM 6119 C C . ASP C 1 263 ? -3.794 49.988 40.099 1.00 17.43 263 ASP C C 1
ATOM 6120 O O . ASP C 1 263 ? -3.365 49.408 39.103 1.00 16.46 263 ASP C O 1
ATOM 6125 N N . PRO C 1 264 ? -5.037 49.773 40.566 1.00 17.87 264 PRO C N 1
ATOM 6126 C CA . PRO C 1 264 ? -5.982 48.831 39.954 1.00 18.21 264 PRO C CA 1
ATOM 6127 C C . PRO C 1 264 ? -6.171 49.015 38.452 1.00 17.69 264 PRO C C 1
ATOM 6128 O O . PRO C 1 264 ? -6.261 48.038 37.709 1.00 15.99 264 PRO C O 1
ATOM 6132 N N . GLU C 1 265 ? -6.247 50.268 38.014 1.00 18.98 265 GLU C N 1
ATOM 6133 C CA . GLU C 1 265 ? -6.436 50.567 36.600 1.00 20.84 265 GLU C CA 1
ATOM 6134 C C . GLU C 1 265 ? -5.282 50.067 35.739 1.00 19.54 265 GLU C C 1
ATOM 6135 O O . GLU C 1 265 ? -5.502 49.452 34.694 1.00 17.81 265 GLU C O 1
ATOM 6141 N N . VAL C 1 266 ? -4.051 50.331 36.170 1.00 18.04 266 VAL C N 1
ATOM 6142 C CA . VAL C 1 266 ? -2.896 49.878 35.409 1.00 17.74 266 VAL C CA 1
ATOM 6143 C C . VAL C 1 266 ? -2.815 48.352 35.437 1.00 16.69 266 VAL C C 1
ATOM 6144 O O . VAL C 1 266 ? -2.519 47.724 34.425 1.00 16.44 266 VAL C O 1
ATOM 6148 N N . LEU C 1 267 ? -3.082 47.761 36.599 1.00 16.61 267 LEU C N 1
ATOM 6149 C CA . LEU C 1 267 ? -3.042 46.311 36.737 1.00 16.06 267 LEU C CA 1
ATOM 6150 C C . LEU C 1 267 ? -4.046 45.662 35.789 1.00 16.06 267 LEU C C 1
ATOM 6151 O O . LEU C 1 267 ? -3.748 44.652 35.156 1.00 16.85 267 LEU C O 1
ATOM 6156 N N . ALA C 1 268 ? -5.233 46.253 35.686 1.00 16.56 268 ALA C N 1
ATOM 6157 C CA . ALA C 1 268 ? -6.258 45.729 34.792 1.00 17.38 268 ALA C CA 1
ATOM 6158 C C . ALA C 1 268 ? -5.799 45.875 33.342 1.00 18.47 268 ALA C C 1
ATOM 6159 O O . ALA C 1 268 ? -5.973 44.969 32.532 1.00 18.73 268 ALA C O 1
ATOM 6161 N N . GLU C 1 269 ? -5.205 47.023 33.029 1.00 19.15 269 GLU C N 1
ATOM 6162 C CA . GLU C 1 269 ? -4.714 47.302 31.685 1.00 20.81 269 GLU C CA 1
ATOM 6163 C C . GLU C 1 269 ? -3.667 46.301 31.202 1.00 19.72 269 GLU C C 1
ATOM 6164 O O . GLU C 1 269 ? -3.796 45.732 30.117 1.00 19.84 269 GLU C O 1
ATOM 6170 N N . VAL C 1 270 ? -2.630 46.079 32.004 1.00 19.33 270 VAL C N 1
ATOM 6171 C CA . VAL C 1 270 ? -1.569 45.161 31.608 1.00 19.85 270 VAL C CA 1
ATOM 6172 C C . VAL C 1 270 ? -1.989 43.694 31.618 1.00 21.24 270 VAL C C 1
ATOM 6173 O O . VAL C 1 270 ? -1.305 42.843 31.048 1.00 21.78 270 VAL C O 1
ATOM 6177 N N . SER C 1 271 ? -3.122 43.402 32.250 1.00 20.60 271 SER C N 1
ATOM 6178 C CA . SER C 1 271 ? -3.620 42.032 32.317 1.00 21.79 271 SER C CA 1
ATOM 6179 C C . SER C 1 271 ? -4.493 41.671 31.119 1.00 23.34 271 SER C C 1
ATOM 6180 O O . SER C 1 271 ? -4.720 40.492 30.843 1.00 23.81 271 SER C O 1
ATOM 6183 N N . GLU C 1 272 ? -4.976 42.683 30.405 1.00 25.18 272 GLU C N 1
ATOM 6184 C CA . GLU C 1 272 ? -5.859 42.454 29.266 1.00 27.11 272 GLU C CA 1
ATOM 6185 C C . GLU C 1 272 ? -5.188 41.900 28.014 1.00 28.89 272 GLU C C 1
ATOM 6186 O O . GLU C 1 272 ? -4.082 42.307 27.649 1.00 28.59 272 GLU C O 1
ATOM 6192 N N . ASP C 1 273 ? -5.882 40.968 27.364 1.00 30.03 273 ASP C N 1
ATOM 6193 C CA . ASP C 1 273 ? -5.406 40.326 26.143 1.00 31.86 273 ASP C CA 1
ATOM 6194 C C . ASP C 1 273 ? -3.935 39.951 26.257 1.00 32.50 273 ASP C C 1
ATOM 6195 O O . ASP C 1 273 ? -3.135 40.219 25.359 1.00 31.73 273 ASP C O 1
ATOM 6200 N N . LEU C 1 274 ? -3.590 39.317 27.370 1.00 32.87 274 LEU C N 1
ATOM 6201 C CA . LEU C 1 274 ? -2.216 38.918 27.630 1.00 34.72 274 LEU C CA 1
ATOM 6202 C C . LEU C 1 274 ? -1.941 37.495 27.155 1.00 36.71 274 LEU C C 1
ATOM 6203 O O . LEU C 1 274 ? -0.924 36.897 27.508 1.00 37.77 274 LEU C O 1
ATOM 6208 N N . GLY C 1 275 ? -2.846 36.960 26.343 1.00 39.43 275 GLY C N 1
ATOM 6209 C CA . GLY C 1 275 ? -2.672 35.610 25.842 1.00 42.36 275 GLY C CA 1
ATOM 6210 C C . GLY C 1 275 ? -2.824 34.600 26.961 1.00 44.71 275 GLY C C 1
ATOM 6211 O O . GLY C 1 275 ? -3.579 34.829 27.906 1.00 45.63 275 GLY C O 1
ATOM 6212 N N . GLU C 1 276 ? -2.108 33.485 26.862 1.00 46.32 276 GLU C N 1
ATOM 6213 C CA . GLU C 1 276 ? -2.179 32.446 27.882 1.00 47.59 276 GLU C CA 1
ATOM 6214 C C . GLU C 1 276 ? -0.833 32.252 28.572 1.00 47.46 276 GLU C C 1
ATOM 6215 O O . GLU C 1 276 ? 0.213 32.249 27.924 1.00 47.74 276 GLU C O 1
ATOM 6221 N N . PRO C 1 277 ? -0.844 32.090 29.904 1.00 47.04 277 PRO C N 1
ATOM 6222 C CA . PRO C 1 277 ? 0.385 31.895 30.676 1.00 46.61 277 PRO C CA 1
ATOM 6223 C C . PRO C 1 277 ? 0.939 30.476 30.567 1.00 46.55 277 PRO C C 1
ATOM 6224 O O . PRO C 1 277 ? 0.422 29.651 29.813 1.00 46.37 277 PRO C O 1
ATOM 6228 N N . MET C 1 278 ? 1.995 30.206 31.327 1.00 46.46 278 MET C N 1
ATOM 6229 C CA . MET C 1 278 ? 2.636 28.896 31.339 1.00 46.48 278 MET C CA 1
ATOM 6230 C C . MET C 1 278 ? 1.643 27.798 31.713 1.00 47.04 278 MET C C 1
ATOM 6231 O O . MET C 1 278 ? 1.635 26.752 31.027 1.00 46.34 278 MET C O 1
ATOM 6236 N N . MET D 1 5 ? 28.013 47.027 53.674 1.00 59.70 5 MET D N 1
ATOM 6237 C CA . MET D 1 5 ? 28.024 45.761 54.462 1.00 59.82 5 MET D CA 1
ATOM 6238 C C . MET D 1 5 ? 28.097 46.091 55.952 1.00 59.73 5 MET D C 1
ATOM 6239 O O . MET D 1 5 ? 29.180 46.308 56.497 1.00 60.01 5 MET D O 1
ATOM 6244 N N . GLU D 1 6 ? 26.937 46.124 56.601 1.00 59.25 6 GLU D N 1
ATOM 6245 C CA . GLU D 1 6 ? 26.847 46.445 58.023 1.00 59.07 6 GLU D CA 1
ATOM 6246 C C . GLU D 1 6 ? 27.590 45.450 58.912 1.00 58.70 6 GLU D C 1
ATOM 6247 O O . GLU D 1 6 ? 27.697 44.266 58.590 1.00 58.32 6 GLU D O 1
ATOM 6253 N N . LYS D 1 7 ? 28.100 45.944 60.037 1.00 58.28 7 LYS D N 1
ATOM 6254 C CA . LYS D 1 7 ? 28.833 45.110 60.982 1.00 57.58 7 LYS D CA 1
ATOM 6255 C C . LYS D 1 7 ? 28.194 45.175 62.365 1.00 57.11 7 LYS D C 1
ATOM 6256 O O . LYS D 1 7 ? 27.965 46.257 62.906 1.00 57.64 7 LYS D O 1
ATOM 6258 N N . GLY D 1 8 ? 27.906 44.008 62.933 1.00 56.25 8 GLY D N 1
ATOM 6259 C CA . GLY D 1 8 ? 27.299 43.958 64.249 1.00 55.00 8 GLY D CA 1
ATOM 6260 C C . GLY D 1 8 ? 28.299 43.590 65.327 1.00 54.14 8 GLY D C 1
ATOM 6261 O O . GLY D 1 8 ? 29.458 43.292 65.034 1.00 53.59 8 GLY D O 1
ATOM 6262 N N . THR D 1 9 ? 27.852 43.609 66.579 1.00 53.14 9 THR D N 1
ATOM 6263 C CA . THR D 1 9 ? 28.717 43.277 67.705 1.00 52.31 9 THR D CA 1
ATOM 6264 C C . THR D 1 9 ? 27.927 42.646 68.846 1.00 51.20 9 THR D C 1
ATOM 6265 O O . THR D 1 9 ? 26.789 43.030 69.116 1.00 51.23 9 THR D O 1
ATOM 6269 N N . PHE D 1 10 ? 28.540 41.671 69.509 1.00 49.76 10 PHE D N 1
ATOM 6270 C CA . PHE D 1 10 ? 27.912 40.990 70.634 1.00 48.21 10 PHE D CA 1
ATOM 6271 C C . PHE D 1 10 ? 28.851 41.034 71.833 1.00 46.33 10 PHE D C 1
ATOM 6272 O O . PHE D 1 10 ? 30.045 41.297 71.683 1.00 46.08 10 PHE D O 1
ATOM 6280 N N . GLN D 1 11 ? 28.312 40.780 73.020 1.00 43.75 11 GLN D N 1
ATOM 6281 C CA . GLN D 1 11 ? 29.115 40.810 74.235 1.00 41.49 11 GLN D CA 1
ATOM 6282 C C . GLN D 1 11 ? 29.211 39.448 74.907 1.00 39.07 11 GLN D C 1
ATOM 6283 O O . GLN D 1 11 ? 28.440 38.535 74.607 1.00 38.40 11 GLN D O 1
ATOM 6289 N N . ILE D 1 12 ? 30.172 39.325 75.818 1.00 36.95 12 ILE D N 1
ATOM 6290 C CA . ILE D 1 12 ? 30.386 38.098 76.577 1.00 34.77 12 ILE D CA 1
ATOM 6291 C C . ILE D 1 12 ? 30.854 38.484 77.981 1.00 34.45 12 ILE D C 1
ATOM 6292 O O . ILE D 1 12 ? 31.898 39.115 78.140 1.00 33.83 12 ILE D O 1
ATOM 6297 N N . LYS D 1 13 ? 30.072 38.114 78.992 1.00 33.53 13 LYS D N 1
ATOM 6298 C CA . LYS D 1 13 ? 30.401 38.420 80.383 1.00 33.91 13 LYS D CA 1
ATOM 6299 C C . LYS D 1 13 ? 31.638 37.645 80.838 1.00 33.78 13 LYS D C 1
ATOM 6300 O O . LYS D 1 13 ? 31.524 36.644 81.545 1.00 34.71 13 LYS D O 1
ATOM 6306 N N . THR D 1 14 ? 32.819 38.114 80.443 1.00 33.41 14 THR D N 1
ATOM 6307 C CA . THR D 1 14 ? 34.066 37.441 80.799 1.00 32.45 14 THR D CA 1
ATOM 6308 C C . THR D 1 14 ? 34.828 38.080 81.958 1.00 32.22 14 THR D C 1
ATOM 6309 O O . THR D 1 14 ? 34.549 39.212 82.357 1.00 32.32 14 THR D O 1
ATOM 6313 N N . GLY D 1 15 ? 35.785 37.324 82.492 1.00 31.38 15 GLY D N 1
ATOM 6314 C CA . GLY D 1 15 ? 36.633 37.797 83.575 1.00 31.60 15 GLY D CA 1
ATOM 6315 C C . GLY D 1 15 ? 36.066 37.913 84.976 1.00 30.28 15 GLY D C 1
ATOM 6316 O O . GLY D 1 15 ? 36.736 38.443 85.864 1.00 31.76 15 GLY D O 1
ATOM 6317 N N . PHE D 1 16 ? 34.858 37.405 85.196 1.00 29.43 16 PHE D N 1
ATOM 6318 C CA . PHE D 1 16 ? 34.227 37.499 86.511 1.00 28.89 16 PHE D CA 1
ATOM 6319 C C . PHE D 1 16 ? 34.495 36.347 87.486 1.00 27.26 16 PHE D C 1
ATOM 6320 O O . PHE D 1 16 ? 34.510 36.550 88.698 1.00 28.83 16 PHE D O 1
ATOM 6328 N N . ALA D 1 17 ? 34.710 35.142 86.971 1.00 26.91 17 ALA D N 1
ATOM 6329 C CA . ALA D 1 17 ? 34.930 33.997 87.848 1.00 23.30 17 ALA D CA 1
ATOM 6330 C C . ALA D 1 17 ? 36.353 33.451 87.861 1.00 21.99 17 ALA D C 1
ATOM 6331 O O . ALA D 1 17 ? 36.635 32.478 88.552 1.00 19.63 17 ALA D O 1
ATOM 6333 N N . GLU D 1 18 ? 37.250 34.076 87.110 1.00 21.09 18 GLU D N 1
ATOM 6334 C CA . GLU D 1 18 ? 38.629 33.603 87.045 1.00 22.95 18 GLU D CA 1
ATOM 6335 C C . GLU D 1 18 ? 39.316 33.513 88.409 1.00 22.12 18 GLU D C 1
ATOM 6336 O O . GLU D 1 18 ? 40.239 32.713 88.590 1.00 20.52 18 GLU D O 1
ATOM 6342 N N . MET D 1 19 ? 38.858 34.314 89.368 1.00 22.23 19 MET D N 1
ATOM 6343 C CA . MET D 1 19 ? 39.435 34.305 90.711 1.00 23.02 19 MET D CA 1
ATOM 6344 C C . MET D 1 19 ? 39.126 33.007 91.459 1.00 22.70 19 MET D C 1
ATOM 6345 O O . MET D 1 19 ? 39.748 32.708 92.477 1.00 21.63 19 MET D O 1
ATOM 6350 N N . PHE D 1 20 ? 38.174 32.230 90.952 1.00 20.19 20 PHE D N 1
ATOM 6351 C CA . PHE D 1 20 ? 37.794 30.982 91.607 1.00 18.25 20 PHE D CA 1
ATOM 6352 C C . PHE D 1 20 ? 38.500 29.760 91.036 1.00 17.43 20 PHE D C 1
ATOM 6353 O O . PHE D 1 20 ? 38.398 28.668 91.593 1.00 17.80 20 PHE D O 1
ATOM 6361 N N . LYS D 1 21 ? 39.211 29.940 89.929 1.00 18.56 21 LYS D N 1
ATOM 6362 C CA . LYS D 1 21 ? 39.906 28.828 89.294 1.00 19.16 21 LYS D CA 1
ATOM 6363 C C . LYS D 1 21 ? 40.795 28.062 90.268 1.00 18.59 21 LYS D C 1
ATOM 6364 O O . LYS D 1 21 ? 41.564 28.657 91.029 1.00 19.14 21 LYS D O 1
ATOM 6370 N N . GLY D 1 22 ? 40.672 26.736 90.239 1.00 17.61 22 GLY D N 1
ATOM 6371 C CA . GLY D 1 22 ? 41.458 25.884 91.113 1.00 17.30 22 GLY D CA 1
ATOM 6372 C C . GLY D 1 22 ? 40.896 25.796 92.517 1.00 17.54 22 GLY D C 1
ATOM 6373 O O . GLY D 1 22 ? 41.521 25.217 93.412 1.00 19.01 22 GLY D O 1
ATOM 6374 N N . GLY D 1 23 ? 39.703 26.349 92.711 1.00 16.80 23 GLY D N 1
ATOM 6375 C CA . GLY D 1 23 ? 39.105 26.341 94.031 1.00 17.02 23 GLY D CA 1
ATOM 6376 C C . GLY D 1 23 ? 37.811 25.576 94.208 1.00 16.74 23 GLY D C 1
ATOM 6377 O O . GLY D 1 23 ? 37.266 24.983 93.272 1.00 15.83 23 GLY D O 1
ATOM 6378 N N . VAL D 1 24 ? 37.322 25.607 95.443 1.00 15.94 24 VAL D N 1
ATOM 6379 C CA . VAL D 1 24 ? 36.099 24.931 95.833 1.00 16.38 24 VAL D CA 1
ATOM 6380 C C . VAL D 1 24 ? 35.110 25.932 96.417 1.00 16.84 24 VAL D C 1
ATOM 6381 O O . VAL D 1 24 ? 35.465 26.740 97.275 1.00 17.81 24 VAL D O 1
ATOM 6385 N N . ILE D 1 25 ? 33.874 25.888 95.934 1.00 16.40 25 ILE D N 1
ATOM 6386 C CA . ILE D 1 25 ? 32.825 26.767 96.436 1.00 15.95 25 ILE D CA 1
ATOM 6387 C C . ILE D 1 25 ? 31.887 25.863 97.221 1.00 17.01 25 ILE D C 1
ATOM 6388 O O . ILE D 1 25 ? 31.417 24.846 96.707 1.00 16.18 25 ILE D O 1
ATOM 6393 N N . MET D 1 26 ? 31.621 26.233 98.469 1.00 16.23 26 MET D N 1
ATOM 6394 C CA . MET D 1 26 ? 30.796 25.413 99.348 1.00 17.00 26 MET D CA 1
ATOM 6395 C C . MET D 1 26 ? 29.432 25.960 99.733 1.00 17.81 26 MET D C 1
ATOM 6396 O O . MET D 1 26 ? 29.289 27.138 100.050 1.00 18.58 26 MET D O 1
ATOM 6401 N N . ASP D 1 27 ? 28.439 25.075 99.712 1.00 18.12 27 ASP D N 1
ATOM 6402 C CA . ASP D 1 27 ? 27.075 25.417 100.105 1.00 19.44 27 ASP D CA 1
ATOM 6403 C C . ASP D 1 27 ? 27.078 25.543 101.629 1.00 20.13 27 ASP D C 1
ATOM 6404 O O . ASP D 1 27 ? 27.602 24.669 102.321 1.00 20.86 27 ASP D O 1
ATOM 6409 N N . VAL D 1 28 ? 26.496 26.621 102.148 1.00 19.42 28 VAL D N 1
ATOM 6410 C CA . VAL D 1 28 ? 26.430 26.833 103.591 1.00 20.33 28 VAL D CA 1
ATOM 6411 C C . VAL D 1 28 ? 25.047 27.347 103.981 1.00 21.65 28 VAL D C 1
ATOM 6412 O O . VAL D 1 28 ? 24.445 28.140 103.256 1.00 20.21 28 VAL D O 1
ATOM 6416 N N . THR D 1 29 ? 24.542 26.894 105.125 1.00 23.44 29 THR D N 1
ATOM 6417 C CA . THR D 1 29 ? 23.222 27.317 105.579 1.00 25.05 29 THR D CA 1
ATOM 6418 C C . THR D 1 29 ? 23.269 28.204 106.819 1.00 25.35 29 THR D C 1
ATOM 6419 O O . THR D 1 29 ? 22.255 28.779 107.214 1.00 25.59 29 THR D O 1
ATOM 6423 N N . THR D 1 30 ? 24.443 28.317 107.430 1.00 26.16 30 THR D N 1
ATOM 6424 C CA . THR D 1 30 ? 24.595 29.137 108.628 1.00 27.10 30 THR D CA 1
ATOM 6425 C C . THR D 1 30 ? 25.927 29.878 108.614 1.00 27.37 30 THR D C 1
ATOM 6426 O O . THR D 1 30 ? 26.848 29.505 107.887 1.00 26.61 30 THR D O 1
ATOM 6430 N N . PRO D 1 31 ? 26.043 30.949 109.413 1.00 27.69 31 PRO D N 1
ATOM 6431 C CA . PRO D 1 31 ? 27.298 31.705 109.456 1.00 26.90 31 PRO D CA 1
ATOM 6432 C C . PRO D 1 31 ? 28.424 30.804 109.955 1.00 26.98 31 PRO D C 1
ATOM 6433 O O . PRO D 1 31 ? 29.565 30.913 109.507 1.00 25.54 31 PRO D O 1
ATOM 6437 N N . GLU D 1 32 ? 28.087 29.914 110.886 1.00 26.58 32 GLU D N 1
ATOM 6438 C CA . GLU D 1 32 ? 29.056 28.981 111.453 1.00 28.03 32 GLU D CA 1
ATOM 6439 C C . GLU D 1 32 ? 29.660 28.107 110.360 1.00 27.51 32 GLU D C 1
ATOM 6440 O O . GLU D 1 32 ? 30.872 27.888 110.325 1.00 27.76 32 GLU D O 1
ATOM 6446 N N . GLN D 1 33 ? 28.812 27.604 109.469 1.00 26.97 33 GLN D N 1
ATOM 6447 C CA . GLN D 1 33 ? 29.291 26.763 108.379 1.00 25.64 33 GLN D CA 1
ATOM 6448 C C . GLN D 1 33 ? 30.134 27.588 107.415 1.00 24.58 33 GLN D C 1
ATOM 6449 O O . GLN D 1 33 ? 31.147 27.113 106.901 1.00 23.72 33 GLN D O 1
ATOM 6455 N N . ALA D 1 34 ? 29.713 28.825 107.168 1.00 23.21 34 ALA D N 1
ATOM 6456 C CA . ALA D 1 34 ? 30.451 29.704 106.270 1.00 22.20 34 ALA D CA 1
ATOM 6457 C C . ALA D 1 34 ? 31.864 29.911 106.807 1.00 21.72 34 ALA D C 1
ATOM 6458 O O . ALA D 1 34 ? 32.833 29.927 106.049 1.00 19.87 34 ALA D O 1
ATOM 6460 N N . VAL D 1 35 ? 31.976 30.074 108.121 1.00 22.53 35 VAL D N 1
ATOM 6461 C CA . VAL D 1 35 ? 33.278 30.266 108.745 1.00 24.19 35 VAL D CA 1
ATOM 6462 C C . VAL D 1 35 ? 34.151 29.029 108.532 1.00 23.90 35 VAL D C 1
ATOM 6463 O O . VAL D 1 35 ? 35.331 29.142 108.198 1.00 24.08 35 VAL D O 1
ATOM 6467 N N . ILE D 1 36 ? 33.566 27.850 108.719 1.00 24.69 36 ILE D N 1
ATOM 6468 C CA . ILE D 1 36 ? 34.300 26.601 108.535 1.00 24.88 36 ILE D CA 1
ATOM 6469 C C . ILE D 1 36 ? 34.789 26.485 107.093 1.00 24.34 36 ILE D C 1
ATOM 6470 O O . ILE D 1 36 ? 35.933 26.107 106.843 1.00 24.53 36 ILE D O 1
ATOM 6475 N N . ALA D 1 37 ? 33.916 26.820 106.150 1.00 22.70 37 ALA D N 1
ATOM 6476 C CA . ALA D 1 37 ? 34.259 26.753 104.734 1.00 21.69 37 ALA D CA 1
ATOM 6477 C C . ALA D 1 37 ? 35.437 27.664 104.414 1.00 20.95 37 ALA D C 1
ATOM 6478 O O . ALA D 1 37 ? 36.376 27.265 103.725 1.00 19.45 37 ALA D O 1
ATOM 6480 N N . GLU D 1 38 ? 35.387 28.891 104.919 1.00 21.02 38 GLU D N 1
ATOM 6481 C CA . GLU D 1 38 ? 36.455 29.850 104.671 1.00 22.69 38 GLU D CA 1
ATOM 6482 C C . GLU D 1 38 ? 37.772 29.388 105.286 1.00 22.47 38 GLU D C 1
ATOM 6483 O O . GLU D 1 38 ? 38.826 29.486 104.658 1.00 22.43 38 GLU D O 1
ATOM 6489 N N . GLU D 1 39 ? 37.707 28.885 106.514 1.00 23.67 39 GLU D N 1
ATOM 6490 C CA . GLU D 1 39 ? 38.901 28.414 107.202 1.00 24.86 39 GLU D CA 1
ATOM 6491 C C . GLU D 1 39 ? 39.488 27.198 106.491 1.00 24.72 39 GLU D C 1
ATOM 6492 O O . GLU D 1 39 ? 40.702 26.991 106.502 1.00 24.34 39 GLU D O 1
ATOM 6498 N N . ALA D 1 40 ? 38.621 26.407 105.864 1.00 23.83 40 ALA D N 1
ATOM 6499 C CA . ALA D 1 40 ? 39.052 25.212 105.144 1.00 22.74 40 ALA D CA 1
ATOM 6500 C C . ALA D 1 40 ? 39.737 25.558 103.824 1.00 22.57 40 ALA D C 1
ATOM 6501 O O . ALA D 1 40 ? 40.444 24.731 103.250 1.00 24.19 40 ALA D O 1
ATOM 6503 N N . GLY D 1 41 ? 39.523 26.777 103.336 1.00 20.50 41 GLY D N 1
ATOM 6504 C CA . GLY D 1 41 ? 40.157 27.183 102.095 1.00 20.18 41 GLY D CA 1
ATOM 6505 C C . GLY D 1 41 ? 39.226 27.396 100.913 1.00 18.46 41 GLY D C 1
ATOM 6506 O O . GLY D 1 41 ? 39.686 27.540 99.783 1.00 18.73 41 GLY D O 1
ATOM 6507 N N . ALA D 1 42 ? 37.922 27.415 101.162 1.00 18.61 42 ALA D N 1
ATOM 6508 C CA . ALA D 1 42 ? 36.962 27.629 100.082 1.00 18.08 42 ALA D CA 1
ATOM 6509 C C . ALA D 1 42 ? 37.226 28.992 99.447 1.00 18.34 42 ALA D C 1
ATOM 6510 O O . ALA D 1 42 ? 37.623 29.936 100.137 1.00 19.38 42 ALA D O 1
ATOM 6512 N N . VAL D 1 43 ? 37.017 29.102 98.137 1.00 17.60 43 VAL D N 1
ATOM 6513 C CA . VAL D 1 43 ? 37.240 30.375 97.457 1.00 18.04 43 VAL D CA 1
ATOM 6514 C C . VAL D 1 43 ? 35.989 31.244 97.449 1.00 18.00 43 VAL D C 1
ATOM 6515 O O . VAL D 1 43 ? 36.038 32.412 97.062 1.00 18.26 43 VAL D O 1
ATOM 6519 N N . ALA D 1 44 ? 34.875 30.660 97.876 1.00 17.66 44 ALA D N 1
ATOM 6520 C CA . ALA D 1 44 ? 33.597 31.362 97.957 1.00 17.10 44 ALA D CA 1
ATOM 6521 C C . ALA D 1 44 ? 32.578 30.428 98.592 1.00 16.79 44 ALA D C 1
ATOM 6522 O O . ALA D 1 44 ? 32.808 29.224 98.687 1.00 16.96 44 ALA D O 1
ATOM 6524 N N . VAL D 1 45 ? 31.463 30.984 99.054 1.00 16.61 45 VAL D N 1
ATOM 6525 C CA . VAL D 1 45 ? 30.406 30.169 99.636 1.00 16.62 45 VAL D CA 1
ATOM 6526 C C . VAL D 1 45 ? 29.089 30.467 98.933 1.00 16.94 45 VAL D C 1
ATOM 6527 O O . VAL D 1 45 ? 28.912 31.537 98.352 1.00 16.45 45 VAL D O 1
ATOM 6531 N N . MET D 1 46 ? 28.184 29.498 98.985 1.00 17.35 46 MET D N 1
ATOM 6532 C CA . MET D 1 46 ? 26.862 29.600 98.383 1.00 16.95 46 MET D CA 1
ATOM 6533 C C . MET D 1 46 ? 25.859 29.589 99.539 1.00 17.35 46 MET D C 1
ATOM 6534 O O . MET D 1 46 ? 25.617 28.553 100.160 1.00 17.77 46 MET D O 1
ATOM 6539 N N . ALA D 1 47 ? 25.293 30.754 99.835 1.00 17.17 47 ALA D N 1
ATOM 6540 C CA . ALA D 1 47 ? 24.335 30.881 100.929 1.00 19.52 47 ALA D CA 1
ATOM 6541 C C . ALA D 1 47 ? 22.962 30.296 100.607 1.00 21.31 47 ALA D C 1
ATOM 6542 O O . ALA D 1 47 ? 22.364 30.606 99.577 1.00 21.58 47 ALA D O 1
ATOM 6544 N N . LEU D 1 48 ? 22.469 29.455 101.511 1.00 22.87 48 LEU D N 1
ATOM 6545 C CA . LEU D 1 48 ? 21.165 28.812 101.361 1.00 25.43 48 LEU D CA 1
ATOM 6546 C C . LEU D 1 48 ? 20.478 28.775 102.720 1.00 27.28 48 LEU D C 1
ATOM 6547 O O . LEU D 1 48 ? 21.091 28.385 103.714 1.00 27.03 48 LEU D O 1
ATOM 6552 N N . GLU D 1 49 ? 19.213 29.181 102.774 1.00 27.98 49 GLU D N 1
ATOM 6553 C CA . GLU D 1 49 ? 18.491 29.161 104.042 1.00 31.33 49 GLU D CA 1
ATOM 6554 C C . GLU D 1 49 ? 18.037 27.739 104.333 1.00 32.81 49 GLU D C 1
ATOM 6555 O O . GLU D 1 49 ? 17.774 27.375 105.480 1.00 33.20 49 GLU D O 1
ATOM 6561 N N . ARG D 1 50 ? 17.952 26.940 103.276 1.00 33.70 50 ARG D N 1
ATOM 6562 C CA . ARG D 1 50 ? 17.540 25.548 103.379 1.00 35.30 50 ARG D CA 1
ATOM 6563 C C . ARG D 1 50 ? 18.032 24.823 102.131 1.00 34.90 50 ARG D C 1
ATOM 6564 O O . ARG D 1 50 ? 18.046 25.396 101.043 1.00 34.51 50 ARG D O 1
ATOM 6572 N N . VAL D 1 51 ? 18.443 23.569 102.287 1.00 34.19 51 VAL D N 1
ATOM 6573 C CA . VAL D 1 51 ? 18.937 22.798 101.152 1.00 33.76 51 VAL D CA 1
ATOM 6574 C C . VAL D 1 51 ? 17.802 22.491 100.179 1.00 34.38 51 VAL D C 1
ATOM 6575 O O . VAL D 1 51 ? 16.867 21.762 100.511 1.00 33.81 51 VAL D O 1
ATOM 6579 N N . PRO D 1 52 ? 17.876 23.045 98.958 1.00 34.81 52 PRO D N 1
ATOM 6580 C CA . PRO D 1 52 ? 16.853 22.837 97.928 1.00 35.18 52 PRO D CA 1
ATOM 6581 C C . PRO D 1 52 ? 16.548 21.372 97.632 1.00 35.81 52 PRO D C 1
ATOM 6582 O O . PRO D 1 52 ? 15.422 21.029 97.268 1.00 34.69 52 PRO D O 1
ATOM 6586 N N . ALA D 1 53 ? 17.550 20.513 97.789 1.00 36.51 53 ALA D N 1
ATOM 6587 C CA . ALA D 1 53 ? 17.374 19.085 97.545 1.00 37.39 53 ALA D CA 1
ATOM 6588 C C . ALA D 1 53 ? 16.406 18.503 98.572 1.00 38.35 53 ALA D C 1
ATOM 6589 O O . ALA D 1 53 ? 15.651 17.576 98.280 1.00 38.74 53 ALA D O 1
ATOM 6591 N N . ASP D 1 54 ? 16.435 19.058 99.779 1.00 39.22 54 ASP D N 1
ATOM 6592 C CA . ASP D 1 54 ? 15.562 18.603 100.851 1.00 40.01 54 ASP D CA 1
ATOM 6593 C C . ASP D 1 54 ? 14.129 19.051 100.591 1.00 40.41 54 ASP D C 1
ATOM 6594 O O . ASP D 1 54 ? 13.179 18.313 100.856 1.00 40.64 54 ASP D O 1
ATOM 6599 N N . ILE D 1 55 ? 13.980 20.262 100.065 1.00 40.14 55 ILE D N 1
ATOM 6600 C CA . ILE D 1 55 ? 12.660 20.808 99.770 1.00 40.92 55 ILE D CA 1
ATOM 6601 C C . ILE D 1 55 ? 11.977 20.040 98.640 1.00 42.19 55 ILE D C 1
ATOM 6602 O O . ILE D 1 55 ? 10.788 19.727 98.724 1.00 41.91 55 ILE D O 1
ATOM 6607 N N . ARG D 1 56 ? 12.729 19.741 97.584 1.00 44.10 56 ARG D N 1
ATOM 6608 C CA . ARG D 1 56 ? 12.181 19.004 96.449 1.00 46.33 56 ARG D CA 1
ATOM 6609 C C . ARG D 1 56 ? 11.740 17.618 96.904 1.00 46.48 56 ARG D C 1
ATOM 6610 O O . ARG D 1 56 ? 10.703 17.112 96.476 1.00 47.02 56 ARG D O 1
ATOM 6618 N N . ALA D 1 57 ? 12.539 17.011 97.777 1.00 46.42 57 ALA D N 1
ATOM 6619 C CA . ALA D 1 57 ? 12.244 15.684 98.300 1.00 46.66 57 ALA D CA 1
ATOM 6620 C C . ALA D 1 57 ? 10.908 15.687 99.033 1.00 46.33 57 ALA D C 1
ATOM 6621 O O . ALA D 1 57 ? 10.163 14.708 98.987 1.00 46.89 57 ALA D O 1
ATOM 6623 N N . GLN D 1 58 ? 10.610 16.794 99.706 1.00 45.81 58 GLN D N 1
ATOM 6624 C CA . GLN D 1 58 ? 9.362 16.924 100.447 1.00 45.35 58 GLN D CA 1
ATOM 6625 C C . GLN D 1 58 ? 8.238 17.414 99.539 1.00 43.79 58 GLN D C 1
ATOM 6626 O O . GLN D 1 58 ? 7.118 17.647 99.993 1.00 44.63 58 GLN D O 1
ATOM 6632 N N . GLY D 1 59 ? 8.545 17.568 98.255 1.00 41.68 59 GLY D N 1
ATOM 6633 C CA . GLY D 1 59 ? 7.547 18.027 97.305 1.00 38.71 59 GLY D CA 1
ATOM 6634 C C . GLY D 1 59 ? 7.144 19.472 97.529 1.00 36.17 59 GLY D C 1
ATOM 6635 O O . GLY D 1 59 ? 6.015 19.864 97.230 1.00 36.98 59 GLY D O 1
ATOM 6636 N N . GLY D 1 60 ? 8.068 20.268 98.056 1.00 32.63 60 GLY D N 1
ATOM 6637 C CA . GLY D 1 60 ? 7.780 21.668 98.304 1.00 29.56 60 GLY D CA 1
ATOM 6638 C C . GLY D 1 60 ? 8.383 22.560 97.238 1.00 26.19 60 GLY D C 1
ATOM 6639 O O . GLY D 1 60 ? 9.039 22.079 96.314 1.00 26.74 60 GLY D O 1
ATOM 6640 N N . VAL D 1 61 ? 8.150 23.863 97.358 1.00 23.35 61 VAL D N 1
ATOM 6641 C CA . VAL D 1 61 ? 8.687 24.825 96.404 1.00 19.85 61 VAL D CA 1
ATOM 6642 C C . VAL D 1 61 ? 9.936 25.466 96.998 1.00 19.27 61 VAL D C 1
ATOM 6643 O O . VAL D 1 61 ? 9.906 25.981 98.117 1.00 18.20 61 VAL D O 1
ATOM 6647 N N . ALA D 1 62 ? 11.037 25.412 96.253 1.00 16.31 62 ALA D N 1
ATOM 6648 C CA . ALA D 1 62 ? 12.299 25.989 96.696 1.00 15.88 62 ALA D CA 1
ATOM 6649 C C . ALA D 1 62 ? 12.478 27.335 95.999 1.00 15.77 62 ALA D C 1
ATOM 6650 O O . ALA D 1 62 ? 12.417 27.423 94.770 1.00 15.46 62 ALA D O 1
ATOM 6652 N N . ARG D 1 63 ? 12.709 28.380 96.791 1.00 15.43 63 ARG D N 1
ATOM 6653 C CA . ARG D 1 63 ? 12.846 29.727 96.251 1.00 14.91 63 ARG D CA 1
ATOM 6654 C C . ARG D 1 63 ? 14.104 30.421 96.754 1.00 15.34 63 ARG D C 1
ATOM 6655 O O . ARG D 1 63 ? 14.942 29.819 97.428 1.00 16.46 63 ARG D O 1
ATOM 6663 N N . MET D 1 64 ? 14.224 31.698 96.408 1.00 14.82 64 MET D N 1
ATOM 6664 C CA . MET D 1 64 ? 15.337 32.524 96.854 1.00 13.82 64 MET D CA 1
ATOM 6665 C C . MET D 1 64 ? 15.286 32.508 98.377 1.00 15.11 64 MET D C 1
ATOM 6666 O O . MET D 1 64 ? 14.202 32.492 98.962 1.00 16.60 64 MET D O 1
ATOM 6671 N N . SER D 1 65 ? 16.449 32.502 99.019 1.00 16.16 65 SER D N 1
ATOM 6672 C CA . SER D 1 65 ? 16.496 32.493 100.478 1.00 17.28 65 SER D CA 1
ATOM 6673 C C . SER D 1 65 ? 16.172 33.876 101.037 1.00 17.77 65 SER D C 1
ATOM 6674 O O . SER D 1 65 ? 16.276 34.881 100.337 1.00 17.95 65 SER D O 1
ATOM 6677 N N . ASP D 1 66 ? 15.774 33.920 102.303 1.00 18.84 66 ASP D N 1
ATOM 6678 C CA . ASP D 1 66 ? 15.448 35.188 102.945 1.00 20.56 66 ASP D CA 1
ATOM 6679 C C . ASP D 1 66 ? 16.716 36.033 103.048 1.00 20.29 66 ASP D C 1
ATOM 6680 O O . ASP D 1 66 ? 17.763 35.548 103.485 1.00 20.86 66 ASP D O 1
ATOM 6685 N N . PRO D 1 67 ? 16.644 37.305 102.630 1.00 19.95 67 PRO D N 1
ATOM 6686 C CA . PRO D 1 67 ? 17.803 38.202 102.686 1.00 20.80 67 PRO D CA 1
ATOM 6687 C C . PRO D 1 67 ? 18.470 38.239 104.058 1.00 20.29 67 PRO D C 1
ATOM 6688 O O . PRO D 1 67 ? 19.677 38.457 104.160 1.00 21.91 67 PRO D O 1
ATOM 6692 N N . LYS D 1 68 ? 17.686 38.030 105.109 1.00 21.45 68 LYS D N 1
ATOM 6693 C CA . LYS D 1 68 ? 18.227 38.053 106.463 1.00 22.59 68 LYS D CA 1
ATOM 6694 C C . LYS D 1 68 ? 19.333 37.014 106.613 1.00 23.59 68 LYS D C 1
ATOM 6695 O O . LYS D 1 68 ? 20.416 37.316 107.117 1.00 23.67 68 LYS D O 1
ATOM 6701 N N . ILE D 1 69 ? 19.053 35.795 106.163 1.00 23.27 69 ILE D N 1
ATOM 6702 C CA . ILE D 1 69 ? 20.011 34.699 106.247 1.00 23.88 69 ILE D CA 1
ATOM 6703 C C . ILE D 1 69 ? 21.238 34.952 105.368 1.00 22.27 69 ILE D C 1
ATOM 6704 O O . ILE D 1 69 ? 22.370 34.695 105.778 1.00 20.54 69 ILE D O 1
ATOM 6709 N N . ILE D 1 70 ? 21.015 35.457 104.159 1.00 20.71 70 ILE D N 1
ATOM 6710 C CA . ILE D 1 70 ? 22.123 35.733 103.253 1.00 19.87 70 ILE D CA 1
ATOM 6711 C C . ILE D 1 70 ? 23.050 36.802 103.830 1.00 20.82 70 ILE D C 1
ATOM 6712 O O . ILE D 1 70 ? 24.274 36.676 103.758 1.00 21.17 70 ILE D O 1
ATOM 6717 N N . LYS D 1 71 ? 22.466 37.849 104.406 1.00 20.97 71 LYS D N 1
ATOM 6718 C CA . LYS D 1 71 ? 23.254 38.930 104.990 1.00 21.66 71 LYS D CA 1
ATOM 6719 C C . LYS D 1 71 ? 24.094 38.461 106.175 1.00 21.57 71 LYS D C 1
ATOM 6720 O O . LYS D 1 71 ? 25.229 38.907 106.354 1.00 20.88 71 LYS D O 1
ATOM 6726 N N . GLU D 1 72 ? 23.533 37.571 106.987 1.00 21.51 72 GLU D N 1
ATOM 6727 C CA . GLU D 1 72 ? 24.252 37.051 108.143 1.00 23.62 72 GLU D CA 1
ATOM 6728 C C . GLU D 1 72 ? 25.492 36.304 107.674 1.00 23.69 72 GLU D C 1
ATOM 6729 O O . GLU D 1 72 ? 26.558 36.407 108.278 1.00 24.20 72 GLU D O 1
ATOM 6735 N N . ILE D 1 73 ? 25.350 35.555 106.586 1.00 22.49 73 ILE D N 1
ATOM 6736 C CA . ILE D 1 73 ? 26.469 34.804 106.039 1.00 21.84 73 ILE D CA 1
ATOM 6737 C C . ILE D 1 73 ? 27.502 35.760 105.453 1.00 22.05 73 ILE D C 1
ATOM 6738 O O . ILE D 1 73 ? 28.704 35.560 105.611 1.00 21.73 73 ILE D O 1
ATOM 6743 N N . MET D 1 74 ? 27.032 36.811 104.788 1.00 21.08 74 MET D N 1
ATOM 6744 C CA . MET D 1 74 ? 27.926 37.800 104.197 1.00 22.12 74 MET D CA 1
ATOM 6745 C C . MET D 1 74 ? 28.764 38.503 105.262 1.00 22.50 74 MET D C 1
ATOM 6746 O O . MET D 1 74 ? 29.916 38.858 105.024 1.00 22.52 74 MET D O 1
ATOM 6751 N N . ALA D 1 75 ? 28.176 38.701 106.434 1.00 23.42 75 ALA D N 1
ATOM 6752 C CA . ALA D 1 75 ? 28.867 39.378 107.525 1.00 23.51 75 ALA D CA 1
ATOM 6753 C C . ALA D 1 75 ? 29.836 38.471 108.279 1.00 24.90 75 ALA D C 1
ATOM 6754 O O . ALA D 1 75 ? 30.638 38.950 109.083 1.00 25.57 75 ALA D O 1
ATOM 6756 N N . ALA D 1 76 ? 29.772 37.170 108.014 1.00 23.79 76 ALA D N 1
ATOM 6757 C CA . ALA D 1 76 ? 30.630 36.211 108.706 1.00 24.42 76 ALA D CA 1
ATOM 6758 C C . ALA D 1 76 ? 31.944 35.873 108.005 1.00 25.36 76 ALA D C 1
ATOM 6759 O O . ALA D 1 76 ? 32.894 35.421 108.651 1.00 25.45 76 ALA D O 1
ATOM 6761 N N . VAL D 1 77 ? 32.008 36.087 106.696 1.00 24.50 77 VAL D N 1
ATOM 6762 C CA . VAL D 1 77 ? 33.221 35.771 105.948 1.00 24.27 77 VAL D CA 1
ATOM 6763 C C . VAL D 1 77 ? 33.718 36.906 105.063 1.00 25.44 77 VAL D C 1
ATOM 6764 O O . VAL D 1 77 ? 33.003 37.877 104.811 1.00 26.02 77 VAL D O 1
ATOM 6768 N N . SER D 1 78 ? 34.954 36.771 104.591 1.00 25.18 78 SER D N 1
ATOM 6769 C CA . SER D 1 78 ? 35.557 37.774 103.727 1.00 26.33 78 SER D CA 1
ATOM 6770 C C . SER D 1 78 ? 35.564 37.324 102.270 1.00 25.42 78 SER D C 1
ATOM 6771 O O . SER D 1 78 ? 35.696 38.143 101.358 1.00 27.48 78 SER D O 1
ATOM 6774 N N . ILE D 1 79 ? 35.419 36.022 102.047 1.00 21.94 79 ILE D N 1
ATOM 6775 C CA . ILE D 1 79 ? 35.399 35.506 100.687 1.00 18.98 79 ILE D CA 1
ATOM 6776 C C . ILE D 1 79 ? 34.058 35.839 100.033 1.00 17.91 79 ILE D C 1
ATOM 6777 O O . ILE D 1 79 ? 33.088 36.160 100.720 1.00 17.46 79 ILE D O 1
ATOM 6782 N N . PRO D 1 80 ? 33.992 35.786 98.693 1.00 17.05 80 PRO D N 1
ATOM 6783 C CA . PRO D 1 80 ? 32.745 36.092 97.983 1.00 16.28 80 PRO D CA 1
ATOM 6784 C C . PRO D 1 80 ? 31.574 35.211 98.405 1.00 15.53 80 PRO D C 1
ATOM 6785 O O . PRO D 1 80 ? 31.749 34.038 98.737 1.00 15.44 80 PRO D O 1
ATOM 6789 N N . VAL D 1 81 ? 30.377 35.788 98.385 1.00 15.12 81 VAL D N 1
ATOM 6790 C CA . VAL D 1 81 ? 29.176 35.053 98.750 1.00 16.45 81 VAL D CA 1
ATOM 6791 C C . VAL D 1 81 ? 28.206 35.015 97.579 1.00 16.39 81 VAL D C 1
ATOM 6792 O O . VAL D 1 81 ? 27.875 36.051 96.996 1.00 18.31 81 VAL D O 1
ATOM 6796 N N . MET D 1 82 ? 27.767 33.811 97.230 1.00 15.35 82 MET D N 1
ATOM 6797 C CA . MET D 1 82 ? 26.819 33.629 96.138 1.00 15.63 82 MET D CA 1
ATOM 6798 C C . MET D 1 82 ? 25.484 33.212 96.735 1.00 14.40 82 MET D C 1
ATOM 6799 O O . MET D 1 82 ? 25.418 32.787 97.886 1.00 13.46 82 MET D O 1
ATOM 6804 N N . ALA D 1 83 ? 24.421 33.333 95.947 1.00 13.42 83 ALA D N 1
ATOM 6805 C CA . ALA D 1 83 ? 23.088 32.934 96.391 1.00 14.20 83 ALA D CA 1
ATOM 6806 C C . ALA D 1 83 ? 22.296 32.521 95.156 1.00 13.15 83 ALA D C 1
ATOM 6807 O O . ALA D 1 83 ? 22.621 32.931 94.045 1.00 13.18 83 ALA D O 1
ATOM 6809 N N . LYS D 1 84 ? 21.254 31.722 95.357 1.00 13.45 84 LYS D N 1
ATOM 6810 C CA . LYS D 1 84 ? 20.459 31.218 94.238 1.00 14.16 84 LYS D CA 1
ATOM 6811 C C . LYS D 1 84 ? 19.105 31.863 93.989 1.00 14.52 84 LYS D C 1
ATOM 6812 O O . LYS D 1 84 ? 18.470 32.399 94.896 1.00 14.94 84 LYS D O 1
ATOM 6818 N N . VAL D 1 85 ? 18.671 31.809 92.733 1.00 14.80 85 VAL D N 1
ATOM 6819 C CA . VAL D 1 85 ? 17.361 32.317 92.352 1.00 11.83 85 VAL D CA 1
ATOM 6820 C C . VAL D 1 85 ? 16.753 31.258 91.449 1.00 11.94 85 VAL D C 1
ATOM 6821 O O . VAL D 1 85 ? 17.475 30.462 90.841 1.00 12.13 85 VAL D O 1
ATOM 6825 N N . ARG D 1 86 ? 15.431 31.246 91.374 1.00 11.77 86 ARG D N 1
ATOM 6826 C CA . ARG D 1 86 ? 14.736 30.293 90.524 1.00 10.55 86 ARG D CA 1
ATOM 6827 C C . ARG D 1 86 ? 14.930 30.685 89.064 1.00 12.00 86 ARG D C 1
ATOM 6828 O O . ARG D 1 86 ? 15.078 31.864 88.739 1.00 12.27 86 ARG D O 1
ATOM 6836 N N . ILE D 1 87 ? 14.939 29.696 88.179 1.00 11.99 87 ILE D N 1
ATOM 6837 C CA . ILE D 1 87 ? 15.105 29.983 86.759 1.00 11.93 87 ILE D CA 1
ATOM 6838 C C . ILE D 1 87 ? 14.033 30.962 86.286 1.00 12.32 87 ILE D C 1
ATOM 6839 O O . ILE D 1 87 ? 12.838 30.779 86.548 1.00 12.66 87 ILE D O 1
ATOM 6844 N N . GLY D 1 88 ? 14.477 32.013 85.608 1.00 11.83 88 GLY D N 1
ATOM 6845 C CA . GLY D 1 88 ? 13.561 33.013 85.089 1.00 10.92 88 GLY D CA 1
ATOM 6846 C C . GLY D 1 88 ? 13.027 34.026 86.088 1.00 13.17 88 GLY D C 1
ATOM 6847 O O . GLY D 1 88 ? 12.330 34.962 85.697 1.00 12.92 88 GLY D O 1
ATOM 6848 N N . HIS D 1 89 ? 13.347 33.869 87.367 1.00 12.94 89 HIS D N 1
ATOM 6849 C CA . HIS D 1 89 ? 12.833 34.815 88.350 1.00 12.03 89 HIS D CA 1
ATOM 6850 C C . HIS D 1 89 ? 13.750 36.023 88.460 1.00 12.83 89 HIS D C 1
ATOM 6851 O O . HIS D 1 89 ? 14.552 36.131 89.394 1.00 11.84 89 HIS D O 1
ATOM 6858 N N . PHE D 1 90 ? 13.618 36.948 87.511 1.00 12.27 90 PHE D N 1
ATOM 6859 C CA . PHE D 1 90 ? 14.483 38.111 87.512 1.00 12.57 90 PHE D CA 1
ATOM 6860 C C . PHE D 1 90 ? 14.277 39.077 88.672 1.00 12.57 90 PHE D C 1
ATOM 6861 O O . PHE D 1 90 ? 15.156 39.884 88.957 1.00 13.19 90 PHE D O 1
ATOM 6869 N N . VAL D 1 91 ? 13.142 38.987 89.361 1.00 12.66 91 VAL D N 1
ATOM 6870 C CA . VAL D 1 91 ? 12.925 39.871 90.502 1.00 13.33 91 VAL D CA 1
ATOM 6871 C C . VAL D 1 91 ? 13.711 39.345 91.703 1.00 13.01 91 VAL D C 1
ATOM 6872 O O . VAL D 1 91 ? 14.257 40.129 92.488 1.00 12.46 91 VAL D O 1
ATOM 6876 N N . GLU D 1 92 ? 13.783 38.025 91.856 1.00 12.77 92 GLU D N 1
ATOM 6877 C CA . GLU D 1 92 ? 14.575 37.474 92.954 1.00 11.98 92 GLU D CA 1
ATOM 6878 C C . GLU D 1 92 ? 16.009 37.934 92.707 1.00 13.31 92 GLU D C 1
ATOM 6879 O O . GLU D 1 92 ? 16.732 38.290 93.640 1.00 12.59 92 GLU D O 1
ATOM 6885 N N . ALA D 1 93 ? 16.414 37.952 91.440 1.00 12.13 93 ALA D N 1
ATOM 6886 C CA . ALA D 1 93 ? 17.763 38.392 91.096 1.00 11.93 93 ALA D CA 1
ATOM 6887 C C . ALA D 1 93 ? 17.946 39.874 91.447 1.00 12.86 93 ALA D C 1
ATOM 6888 O O . ALA D 1 93 ? 18.995 40.267 91.960 1.00 14.04 93 ALA D O 1
ATOM 6890 N N . MET D 1 94 ? 16.929 40.693 91.174 1.00 12.83 94 MET D N 1
ATOM 6891 C CA . MET D 1 94 ? 17.001 42.121 91.486 1.00 13.60 94 MET D CA 1
ATOM 6892 C C . MET D 1 94 ? 17.259 42.297 92.977 1.00 14.82 94 MET D C 1
ATOM 6893 O O . MET D 1 94 ? 18.031 43.166 93.392 1.00 14.65 94 MET D O 1
ATOM 6898 N N . ILE D 1 95 ? 16.605 41.461 93.775 1.00 14.50 95 ILE D N 1
ATOM 6899 C CA . ILE D 1 95 ? 16.735 41.509 95.226 1.00 14.81 95 ILE D CA 1
ATOM 6900 C C . ILE D 1 95 ? 18.123 41.085 95.695 1.00 15.44 95 ILE D C 1
ATOM 6901 O O . ILE D 1 95 ? 18.727 41.751 96.536 1.00 14.98 95 ILE D O 1
ATOM 6906 N N . LEU D 1 96 ? 18.637 39.982 95.157 1.00 14.99 96 LEU D N 1
ATOM 6907 C CA . LEU D 1 96 ? 19.964 39.529 95.561 1.00 15.35 96 LEU D CA 1
ATOM 6908 C C . LEU D 1 96 ? 21.027 40.552 95.181 1.00 15.84 96 LEU D C 1
ATOM 6909 O O . LEU D 1 96 ? 21.981 40.776 95.929 1.00 14.86 96 LEU D O 1
ATOM 6914 N N . GLU D 1 97 ? 20.862 41.174 94.018 1.00 14.61 97 GLU D N 1
ATOM 6915 C CA . GLU D 1 97 ? 21.810 42.176 93.566 1.00 15.62 97 GLU D CA 1
ATOM 6916 C C . GLU D 1 97 ? 21.771 43.365 94.523 1.00 15.50 97 GLU D C 1
ATOM 6917 O O . GLU D 1 97 ? 22.813 43.892 94.913 1.00 16.38 97 GLU D O 1
ATOM 6923 N N . ALA D 1 98 ? 20.564 43.765 94.917 1.00 15.65 98 ALA D N 1
ATOM 6924 C CA . ALA D 1 98 ? 20.394 44.902 95.816 1.00 16.56 98 ALA D CA 1
ATOM 6925 C C . ALA D 1 98 ? 21.034 44.708 97.187 1.00 17.63 98 ALA D C 1
ATOM 6926 O O . ALA D 1 98 ? 21.552 45.667 97.765 1.00 19.30 98 ALA D O 1
ATOM 6928 N N . ILE D 1 99 ? 21.003 43.487 97.715 1.00 17.63 99 ILE D N 1
ATOM 6929 C CA . ILE D 1 99 ? 21.594 43.248 99.028 1.00 18.21 99 ILE D CA 1
ATOM 6930 C C . ILE D 1 99 ? 23.105 43.046 98.969 1.00 19.02 99 ILE D C 1
ATOM 6931 O O . ILE D 1 99 ? 23.761 42.899 100.001 1.00 19.96 99 ILE D O 1
ATOM 6936 N N . GLY D 1 100 ? 23.651 43.033 97.759 1.00 17.83 100 GLY D N 1
ATOM 6937 C CA . GLY D 1 100 ? 25.089 42.912 97.608 1.00 18.91 100 GLY D CA 1
ATOM 6938 C C . GLY D 1 100 ? 25.752 41.557 97.462 1.00 18.63 100 GLY D C 1
ATOM 6939 O O . GLY D 1 100 ? 26.929 41.427 97.797 1.00 18.38 100 GLY D O 1
ATOM 6940 N N . VAL D 1 101 ? 25.036 40.547 96.977 1.00 17.45 101 VAL D N 1
ATOM 6941 C CA . VAL D 1 101 ? 25.675 39.249 96.790 1.00 16.97 101 VAL D CA 1
ATOM 6942 C C . VAL D 1 101 ? 26.714 39.439 95.682 1.00 16.04 101 VAL D C 1
ATOM 6943 O O . VAL D 1 101 ? 26.571 40.321 94.830 1.00 17.08 101 VAL D O 1
ATOM 6947 N N . ASP D 1 102 ? 27.755 38.614 95.692 1.00 15.52 102 ASP D N 1
ATOM 6948 C CA . ASP D 1 102 ? 28.824 38.720 94.703 1.00 15.41 102 ASP D CA 1
ATOM 6949 C C . ASP D 1 102 ? 28.569 37.960 93.404 1.00 14.71 102 ASP D C 1
ATOM 6950 O O . ASP D 1 102 ? 29.159 38.278 92.371 1.00 15.30 102 ASP D O 1
ATOM 6955 N N . PHE D 1 103 ? 27.693 36.963 93.459 1.00 15.05 103 PHE D N 1
ATOM 6956 C CA . PHE D 1 103 ? 27.391 36.140 92.291 1.00 14.14 103 PHE D CA 1
ATOM 6957 C C . PHE D 1 103 ? 26.014 35.522 92.489 1.00 14.75 103 PHE D C 1
ATOM 6958 O O . PHE D 1 103 ? 25.653 35.147 93.604 1.00 15.98 103 PHE D O 1
ATOM 6966 N N . ILE D 1 104 ? 25.249 35.412 91.409 1.00 14.19 104 ILE D N 1
ATOM 6967 C CA . ILE D 1 104 ? 23.925 34.811 91.488 1.00 14.56 104 ILE D CA 1
ATOM 6968 C C . ILE D 1 104 ? 23.918 33.514 90.697 1.00 14.52 104 ILE D C 1
ATOM 6969 O O . ILE D 1 104 ? 24.439 33.453 89.588 1.00 15.19 104 ILE D O 1
ATOM 6974 N N . ASP D 1 105 ? 23.339 32.474 91.283 1.00 13.57 105 ASP D N 1
ATOM 6975 C CA . ASP D 1 105 ? 23.246 31.190 90.611 1.00 14.76 105 ASP D CA 1
ATOM 6976 C C . ASP D 1 105 ? 21.793 31.010 90.191 1.00 14.71 105 ASP D C 1
ATOM 6977 O O . ASP D 1 105 ? 20.914 30.874 91.041 1.00 14.43 105 ASP D O 1
ATOM 6982 N N . GLU D 1 106 ? 21.535 31.060 88.885 1.00 14.56 106 GLU D N 1
ATOM 6983 C CA . GLU D 1 106 ? 20.182 30.849 88.374 1.00 13.96 106 GLU D CA 1
ATOM 6984 C C . GLU D 1 106 ? 20.144 29.326 88.363 1.00 14.21 106 GLU D C 1
ATOM 6985 O O . GLU D 1 106 ? 20.594 28.674 87.418 1.00 15.45 106 GLU D O 1
ATOM 6991 N N . SER D 1 107 ? 19.599 28.777 89.442 1.00 14.42 107 SER D N 1
ATOM 6992 C CA . SER D 1 107 ? 19.602 27.342 89.688 1.00 14.43 107 SER D CA 1
ATOM 6993 C C . SER D 1 107 ? 18.413 26.460 89.378 1.00 14.23 107 SER D C 1
ATOM 6994 O O . SER D 1 107 ? 17.295 26.713 89.821 1.00 14.95 107 SER D O 1
ATOM 6997 N N . GLU D 1 108 ? 18.690 25.379 88.655 1.00 15.83 108 GLU D N 1
ATOM 6998 C CA . GLU D 1 108 ? 17.665 24.416 88.304 1.00 16.98 108 GLU D CA 1
ATOM 6999 C C . GLU D 1 108 ? 17.304 23.563 89.525 1.00 18.14 108 GLU D C 1
ATOM 7000 O O . GLU D 1 108 ? 16.359 22.775 89.474 1.00 20.13 108 GLU D O 1
ATOM 7006 N N . VAL D 1 109 ? 18.060 23.718 90.614 1.00 18.68 109 VAL D N 1
ATOM 7007 C CA . VAL D 1 109 ? 17.799 22.971 91.845 1.00 19.95 109 VAL D CA 1
ATOM 7008 C C . VAL D 1 109 ? 16.639 23.620 92.594 1.00 18.81 109 VAL D C 1
ATOM 7009 O O . VAL D 1 109 ? 15.958 22.974 93.400 1.00 19.15 109 VAL D O 1
ATOM 7013 N N . LEU D 1 110 ? 16.427 24.909 92.348 1.00 16.53 110 LEU D N 1
ATOM 7014 C CA . LEU D 1 110 ? 15.299 25.594 92.961 1.00 15.86 110 LEU D CA 1
ATOM 7015 C C . LEU D 1 110 ? 14.145 25.301 92.004 1.00 14.68 110 LEU D C 1
ATOM 7016 O O . LEU D 1 110 ? 14.364 24.783 90.905 1.00 14.74 110 LEU D O 1
ATOM 7021 N N . THR D 1 111 ? 12.923 25.610 92.414 1.00 14.07 111 THR D N 1
ATOM 7022 C CA . THR D 1 111 ? 11.761 25.346 91.574 1.00 14.06 111 THR D CA 1
ATOM 7023 C C . THR D 1 111 ? 11.661 26.394 90.467 1.00 13.87 111 THR D C 1
ATOM 7024 O O . THR D 1 111 ? 11.477 27.572 90.741 1.00 14.00 111 THR D O 1
ATOM 7028 N N . PRO D 1 112 ? 11.793 25.977 89.197 1.00 13.09 112 PRO D N 1
ATOM 7029 C CA . PRO D 1 112 ? 11.709 26.934 88.088 1.00 13.77 112 PRO D CA 1
ATOM 7030 C C . PRO D 1 112 ? 10.502 27.864 88.176 1.00 12.86 112 PRO D C 1
ATOM 7031 O O . PRO D 1 112 ? 9.379 27.419 88.413 1.00 14.27 112 PRO D O 1
ATOM 7035 N N . ALA D 1 113 ? 10.742 29.158 87.980 1.00 12.74 113 ALA D N 1
ATOM 7036 C CA . ALA D 1 113 ? 9.673 30.154 88.018 1.00 11.48 113 ALA D CA 1
ATOM 7037 C C . ALA D 1 113 ? 9.166 30.445 86.608 1.00 12.23 113 ALA D C 1
ATOM 7038 O O . ALA D 1 113 ? 8.072 30.977 86.428 1.00 13.17 113 ALA D O 1
ATOM 7040 N N . ASP D 1 114 ? 9.973 30.092 85.613 1.00 13.44 114 ASP D N 1
ATOM 7041 C CA . ASP D 1 114 ? 9.619 30.306 84.211 1.00 14.49 114 ASP D CA 1
ATOM 7042 C C . ASP D 1 114 ? 10.150 29.089 83.466 1.00 16.49 114 ASP D C 1
ATOM 7043 O O . ASP D 1 114 ? 11.357 28.869 83.417 1.00 18.21 114 ASP D O 1
ATOM 7048 N N . GLU D 1 115 ? 9.252 28.293 82.898 1.00 16.51 115 GLU D N 1
ATOM 7049 C CA . GLU D 1 115 ? 9.676 27.096 82.186 1.00 18.90 115 GLU D CA 1
ATOM 7050 C C . GLU D 1 115 ? 9.993 27.341 80.715 1.00 18.83 115 GLU D C 1
ATOM 7051 O O . GLU D 1 115 ? 10.321 26.407 79.978 1.00 19.02 115 GLU D O 1
ATOM 7057 N N . GLU D 1 116 ? 9.936 28.601 80.297 1.00 15.93 116 GLU D N 1
ATOM 7058 C CA . GLU D 1 116 ? 10.218 28.947 78.908 1.00 18.32 116 GLU D CA 1
ATOM 7059 C C . GLU D 1 116 ? 11.391 29.912 78.740 1.00 17.62 116 GLU D C 1
ATOM 7060 O O . GLU D 1 116 ? 12.123 29.841 77.752 1.00 19.98 116 GLU D O 1
ATOM 7066 N N . HIS D 1 117 ? 11.585 30.797 79.713 1.00 15.96 117 HIS D N 1
ATOM 7067 C CA . HIS D 1 117 ? 12.639 31.801 79.619 1.00 14.69 117 HIS D CA 1
ATOM 7068 C C . HIS D 1 117 ? 13.550 31.877 80.831 1.00 15.43 117 HIS D C 1
ATOM 7069 O O . HIS D 1 117 ? 13.089 31.780 81.966 1.00 16.34 117 HIS D O 1
ATOM 7076 N N . HIS D 1 118 ? 14.844 32.044 80.576 1.00 14.43 118 HIS D N 1
ATOM 7077 C CA . HIS D 1 118 ? 15.817 32.208 81.645 1.00 13.85 118 HIS D CA 1
ATOM 7078 C C . HIS D 1 118 ? 15.933 33.715 81.838 1.00 13.43 118 HIS D C 1
ATOM 7079 O O . HIS D 1 118 ? 15.384 34.492 81.053 1.00 14.43 118 HIS D O 1
ATOM 7086 N N . ILE D 1 119 ? 16.648 34.131 82.876 1.00 12.41 119 ILE D N 1
ATOM 7087 C CA . ILE D 1 119 ? 16.816 35.546 83.167 1.00 12.57 119 ILE D CA 1
ATOM 7088 C C . ILE D 1 119 ? 17.650 36.288 82.124 1.00 12.37 119 ILE D C 1
ATOM 7089 O O . ILE D 1 119 ? 18.637 35.764 81.606 1.00 12.67 119 ILE D O 1
ATOM 7094 N N . ASP D 1 120 ? 17.229 37.509 81.803 1.00 13.01 120 ASP D N 1
ATOM 7095 C CA . ASP D 1 120 ? 17.963 38.347 80.857 1.00 14.51 120 ASP D CA 1
ATOM 7096 C C . ASP D 1 120 ? 19.091 38.923 81.715 1.00 15.48 120 ASP D C 1
ATOM 7097 O O . ASP D 1 120 ? 18.991 40.023 82.254 1.00 16.21 120 ASP D O 1
ATOM 7102 N N . LYS D 1 121 ? 20.162 38.146 81.843 1.00 14.92 121 LYS D N 1
ATOM 7103 C CA . LYS D 1 121 ? 21.296 38.497 82.684 1.00 14.61 121 LYS D CA 1
ATOM 7104 C C . LYS D 1 121 ? 22.081 39.755 82.321 1.00 15.29 121 LYS D C 1
ATOM 7105 O O . LYS D 1 121 ? 22.813 40.294 83.159 1.00 15.64 121 LYS D O 1
ATOM 7111 N N . TRP D 1 122 ? 21.918 40.238 81.094 1.00 15.81 122 TRP D N 1
ATOM 7112 C CA . TRP D 1 122 ? 22.608 41.454 80.668 1.00 17.13 122 TRP D CA 1
ATOM 7113 C C . TRP D 1 122 ? 22.066 42.674 81.404 1.00 17.46 122 TRP D C 1
ATOM 7114 O O . TRP D 1 122 ? 22.738 43.701 81.494 1.00 19.06 122 TRP D O 1
ATOM 7125 N N . LYS D 1 123 ? 20.854 42.554 81.934 1.00 18.20 123 LYS D N 1
ATOM 7126 C CA . LYS D 1 123 ? 20.208 43.655 82.651 1.00 18.39 123 LYS D CA 1
ATOM 7127 C C . LYS D 1 123 ? 20.693 43.811 84.089 1.00 18.86 123 LYS D C 1
ATOM 7128 O O . LYS D 1 123 ? 20.142 44.613 84.850 1.00 19.96 123 LYS D O 1
ATOM 7134 N N . PHE D 1 124 ? 21.719 43.052 84.459 1.00 16.83 124 PHE D N 1
ATOM 7135 C CA . PHE D 1 124 ? 22.263 43.095 85.813 1.00 15.83 124 PHE D CA 1
ATOM 7136 C C . PHE D 1 124 ? 23.757 43.373 85.811 1.00 17.60 124 PHE D C 1
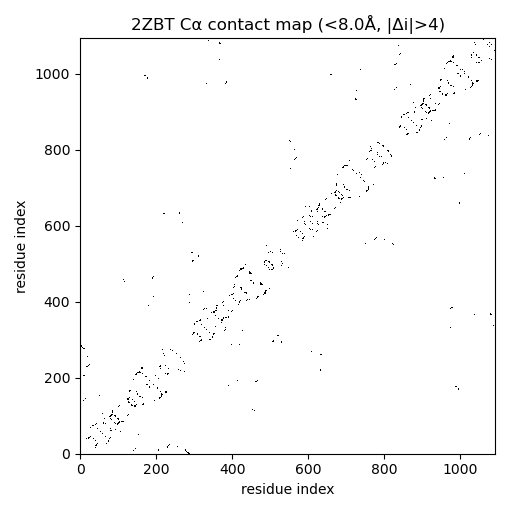ATOM 7137 O O . PHE D 1 124 ? 24.464 43.018 84.870 1.00 18.53 124 PHE D O 1
ATOM 7145 N N . LYS D 1 125 ? 24.236 44.017 86.869 1.00 18.22 125 LYS D N 1
ATOM 7146 C CA . LYS D 1 125 ? 25.657 44.291 86.988 1.00 19.52 125 LYS D CA 1
ATOM 7147 C C . LYS D 1 125 ? 26.300 43.080 87.656 1.00 18.99 125 LYS D C 1
ATOM 7148 O O . LYS D 1 125 ? 27.416 42.694 87.314 1.00 19.51 125 LYS D O 1
ATOM 7154 N N . VAL D 1 126 ? 25.587 42.478 88.603 1.00 17.66 126 VAL D N 1
ATOM 7155 C CA . VAL D 1 126 ? 26.104 41.306 89.302 1.00 16.82 126 VAL D CA 1
ATOM 7156 C C . VAL D 1 126 ? 26.195 40.130 88.331 1.00 16.32 126 VAL D C 1
ATOM 7157 O O . VAL D 1 126 ? 25.298 39.912 87.517 1.00 15.23 126 VAL D O 1
ATOM 7161 N N . PRO D 1 127 ? 27.299 39.370 88.393 1.00 16.07 127 PRO D N 1
ATOM 7162 C CA . PRO D 1 127 ? 27.488 38.216 87.507 1.00 14.98 127 PRO D CA 1
ATOM 7163 C C . PRO D 1 127 ? 26.661 37.000 87.906 1.00 13.68 127 PRO D C 1
ATOM 7164 O O . PRO D 1 127 ? 26.344 36.806 89.081 1.00 13.39 127 PRO D O 1
ATOM 7168 N N . PHE D 1 128 ? 26.326 36.188 86.907 1.00 14.27 128 PHE D N 1
ATOM 7169 C CA . PHE D 1 128 ? 25.534 34.975 87.092 1.00 12.89 128 PHE D CA 1
ATOM 7170 C C . PHE D 1 128 ? 26.296 33.717 86.697 1.00 13.47 128 PHE D C 1
ATOM 7171 O O . PHE D 1 128 ? 27.141 33.738 85.803 1.00 13.92 128 PHE D O 1
ATOM 7179 N N . VAL D 1 129 ? 25.977 32.620 87.373 1.00 14.94 129 VAL D N 1
ATOM 7180 C CA . VAL D 1 129 ? 26.532 31.325 87.024 1.00 14.22 129 VAL D CA 1
ATOM 7181 C C . VAL D 1 129 ? 25.282 30.520 86.681 1.00 13.57 129 VAL D C 1
ATOM 7182 O O . VAL D 1 129 ? 24.256 30.632 87.361 1.00 12.98 129 VAL D O 1
ATOM 7186 N N . CYS D 1 130 ? 25.351 29.745 85.603 1.00 13.81 130 CYS D N 1
ATOM 7187 C CA . CYS D 1 130 ? 24.222 28.929 85.166 1.00 14.84 130 CYS D CA 1
ATOM 7188 C C . CYS D 1 130 ? 24.682 27.501 84.921 1.00 14.10 130 CYS D C 1
ATOM 7189 O O . CYS D 1 130 ? 25.856 27.260 84.651 1.00 15.17 130 CYS D O 1
ATOM 7192 N N . GLY D 1 131 ? 23.749 26.559 85.001 1.00 14.58 131 GLY D N 1
ATOM 7193 C CA . GLY D 1 131 ? 24.097 25.168 84.775 1.00 14.13 131 GLY D CA 1
ATOM 7194 C C . GLY D 1 131 ? 23.954 24.755 83.323 1.00 14.45 131 GLY D C 1
ATOM 7195 O O . GLY D 1 131 ? 23.247 25.398 82.549 1.00 14.97 131 GLY D O 1
ATOM 7196 N N . ALA D 1 132 ? 24.635 23.677 82.951 1.00 14.97 132 ALA D N 1
ATOM 7197 C CA . ALA D 1 132 ? 24.573 23.167 81.585 1.00 14.65 132 ALA D CA 1
ATOM 7198 C C . ALA D 1 132 ? 24.951 21.694 81.551 1.00 14.44 132 ALA D C 1
ATOM 7199 O O . ALA D 1 132 ? 25.777 21.236 82.344 1.00 13.67 132 ALA D O 1
ATOM 7201 N N . ARG D 1 133 ? 24.344 20.956 80.626 1.00 14.28 133 ARG D N 1
ATOM 7202 C CA . ARG D 1 133 ? 24.622 19.533 80.475 1.00 15.24 133 ARG D CA 1
ATOM 7203 C C . ARG D 1 133 ? 25.400 19.272 79.190 1.00 15.09 133 ARG D C 1
ATOM 7204 O O . ARG D 1 133 ? 25.922 18.178 78.981 1.00 14.86 133 ARG D O 1
ATOM 7212 N N . ASN D 1 134 ? 25.470 20.281 78.328 1.00 14.23 134 ASN D N 1
ATOM 7213 C CA . ASN D 1 134 ? 26.190 20.148 77.065 1.00 13.22 134 ASN D CA 1
ATOM 7214 C C . ASN D 1 134 ? 26.589 21.517 76.532 1.00 13.10 134 ASN D C 1
ATOM 7215 O O . ASN D 1 134 ? 26.267 22.541 77.135 1.00 13.87 134 ASN D O 1
ATOM 7220 N N . LEU D 1 135 ? 27.297 21.535 75.408 1.00 12.35 135 LEU D N 1
ATOM 7221 C CA . LEU D 1 135 ? 27.750 22.793 74.830 1.00 13.94 135 LEU D CA 1
ATOM 7222 C C . LEU D 1 135 ? 26.626 23.725 74.402 1.00 13.79 135 LEU D C 1
ATOM 7223 O O . LEU D 1 135 ? 26.710 24.932 74.624 1.00 13.59 135 LEU D O 1
ATOM 7228 N N . GLY D 1 136 ? 25.585 23.174 73.783 1.00 14.32 136 GLY D N 1
ATOM 7229 C CA . GLY D 1 136 ? 24.481 24.008 73.335 1.00 13.82 136 GLY D CA 1
ATOM 7230 C C . GLY D 1 136 ? 23.851 24.778 74.479 1.00 15.04 136 GLY D C 1
ATOM 7231 O O . GLY D 1 136 ? 23.593 25.984 74.379 1.00 14.64 136 GLY D O 1
ATOM 7232 N N . GLU D 1 137 ? 23.601 24.079 75.576 1.00 14.88 137 GLU D N 1
ATOM 7233 C CA . GLU D 1 137 ? 23.005 24.704 76.746 1.00 14.67 137 GLU D CA 1
ATOM 7234 C C . GLU D 1 137 ? 23.952 25.759 77.323 1.00 15.03 137 GLU D C 1
ATOM 7235 O O . GLU D 1 137 ? 23.532 26.867 77.664 1.00 13.40 137 GLU D O 1
ATOM 7241 N N . ALA D 1 138 ? 25.235 25.421 77.413 1.00 12.16 138 ALA D N 1
ATOM 7242 C CA . ALA D 1 138 ? 26.219 26.355 77.946 1.00 11.57 138 ALA D CA 1
ATOM 7243 C C . ALA D 1 138 ? 26.265 27.637 77.125 1.00 13.40 138 ALA D C 1
ATOM 7244 O O . ALA D 1 138 ? 26.280 28.734 77.683 1.00 12.61 138 ALA D O 1
ATOM 7246 N N . LEU D 1 139 ? 26.285 27.502 75.803 1.00 12.87 139 LEU D N 1
ATOM 7247 C CA . LEU D 1 139 ? 26.339 28.682 74.950 1.00 13.22 139 LEU D CA 1
ATOM 7248 C C . LEU D 1 139 ? 25.053 29.510 74.975 1.00 13.24 139 LEU D C 1
ATOM 7249 O O . LEU D 1 139 ? 25.108 30.728 74.828 1.00 14.85 139 LEU D O 1
ATOM 7254 N N . ARG D 1 140 ? 23.899 28.875 75.164 1.00 12.59 140 ARG D N 1
ATOM 7255 C CA . ARG D 1 140 ? 22.665 29.661 75.234 1.00 13.12 140 ARG D CA 1
ATOM 7256 C C . ARG D 1 140 ? 22.681 30.491 76.522 1.00 12.63 140 ARG D C 1
ATOM 7257 O O . ARG D 1 140 ? 22.280 31.652 76.523 1.00 12.35 140 ARG D O 1
ATOM 7265 N N . ARG D 1 141 ? 23.160 29.899 77.615 1.00 13.20 141 ARG D N 1
ATOM 7266 C CA . ARG D 1 141 ? 23.222 30.618 78.888 1.00 12.44 141 ARG D CA 1
ATOM 7267 C C . ARG D 1 141 ? 24.208 31.777 78.789 1.00 12.86 141 ARG D C 1
ATOM 7268 O O . ARG D 1 141 ? 23.970 32.861 79.324 1.00 12.76 141 ARG D O 1
ATOM 7276 N N . ILE D 1 142 ? 25.321 31.547 78.100 1.00 12.80 142 ILE D N 1
ATOM 7277 C CA . ILE D 1 142 ? 26.329 32.583 77.936 1.00 12.74 142 ILE D CA 1
ATOM 7278 C C . ILE D 1 142 ? 25.794 33.708 77.055 1.00 12.31 142 ILE D C 1
ATOM 7279 O O . ILE D 1 142 ? 26.034 34.885 77.333 1.00 13.86 142 ILE D O 1
ATOM 7284 N N . ALA D 1 143 ? 25.065 33.347 76.003 1.00 12.51 143 ALA D N 1
ATOM 7285 C CA . ALA D 1 143 ? 24.484 34.342 75.108 1.00 13.51 143 ALA D CA 1
ATOM 7286 C C . ALA D 1 143 ? 23.521 35.233 75.893 1.00 14.99 143 ALA D C 1
ATOM 7287 O O . ALA D 1 143 ? 23.363 36.414 75.574 1.00 15.20 143 ALA D O 1
ATOM 7289 N N . GLU D 1 144 ? 22.889 34.662 76.918 1.00 14.11 144 GLU D N 1
ATOM 7290 C CA . GLU D 1 144 ? 21.941 35.404 77.755 1.00 14.15 144 GLU D CA 1
ATOM 7291 C C . GLU D 1 144 ? 22.656 36.291 78.766 1.00 14.02 144 GLU D C 1
ATOM 7292 O O . GLU D 1 144 ? 22.021 37.099 79.446 1.00 16.53 144 GLU D O 1
ATOM 7298 N N . GLY D 1 145 ? 23.971 36.126 78.878 1.00 13.35 145 GLY D N 1
ATOM 7299 C CA . GLY D 1 145 ? 24.736 36.937 79.810 1.00 13.21 145 GLY D CA 1
ATOM 7300 C C . GLY D 1 145 ? 25.441 36.225 80.957 1.00 13.04 145 GLY D C 1
ATOM 7301 O O . GLY D 1 145 ? 26.052 36.884 81.794 1.00 14.18 145 GLY D O 1
ATOM 7302 N N . ALA D 1 146 ? 25.373 34.898 81.014 1.00 12.47 146 ALA D N 1
ATOM 7303 C CA . ALA D 1 146 ? 26.038 34.160 82.092 1.00 12.67 146 ALA D CA 1
ATOM 7304 C C . ALA D 1 146 ? 27.542 34.441 82.098 1.00 12.82 146 ALA D C 1
ATOM 7305 O O . ALA D 1 146 ? 28.184 34.457 81.045 1.00 14.68 146 ALA D O 1
ATOM 7307 N N . ALA D 1 147 ? 28.102 34.657 83.287 1.00 13.32 147 ALA D N 1
ATOM 7308 C CA . ALA D 1 147 ? 29.527 34.945 83.424 1.00 13.89 147 ALA D CA 1
ATOM 7309 C C . ALA D 1 147 ? 30.297 33.733 83.939 1.00 14.68 147 ALA D C 1
ATOM 7310 O O . ALA D 1 147 ? 31.513 33.789 84.138 1.00 15.79 147 ALA D O 1
ATOM 7312 N N . MET D 1 148 ? 29.584 32.633 84.135 1.00 13.27 148 MET D N 1
ATOM 7313 C CA . MET D 1 148 ? 30.192 31.413 84.641 1.00 13.96 148 MET D CA 1
ATOM 7314 C C . MET D 1 148 ? 29.246 30.260 84.347 1.00 13.36 148 MET D C 1
ATOM 7315 O O . MET D 1 148 ? 28.030 30.438 84.328 1.00 12.96 148 MET D O 1
ATOM 7320 N N . ILE D 1 149 ? 29.807 29.080 84.113 1.00 13.32 149 ILE D N 1
ATOM 7321 C CA . ILE D 1 149 ? 29.002 27.902 83.829 1.00 13.17 149 ILE D CA 1
ATOM 7322 C C . ILE D 1 149 ? 29.419 26.794 84.781 1.00 13.31 149 ILE D C 1
ATOM 7323 O O . ILE D 1 149 ? 30.545 26.782 85.280 1.00 15.05 149 ILE D O 1
ATOM 7328 N N . ARG D 1 150 ? 28.494 25.886 85.056 1.00 13.39 150 ARG D N 1
ATOM 7329 C CA . ARG D 1 150 ? 28.784 24.735 85.897 1.00 14.02 150 ARG D CA 1
ATOM 7330 C C . ARG D 1 150 ? 27.973 23.574 85.340 1.00 14.02 150 ARG D C 1
ATOM 7331 O O . ARG D 1 150 ? 26.956 23.785 84.673 1.00 14.57 150 ARG D O 1
ATOM 7339 N N . THR D 1 151 ? 28.424 22.351 85.590 1.00 13.56 151 THR D N 1
ATOM 7340 C CA . THR D 1 151 ? 27.668 21.195 85.132 1.00 14.07 151 THR D CA 1
ATOM 7341 C C . THR D 1 151 ? 26.427 21.153 86.010 1.00 16.84 151 THR D C 1
ATOM 7342 O O . THR D 1 151 ? 26.419 21.698 87.117 1.00 16.49 151 THR D O 1
ATOM 7346 N N . LYS D 1 152 ? 25.369 20.524 85.525 1.00 16.26 152 LYS D N 1
ATOM 7347 C CA . LYS D 1 152 ? 24.169 20.415 86.335 1.00 16.76 152 LYS D CA 1
ATOM 7348 C C . LYS D 1 152 ? 24.364 19.234 87.272 1.00 18.65 152 LYS D C 1
ATOM 7349 O O . LYS D 1 152 ? 23.950 19.268 88.432 1.00 18.90 152 LYS D O 1
ATOM 7355 N N . GLY D 1 153 ? 25.030 18.201 86.764 1.00 19.03 153 GLY D N 1
ATOM 7356 C CA . GLY D 1 153 ? 25.262 17.013 87.559 1.00 18.74 153 GLY D CA 1
ATOM 7357 C C . GLY D 1 153 ? 23.931 16.462 88.029 1.00 19.28 153 GLY D C 1
ATOM 7358 O O . GLY D 1 153 ? 22.917 16.597 87.342 1.00 18.53 153 GLY D O 1
ATOM 7359 N N . GLU D 1 154 ? 23.939 15.843 89.203 1.00 19.28 154 GLU D N 1
ATOM 7360 C CA . GLU D 1 154 ? 22.743 15.268 89.804 1.00 21.85 154 GLU D CA 1
ATOM 7361 C C . GLU D 1 154 ? 22.730 15.780 91.242 1.00 23.53 154 GLU D C 1
ATOM 7362 O O . GLU D 1 154 ? 23.734 15.683 91.941 1.00 24.06 154 GLU D O 1
ATOM 7368 N N . ALA D 1 155 ? 21.603 16.333 91.681 1.00 25.41 155 ALA D N 1
ATOM 7369 C CA . ALA D 1 155 ? 21.511 16.868 93.037 1.00 27.95 155 ALA D CA 1
ATOM 7370 C C . ALA D 1 155 ? 20.827 15.940 94.039 1.00 28.03 155 ALA D C 1
ATOM 7371 O O . ALA D 1 155 ? 19.933 15.174 93.684 1.00 30.16 155 ALA D O 1
ATOM 7373 N N . GLY D 1 156 ? 21.272 16.018 95.292 1.00 29.79 156 GLY D N 1
ATOM 7374 C CA . GLY D 1 156 ? 20.695 15.221 96.364 1.00 29.10 156 GLY D CA 1
ATOM 7375 C C . GLY D 1 156 ? 20.895 13.716 96.330 1.00 28.10 156 GLY D C 1
ATOM 7376 O O . GLY D 1 156 ? 20.147 12.979 96.974 1.00 29.49 156 GLY D O 1
ATOM 7377 N N . THR D 1 157 ? 21.900 13.246 95.601 1.00 24.96 157 THR D N 1
ATOM 7378 C CA . THR D 1 157 ? 22.147 11.811 95.518 1.00 23.41 157 THR D CA 1
ATOM 7379 C C . THR D 1 157 ? 23.569 11.446 95.921 1.00 21.12 157 THR D C 1
ATOM 7380 O O . THR D 1 157 ? 23.812 10.356 96.441 1.00 21.34 157 THR D O 1
ATOM 7384 N N . GLY D 1 158 ? 24.503 12.360 95.679 1.00 19.62 158 GLY D N 1
ATOM 7385 C CA . GLY D 1 158 ? 25.892 12.093 96.002 1.00 18.54 158 GLY D CA 1
ATOM 7386 C C . GLY D 1 158 ? 26.529 11.207 94.947 1.00 17.39 158 GLY D C 1
ATOM 7387 O O . GLY D 1 158 ? 27.619 10.677 95.148 1.00 16.23 158 GLY D O 1
ATOM 7388 N N . ASN D 1 159 ? 25.831 11.029 93.829 1.00 17.58 159 ASN D N 1
ATOM 7389 C CA . ASN D 1 159 ? 26.330 10.209 92.727 1.00 16.10 159 ASN D CA 1
ATOM 7390 C C . ASN D 1 159 ? 26.939 11.159 91.702 1.00 14.96 159 ASN D C 1
ATOM 7391 O O . ASN D 1 159 ? 26.239 11.990 91.130 1.00 15.52 159 ASN D O 1
ATOM 7396 N N . VAL D 1 160 ? 28.241 11.017 91.470 1.00 13.85 160 VAL D N 1
ATOM 7397 C CA . VAL D 1 160 ? 28.984 11.884 90.555 1.00 14.61 160 VAL D CA 1
ATOM 7398 C C . VAL D 1 160 ? 28.808 11.562 89.070 1.00 13.48 160 VAL D C 1
ATOM 7399 O O . VAL D 1 160 ? 29.254 12.322 88.212 1.00 12.28 160 VAL D O 1
ATOM 7403 N N . VAL D 1 161 ? 28.140 10.454 88.770 1.00 13.49 161 VAL D N 1
ATOM 7404 C CA . VAL D 1 161 ? 27.978 10.010 87.389 1.00 12.48 161 VAL D CA 1
ATOM 7405 C C . VAL D 1 161 ? 27.478 11.033 86.366 1.00 13.25 161 VAL D C 1
ATOM 7406 O O . VAL D 1 161 ? 27.968 11.054 85.234 1.00 12.82 161 VAL D O 1
ATOM 7410 N N . GLU D 1 162 ? 26.520 11.876 86.745 1.00 12.00 162 GLU D N 1
ATOM 7411 C CA . GLU D 1 162 ? 26.006 12.863 85.800 1.00 13.42 162 GLU D CA 1
ATOM 7412 C C . GLU D 1 162 ? 26.972 14.023 85.595 1.00 12.96 162 GLU D C 1
ATOM 7413 O O . GLU D 1 162 ? 27.079 14.554 84.488 1.00 13.99 162 GLU D O 1
ATOM 7419 N N . ALA D 1 163 ? 27.675 14.417 86.653 1.00 12.63 163 ALA D N 1
ATOM 7420 C CA . ALA D 1 163 ? 28.645 15.500 86.544 1.00 11.57 163 ALA D CA 1
ATOM 7421 C C . ALA D 1 163 ? 29.728 15.056 85.568 1.00 11.68 163 ALA D C 1
ATOM 7422 O O . ALA D 1 163 ? 30.216 15.847 84.762 1.00 12.62 163 ALA D O 1
ATOM 7424 N N . VAL D 1 164 ? 30.104 13.782 85.653 1.00 11.51 164 VAL D N 1
ATOM 7425 C CA . VAL D 1 164 ? 31.119 13.224 84.766 1.00 11.20 164 VAL D CA 1
ATOM 7426 C C . VAL D 1 164 ? 30.611 13.293 83.328 1.00 11.41 164 VAL D C 1
ATOM 7427 O O . VAL D 1 164 ? 31.329 13.725 82.424 1.00 12.58 164 VAL D O 1
ATOM 7431 N N . ARG D 1 165 ? 29.366 12.875 83.120 1.00 12.01 165 ARG D N 1
ATOM 7432 C CA . ARG D 1 165 ? 28.780 12.907 81.784 1.00 12.81 165 ARG D CA 1
ATOM 7433 C C . ARG D 1 165 ? 28.762 14.324 81.215 1.00 13.45 165 ARG D C 1
ATOM 7434 O O . ARG D 1 165 ? 29.172 14.549 80.077 1.00 14.77 165 ARG D O 1
ATOM 7442 N N . HIS D 1 166 ? 28.294 15.278 82.013 1.00 14.23 166 HIS D N 1
ATOM 7443 C CA . HIS D 1 166 ? 28.205 16.665 81.569 1.00 13.76 166 HIS D CA 1
ATOM 7444 C C . HIS D 1 166 ? 29.565 17.274 81.257 1.00 13.56 166 HIS D C 1
ATOM 7445 O O . HIS D 1 166 ? 29.727 17.967 80.250 1.00 13.05 166 HIS D O 1
ATOM 7452 N N . ALA D 1 167 ? 30.538 17.012 82.121 1.00 12.25 167 ALA D N 1
ATOM 7453 C CA . ALA D 1 167 ? 31.887 17.535 81.934 1.00 12.69 167 ALA D CA 1
ATOM 7454 C C . ALA D 1 167 ? 32.500 16.947 80.666 1.00 12.08 167 ALA D C 1
ATOM 7455 O O . ALA D 1 167 ? 33.041 17.672 79.826 1.00 12.87 167 ALA D O 1
ATOM 7457 N N . ARG D 1 168 ? 32.411 15.630 80.521 1.00 11.90 168 ARG D N 1
ATOM 7458 C CA . ARG D 1 168 ? 32.972 14.985 79.342 1.00 12.27 168 ARG D CA 1
ATOM 7459 C C . ARG D 1 168 ? 32.266 15.430 78.070 1.00 12.56 168 ARG D C 1
ATOM 7460 O O . ARG D 1 168 ? 32.908 15.657 77.044 1.00 13.33 168 ARG D O 1
ATOM 7468 N N . THR D 1 169 ? 30.944 15.551 78.135 1.00 13.15 169 THR D N 1
ATOM 7469 C CA . THR D 1 169 ? 30.167 15.947 76.963 1.00 13.15 169 THR D CA 1
ATOM 7470 C C . THR D 1 169 ? 30.497 17.366 76.509 1.00 13.99 169 THR D C 1
ATOM 7471 O O . THR D 1 169 ? 30.754 17.602 75.327 1.00 14.32 169 THR D O 1
ATOM 7475 N N . MET D 1 170 ? 30.502 18.314 77.440 1.00 13.78 170 MET D N 1
ATOM 7476 C CA . MET D 1 170 ? 30.825 19.687 77.070 1.00 13.48 170 MET D CA 1
ATOM 7477 C C . MET D 1 170 ? 32.197 19.736 76.409 1.00 12.44 170 MET D C 1
ATOM 7478 O O . MET D 1 170 ? 32.372 20.376 75.374 1.00 13.19 170 MET D O 1
ATOM 7483 N N . TRP D 1 171 ? 33.172 19.044 76.989 1.00 12.24 171 TRP D N 1
ATOM 7484 C CA . TRP D 1 171 ? 34.506 19.067 76.404 1.00 12.05 171 TRP D CA 1
ATOM 7485 C C . TRP D 1 171 ? 34.624 18.320 75.078 1.00 12.14 171 TRP D C 1
ATOM 7486 O O . TRP D 1 171 ? 35.351 18.761 74.190 1.00 13.20 171 TRP D O 1
ATOM 7497 N N . LYS D 1 172 ? 33.923 17.200 74.928 1.00 11.55 172 LYS D N 1
ATOM 7498 C CA . LYS D 1 172 ? 33.977 16.475 73.659 1.00 11.27 172 LYS D CA 1
ATOM 7499 C C . LYS D 1 172 ? 33.458 17.399 72.562 1.00 11.69 172 LYS D C 1
ATOM 7500 O O . LYS D 1 172 ? 34.007 17.444 71.460 1.00 12.34 172 LYS D O 1
ATOM 7506 N N . GLU D 1 173 ? 32.391 18.128 72.875 1.00 11.74 173 GLU D N 1
ATOM 7507 C CA . GLU D 1 173 ? 31.777 19.042 71.915 1.00 12.33 173 GLU D CA 1
ATOM 7508 C C . GLU D 1 173 ? 32.655 20.261 71.636 1.00 13.27 173 GLU D C 1
ATOM 7509 O O . GLU D 1 173 ? 32.782 20.694 70.487 1.00 12.97 173 GLU D O 1
ATOM 7515 N N . ILE D 1 174 ? 33.274 20.809 72.678 1.00 12.20 174 ILE D N 1
ATOM 7516 C CA . ILE D 1 174 ? 34.170 21.951 72.502 1.00 12.23 174 ILE D CA 1
ATOM 7517 C C . ILE D 1 174 ? 35.332 21.567 71.581 1.00 13.74 174 ILE D C 1
ATOM 7518 O O . ILE D 1 174 ? 35.646 22.285 70.628 1.00 12.90 174 ILE D O 1
ATOM 7523 N N . ARG D 1 175 ? 35.964 20.426 71.855 1.00 12.75 175 ARG D N 1
ATOM 7524 C CA . ARG D 1 175 ? 37.089 19.992 71.033 1.00 13.31 175 ARG D CA 1
ATOM 7525 C C . ARG D 1 175 ? 36.632 19.618 69.620 1.00 11.99 175 ARG D C 1
ATOM 7526 O O . ARG D 1 175 ? 37.375 19.805 68.651 1.00 13.58 175 ARG D O 1
ATOM 7534 N N . TYR D 1 176 ? 35.409 19.109 69.491 1.00 13.08 176 TYR D N 1
ATOM 7535 C CA . TYR D 1 176 ? 34.880 18.754 68.176 1.00 12.30 176 TYR D CA 1
ATOM 7536 C C . TYR D 1 176 ? 34.650 20.023 67.360 1.00 13.92 176 TYR D C 1
ATOM 7537 O O . TYR D 1 176 ? 35.002 20.082 66.182 1.00 13.57 176 TYR D O 1
ATOM 7546 N N . VAL D 1 177 ? 34.057 21.036 67.988 1.00 13.43 177 VAL D N 1
ATOM 7547 C CA . VAL D 1 177 ? 33.802 22.302 67.305 1.00 14.39 177 VAL D CA 1
ATOM 7548 C C . VAL D 1 177 ? 35.124 22.871 66.795 1.00 13.63 177 VAL D C 1
ATOM 7549 O O . VAL D 1 177 ? 35.213 23.355 65.663 1.00 13.90 177 VAL D O 1
ATOM 7553 N N . GLN D 1 178 ? 36.158 22.790 67.624 1.00 12.69 178 GLN D N 1
ATOM 7554 C CA . GLN D 1 178 ? 37.470 23.281 67.235 1.00 13.90 178 GLN D CA 1
ATOM 7555 C C . GLN D 1 178 ? 38.009 22.491 66.036 1.00 14.11 178 GLN D C 1
ATOM 7556 O O . GLN D 1 178 ? 38.707 23.043 65.185 1.00 15.45 178 GLN D O 1
ATOM 7562 N N . SER D 1 179 ? 37.668 21.206 65.965 1.00 15.20 179 SER D N 1
ATOM 7563 C CA . SER D 1 179 ? 38.134 20.341 64.881 1.00 14.59 179 SER D CA 1
ATOM 7564 C C . SER D 1 179 ? 37.346 20.486 63.583 1.00 14.69 179 SER D C 1
ATOM 7565 O O . SER D 1 179 ? 37.814 20.078 62.524 1.00 14.61 179 SER D O 1
ATOM 7568 N N . LEU D 1 180 ? 36.155 21.066 63.658 1.00 14.40 180 LEU D N 1
ATOM 7569 C CA . LEU D 1 180 ? 35.329 21.217 62.462 1.00 14.48 180 LEU D CA 1
ATOM 7570 C C . LEU D 1 180 ? 35.862 22.221 61.447 1.00 14.13 180 LEU D C 1
ATOM 7571 O O . LEU D 1 180 ? 36.610 23.135 61.786 1.00 14.47 180 LEU D O 1
ATOM 7576 N N . ARG D 1 181 ? 35.469 22.037 60.190 1.00 15.04 181 ARG D N 1
ATOM 7577 C CA . ARG D 1 181 ? 35.854 22.972 59.141 1.00 15.49 181 ARG D CA 1
ATOM 7578 C C . ARG D 1 181 ? 34.964 24.185 59.358 1.00 15.99 181 ARG D C 1
ATOM 7579 O O . ARG D 1 181 ? 33.855 24.059 59.890 1.00 16.26 181 ARG D O 1
ATOM 7587 N N . GLU D 1 182 ? 35.437 25.355 58.949 1.00 16.58 182 GLU D N 1
ATOM 7588 C CA . GLU D 1 182 ? 34.641 26.561 59.101 1.00 17.46 182 GLU D CA 1
ATOM 7589 C C . GLU D 1 182 ? 33.292 26.416 58.405 1.00 17.03 182 GLU D C 1
ATOM 7590 O O . GLU D 1 182 ? 32.281 26.922 58.897 1.00 17.17 182 GLU D O 1
ATOM 7596 N N . ASP D 1 183 ? 33.253 25.711 57.276 1.00 15.59 183 ASP D N 1
ATOM 7597 C CA . ASP D 1 183 ? 31.986 25.565 56.572 1.00 15.62 183 ASP D CA 1
ATOM 7598 C C . ASP D 1 183 ? 31.024 24.536 57.152 1.00 14.02 183 ASP D C 1
ATOM 7599 O O . ASP D 1 183 ? 29.937 24.336 56.619 1.00 14.03 183 ASP D O 1
ATOM 7604 N N . GLU D 1 184 ? 31.404 23.907 58.262 1.00 13.94 184 GLU D N 1
ATOM 7605 C CA . GLU D 1 184 ? 30.546 22.905 58.885 1.00 14.48 184 GLU D CA 1
ATOM 7606 C C . GLU D 1 184 ? 29.964 23.383 60.215 1.00 14.64 184 GLU D C 1
ATOM 7607 O O . GLU D 1 184 ? 29.157 22.690 60.834 1.00 15.66 184 GLU D O 1
ATOM 7613 N N . LEU D 1 185 ? 30.359 24.580 60.630 1.00 15.30 185 LEU D N 1
ATOM 7614 C CA . LEU D 1 185 ? 29.915 25.147 61.898 1.00 14.78 185 LEU D CA 1
ATOM 7615 C C . LEU D 1 185 ? 28.432 25.493 62.008 1.00 16.21 185 LEU D C 1
ATOM 7616 O O . LEU D 1 185 ? 27.824 25.256 63.050 1.00 16.50 185 LEU D O 1
ATOM 7621 N N . MET D 1 186 ? 27.848 26.058 60.955 1.00 16.69 186 MET D N 1
ATOM 7622 C CA . MET D 1 186 ? 26.431 26.413 61.002 1.00 16.89 186 MET D CA 1
ATOM 7623 C C . MET D 1 186 ? 25.544 25.189 61.204 1.00 17.79 186 MET D C 1
ATOM 7624 O O . MET D 1 186 ? 24.644 25.198 62.047 1.00 16.10 186 MET D O 1
ATOM 7629 N N . ALA D 1 187 ? 25.796 24.136 60.436 1.00 16.28 187 ALA D N 1
ATOM 7630 C CA . ALA D 1 187 ? 25.003 22.923 60.550 1.00 17.82 187 ALA D CA 1
ATOM 7631 C C . ALA D 1 187 ? 25.086 22.347 61.963 1.00 17.38 187 ALA D C 1
ATOM 7632 O O . ALA D 1 187 ? 24.087 21.871 62.506 1.00 18.66 187 ALA D O 1
ATOM 7634 N N . TYR D 1 188 ? 26.274 22.391 62.558 1.00 17.72 188 TYR D N 1
ATOM 7635 C CA . TYR D 1 188 ? 26.438 21.864 63.906 1.00 17.45 188 TYR D CA 1
ATOM 7636 C C . TYR D 1 188 ? 25.746 22.766 64.924 1.00 18.63 188 TYR D C 1
ATOM 7637 O O . TYR D 1 188 ? 25.108 22.280 65.858 1.00 19.03 188 TYR D O 1
ATOM 7646 N N . ALA D 1 189 ? 25.879 24.078 64.746 1.00 17.29 189 ALA D N 1
ATOM 7647 C CA . ALA D 1 189 ? 25.247 25.035 65.653 1.00 18.63 189 ALA D CA 1
ATOM 7648 C C . ALA D 1 189 ? 23.749 24.766 65.698 1.00 18.58 189 ALA D C 1
ATOM 7649 O O . ALA D 1 189 ? 23.142 24.745 66.769 1.00 18.18 189 ALA D O 1
ATOM 7651 N N . LYS D 1 190 ? 23.157 24.566 64.526 1.00 18.28 190 LYS D N 1
ATOM 7652 C CA . LYS D 1 190 ? 21.727 24.289 64.428 1.00 19.20 190 LYS D CA 1
ATOM 7653 C C . LYS D 1 190 ? 21.400 22.962 65.114 1.00 19.40 190 LYS D C 1
ATOM 7654 O O . LYS D 1 190 ? 20.395 22.838 65.815 1.00 19.14 190 LYS D O 1
ATOM 7660 N N . GLU D 1 191 ? 22.268 21.976 64.912 1.00 18.61 191 GLU D N 1
ATOM 7661 C CA . GLU D 1 191 ? 22.092 20.648 65.487 1.00 20.94 191 GLU D CA 1
ATOM 7662 C C . GLU D 1 191 ? 21.966 20.675 67.007 1.00 19.92 191 GLU D C 1
ATOM 7663 O O . GLU D 1 191 ? 21.075 20.041 67.576 1.00 21.11 191 GLU D O 1
ATOM 7669 N N . ILE D 1 192 ? 22.856 21.410 67.665 1.00 19.77 192 ILE D N 1
ATOM 7670 C CA . ILE D 1 192 ? 22.832 21.480 69.120 1.00 19.47 192 ILE D CA 1
ATOM 7671 C C . ILE D 1 192 ? 22.094 22.702 69.659 1.00 19.70 192 ILE D C 1
ATOM 7672 O O . ILE D 1 192 ? 22.118 22.964 70.863 1.00 21.32 192 ILE D O 1
ATOM 7677 N N . GLY D 1 193 ? 21.440 23.443 68.770 1.00 19.00 193 GLY D N 1
ATOM 7678 C CA . GLY D 1 193 ? 20.698 24.622 69.184 1.00 19.47 193 GLY D CA 1
ATOM 7679 C C . GLY D 1 193 ? 21.566 25.643 69.888 1.00 19.87 193 GLY D C 1
ATOM 7680 O O . GLY D 1 193 ? 21.152 26.261 70.866 1.00 20.85 193 GLY D O 1
ATOM 7681 N N . ALA D 1 194 ? 22.780 25.828 69.387 1.00 19.40 194 ALA D N 1
ATOM 7682 C CA . ALA D 1 194 ? 23.697 26.781 69.990 1.00 19.96 194 ALA D CA 1
ATOM 7683 C C . ALA D 1 194 ? 23.829 28.055 69.163 1.00 20.08 194 ALA D C 1
ATOM 7684 O O . ALA D 1 194 ? 23.783 28.018 67.932 1.00 20.96 194 ALA D O 1
ATOM 7686 N N . PRO D 1 195 ? 23.983 29.206 69.834 1.00 19.54 195 PRO D N 1
ATOM 7687 C CA . PRO D 1 195 ? 24.130 30.495 69.149 1.00 19.51 195 PRO D CA 1
ATOM 7688 C C . PRO D 1 195 ? 25.337 30.427 68.206 1.00 20.23 195 PRO D C 1
ATOM 7689 O O . PRO D 1 195 ? 26.466 30.190 68.642 1.00 21.64 195 PRO D O 1
ATOM 7693 N N . PHE D 1 196 ? 25.084 30.631 66.917 1.00 19.18 196 PHE D N 1
ATOM 7694 C CA . PHE D 1 196 ? 26.116 30.563 65.884 1.00 18.55 196 PHE D CA 1
ATOM 7695 C C . PHE D 1 196 ? 27.392 31.357 66.153 1.00 18.78 196 PHE D C 1
ATOM 7696 O O . PHE D 1 196 ? 28.496 30.832 65.991 1.00 17.01 196 PHE D O 1
ATOM 7704 N N . GLU D 1 197 ? 27.259 32.616 66.553 1.00 18.80 197 GLU D N 1
ATOM 7705 C CA . GLU D 1 197 ? 28.441 33.434 66.811 1.00 19.18 197 GLU D CA 1
ATOM 7706 C C . GLU D 1 197 ? 29.326 32.861 67.916 1.00 19.80 197 GLU D C 1
ATOM 7707 O O . GLU D 1 197 ? 30.555 32.958 67.851 1.00 19.85 197 GLU D O 1
ATOM 7713 N N . LEU D 1 198 ? 28.711 32.269 68.935 1.00 18.51 198 LEU D N 1
ATOM 7714 C CA . LEU D 1 198 ? 29.488 31.687 70.020 1.00 16.95 198 LEU D CA 1
ATOM 7715 C C . LEU D 1 198 ? 30.133 30.380 69.574 1.00 16.26 198 LEU D C 1
ATOM 7716 O O . LEU D 1 198 ? 31.211 30.031 70.039 1.00 16.79 198 LEU D O 1
ATOM 7721 N N . VAL D 1 199 ? 29.477 29.656 68.673 1.00 16.66 199 VAL D N 1
ATOM 7722 C CA . VAL D 1 199 ? 30.055 28.414 68.173 1.00 15.51 199 VAL D CA 1
ATOM 7723 C C . VAL D 1 199 ? 31.332 28.780 67.419 1.00 15.54 199 VAL D C 1
ATOM 7724 O O . VAL D 1 199 ? 32.349 28.095 67.521 1.00 16.09 199 VAL D O 1
ATOM 7728 N N . LYS D 1 200 ? 31.279 29.873 66.665 1.00 16.25 200 LYS D N 1
ATOM 7729 C CA . LYS D 1 200 ? 32.449 30.307 65.920 1.00 16.39 200 LYS D CA 1
ATOM 7730 C C . LYS D 1 200 ? 33.545 30.705 66.902 1.00 16.53 200 LYS D C 1
ATOM 7731 O O . LYS D 1 200 ? 34.722 30.438 66.671 1.00 15.83 200 LYS D O 1
ATOM 7737 N N . TRP D 1 201 ? 33.153 31.327 68.012 1.00 17.45 201 TRP D N 1
ATOM 7738 C CA . TRP D 1 201 ? 34.122 31.743 69.020 1.00 16.33 201 TRP D CA 1
ATOM 7739 C C . TRP D 1 201 ? 34.812 30.509 69.603 1.00 18.12 201 TRP D C 1
ATOM 7740 O O . TRP D 1 201 ? 36.038 30.471 69.744 1.00 17.05 201 TRP D O 1
ATOM 7751 N N . VAL D 1 202 ? 34.018 29.496 69.937 1.00 16.38 202 VAL D N 1
ATOM 7752 C CA . VAL D 1 202 ? 34.560 28.263 70.495 1.00 15.53 202 VAL D CA 1
ATOM 7753 C C . VAL D 1 202 ? 35.463 27.571 69.472 1.00 16.19 202 VAL D C 1
ATOM 7754 O O . VAL D 1 202 ? 36.493 27.004 69.830 1.00 15.56 202 VAL D O 1
ATOM 7758 N N . HIS D 1 203 ? 35.083 27.624 68.198 1.00 15.86 203 HIS D N 1
ATOM 7759 C CA . HIS D 1 203 ? 35.900 27.010 67.158 1.00 16.35 203 HIS D CA 1
ATOM 7760 C C . HIS D 1 203 ? 37.302 27.610 67.162 1.00 17.64 203 HIS D C 1
ATOM 7761 O O . HIS D 1 203 ? 38.298 26.895 67.016 1.00 18.51 203 HIS D O 1
ATOM 7768 N N . ASP D 1 204 ? 37.373 28.928 67.325 1.00 18.39 204 ASP D N 1
ATOM 7769 C CA . ASP D 1 204 ? 38.653 29.627 67.323 1.00 20.04 204 ASP D CA 1
ATOM 7770 C C . ASP D 1 204 ? 39.459 29.492 68.606 1.00 19.63 204 ASP D C 1
ATOM 7771 O O . ASP D 1 204 ? 40.686 29.454 68.565 1.00 20.69 204 ASP D O 1
ATOM 7776 N N . HIS D 1 205 ? 38.777 29.411 69.744 1.00 18.51 205 HIS D N 1
ATOM 7777 C CA . HIS D 1 205 ? 39.468 29.329 71.029 1.00 18.52 205 HIS D CA 1
ATOM 7778 C C . HIS D 1 205 ? 39.609 27.951 71.674 1.00 18.72 205 HIS D C 1
ATOM 7779 O O . HIS D 1 205 ? 40.491 27.750 72.510 1.00 18.59 205 HIS D O 1
ATOM 7786 N N . GLY D 1 206 ? 38.746 27.008 71.311 1.00 17.44 206 GLY D N 1
ATOM 7787 C CA . GLY D 1 206 ? 38.848 25.673 71.884 1.00 18.14 206 GLY D CA 1
ATOM 7788 C C . GLY D 1 206 ? 38.548 25.571 73.371 1.00 17.67 206 GLY D C 1
ATOM 7789 O O . GLY D 1 206 ? 39.136 24.751 74.082 1.00 18.69 206 GLY D O 1
ATOM 7790 N N . ARG D 1 207 ? 37.634 26.410 73.845 1.00 17.97 207 ARG D N 1
ATOM 7791 C CA . ARG D 1 207 ? 37.222 26.418 75.247 1.00 17.62 207 ARG D CA 1
ATOM 7792 C C . ARG D 1 207 ? 36.017 27.341 75.366 1.00 17.49 207 ARG D C 1
ATOM 7793 O O . ARG D 1 207 ? 35.637 27.986 74.393 1.00 17.97 207 ARG D O 1
ATOM 7801 N N . LEU D 1 208 ? 35.401 27.383 76.544 1.00 18.21 208 LEU D N 1
ATOM 7802 C CA . LEU D 1 208 ? 34.277 28.292 76.765 1.00 18.22 208 LEU D CA 1
ATOM 7803 C C . LEU D 1 208 ? 34.883 29.643 77.125 1.00 17.44 208 LEU D C 1
ATOM 7804 O O . LEU D 1 208 ? 35.979 29.706 77.678 1.00 18.00 208 LEU D O 1
ATOM 7809 N N . PRO D 1 209 ? 34.174 30.745 76.826 1.00 17.09 209 PRO D N 1
ATOM 7810 C CA . PRO D 1 209 ? 34.696 32.079 77.145 1.00 17.54 209 PRO D CA 1
ATOM 7811 C C . PRO D 1 209 ? 34.617 32.439 78.627 1.00 17.57 209 PRO D C 1
ATOM 7812 O O . PRO D 1 209 ? 35.089 33.499 79.045 1.00 18.94 209 PRO D O 1
ATOM 7816 N N . VAL D 1 210 ? 34.025 31.551 79.422 1.00 17.85 210 VAL D N 1
ATOM 7817 C CA . VAL D 1 210 ? 33.899 31.776 80.857 1.00 16.20 210 VAL D CA 1
ATOM 7818 C C . VAL D 1 210 ? 34.330 30.544 81.645 1.00 16.32 210 VAL D C 1
ATOM 7819 O O . VAL D 1 210 ? 34.425 29.446 81.097 1.00 16.86 210 VAL D O 1
ATOM 7823 N N . VAL D 1 211 ? 34.586 30.740 82.935 1.00 15.81 211 VAL D N 1
ATOM 7824 C CA . VAL D 1 211 ? 34.987 29.659 83.830 1.00 16.47 211 VAL D CA 1
ATOM 7825 C C . VAL D 1 211 ? 33.889 28.594 83.856 1.00 16.59 211 VAL D C 1
ATOM 7826 O O . VAL D 1 211 ? 32.700 28.912 83.839 1.00 15.99 211 VAL D O 1
ATOM 7830 N N . ASN D 1 212 ? 34.299 27.329 83.895 1.00 16.00 212 ASN D N 1
ATOM 7831 C CA . ASN D 1 212 ? 33.361 26.210 83.898 1.00 15.49 212 ASN D CA 1
ATOM 7832 C C . ASN D 1 212 ? 33.682 25.285 85.072 1.00 15.46 212 ASN D C 1
ATOM 7833 O O . ASN D 1 212 ? 34.727 24.632 85.092 1.00 16.22 212 ASN D O 1
ATOM 7838 N N . PHE D 1 213 ? 32.773 25.240 86.041 1.00 14.62 213 PHE D N 1
ATOM 7839 C CA . PHE D 1 213 ? 32.932 24.429 87.249 1.00 14.88 213 PHE D CA 1
ATOM 7840 C C . PHE D 1 213 ? 32.117 23.144 87.236 1.00 15.55 213 PHE D C 1
ATOM 7841 O O . PHE D 1 213 ? 31.095 23.048 86.562 1.00 16.09 213 PHE D O 1
ATOM 7849 N N . ALA D 1 214 ? 32.576 22.162 88.007 1.00 15.40 214 ALA D N 1
ATOM 7850 C CA . ALA D 1 214 ? 31.862 20.899 88.145 1.00 16.06 214 ALA D CA 1
ATOM 7851 C C . ALA D 1 214 ? 30.904 21.089 89.320 1.00 16.43 214 ALA D C 1
ATOM 7852 O O . ALA D 1 214 ? 31.221 21.805 90.278 1.00 15.68 214 ALA D O 1
ATOM 7854 N N . ALA D 1 215 ? 29.733 20.467 89.247 1.00 15.33 215 ALA D N 1
ATOM 7855 C CA . ALA D 1 215 ? 28.754 20.591 90.320 1.00 16.35 215 ALA D CA 1
ATOM 7856 C C . ALA D 1 215 ? 27.683 19.513 90.261 1.00 16.93 215 ALA D C 1
ATOM 7857 O O . ALA D 1 215 ? 27.312 19.044 89.183 1.00 17.72 215 ALA D O 1
ATOM 7859 N N . GLY D 1 216 ? 27.194 19.123 91.432 1.00 16.50 216 GLY D N 1
ATOM 7860 C CA . GLY D 1 216 ? 26.147 18.124 91.503 1.00 17.26 216 GLY D CA 1
ATOM 7861 C C . GLY D 1 216 ? 26.642 16.701 91.633 1.00 18.53 216 GLY D C 1
ATOM 7862 O O . GLY D 1 216 ? 26.921 16.041 90.632 1.00 20.93 216 GLY D O 1
ATOM 7863 N N . GLY D 1 217 ? 26.756 16.227 92.868 1.00 18.41 217 GLY D N 1
ATOM 7864 C CA . GLY D 1 217 ? 27.194 14.863 93.086 1.00 18.46 217 GLY D CA 1
ATOM 7865 C C . GLY D 1 217 ? 28.641 14.657 93.486 1.00 18.75 217 GLY D C 1
ATOM 7866 O O . GLY D 1 217 ? 29.106 13.520 93.521 1.00 19.89 217 GLY D O 1
ATOM 7867 N N . ILE D 1 218 ? 29.360 15.737 93.771 1.00 19.12 218 ILE D N 1
ATOM 7868 C CA . ILE D 1 218 ? 30.753 15.621 94.192 1.00 20.22 218 ILE D CA 1
ATOM 7869 C C . ILE D 1 218 ? 30.706 15.363 95.696 1.00 19.99 218 ILE D C 1
ATOM 7870 O O . ILE D 1 218 ? 30.484 16.284 96.486 1.00 20.87 218 ILE D O 1
ATOM 7875 N N . ALA D 1 219 ? 30.916 14.111 96.088 1.00 18.03 219 ALA D N 1
ATOM 7876 C CA . ALA D 1 219 ? 30.840 13.735 97.494 1.00 17.82 219 ALA D CA 1
ATOM 7877 C C . ALA D 1 219 ? 32.151 13.372 98.182 1.00 17.61 219 ALA D C 1
ATOM 7878 O O . ALA D 1 219 ? 32.220 13.361 99.413 1.00 20.79 219 ALA D O 1
ATOM 7880 N N . THR D 1 220 ? 33.188 13.079 97.407 1.00 16.70 220 THR D N 1
ATOM 7881 C CA . THR D 1 220 ? 34.468 12.686 97.991 1.00 16.23 220 THR D CA 1
ATOM 7882 C C . THR D 1 220 ? 35.641 13.427 97.364 1.00 16.13 220 THR D C 1
ATOM 7883 O O . THR D 1 220 ? 35.513 14.008 96.288 1.00 15.47 220 THR D O 1
ATOM 7887 N N . PRO D 1 221 ? 36.803 13.426 98.038 1.00 15.82 221 PRO D N 1
ATOM 7888 C CA . PRO D 1 221 ? 37.971 14.107 97.480 1.00 16.71 221 PRO D CA 1
ATOM 7889 C C . PRO D 1 221 ? 38.299 13.515 96.106 1.00 15.30 221 PRO D C 1
ATOM 7890 O O . PRO D 1 221 ? 38.691 14.230 95.188 1.00 14.70 221 PRO D O 1
ATOM 7894 N N . ALA D 1 222 ? 38.131 12.202 95.971 1.00 14.86 222 ALA D N 1
ATOM 7895 C CA . ALA D 1 222 ? 38.404 11.545 94.697 1.00 14.15 222 ALA D CA 1
ATOM 7896 C C . ALA D 1 222 ? 37.498 12.104 93.598 1.00 13.25 222 ALA D C 1
ATOM 7897 O O . ALA D 1 222 ? 37.953 12.317 92.469 1.00 14.68 222 ALA D O 1
ATOM 7899 N N . ASP D 1 223 ? 36.227 12.332 93.928 1.00 12.85 223 ASP D N 1
ATOM 7900 C CA . ASP D 1 223 ? 35.268 12.890 92.969 1.00 13.36 223 ASP D CA 1
ATOM 7901 C C . ASP D 1 223 ? 35.722 14.265 92.502 1.00 14.22 223 ASP D C 1
ATOM 7902 O O . ASP D 1 223 ? 35.698 14.571 91.311 1.00 13.44 223 ASP D O 1
ATOM 7907 N N . ALA D 1 224 ? 36.104 15.107 93.461 1.00 13.91 224 ALA D N 1
ATOM 7908 C CA . ALA D 1 224 ? 36.542 16.458 93.153 1.00 13.58 224 ALA D CA 1
ATOM 7909 C C . ALA D 1 224 ? 37.748 16.450 92.220 1.00 14.05 224 ALA D C 1
ATOM 7910 O O . ALA D 1 224 ? 37.770 17.158 91.213 1.00 15.06 224 ALA D O 1
ATOM 7912 N N . ALA D 1 225 ? 38.749 15.642 92.552 1.00 13.28 225 ALA D N 1
ATOM 7913 C CA . ALA D 1 225 ? 39.946 15.558 91.725 1.00 13.65 225 ALA D CA 1
ATOM 7914 C C . ALA D 1 225 ? 39.598 15.018 90.340 1.00 14.43 225 ALA D C 1
ATOM 7915 O O . ALA D 1 225 ? 40.163 15.456 89.339 1.00 14.38 225 ALA D O 1
ATOM 7917 N N . LEU D 1 226 ? 38.666 14.069 90.287 1.00 14.18 226 LEU D N 1
ATOM 7918 C CA . LEU D 1 226 ? 38.252 13.486 89.014 1.00 14.57 226 LEU D CA 1
ATOM 7919 C C . LEU D 1 226 ? 37.753 14.582 88.082 1.00 14.45 226 LEU D C 1
ATOM 7920 O O . LEU D 1 226 ? 38.095 14.609 86.897 1.00 15.01 226 LEU D O 1
ATOM 7925 N N . MET D 1 227 ? 36.957 15.503 88.618 1.00 14.68 227 MET D N 1
ATOM 7926 C CA . MET D 1 227 ? 36.419 16.580 87.794 1.00 13.99 227 MET D CA 1
ATOM 7927 C C . MET D 1 227 ? 37.515 17.490 87.247 1.00 13.83 227 MET D C 1
ATOM 7928 O O . MET D 1 227 ? 37.404 17.997 86.131 1.00 14.62 227 MET D O 1
ATOM 7933 N N . MET D 1 228 ? 38.575 17.694 88.023 1.00 13.56 228 MET D N 1
ATOM 7934 C CA . MET D 1 228 ? 39.674 18.533 87.565 1.00 14.16 228 MET D CA 1
ATOM 7935 C C . MET D 1 228 ? 40.406 17.832 86.421 1.00 13.80 228 MET D C 1
ATOM 7936 O O . MET D 1 228 ? 40.845 18.476 85.467 1.00 15.22 228 MET D O 1
ATOM 7941 N N . HIS D 1 229 ? 40.531 16.510 86.510 1.00 13.56 229 HIS D N 1
ATOM 7942 C CA . HIS D 1 229 ? 41.185 15.747 85.454 1.00 13.50 229 HIS D CA 1
ATOM 7943 C C . HIS D 1 229 ? 40.352 15.810 84.176 1.00 14.04 229 HIS D C 1
ATOM 7944 O O . HIS D 1 229 ? 40.890 15.724 83.069 1.00 14.86 229 HIS D O 1
ATOM 7951 N N . LEU D 1 230 ? 39.040 15.957 84.334 1.00 13.45 230 LEU D N 1
ATOM 7952 C CA . LEU D 1 230 ? 38.145 16.036 83.184 1.00 14.08 230 LEU D CA 1
ATOM 7953 C C . LEU D 1 230 ? 38.051 17.445 82.599 1.00 16.12 230 LEU D C 1
ATOM 7954 O O . LEU D 1 230 ? 37.138 17.739 81.830 1.00 17.63 230 LEU D O 1
ATOM 7959 N N . GLY D 1 231 ? 38.982 18.315 82.986 1.00 15.99 231 GLY D N 1
ATOM 7960 C CA . GLY D 1 231 ? 39.021 19.665 82.440 1.00 16.81 231 GLY D CA 1
ATOM 7961 C C . GLY D 1 231 ? 38.198 20.778 83.061 1.00 17.23 231 GLY D C 1
ATOM 7962 O O . GLY D 1 231 ? 38.063 21.853 82.465 1.00 18.23 231 GLY D O 1
ATOM 7963 N N . MET D 1 232 ? 37.644 20.553 84.243 1.00 16.46 232 MET D N 1
ATOM 7964 C CA . MET D 1 232 ? 36.850 21.591 84.882 1.00 14.58 232 MET D CA 1
ATOM 7965 C C . MET D 1 232 ? 37.765 22.552 85.643 1.00 14.89 232 MET D C 1
ATOM 7966 O O . MET D 1 232 ? 38.866 22.184 86.048 1.00 15.50 232 MET D O 1
ATOM 7971 N N . ASP D 1 233 ? 37.310 23.788 85.818 1.00 13.15 233 ASP D N 1
ATOM 7972 C CA . ASP D 1 233 ? 38.109 24.818 86.476 1.00 15.50 233 ASP D CA 1
ATOM 7973 C C . ASP D 1 233 ? 38.027 24.849 87.993 1.00 15.00 233 ASP D C 1
ATOM 7974 O O . ASP D 1 233 ? 38.751 25.603 88.640 1.00 16.09 233 ASP D O 1
ATOM 7979 N N . GLY D 1 234 ? 37.142 24.040 88.555 1.00 14.41 234 GLY D N 1
ATOM 7980 C CA . GLY D 1 234 ? 36.976 24.005 89.993 1.00 15.17 234 GLY D CA 1
ATOM 7981 C C . GLY D 1 234 ? 35.706 23.247 90.299 1.00 14.40 234 GLY D C 1
ATOM 7982 O O . GLY D 1 234 ? 35.092 22.687 89.388 1.00 14.81 234 GLY D O 1
ATOM 7983 N N . VAL D 1 235 ? 35.294 23.225 91.560 1.00 14.12 235 VAL D N 1
ATOM 7984 C CA . VAL D 1 235 ? 34.082 22.497 91.912 1.00 15.49 235 VAL D CA 1
ATOM 7985 C C . VAL D 1 235 ? 33.194 23.178 92.945 1.00 15.57 235 VAL D C 1
ATOM 7986 O O . VAL D 1 235 ? 33.659 23.967 93.771 1.00 16.00 235 VAL D O 1
ATOM 7990 N N . PHE D 1 236 ? 31.903 22.875 92.861 1.00 14.29 236 PHE D N 1
ATOM 7991 C CA . PHE D 1 236 ? 30.903 23.358 93.810 1.00 16.06 236 PHE D CA 1
ATOM 7992 C C . PHE D 1 236 ? 30.571 22.108 94.624 1.00 17.30 236 PHE D C 1
ATOM 7993 O O . PHE D 1 236 ? 30.370 21.038 94.048 1.00 18.02 236 PHE D O 1
ATOM 8001 N N . VAL D 1 237 ? 30.521 22.223 95.946 1.00 17.51 237 VAL D N 1
ATOM 8002 C CA . VAL D 1 237 ? 30.170 21.075 96.776 1.00 19.91 237 VAL D CA 1
ATOM 8003 C C . VAL D 1 237 ? 29.052 21.479 97.730 1.00 21.32 237 VAL D C 1
ATOM 8004 O O . VAL D 1 237 ? 29.002 22.621 98.187 1.00 20.19 237 VAL D O 1
ATOM 8008 N N . GLY D 1 238 ? 28.162 20.533 98.021 1.00 24.44 238 GLY D N 1
ATOM 8009 C CA . GLY D 1 238 ? 27.032 20.793 98.898 1.00 29.22 238 GLY D CA 1
ATOM 8010 C C . GLY D 1 238 ? 27.308 20.814 100.391 1.00 32.17 238 GLY D C 1
ATOM 8011 O O . GLY D 1 238 ? 28.378 20.421 100.855 1.00 32.17 238 GLY D O 1
ATOM 8012 N N . SER D 1 239 ? 26.316 21.274 101.147 1.00 35.30 239 SER D N 1
ATOM 8013 C CA . SER D 1 239 ? 26.425 21.369 102.598 1.00 38.10 239 SER D CA 1
ATOM 8014 C C . SER D 1 239 ? 26.543 20.002 103.265 1.00 40.15 239 SER D C 1
ATOM 8015 O O . SER D 1 239 ? 26.708 19.912 104.484 1.00 40.49 239 SER D O 1
ATOM 8018 N N . GLY D 1 240 ? 26.458 18.942 102.465 1.00 41.70 240 GLY D N 1
ATOM 8019 C CA . GLY D 1 240 ? 26.570 17.598 103.003 1.00 44.27 240 GLY D CA 1
ATOM 8020 C C . GLY D 1 240 ? 27.854 17.438 103.795 1.00 45.48 240 GLY D C 1
ATOM 8021 O O . GLY D 1 240 ? 27.985 16.534 104.621 1.00 46.00 240 GLY D O 1
ATOM 8022 N N . ILE D 1 241 ? 28.808 18.326 103.534 1.00 46.41 241 ILE D N 1
ATOM 8023 C CA . ILE D 1 241 ? 30.088 18.305 104.223 1.00 47.75 241 ILE D CA 1
ATOM 8024 C C . ILE D 1 241 ? 29.881 18.541 105.714 1.00 48.64 241 ILE D C 1
ATOM 8025 O O . ILE D 1 241 ? 30.584 17.967 106.545 1.00 49.16 241 ILE D O 1
ATOM 8030 N N . PHE D 1 242 ? 28.906 19.383 106.044 1.00 49.62 242 PHE D N 1
ATOM 8031 C CA . PHE D 1 242 ? 28.617 19.720 107.434 1.00 50.69 242 PHE D CA 1
ATOM 8032 C C . PHE D 1 242 ? 27.563 18.819 108.073 1.00 52.17 242 PHE D C 1
ATOM 8033 O O . PHE D 1 242 ? 26.723 19.284 108.844 1.00 52.72 242 PHE D O 1
ATOM 8041 N N . LYS D 1 243 ? 27.613 17.530 107.755 1.00 53.27 243 LYS D N 1
ATOM 8042 C CA . LYS D 1 243 ? 26.663 16.572 108.310 1.00 54.40 243 LYS D CA 1
ATOM 8043 C C . LYS D 1 243 ? 27.224 15.160 108.214 1.00 54.82 243 LYS D C 1
ATOM 8044 O O . LYS D 1 243 ? 26.716 14.233 108.847 1.00 55.52 243 LYS D O 1
ATOM 8050 N N . SER D 1 244 ? 28.280 15.008 107.421 1.00 54.89 244 SER D N 1
ATOM 8051 C CA . SER D 1 244 ? 28.921 13.715 107.218 1.00 54.66 244 SER D CA 1
ATOM 8052 C C . SER D 1 244 ? 29.991 13.430 108.268 1.00 54.99 244 SER D C 1
ATOM 8053 O O . SER D 1 244 ? 30.980 12.752 107.988 1.00 55.21 244 SER D O 1
ATOM 8056 N N . GLY D 1 245 ? 29.789 13.945 109.477 1.00 55.11 245 GLY D N 1
ATOM 8057 C CA . GLY D 1 245 ? 30.754 13.729 110.539 1.00 54.75 245 GLY D CA 1
ATOM 8058 C C . GLY D 1 245 ? 32.039 14.500 110.301 1.00 54.80 245 GLY D C 1
ATOM 8059 O O . GLY D 1 245 ? 32.654 14.381 109.240 1.00 54.72 245 GLY D O 1
ATOM 8060 N N . ASP D 1 246 ? 32.446 15.288 111.292 1.00 54.08 246 ASP D N 1
ATOM 8061 C CA . ASP D 1 246 ? 33.660 16.091 111.191 1.00 53.32 246 ASP D CA 1
ATOM 8062 C C . ASP D 1 246 ? 33.683 16.812 109.844 1.00 52.18 246 ASP D C 1
ATOM 8063 O O . ASP D 1 246 ? 34.461 16.469 108.954 1.00 53.14 246 ASP D O 1
ATOM 8068 N N . PRO D 1 247 ? 32.819 17.827 109.683 1.00 50.54 247 PRO D N 1
ATOM 8069 C CA . PRO D 1 247 ? 32.716 18.614 108.451 1.00 48.05 247 PRO D CA 1
ATOM 8070 C C . PRO D 1 247 ? 34.012 19.324 108.086 1.00 45.47 247 PRO D C 1
ATOM 8071 O O . PRO D 1 247 ? 34.359 19.447 106.910 1.00 44.92 247 PRO D O 1
ATOM 8075 N N . ARG D 1 248 ? 34.723 19.789 109.106 1.00 42.12 248 ARG D N 1
ATOM 8076 C CA . ARG D 1 248 ? 35.980 20.493 108.908 1.00 39.68 248 ARG D CA 1
ATOM 8077 C C . ARG D 1 248 ? 36.991 19.638 108.153 1.00 37.03 248 ARG D C 1
ATOM 8078 O O . ARG D 1 248 ? 37.685 20.128 107.263 1.00 35.85 248 ARG D O 1
ATOM 8086 N N . LYS D 1 249 ? 37.066 18.356 108.501 1.00 33.87 249 LYS D N 1
ATOM 8087 C CA . LYS D 1 249 ? 38.019 17.461 107.858 1.00 31.36 249 LYS D CA 1
ATOM 8088 C C . LYS D 1 249 ? 37.732 17.205 106.381 1.00 28.96 249 LYS D C 1
ATOM 8089 O O . LYS D 1 249 ? 38.630 17.321 105.548 1.00 26.47 249 LYS D O 1
ATOM 8095 N N . ARG D 1 250 ? 36.491 16.855 106.054 1.00 27.77 250 ARG D N 1
ATOM 8096 C CA . ARG D 1 250 ? 36.140 16.586 104.663 1.00 26.77 250 ARG D CA 1
ATOM 8097 C C . ARG D 1 250 ? 36.243 17.858 103.825 1.00 25.69 250 ARG D C 1
ATOM 8098 O O . ARG D 1 250 ? 36.610 17.805 102.654 1.00 24.21 250 ARG D O 1
ATOM 8106 N N . ALA D 1 251 ? 35.925 19.000 104.426 1.00 24.49 251 ALA D N 1
ATOM 8107 C CA . ALA D 1 251 ? 36.000 20.273 103.714 1.00 23.75 251 ALA D CA 1
ATOM 8108 C C . ALA D 1 251 ? 37.444 20.558 103.305 1.00 22.25 251 ALA D C 1
ATOM 8109 O O . ALA D 1 251 ? 37.725 20.869 102.149 1.00 21.61 251 ALA D O 1
ATOM 8111 N N . ARG D 1 252 ? 38.363 20.452 104.258 1.00 21.55 252 ARG D N 1
ATOM 8112 C CA . ARG D 1 252 ? 39.771 20.694 103.969 1.00 20.28 252 ARG D CA 1
ATOM 8113 C C . ARG D 1 252 ? 40.293 19.654 102.982 1.00 19.25 252 ARG D C 1
ATOM 8114 O O . ARG D 1 252 ? 41.138 19.952 102.134 1.00 19.32 252 ARG D O 1
ATOM 8122 N N . ALA D 1 253 ? 39.784 18.433 103.096 1.00 18.72 253 ALA D N 1
ATOM 8123 C CA . ALA D 1 253 ? 40.209 17.352 102.214 1.00 18.84 253 ALA D CA 1
ATOM 8124 C C . ALA D 1 253 ? 39.870 17.645 100.756 1.00 18.66 253 ALA D C 1
ATOM 8125 O O . ALA D 1 253 ? 40.697 17.446 99.864 1.00 17.69 253 ALA D O 1
ATOM 8127 N N . ILE D 1 254 ? 38.650 18.116 100.517 1.00 18.99 254 ILE D N 1
ATOM 8128 C CA . ILE D 1 254 ? 38.218 18.429 99.160 1.00 18.55 254 ILE D CA 1
ATOM 8129 C C . ILE D 1 254 ? 39.014 19.600 98.589 1.00 18.15 254 ILE D C 1
ATOM 8130 O O . ILE D 1 254 ? 39.393 19.590 97.419 1.00 16.26 254 ILE D O 1
ATOM 8135 N N . VAL D 1 255 ? 39.282 20.606 99.417 1.00 17.59 255 VAL D N 1
ATOM 8136 C CA . VAL D 1 255 ? 40.054 21.757 98.969 1.00 17.91 255 VAL D CA 1
ATOM 8137 C C . VAL D 1 255 ? 41.454 21.308 98.544 1.00 17.29 255 VAL D C 1
ATOM 8138 O O . VAL D 1 255 ? 41.960 21.714 97.497 1.00 17.98 255 VAL D O 1
ATOM 8142 N N . ARG D 1 256 ? 42.077 20.463 99.360 1.00 18.20 256 ARG D N 1
ATOM 8143 C CA . ARG D 1 256 ? 43.412 19.969 99.049 1.00 18.73 256 ARG D CA 1
ATOM 8144 C C . ARG D 1 256 ? 43.418 19.057 97.824 1.00 17.83 256 ARG D C 1
ATOM 8145 O O . ARG D 1 256 ? 44.358 19.084 97.032 1.00 17.47 256 ARG D O 1
ATOM 8153 N N . ALA D 1 257 ? 42.368 18.255 97.667 1.00 17.20 257 ALA D N 1
ATOM 8154 C CA . ALA D 1 257 ? 42.274 17.349 96.525 1.00 17.19 257 ALA D CA 1
ATOM 8155 C C . ALA D 1 257 ? 42.196 18.126 95.214 1.00 16.88 257 ALA D C 1
ATOM 8156 O O . ALA D 1 257 ? 42.797 17.733 94.217 1.00 16.81 257 ALA D O 1
ATOM 8158 N N . VAL D 1 258 ? 41.451 19.227 95.214 1.00 16.59 258 VAL D N 1
ATOM 8159 C CA . VAL D 1 258 ? 41.314 20.045 94.016 1.00 16.41 258 VAL D CA 1
ATOM 8160 C C . VAL D 1 258 ? 42.635 20.747 93.706 1.00 17.36 258 VAL D C 1
ATOM 8161 O O . VAL D 1 258 ? 43.031 20.867 92.546 1.00 17.85 258 VAL D O 1
ATOM 8165 N N . ALA D 1 259 ? 43.327 21.185 94.753 1.00 17.73 259 ALA D N 1
ATOM 8166 C CA . ALA D 1 259 ? 44.599 21.876 94.593 1.00 18.17 259 ALA D CA 1
ATOM 8167 C C . ALA D 1 259 ? 45.729 20.946 94.157 1.00 18.92 259 ALA D C 1
ATOM 8168 O O . ALA D 1 259 ? 46.693 21.387 93.526 1.00 20.13 259 ALA D O 1
ATOM 8170 N N . HIS D 1 260 ? 45.617 19.665 94.494 1.00 17.84 260 HIS D N 1
ATOM 8171 C CA . HIS D 1 260 ? 46.645 18.691 94.134 1.00 19.28 260 HIS D CA 1
ATOM 8172 C C . HIS D 1 260 ? 46.013 17.481 93.461 1.00 18.33 260 HIS D C 1
ATOM 8173 O O . HIS D 1 260 ? 46.364 16.340 93.757 1.00 18.64 260 HIS D O 1
ATOM 8180 N N . TYR D 1 261 ? 45.097 17.738 92.536 1.00 17.57 261 TYR D N 1
ATOM 8181 C CA . TYR D 1 261 ? 44.387 16.665 91.855 1.00 17.03 261 TYR D CA 1
ATOM 8182 C C . TYR D 1 261 ? 45.251 15.672 91.081 1.00 18.80 261 TYR D C 1
ATOM 8183 O O . TYR D 1 261 ? 44.811 14.554 90.808 1.00 18.87 261 TYR D O 1
ATOM 8192 N N . ASN D 1 262 ? 46.481 16.056 90.752 1.00 18.89 262 ASN D N 1
ATOM 8193 C CA . ASN D 1 262 ? 47.363 15.168 90.000 1.00 21.15 262 ASN D CA 1
ATOM 8194 C C . ASN D 1 262 ? 48.401 14.452 90.871 1.00 20.98 262 ASN D C 1
ATOM 8195 O O . ASN D 1 262 ? 49.313 13.806 90.352 1.00 22.10 262 ASN D O 1
ATOM 8200 N N . ASP D 1 263 ? 48.253 14.553 92.190 1.00 20.34 263 ASP D N 1
ATOM 8201 C CA . ASP D 1 263 ? 49.192 13.922 93.121 1.00 20.33 263 ASP D CA 1
ATOM 8202 C C . ASP D 1 263 ? 48.523 12.773 93.877 1.00 19.42 263 ASP D C 1
ATOM 8203 O O . ASP D 1 263 ? 47.820 12.996 94.863 1.00 18.71 263 ASP D O 1
ATOM 8208 N N . PRO D 1 264 ? 48.749 11.522 93.437 1.00 19.59 264 PRO D N 1
ATOM 8209 C CA . PRO D 1 264 ? 48.139 10.368 94.106 1.00 20.48 264 PRO D CA 1
ATOM 8210 C C . PRO D 1 264 ? 48.444 10.264 95.600 1.00 19.31 264 PRO D C 1
ATOM 8211 O O . PRO D 1 264 ? 47.589 9.846 96.383 1.00 19.62 264 PRO D O 1
ATOM 8215 N N . GLU D 1 265 ? 49.656 10.647 95.994 1.00 19.71 265 GLU D N 1
ATOM 8216 C CA . GLU D 1 265 ? 50.039 10.588 97.401 1.00 21.04 265 GLU D CA 1
ATOM 8217 C C . GLU D 1 265 ? 49.132 11.486 98.236 1.00 19.89 265 GLU D C 1
ATOM 8218 O O . GLU D 1 265 ? 48.629 11.069 99.281 1.00 19.61 265 GLU D O 1
ATOM 8224 N N . VAL D 1 266 ? 48.924 12.716 97.773 1.00 18.61 266 VAL D N 1
ATOM 8225 C CA . VAL D 1 266 ? 48.063 13.656 98.481 1.00 17.91 266 VAL D CA 1
ATOM 8226 C C . VAL D 1 266 ? 46.614 13.171 98.473 1.00 16.76 266 VAL D C 1
ATOM 8227 O O . VAL D 1 266 ? 45.929 13.222 99.492 1.00 16.97 266 VAL D O 1
ATOM 8231 N N . LEU D 1 267 ? 46.142 12.702 97.322 1.00 16.19 267 LEU D N 1
ATOM 8232 C CA . LEU D 1 267 ? 44.770 12.213 97.234 1.00 16.78 267 LEU D CA 1
ATOM 8233 C C . LEU D 1 267 ? 44.534 11.060 98.214 1.00 15.17 267 LEU D C 1
ATOM 8234 O O . LEU D 1 267 ? 43.480 10.972 98.844 1.00 15.94 267 LEU D O 1
ATOM 8239 N N . ALA D 1 268 ? 45.517 10.175 98.346 1.00 17.78 268 ALA D N 1
ATOM 8240 C CA . ALA D 1 268 ? 45.385 9.050 99.263 1.00 16.77 268 ALA D CA 1
ATOM 8241 C C . ALA D 1 268 ? 45.375 9.543 100.710 1.00 17.37 268 ALA D C 1
ATOM 8242 O O . ALA D 1 268 ? 44.585 9.074 101.532 1.00 16.84 268 ALA D O 1
ATOM 8244 N N . GLU D 1 269 ? 46.245 10.499 101.014 1.00 17.84 269 GLU D N 1
ATOM 8245 C CA . GLU D 1 269 ? 46.326 11.042 102.365 1.00 20.18 269 GLU D CA 1
ATOM 8246 C C . GLU D 1 269 ? 45.015 11.664 102.840 1.00 19.27 269 GLU D C 1
ATOM 8247 O O . GLU D 1 269 ? 44.508 11.321 103.909 1.00 19.75 269 GLU D O 1
ATOM 8253 N N . VAL D 1 270 ? 44.463 12.576 102.047 1.00 19.06 270 VAL D N 1
ATOM 8254 C CA . VAL D 1 270 ? 43.227 13.246 102.434 1.00 17.96 270 VAL D CA 1
ATOM 8255 C C . VAL D 1 270 ? 41.991 12.350 102.438 1.00 19.11 270 VAL D C 1
ATOM 8256 O O . VAL D 1 270 ? 40.984 12.684 103.057 1.00 20.18 270 VAL D O 1
ATOM 8260 N N . SER D 1 271 ? 42.067 11.208 101.759 1.00 19.22 271 SER D N 1
ATOM 8261 C CA . SER D 1 271 ? 40.938 10.289 101.706 1.00 19.34 271 SER D CA 1
ATOM 8262 C C . SER D 1 271 ? 40.897 9.350 102.909 1.00 20.86 271 SER D C 1
ATOM 8263 O O . SER D 1 271 ? 39.850 8.789 103.231 1.00 21.04 271 SER D O 1
ATOM 8266 N N . GLU D 1 272 ? 42.036 9.189 103.574 1.00 22.66 272 GLU D N 1
ATOM 8267 C CA . GLU D 1 272 ? 42.131 8.282 104.713 1.00 24.87 272 GLU D CA 1
ATOM 8268 C C . GLU D 1 272 ? 41.446 8.760 105.991 1.00 26.27 272 GLU D C 1
ATOM 8269 O O . GLU D 1 272 ? 41.589 9.915 106.397 1.00 26.29 272 GLU D O 1
ATOM 8275 N N . ASP D 1 273 ? 40.702 7.849 106.615 1.00 27.24 273 ASP D N 1
ATOM 8276 C CA . ASP D 1 273 ? 39.978 8.127 107.854 1.00 29.82 273 ASP D CA 1
ATOM 8277 C C . ASP D 1 273 ? 39.152 9.400 107.716 1.00 31.34 273 ASP D C 1
ATOM 8278 O O . ASP D 1 273 ? 39.138 10.245 108.613 1.00 30.54 273 ASP D O 1
ATOM 8283 N N . LEU D 1 274 ? 38.452 9.529 106.594 1.00 31.94 274 LEU D N 1
ATOM 8284 C CA . LEU D 1 274 ? 37.648 10.715 106.334 1.00 34.32 274 LEU D CA 1
ATOM 8285 C C . LEU D 1 274 ? 36.243 10.657 106.929 1.00 36.02 274 LEU D C 1
ATOM 8286 O O . LEU D 1 274 ? 35.556 11.676 107.010 1.00 37.16 274 LEU D O 1
ATOM 8291 N N . GLY D 1 275 ? 35.815 9.470 107.342 1.00 38.26 275 GLY D N 1
ATOM 8292 C CA . GLY D 1 275 ? 34.494 9.331 107.930 1.00 40.39 275 GLY D CA 1
ATOM 8293 C C . GLY D 1 275 ? 33.395 9.090 106.913 1.00 42.10 275 GLY D C 1
ATOM 8294 O O . GLY D 1 275 ? 33.639 9.100 105.705 1.00 42.95 275 GLY D O 1
ATOM 8295 N N . GLU D 1 276 ? 32.179 8.875 107.407 1.00 43.12 276 GLU D N 1
ATOM 8296 C CA . GLU D 1 276 ? 31.023 8.620 106.550 1.00 44.35 276 GLU D CA 1
ATOM 8297 C C . GLU D 1 276 ? 30.684 9.808 105.655 1.00 44.82 276 GLU D C 1
ATOM 8298 O O . GLU D 1 276 ? 30.632 10.949 106.113 1.00 44.48 276 GLU D O 1
ATOM 8304 N N . PRO D 1 277 ? 30.450 9.550 104.359 1.00 45.23 277 PRO D N 1
ATOM 8305 C CA . PRO D 1 277 ? 30.110 10.606 103.401 1.00 45.77 277 PRO D CA 1
ATOM 8306 C C . PRO D 1 277 ? 28.631 10.988 103.492 1.00 47.13 277 PRO D C 1
ATOM 8307 O O . PRO D 1 277 ? 27.796 10.166 103.871 1.00 46.86 277 PRO D O 1
ATOM 8311 N N . MET D 1 278 ? 28.321 12.235 103.147 1.00 48.43 278 MET D N 1
ATOM 8312 C CA . MET D 1 278 ? 26.950 12.747 103.185 1.00 50.07 278 MET D CA 1
ATOM 8313 C C . MET D 1 278 ? 26.330 12.614 104.578 1.00 50.88 278 MET D C 1
ATOM 8314 O O . MET D 1 278 ? 26.067 13.659 105.216 1.00 50.49 278 MET D O 1
#

Radius of gyration: 35.39 Å; Cα contacts (8 Å, |Δi|>4): 2630; chains: 4; bounding box: 61×89×89 Å

CATH classification: 3.20.20.70

InterPro domains:
  IPR001852 Pyridoxal 5'-phosphate synthase subunit PdxS/SNZ [MF_01824] (3-293)
  IPR001852 Pyridoxal 5'-phosphate synthase subunit PdxS/SNZ [PIRSF029271] (2-293)
  IPR001852 Pyridoxal 5'-phosphate synthase subunit PdxS/SNZ [PS01235] (204-222)
  IPR001852 Pyridoxal 5'-phosphate synthase subunit PdxS/SNZ [PS51129] (8-293)
  IPR001852 Pyridoxal 5'-phosphate synthase subunit PdxS/SNZ [PTHR31829] (3-290)
  IPR001852 Pyridoxal 5'-phosphate synthase subunit PdxS/SNZ [TIGR00343] (8-293)
  IPR001852 Pyridoxal 5'-phosphate synthase subunit PdxS/SNZ [cd04727] (10-292)
  IPR011060 Ribulose-phosphate binding barrel [SSF51366] (17-266)
  IPR013785 Aldolase-type TIM barrel [G3DSA:3.20.20.70] (1-293)
  IPR033755 PdxS/SNZ N-terminal domain [PF01680] (6-211)

Solvent-accessible surface area: 40018 Å² total; per-residue (Å²): 74,34,78,64,159,7,75,19,73,0,12,29,62,75,1,71,125,2,115,38,6,0,0,0,21,0,34,50,34,112,30,0,52,17,0,50,124,7,33,5,38,0,0,2,1,4,88,141,34,5,19,63,27,138,88,132,69,36,70,1,132,38,13,65,40,136,30,0,111,70,1,56,96,34,18,112,35,22,4,0,0,20,0,38,21,11,48,85,69,9,0,103,64,0,53,88,34,37,8,68,4,0,3,3,0,48,30,7,50,55,50,45,162,136,38,50,2,27,0,59,125,15,185,14,14,1,0,1,5,0,114,40,0,0,15,0,0,30,15,0,6,13,1,0,1,0,0,11,0,52,12,57,37,64,60,6,24,0,7,39,0,2,74,8,0,7,33,0,56,29,31,0,40,38,0,89,23,6,71,92,21,2,4,18,30,22,3,113,134,34,28,9,13,14,27,6,0,64,19,0,29,101,78,14,115,10,5,9,3,7,0,0,8,20,12,15,12,20,3,2,0,0,0,2,0,18,37,6,32,6,42,0,0,16,7,38,10,12,13,32,118,18,66,75,36,140,83,8,0,112,3,3,16,65,0,3,61,86,79,108,53,37,107,20,0,9,106,14,8,52,74,12,49,130,40,93,100,62,118,8,89,24,85,0,10,27,35,44,0,79,134,3,119,38,5,0,0,0,25,0,35,50,33,115,32,0,52,20,0,52,130,14,35,5,40,0,0,0,1,3,56,104,41,6,22,77,27,125,88,148,68,36,28,1,34,27,12,20,0,81,31,0,84,70,1,55,94,33,17,113,36,34,3,0,0,21,0,0,21,4,0,24,0,2,0,29,0,0,56,46,22,37,9,70,4,0,0,3,0,50,32,6,29,41,0,5,109,75,5,50,2,26,0,59,129,16,181,12,14,2,0,0,6,0,107,46,0,0,18,0,0,30,15,0,6,14,1,0,2,0,0,10,0,46,13,57,26,55,72,21,71,27,73,48,0,31,147,3,0,118,39,0,57,119,30,0,129,106,0,88,83,20,137,91,33,47,3,18,33,22,3,116,137,35,30,9,12,11,27,6,0,62,26,0,31,98,70,14,119,13,11,8,4,7,0,0,9,20,12,10,11,42,2,62,22,0,3,71,0,18,100,24,32,6,36,0,0,15,6,37,17,23,8,31,88,23,80,78,22,135,84,14,0,135,3,1,29,65,0,2,60,76,79,115,52,88,129,17,36,66,105,12,50,128,118,22,51,137,74,121,105,21,95,0,10,25,57,72,1,65,129,2,115,41,6,0,1,0,23,0,32,49,36,115,32,0,53,20,0,52,118,6,32,5,38,0,0,2,1,5,62,125,36,4,24,72,24,96,91,151,69,31,28,0,35,25,8,26,0,79,45,0,86,69,0,41,94,33,17,112,35,24,4,0,1,21,0,0,21,5,0,26,0,2,0,24,0,0,56,37,25,45,9,69,4,0,3,3,0,42,29,4,10,37,0,6,113,66,6,50,2,28,1,67,126,17,177,12,13,2,0,1,5,0,102,45,0,0,11,0,0,31,14,0,8,13,1,0,2,0,0,11,0,45,12,56,53,55,77,20,71,26,67,38,0,32,131,8,0,120,39,0,56,120,30,0,128,108,0,92,84,18,138,97,33,47,5,20,31,22,2,113,133,35,29,10,10,18,28,5,0,58,20,0,29,103,82,14,115,9,6,8,2,7,0,0,8,18,13,11,14,44,3,64,22,0,3,73,0,20,98,25,33,7,42,0,0,14,6,36,10,14,6,31,129,23,63,75,27,138,80,11,0,118,5,1,18,72,0,3,70,64,82,113,52,95,130,18,34,64,108,15,52,129,118,20,66,131,54,127,107,74,71,12,106,37,133,35,26,69,49,89,2,103,127,2,122,39,6,0,0,0,20,0,32,48,37,115,30,0,54,30,0,53,116,11,36,5,38,0,0,1,1,5,85,107,31,5,17,59,21,110,87,127,70,34,69,2,131,36,8,68,40,130,41,0,110,76,0,55,94,35,17,111,34,22,4,0,0,22,0,39,21,10,47,85,68,8,0,107,64,0,56,87,34,38,8,67,4,0,3,3,0,43,22,6,49,56,51,45,163,137,39,49,2,29,0,72,118,9,151,13,15,2,0,1,5,0,103,44,0,0,11,0,0,30,15,0,10,14,1,0,1,0,0,12,0,46,13,57,42,56,61,3,22,0,5,38,0,2,72,9,0,6,32,0,56,29,31,0,42,38,0,89,24,6,70,102,23,2,4,19,28,21,2,113,136,34,29,10,13,17,23,10,0,72,46,0,30,106,87,14,114,8,9,13,9,7,0,0,7,19,12,11,7,20,2,2,0,0,0,2,0,19,38,6,34,6,38,0,0,14,9,34,8,15,4,27,124,4,46,82,37,98,63,9,0,112,4,0,26,95,0,3,62,88,78,107,49,49,135,22,0,9,101,10,8,53,72,9,45,103,32,94

B-factor: mean 21.36, std 9.9, range [9.17, 61.1]